Protein AF-0000000087792147 (afdb_homodimer)

pLDDT: mean 77.61, std 15.66, range [20.52, 97.12]

Organism: NCBI:txid1960156

Foldseek 3Di:
DPPQAPWPFPPPFDWDADDPVQCQQAPPAGTETEAPGKIKGAAAQFQWKDKPPDIFGAPDHRITIDHHHLFFFKIWIFGDNVPHTPDDIHIYGYDYPVQPDPVSRLVQLVLLLLLLLVLVLVQLLVQCPPPVPPLPLPPDAFDLSLLVSLCVVCVVVLLVLLVVCLVDQDWDFFWDWDKDAPVPADDDDPVQQVVQVPDPVQWDQDPNDIDGRITTDTGGDTDSADLLLQQLLLLLVSSLVSLVVSPPSHNSDPPPRSVSSNVSSVSSNVPGDHDDNDRDDDPVLCVDPSSVSNVSSSCSRSSNPDLQNVQVVVCSSRVSVQVSQLSSVLSVVQVQVCVLVVWRWNWDQDNDPDDHSDWFTWTDTPFWIKTAQYWAQFPDDTDTARIFIDGPRATAEGEHEDQDFPPCPPPDCVPGDPVVQVVFVNCCHGRVHQEYEYEYQHDDKWWQAPVGDRDDDGPSCSVVVVGGGYIYHHDGRND/DPPQAPWPPPPPQPWDADDPVQCQQQPPAGTETEAPGKIKGAAAQFQWKDKPPDIFGAPDHRITIDHHHLFFFKIWIFGDNVPHTPDDIHIYGYDYPVQPDPVSRLVQLVLLLLLLLVLVLVQLLVQCVPVVPPLPLPPDAFDLSLLVSLCVVCVVVLLVLLVVCLVDQDWDFFWDWDKDAPVPADDDDPVQQVVQVVDPVQWDQDPNDIDGRITIDTDGDTASADLLLQQLLLLLVSSLVSLVVSPPSHNSDPPPRSVSSNVSSVSSNVPHDHDDNDRDDDPVLCVDPSSNSNVSSSCSRRSNPDLQVVQVVVCSSRVSVQQSQLSSVLSVVQVQVCVLVVWRWNWDQDNDPDHHSPQAIWTDTPFWIKTAQHWAQFPDDTDTARIFIDGPRATAEGEHEDQDFAQCPPPDPVRGHPPVQVVFVNCCHGRVHQEYEYEYQDDDKWWQAPVGDRDDDGPSCSVVVVGGGYIYHHDGRND

Sequence (958 aa):
MTPFPPFLAPEKARFLPVPEELQAAFFPAKLCLFEWNDYWFEWRGATHLHVGEEEIEPFAPSLFRVRWENALGASSIQPFCDNSPTDAPLFVEILSPKFPTPSAHLQFFRALLNDLFRRAAFLIYDFEGQNSRGVESSALAPSPLWTRLFLEQNGARLAEALRFFLAQPERDLGEETVWRPAAQAARFDQAALRQTARDAALWTRFNGKIQPLQVAQNLAVSRLDTPHNRFAAAFARRLISALDDLAFPNLAFPNLAFPEIRGLCAAISARLPAWNDEIRVLPALWQRRASRELLELWRMWNGAGAPLFARFERAARLRDIAQLYEFWTFFALCQQIGAALNQTPRLEIVAAETRGLKALSRARFATGTLVFNGPAPSYSTPLRPDFLWLEAGGATLAFDAKFRLEGAESGSPARGKGADLHKMHAYCDALGVRGAMAIYPGEQSVFFGRSGAQSAFSLGDLLGGRAQGVGFWALRPGLMTPFPPFLAPEKARFLPVPEELQAAFFPAKLCLFEWNDYWFEWRGATHLHVGEEEIEPFAPSLFRVRWENALGASSIQPFCDNSPTDAPLFVEILSPKFPTPSAHLQFFRALLNDLFRRAAFLIYDFEGQNSRGVESSALAPSPLWTRLFLEQNGARLAEALRFFLAQPERDLGEETVWRPAAQAARFDQAALRQTARDAALWTRFNGKIQPLQVAQNLAVSRLDTPHNRFAAAFARRLISALDDLAFPNLAFPNLAFPEIRGLCAAISARLPAWNDEIRVLPALWQRRASRELLELWRMWNGAGAPLFARFERAARLRDIAQLYEFWTFFALCQQIGAALNQTPRLEIVAAETRGLKALSRARFATGTLVFNGPAPSYSTPLRPDFLWLEAGGATLAFDAKFRLEGAESGSPARGKGADLHKMHAYCDALGVRGAMAIYPGEQSVFFGRSGAQSAFSLGDLLGGRAQGVGFWALRPGL

InterPro domains:
  IPR007505 PD-(D/E)XK nuclease superfamily 7 [PF04411] (323-444)
  IPR018633 Domain of unknown function DUF2357 [PF09823] (106-246)

Structure (mmCIF, N/CA/C/O backbone):
data_AF-0000000087792147-model_v1
#
loop_
_entity.id
_entity.type
_entity.pdbx_description
1 polymer 'Putative component of virus defense system, contains PD-(D/E)xK nuclease domain, DUF524'
#
loop_
_atom_site.group_PDB
_atom_site.id
_atom_site.type_symbol
_atom_site.label_atom_id
_atom_site.label_alt_id
_atom_site.label_comp_id
_atom_site.label_asym_id
_atom_site.label_entity_id
_atom_site.label_seq_id
_atom_site.pdbx_PDB_ins_code
_atom_site.Cartn_x
_atom_site.Cartn_y
_atom_site.Cartn_z
_atom_site.occupancy
_atom_site.B_iso_or_equiv
_atom_site.auth_seq_id
_atom_site.auth_comp_id
_atom_site.auth_asym_id
_atom_site.auth_atom_id
_atom_site.pdbx_PDB_model_num
ATOM 1 N N . MET A 1 1 ? -2.332 36.531 -24.344 1 20.67 1 MET A N 1
ATOM 2 C CA . MET A 1 1 ? -2.92 35.25 -23.953 1 20.67 1 MET A CA 1
ATOM 3 C C . MET A 1 1 ? -1.852 34.188 -23.844 1 20.67 1 MET A C 1
ATOM 5 O O . MET A 1 1 ? -1.203 33.844 -24.844 1 20.67 1 MET A O 1
ATOM 9 N N . THR A 1 2 ? -1.034 34.125 -22.891 1 26.61 2 THR A N 1
ATOM 10 C CA . THR A 1 2 ? 0.208 33.375 -22.734 1 26.61 2 THR A CA 1
ATOM 11 C C . THR A 1 2 ? -0.025 31.875 -22.938 1 26.61 2 THR A C 1
ATOM 13 O O . THR A 1 2 ? -0.91 31.297 -22.312 1 26.61 2 THR A O 1
ATOM 16 N N . PRO A 1 3 ? 0.382 31.406 -24.031 1 29.98 3 PRO A N 1
ATOM 17 C CA . PRO A 1 3 ? 0.125 30.047 -24.516 1 29.98 3 PRO A CA 1
ATOM 18 C C . PRO A 1 3 ? 0.537 28.984 -23.5 1 29.98 3 PRO A C 1
ATOM 20 O O . PRO A 1 3 ? 1.631 29.047 -22.938 1 29.98 3 PRO A O 1
ATOM 23 N N . PHE A 1 4 ? -0.343 28.672 -22.641 1 36.84 4 PHE A N 1
ATOM 24 C CA . PHE A 1 4 ? -0.124 27.516 -21.766 1 36.84 4 PHE A CA 1
ATOM 25 C C . PHE A 1 4 ? 0.61 26.406 -22.516 1 36.84 4 PHE A C 1
ATOM 27 O O . PHE A 1 4 ? 0.404 26.219 -23.719 1 36.84 4 PHE A O 1
ATOM 34 N N . PRO A 1 5 ? 1.677 26.234 -22.219 1 39.25 5 PRO A N 1
ATOM 35 C CA . PRO A 1 5 ? 2.281 25.125 -22.953 1 39.25 5 PRO A CA 1
ATOM 36 C C . PRO A 1 5 ? 1.293 24 -23.25 1 39.25 5 PRO A C 1
ATOM 38 O O . PRO A 1 5 ? 0.322 23.828 -22.5 1 39.25 5 PRO A O 1
ATOM 41 N N . PRO A 1 6 ? 1.184 23.594 -24.531 1 41.5 6 PRO A N 1
ATOM 42 C CA . PRO A 1 6 ? 0.256 22.547 -24.984 1 41.5 6 PRO A CA 1
ATOM 43 C C . PRO A 1 6 ? 0.246 21.328 -24.062 1 41.5 6 PRO A C 1
ATOM 45 O O . PRO A 1 6 ? 1.302 20.766 -23.781 1 41.5 6 PRO A O 1
ATOM 48 N N . PHE A 1 7 ? -0.469 21.547 -22.984 1 45.75 7 PHE A N 1
ATOM 49 C CA . PHE A 1 7 ? -0.8 20.469 -22.062 1 45.75 7 PHE A CA 1
ATOM 50 C C . PHE A 1 7 ? -1.359 19.266 -22.828 1 45.75 7 PHE A C 1
ATOM 52 O O . PHE A 1 7 ? -2.207 19.422 -23.703 1 45.75 7 PHE A O 1
ATOM 59 N N . LEU A 1 8 ? -0.583 18.359 -23.172 1 45 8 LEU A N 1
ATOM 60 C CA . LEU A 1 8 ? -1.17 17.156 -23.734 1 45 8 LEU A CA 1
ATOM 61 C C . LEU A 1 8 ? -2.08 16.453 -22.734 1 45 8 LEU A C 1
ATOM 63 O O . LEU A 1 8 ? -1.631 15.594 -21.969 1 45 8 LEU A O 1
ATOM 67 N N . ALA A 1 9 ? -2.686 17.219 -21.844 1 44.31 9 ALA A N 1
ATOM 68 C CA . ALA A 1 9 ? -3.375 16.5 -20.766 1 44.31 9 ALA A CA 1
ATOM 69 C C . ALA A 1 9 ? -4.426 15.555 -21.328 1 44.31 9 ALA A C 1
ATOM 71 O O . ALA A 1 9 ? -5.039 15.836 -22.359 1 44.31 9 ALA A O 1
ATOM 72 N N . PRO A 1 10 ? -4.383 14.352 -21.078 1 41.22 10 PRO A N 1
ATOM 73 C CA . PRO A 1 10 ? -5.547 13.516 -21.391 1 41.22 10 PRO A CA 1
ATOM 74 C C . PRO A 1 10 ? -6.871 14.258 -21.188 1 41.22 10 PRO A C 1
ATOM 76 O O . PRO A 1 10 ? -6.922 15.25 -20.469 1 41.22 10 PRO A O 1
ATOM 79 N N . GLU A 1 11 ? -7.742 14.047 -22.047 1 42.81 11 GLU A N 1
ATOM 80 C CA . GLU A 1 11 ? -9.086 14.602 -21.922 1 42.81 11 GLU A CA 1
ATOM 81 C C . GLU A 1 11 ? -9.523 14.688 -20.469 1 42.81 11 GLU A C 1
ATOM 83 O O . GLU A 1 11 ? -10.219 15.625 -20.078 1 42.81 11 GLU A O 1
ATOM 88 N N . LYS A 1 12 ? -9.188 13.703 -19.734 1 42.53 12 LYS A N 1
ATOM 89 C CA . LYS A 1 12 ? -9.711 13.719 -18.375 1 42.53 12 LYS A CA 1
ATOM 90 C C . LYS A 1 12 ? -8.906 14.664 -17.484 1 42.53 12 LYS A C 1
ATOM 92 O O . LYS A 1 12 ? -9.227 14.844 -16.312 1 42.53 12 LYS A O 1
ATOM 97 N N . ALA A 1 13 ? -7.77 14.961 -17.875 1 50.88 13 ALA A N 1
ATOM 98 C CA . ALA A 1 13 ? -7.07 15.922 -17.031 1 50.88 13 ALA A CA 1
ATOM 99 C C . ALA A 1 13 ? -7.754 17.281 -17.062 1 50.88 13 ALA A C 1
ATOM 101 O O . ALA A 1 13 ? -7.652 18 -18.062 1 50.88 13 ALA A O 1
ATOM 102 N N . ARG A 1 14 ? -8.828 17.438 -16.359 1 55.34 14 ARG A N 1
ATOM 103 C CA . ARG A 1 14 ? -9.672 18.609 -16.172 1 55.34 14 ARG A CA 1
ATOM 104 C C . ARG A 1 14 ? -8.859 19.781 -15.641 1 55.34 14 ARG A C 1
ATOM 106 O O . ARG A 1 14 ? -8.32 19.719 -14.531 1 55.34 14 ARG A O 1
ATOM 113 N N . PHE A 1 15 ? -8.156 20.453 -16.594 1 64.75 15 PHE A N 1
ATOM 114 C CA . PHE A 1 15 ? -7.648 21.734 -16.156 1 64.75 15 PHE A CA 1
ATOM 115 C C . PHE A 1 15 ? -8.789 22.734 -15.945 1 64.75 15 PHE A C 1
ATOM 117 O O . PHE A 1 15 ? -9.664 22.859 -16.812 1 64.75 15 PHE A O 1
ATOM 124 N N . LEU A 1 16 ? -8.844 23.094 -14.703 1 71.19 16 LEU A N 1
ATOM 125 C CA . LEU A 1 16 ? -9.852 24.125 -14.438 1 71.19 16 LEU A CA 1
ATOM 126 C C . LEU A 1 16 ? -9.195 25.484 -14.258 1 71.19 16 LEU A C 1
ATOM 128 O O . LEU A 1 16 ? -8.391 25.688 -13.352 1 71.19 16 LEU A O 1
ATOM 132 N N . PRO A 1 17 ? -9.352 26.344 -15.383 1 80.62 17 PRO A N 1
ATOM 133 C CA . PRO A 1 17 ? -8.891 27.688 -15.055 1 80.62 17 PRO A CA 1
ATOM 134 C C . PRO A 1 17 ? -9.469 28.219 -13.742 1 80.62 17 PRO A C 1
ATOM 136 O O . PRO A 1 17 ? -10.609 27.891 -13.391 1 80.62 17 PRO A O 1
ATOM 139 N N . VAL A 1 18 ? -8.609 28.938 -13.078 1 84.94 18 VAL A N 1
ATOM 140 C CA . VAL A 1 18 ? -9.117 29.578 -11.867 1 84.94 18 VAL A CA 1
ATOM 141 C C . VAL A 1 18 ? -10.203 30.594 -12.227 1 84.94 18 VAL A C 1
ATOM 143 O O . VAL A 1 18 ? -9.984 31.469 -13.07 1 84.94 18 VAL A O 1
ATOM 146 N N . PRO A 1 19 ? -11.359 30.328 -11.703 1 84.25 19 PRO A N 1
ATOM 147 C CA . PRO A 1 19 ? -12.422 31.312 -11.969 1 84.25 19 PRO A CA 1
ATOM 148 C C . PRO A 1 19 ? -12.016 32.75 -11.625 1 84.25 19 PRO A C 1
ATOM 150 O O . PRO A 1 19 ? -11.25 32.969 -10.688 1 84.25 19 PRO A O 1
ATOM 153 N N . GLU A 1 20 ? -12.539 33.656 -12.305 1 83.31 20 GLU A N 1
ATOM 154 C CA . GLU A 1 20 ? -12.195 35.062 -12.148 1 83.31 20 GLU A CA 1
ATOM 155 C C . GLU A 1 20 ? -12.414 35.531 -10.711 1 83.31 20 GLU A C 1
ATOM 157 O O . GLU A 1 20 ? -11.602 36.281 -10.164 1 83.31 20 GLU A O 1
ATOM 162 N N . GLU A 1 21 ? -13.461 35.062 -10.109 1 83.38 21 GLU A N 1
ATOM 163 C CA . GLU A 1 21 ? -13.828 35.5 -8.766 1 83.38 21 GLU A CA 1
ATOM 164 C C . GLU A 1 21 ? -12.836 35 -7.727 1 83.38 21 GLU A C 1
ATOM 166 O O . GLU A 1 21 ? -12.734 35.531 -6.629 1 83.38 21 GLU A O 1
ATOM 171 N N . LEU A 1 22 ? -12.062 34 -8.18 1 86.25 22 LEU A N 1
ATOM 172 C CA . LEU A 1 22 ? -11.188 33.344 -7.207 1 86.25 22 LEU A CA 1
ATOM 173 C C . LEU A 1 22 ? -9.719 33.594 -7.559 1 86.25 22 LEU A C 1
ATOM 175 O O . LEU A 1 22 ? -8.82 33.031 -6.93 1 86.25 22 LEU A O 1
ATOM 179 N N . GLN A 1 23 ? -9.461 34.438 -8.484 1 81.75 23 GLN A N 1
ATOM 180 C CA . GLN A 1 23 ? -8.094 34.656 -8.953 1 81.75 23 GLN A CA 1
ATOM 181 C C . GLN A 1 23 ? -7.234 35.281 -7.855 1 81.75 23 GLN A C 1
ATOM 183 O O . GLN A 1 23 ? -6.051 34.969 -7.73 1 81.75 23 GLN A O 1
ATOM 188 N N . ALA A 1 24 ? -7.848 36.125 -7.066 1 77.5 24 ALA A N 1
ATOM 189 C CA . ALA A 1 24 ? -7.109 36.781 -5.988 1 77.5 24 ALA A CA 1
ATOM 190 C C . ALA A 1 24 ? -6.719 35.781 -4.906 1 77.5 24 ALA A C 1
ATOM 192 O O . ALA A 1 24 ? -5.617 35.844 -4.355 1 77.5 24 ALA A O 1
ATOM 193 N N . ALA A 1 25 ? -7.586 34.844 -4.703 1 77.94 25 ALA A N 1
ATOM 194 C CA . ALA A 1 25 ? -7.383 33.875 -3.631 1 77.94 25 ALA A CA 1
ATOM 195 C C . ALA A 1 25 ? -6.316 32.875 -4.012 1 77.94 25 ALA A C 1
ATOM 197 O O . ALA A 1 25 ? -5.566 32.375 -3.156 1 77.94 25 ALA A O 1
ATOM 198 N N . PHE A 1 26 ? -6.297 32.531 -5.293 1 82.62 26 PHE A N 1
ATOM 199 C CA . PHE A 1 26 ? -5.391 31.484 -5.738 1 82.62 26 PHE A CA 1
ATOM 200 C C . PHE A 1 26 ? -4.117 32.094 -6.332 1 82.62 26 PHE A C 1
ATOM 202 O O . PHE A 1 26 ? -3.217 31.344 -6.738 1 82.62 26 PHE A O 1
ATOM 209 N N . PHE A 1 27 ? -4.047 33.375 -6.234 1 79.88 27 PHE A N 1
ATOM 210 C CA . PHE A 1 27 ? -2.867 34 -6.824 1 79.88 27 PHE A CA 1
ATOM 211 C C . PHE A 1 27 ? -1.593 33.438 -6.199 1 79.88 27 PHE A C 1
ATOM 213 O O . PHE A 1 27 ? -1.509 33.281 -4.98 1 79.88 27 PHE A O 1
ATOM 220 N N . PRO A 1 28 ? -0.67 33.062 -7.043 1 80.5 28 PRO A N 1
ATOM 221 C CA . PRO A 1 28 ? -0.471 33.344 -8.461 1 80.5 28 PRO A CA 1
ATOM 222 C C . PRO A 1 28 ? -0.913 32.219 -9.375 1 80.5 28 PRO A C 1
ATOM 224 O O . PRO A 1 28 ? -0.603 32.219 -10.562 1 80.5 28 PRO A O 1
ATOM 227 N N . ALA A 1 29 ? -1.59 31.312 -8.844 1 85.88 29 ALA A N 1
ATOM 228 C CA . ALA A 1 29 ? -1.987 30.172 -9.656 1 85.88 29 ALA A CA 1
ATOM 229 C C . ALA A 1 29 ? -3.014 30.562 -10.711 1 85.88 29 ALA A C 1
ATOM 231 O O . ALA A 1 29 ? -3.932 31.344 -10.43 1 85.88 29 ALA A O 1
ATOM 232 N N . LYS A 1 30 ? -2.783 30.031 -11.938 1 79.62 30 LYS A N 1
ATOM 233 C CA . LYS A 1 30 ? -3.717 30.328 -13.023 1 79.62 30 LYS A CA 1
ATOM 234 C C . LYS A 1 30 ? -4.531 29.078 -13.391 1 79.62 30 LYS A C 1
ATOM 236 O O . LYS A 1 30 ? -5.574 29.188 -14.039 1 79.62 30 LYS A O 1
ATOM 241 N N . LEU A 1 31 ? -4.039 28.031 -12.922 1 87.5 31 LEU A N 1
ATOM 242 C CA . LEU A 1 31 ? -4.676 26.766 -13.266 1 87.5 31 LEU A CA 1
ATOM 243 C C . LEU A 1 31 ? -4.898 25.922 -12.023 1 87.5 31 LEU A C 1
ATOM 245 O O . LEU A 1 31 ? -4.117 25.984 -11.07 1 87.5 31 LEU A O 1
ATOM 249 N N . CYS A 1 32 ? -6.027 25.234 -12.055 1 87.62 32 CYS A N 1
ATOM 250 C CA . CYS A 1 32 ? -6.297 24.234 -11.031 1 87.62 32 CYS A CA 1
ATOM 251 C C . CYS A 1 32 ? -6.141 22.828 -11.602 1 87.62 32 CYS A C 1
ATOM 253 O O . CYS A 1 32 ? -6.641 22.531 -12.688 1 87.62 32 CYS A O 1
ATOM 255 N N . LEU A 1 33 ? -5.328 22.078 -10.898 1 87.06 33 LEU A N 1
ATOM 256 C CA . LEU A 1 33 ? -5.125 20.672 -11.258 1 87.06 33 LEU A CA 1
ATOM 257 C C . LEU A 1 33 ? -5.57 19.75 -10.125 1 87.06 33 LEU A C 1
ATOM 259 O O . LEU A 1 33 ? -5.836 20.219 -9.008 1 87.06 33 LEU A O 1
ATOM 263 N N . PHE A 1 34 ? -5.715 18.484 -10.398 1 83.44 34 PHE A N 1
ATOM 264 C CA . PHE A 1 34 ? -6.137 17.531 -9.383 1 83.44 34 PHE A CA 1
ATOM 265 C C . PHE A 1 34 ? -4.977 16.625 -8.969 1 83.44 34 PHE A C 1
ATOM 267 O O . PHE A 1 34 ? -4.148 16.25 -9.797 1 83.44 34 PHE A O 1
ATOM 274 N N . GLU A 1 35 ? -4.969 16.344 -7.684 1 82 35 GLU A N 1
ATOM 275 C CA . GLU A 1 35 ? -3.971 15.383 -7.203 1 82 35 GLU A CA 1
ATOM 276 C C . GLU A 1 35 ? -4.219 13.992 -7.77 1 82 35 GLU A C 1
ATOM 278 O O . GLU A 1 35 ? -5.332 13.68 -8.195 1 82 35 GLU A O 1
ATOM 283 N N . TRP A 1 36 ? -3.217 13.164 -7.84 1 73.5 36 TRP A N 1
ATOM 284 C CA . TRP A 1 36 ? -3.225 11.773 -8.258 1 73.5 36 TRP A CA 1
ATOM 285 C C . TRP A 1 36 ? -3.615 11.641 -9.727 1 73.5 36 TRP A C 1
ATOM 287 O O . TRP A 1 36 ? -4.152 10.617 -10.148 1 73.5 36 TRP A O 1
ATOM 297 N N . ASN A 1 37 ? -3.549 12.75 -10.375 1 74.56 37 ASN A N 1
ATOM 298 C CA . ASN A 1 37 ? -3.705 12.742 -11.82 1 74.56 37 ASN A CA 1
ATOM 299 C C . ASN A 1 37 ? -2.379 13.008 -12.531 1 74.56 37 ASN A C 1
ATOM 301 O O . ASN A 1 37 ? -1.556 13.789 -12.039 1 74.56 37 ASN A O 1
ATOM 305 N N . ASP A 1 38 ? -2.223 12.359 -13.617 1 73.25 38 ASP A N 1
ATOM 306 C CA . ASP A 1 38 ? -1.025 12.586 -14.422 1 73.25 38 ASP A CA 1
ATOM 307 C C . ASP A 1 38 ? -1.216 13.766 -15.367 1 73.25 38 ASP A C 1
ATOM 309 O O . ASP A 1 38 ? -2.195 13.82 -16.109 1 73.25 38 ASP A O 1
ATOM 313 N N . TYR A 1 39 ? -0.367 14.75 -15.266 1 79.31 39 TYR A N 1
ATOM 314 C CA . TYR A 1 39 ? -0.357 15.898 -16.172 1 79.31 39 TYR A CA 1
ATOM 315 C C . TYR A 1 39 ? 0.904 15.906 -17.031 1 79.31 39 TYR A C 1
ATOM 317 O O . TYR A 1 39 ? 2.002 15.648 -16.531 1 79.31 39 TYR A O 1
ATOM 325 N N . TRP A 1 40 ? 0.691 16.109 -18.281 1 74.62 40 TRP A N 1
ATOM 326 C CA . TRP A 1 40 ? 1.815 16.109 -19.203 1 74.62 40 TRP A CA 1
ATOM 327 C C . TRP A 1 40 ? 2.098 17.5 -19.734 1 74.62 40 TRP A C 1
ATOM 329 O O . TRP A 1 40 ? 1.184 18.203 -20.188 1 74.62 40 TRP A O 1
ATOM 339 N N . PHE A 1 41 ? 3.328 17.938 -19.641 1 79.12 41 PHE A N 1
ATOM 340 C CA . PHE A 1 41 ? 3.76 19.25 -20.094 1 79.12 41 PHE A CA 1
ATOM 341 C C . PHE A 1 41 ? 4.844 19.125 -21.156 1 79.12 41 PHE A C 1
ATOM 343 O O . PHE A 1 41 ? 5.727 18.266 -21.047 1 79.12 41 PHE A O 1
ATOM 350 N N . GLU A 1 42 ? 4.664 19.781 -22.219 1 79 42 GLU A N 1
ATOM 351 C CA . GLU A 1 42 ? 5.719 19.906 -23.219 1 79 42 GLU A CA 1
ATOM 352 C C . GLU A 1 42 ? 6.449 21.234 -23.109 1 79 42 GLU A C 1
ATOM 354 O O . GLU A 1 42 ? 5.84 22.297 -23.266 1 79 42 GLU A O 1
ATOM 359 N N . TRP A 1 43 ? 7.691 21.141 -22.672 1 83.19 43 TRP A N 1
ATOM 360 C CA . TRP A 1 43 ? 8.508 22.344 -22.562 1 83.19 43 TRP A CA 1
ATOM 361 C C . TRP A 1 43 ? 9.766 22.219 -23.422 1 83.19 43 TRP A C 1
ATOM 363 O O . TRP A 1 43 ? 10.773 21.641 -22.969 1 83.19 43 TRP A O 1
ATOM 373 N N . ARG A 1 44 ? 9.695 22.844 -24.547 1 82.75 44 ARG A N 1
ATOM 374 C CA . ARG A 1 44 ? 10.797 22.734 -25.484 1 82.75 44 ARG A CA 1
ATOM 375 C C . ARG A 1 44 ? 12.094 23.281 -24.891 1 82.75 44 ARG A C 1
ATOM 377 O O . ARG A 1 44 ? 12.109 24.375 -24.328 1 82.75 44 ARG A O 1
ATOM 384 N N . GLY A 1 45 ? 13.172 22.547 -24.891 1 83 45 GLY A N 1
ATOM 385 C CA . GLY A 1 45 ? 14.484 22.984 -24.453 1 83 45 GLY A CA 1
ATOM 386 C C . GLY A 1 45 ? 14.758 22.703 -22.984 1 83 45 GLY A C 1
ATOM 387 O O . GLY A 1 45 ? 15.883 22.875 -22.516 1 83 45 GLY A O 1
ATOM 388 N N . ALA A 1 46 ? 13.711 22.312 -22.312 1 89.69 46 ALA A N 1
ATOM 389 C CA . ALA A 1 46 ? 13.898 22.047 -20.891 1 89.69 46 ALA A CA 1
ATOM 390 C C . ALA A 1 46 ? 14.5 20.672 -20.672 1 89.69 46 ALA A C 1
ATOM 392 O O . ALA A 1 46 ? 14.125 19.703 -21.344 1 89.69 46 ALA A O 1
ATOM 393 N N . THR A 1 47 ? 15.453 20.594 -19.734 1 91.12 47 THR A N 1
ATOM 394 C CA . THR A 1 47 ? 16.078 19.328 -19.391 1 91.12 47 THR A CA 1
ATOM 395 C C . THR A 1 47 ? 15.391 18.703 -18.188 1 91.12 47 THR A C 1
ATOM 397 O O . THR A 1 47 ? 15.43 17.469 -18 1 91.12 47 THR A O 1
ATOM 400 N N . HIS A 1 48 ? 14.922 19.562 -17.328 1 91.75 48 HIS A N 1
ATOM 401 C CA . HIS A 1 48 ? 14.18 19.078 -16.172 1 91.75 48 HIS A CA 1
ATOM 402 C C . HIS A 1 48 ? 13.195 20.141 -15.672 1 91.75 48 HIS A C 1
ATOM 404 O O . HIS A 1 48 ? 13.266 21.297 -16.078 1 91.75 48 HIS A O 1
ATOM 410 N N . LEU A 1 49 ? 12.234 19.719 -15.008 1 91.5 49 LEU A N 1
ATOM 411 C CA . LEU A 1 49 ? 11.258 20.609 -14.391 1 91.5 49 LEU A CA 1
ATOM 412 C C . LEU A 1 49 ? 11.422 20.625 -12.875 1 91.5 49 LEU A C 1
ATOM 414 O O . LEU A 1 49 ? 11.703 19.594 -12.258 1 91.5 49 LEU A O 1
ATOM 418 N N . HIS A 1 50 ? 11.336 21.781 -12.266 1 91.75 50 HIS A N 1
ATOM 419 C CA . HIS A 1 50 ? 11.18 21.891 -10.82 1 91.75 50 HIS A CA 1
ATOM 420 C C . HIS A 1 50 ? 9.711 22 -10.43 1 91.75 50 HIS A C 1
ATOM 422 O O . HIS A 1 50 ? 9.039 22.969 -10.797 1 91.75 50 HIS A O 1
ATOM 428 N N . VAL A 1 51 ? 9.219 21 -9.859 1 90.31 51 VAL A N 1
ATOM 429 C CA . VAL A 1 51 ? 7.875 21.031 -9.297 1 90.31 51 VAL A CA 1
ATOM 430 C C . VAL A 1 51 ? 7.957 21.203 -7.777 1 90.31 51 VAL A C 1
ATOM 432 O O . VAL A 1 51 ? 8.18 20.234 -7.051 1 90.31 51 VAL A O 1
ATOM 435 N N . GLY A 1 52 ? 7.711 22.438 -7.348 1 80.56 52 GLY A N 1
ATOM 436 C CA . GLY A 1 52 ? 8.07 22.719 -5.965 1 80.56 52 GLY A CA 1
ATOM 437 C C . GLY A 1 52 ? 9.539 22.5 -5.672 1 80.56 52 GLY A C 1
ATOM 438 O O . GLY A 1 52 ? 10.398 23.109 -6.309 1 80.56 52 GLY A O 1
ATOM 439 N N . GLU A 1 53 ? 9.812 21.609 -4.77 1 77 53 GLU A N 1
ATOM 440 C CA . GLU A 1 53 ? 11.195 21.328 -4.406 1 77 53 GLU A CA 1
ATOM 441 C C . GLU A 1 53 ? 11.695 20.047 -5.094 1 77 53 GLU A C 1
ATOM 443 O O . GLU A 1 53 ? 12.875 19.719 -4.996 1 77 53 GLU A O 1
ATOM 448 N N . GLU A 1 54 ? 10.844 19.484 -5.898 1 85.94 54 GLU A N 1
ATOM 449 C CA . GLU A 1 54 ? 11.203 18.219 -6.527 1 85.94 54 GLU A CA 1
ATOM 450 C C . GLU A 1 54 ? 11.633 18.422 -7.98 1 85.94 54 GLU A C 1
ATOM 452 O O . GLU A 1 54 ? 11.07 19.266 -8.688 1 85.94 54 GLU A O 1
ATOM 457 N N . GLU A 1 55 ? 12.633 17.781 -8.352 1 89.44 55 GLU A N 1
ATOM 458 C CA . GLU A 1 55 ? 13.094 17.797 -9.742 1 89.44 55 GLU A CA 1
ATOM 459 C C . GLU A 1 55 ? 12.516 16.609 -10.523 1 89.44 55 GLU A C 1
ATOM 461 O O . GLU A 1 55 ? 12.594 15.469 -10.078 1 89.44 55 GLU A O 1
ATOM 466 N N . ILE A 1 56 ? 11.875 16.891 -11.602 1 89.25 56 ILE A N 1
ATOM 467 C CA . ILE A 1 56 ? 11.258 15.875 -12.453 1 89.25 56 ILE A CA 1
ATOM 468 C C . ILE A 1 56 ? 12.031 15.758 -13.758 1 89.25 56 ILE A C 1
ATOM 470 O O . ILE A 1 56 ? 12.258 16.75 -14.453 1 89.25 56 ILE A O 1
ATOM 474 N N . GLU A 1 57 ? 12.438 14.625 -14.047 1 85.75 57 GLU A N 1
ATOM 475 C CA . GLU A 1 57 ? 13.117 14.352 -15.312 1 85.75 57 GLU A CA 1
ATOM 476 C C . GLU A 1 57 ? 12.117 14.141 -16.438 1 85.75 57 GLU A C 1
ATOM 478 O O . GLU A 1 57 ? 10.977 13.734 -16.203 1 85.75 57 GLU A O 1
ATOM 483 N N . PRO A 1 58 ? 12.602 14.562 -17.609 1 81.5 58 PRO A N 1
ATOM 484 C CA . PRO A 1 58 ? 11.688 14.414 -18.75 1 81.5 58 PRO A CA 1
ATOM 485 C C . PRO A 1 58 ? 11.406 12.953 -19.094 1 81.5 58 PRO A C 1
ATOM 487 O O . PRO A 1 58 ? 12.289 12.102 -18.953 1 81.5 58 PRO A O 1
ATOM 490 N N . PHE A 1 59 ? 10.188 12.727 -19.312 1 67.56 59 PHE A N 1
ATOM 491 C CA . PHE A 1 59 ? 9.766 11.414 -19.812 1 67.56 59 PHE A CA 1
ATOM 492 C C . PHE A 1 59 ? 10.32 11.172 -21.219 1 67.56 59 PHE A C 1
ATOM 494 O O . PHE A 1 59 ? 10.719 10.047 -21.531 1 67.56 59 PHE A O 1
ATOM 501 N N . ALA A 1 60 ? 10.219 12.047 -22.125 1 63.34 60 ALA A N 1
ATOM 502 C CA . ALA A 1 60 ? 10.797 12.203 -23.469 1 63.34 60 ALA A CA 1
ATOM 503 C C . ALA A 1 60 ? 11.32 13.625 -23.672 1 63.34 60 ALA A C 1
ATOM 505 O O . ALA A 1 60 ? 11.078 14.508 -22.844 1 63.34 60 ALA A O 1
ATOM 506 N N . PRO A 1 61 ? 12.133 13.688 -24.688 1 71.12 61 PRO A N 1
ATOM 507 C CA . PRO A 1 61 ? 12.656 15.047 -24.875 1 71.12 61 PRO A CA 1
ATOM 508 C C . PRO A 1 61 ? 11.57 16.109 -24.828 1 71.12 61 PRO A C 1
ATOM 510 O O . PRO A 1 61 ? 10.633 16.078 -25.625 1 71.12 61 PRO A O 1
ATOM 513 N N . SER A 1 62 ? 11.633 16.938 -23.938 1 78.06 62 SER A N 1
ATOM 514 C CA . SER A 1 62 ? 10.789 18.125 -23.766 1 78.06 62 SER A CA 1
ATOM 515 C C . SER A 1 62 ? 9.406 17.75 -23.234 1 78.06 62 SER A C 1
ATOM 517 O O . SER A 1 62 ? 8.484 18.562 -23.266 1 78.06 62 SER A O 1
ATOM 519 N N . LEU A 1 63 ? 9.242 16.469 -22.953 1 76.56 63 LEU A N 1
ATOM 520 C CA . LEU A 1 63 ? 7.961 16 -22.438 1 76.56 63 LEU A CA 1
ATOM 521 C C . LEU A 1 63 ? 8.086 15.57 -20.969 1 76.56 63 LEU A C 1
ATOM 523 O O . LEU A 1 63 ? 8.922 14.727 -20.641 1 76.56 63 LEU A O 1
ATOM 527 N N . PHE A 1 64 ? 7.254 16.203 -20.141 1 80.75 64 PHE A N 1
ATOM 528 C CA . PHE A 1 64 ? 7.348 15.953 -18.719 1 80.75 64 PHE A CA 1
ATOM 529 C C . PHE A 1 64 ? 6.012 15.461 -18.156 1 80.75 64 PHE A C 1
ATOM 531 O O . PHE A 1 64 ? 4.953 15.945 -18.562 1 80.75 64 PHE A O 1
ATOM 538 N N . ARG A 1 65 ? 6.078 14.453 -17.344 1 78.94 65 ARG A N 1
ATOM 539 C CA . ARG A 1 65 ? 4.914 14 -16.594 1 78.94 65 ARG A CA 1
ATOM 540 C C . ARG A 1 65 ? 4.98 14.484 -15.148 1 78.94 65 ARG A C 1
ATOM 542 O O . ARG A 1 65 ? 5.977 14.258 -14.453 1 78.94 65 ARG A O 1
ATOM 549 N N . VAL A 1 66 ? 3.941 15.203 -14.75 1 82.31 66 VAL A N 1
ATOM 550 C CA . VAL A 1 66 ? 3.896 15.711 -13.383 1 82.31 66 VAL A CA 1
ATOM 551 C C . VAL A 1 66 ? 2.676 15.141 -12.664 1 82.31 66 VAL A C 1
ATOM 553 O O . VAL A 1 66 ? 1.579 15.102 -13.227 1 82.31 66 VAL A O 1
ATOM 556 N N . ARG A 1 67 ? 2.914 14.539 -11.516 1 81.25 67 ARG A N 1
ATOM 557 C CA . ARG A 1 67 ? 1.84 14 -10.695 1 81.25 67 ARG A CA 1
ATOM 558 C C . ARG A 1 67 ? 2.025 14.398 -9.227 1 81.25 67 ARG A C 1
ATOM 560 O O . ARG A 1 67 ? 3.107 14.219 -8.664 1 81.25 67 ARG A O 1
ATOM 567 N N . TRP A 1 68 ? 1.009 15.094 -8.719 1 80 68 TRP A N 1
ATOM 568 C CA . TRP A 1 68 ? 1.023 15.414 -7.293 1 80 68 TRP A CA 1
ATOM 569 C C . TRP A 1 68 ? 0.366 14.305 -6.48 1 80 68 TRP A C 1
ATOM 571 O O . TRP A 1 68 ? -0.808 13.984 -6.684 1 80 68 TRP A O 1
ATOM 581 N N . GLU A 1 69 ? 1.164 13.648 -5.648 1 74.31 69 GLU A N 1
ATOM 582 C CA . GLU A 1 69 ? 0.633 12.602 -4.781 1 74.31 69 GLU A CA 1
ATOM 583 C C . GLU A 1 69 ? 0.521 13.094 -3.338 1 74.31 69 GLU A C 1
ATOM 585 O O . GLU A 1 69 ? 1.534 13.344 -2.682 1 74.31 69 GLU A O 1
ATOM 590 N N . ASN A 1 70 ? -0.659 13.18 -2.871 1 66.5 70 ASN A N 1
ATOM 591 C CA . ASN A 1 70 ? -0.935 13.617 -1.508 1 66.5 70 ASN A CA 1
ATOM 592 C C . ASN A 1 70 ? -0.416 15.031 -1.256 1 66.5 70 ASN A C 1
ATOM 594 O O . ASN A 1 70 ? 0.19 15.297 -0.217 1 66.5 70 ASN A O 1
ATOM 598 N N . ALA A 1 71 ? -0.413 15.773 -2.287 1 72.75 71 ALA A N 1
ATOM 599 C CA . ALA A 1 71 ? 0.009 17.172 -2.191 1 72.75 71 ALA A CA 1
ATOM 600 C C . ALA A 1 71 ? -1.083 18.109 -2.691 1 72.75 71 ALA A C 1
ATOM 602 O O . ALA A 1 71 ? -1.425 18.094 -3.877 1 72.75 71 ALA A O 1
ATOM 603 N N . LEU A 1 72 ? -1.682 18.734 -1.83 1 80.19 72 LEU A N 1
ATOM 604 C CA . LEU A 1 72 ? -2.736 19.688 -2.145 1 80.19 72 LEU A CA 1
ATOM 605 C C . LEU A 1 72 ? -2.266 21.125 -1.895 1 80.19 72 LEU A C 1
ATOM 607 O O . LEU A 1 72 ? -1.452 21.359 -0.999 1 80.19 72 LEU A O 1
ATOM 611 N N . GLY A 1 73 ? -2.805 21.953 -2.742 1 84.94 73 GLY A N 1
ATOM 612 C CA . GLY A 1 73 ? -2.492 23.359 -2.514 1 84.94 73 GLY A CA 1
ATOM 613 C C . GLY A 1 73 ? -1.642 23.969 -3.611 1 84.94 73 GLY A C 1
ATOM 614 O O . GLY A 1 73 ? -1.738 23.562 -4.773 1 84.94 73 GLY A O 1
ATOM 615 N N . ALA A 1 74 ? -0.926 25 -3.209 1 84.94 74 ALA A N 1
ATOM 616 C CA . ALA A 1 74 ? -0.159 25.766 -4.191 1 84.94 74 ALA A CA 1
ATOM 617 C C . ALA A 1 74 ? 1.103 25 -4.605 1 84.94 74 ALA A C 1
ATOM 619 O O . ALA A 1 74 ? 1.761 24.375 -3.771 1 84.94 74 ALA A O 1
ATOM 620 N N . SER A 1 75 ? 1.291 24.953 -5.84 1 86.75 75 SER A N 1
ATOM 621 C CA . SER A 1 75 ? 2.508 24.375 -6.398 1 86.75 75 SER A CA 1
ATOM 622 C C . SER A 1 75 ? 3.002 25.172 -7.602 1 86.75 75 SER A C 1
ATOM 624 O O . SER A 1 75 ? 2.35 26.125 -8.023 1 86.75 75 SER A O 1
ATOM 626 N N . SER A 1 76 ? 4.207 24.953 -7.969 1 88.75 76 SER A N 1
ATOM 627 C CA . SER A 1 76 ? 4.777 25.641 -9.117 1 88.75 76 SER A CA 1
ATOM 628 C C . SER A 1 76 ? 5.559 24.672 -10.008 1 88.75 76 SER A C 1
ATOM 630 O O . SER A 1 76 ? 6.109 23.688 -9.523 1 88.75 76 SER A O 1
ATOM 632 N N . ILE A 1 77 ? 5.461 24.922 -11.289 1 90.06 77 ILE A N 1
ATOM 633 C CA . ILE A 1 77 ? 6.23 24.188 -12.289 1 90.06 77 ILE A CA 1
ATOM 634 C C . ILE A 1 77 ? 7.172 25.141 -13.023 1 90.06 77 ILE A C 1
ATOM 636 O O . ILE A 1 77 ? 6.73 26.109 -13.633 1 90.06 77 ILE A O 1
ATOM 640 N N . GLN A 1 78 ? 8.477 24.891 -12.867 1 92.12 78 GLN A N 1
ATOM 641 C CA . GLN A 1 78 ? 9.461 25.75 -13.531 1 92.12 78 GLN A CA 1
ATOM 642 C C . GLN A 1 78 ? 10.422 24.922 -14.375 1 92.12 78 GLN A C 1
ATOM 644 O O . GLN A 1 78 ? 11.117 24.047 -13.859 1 92.12 78 GLN A O 1
ATOM 649 N N . PRO A 1 79 ? 10.469 25.125 -15.664 1 92.06 79 PRO A N 1
ATOM 650 C CA . PRO A 1 79 ? 11.406 24.406 -16.531 1 92.06 79 PRO A CA 1
ATOM 651 C C . PRO A 1 79 ? 12.828 24.969 -16.469 1 92.06 79 PRO A C 1
ATOM 653 O O . PRO A 1 79 ? 13.016 26.172 -16.359 1 92.06 79 PRO A O 1
ATOM 656 N N . PHE A 1 80 ? 13.734 24.047 -16.453 1 93.19 80 PHE A N 1
ATOM 657 C CA . PHE A 1 80 ? 15.148 24.406 -16.422 1 93.19 80 PHE A CA 1
ATOM 658 C C . PHE A 1 80 ? 15.914 23.75 -17.562 1 93.19 80 PHE A C 1
ATOM 660 O O . PHE A 1 80 ? 15.562 22.656 -18 1 93.19 80 PHE A O 1
ATOM 667 N N . CYS A 1 81 ? 16.75 24.422 -18.109 1 92.5 81 CYS A N 1
ATOM 668 C CA . CYS A 1 81 ? 17.812 23.859 -18.938 1 92.5 81 CYS A CA 1
ATOM 669 C C . CYS A 1 81 ? 19.141 23.875 -18.203 1 92.5 81 CYS A C 1
ATOM 671 O O . CYS A 1 81 ? 19.75 24.922 -18.031 1 92.5 81 CYS A O 1
ATOM 673 N N . ASP A 1 82 ? 19.484 22.703 -17.703 1 87.38 82 ASP A N 1
ATOM 674 C CA . ASP A 1 82 ? 20.672 22.594 -16.844 1 87.38 82 ASP A CA 1
ATOM 675 C C . ASP A 1 82 ? 20.5 23.422 -15.57 1 87.38 82 ASP A C 1
ATOM 677 O O . ASP A 1 82 ? 19.594 23.172 -14.773 1 87.38 82 ASP A O 1
ATOM 681 N N . ASN A 1 83 ? 21.156 24.531 -15.422 1 86.12 83 ASN A N 1
ATOM 682 C CA . ASN A 1 83 ? 21.078 25.25 -14.156 1 86.12 83 ASN A CA 1
ATOM 683 C C . ASN A 1 83 ? 20.359 26.578 -14.328 1 86.12 83 ASN A C 1
ATOM 685 O O . ASN A 1 83 ? 20.297 27.391 -13.398 1 86.12 83 ASN A O 1
ATOM 689 N N . SER A 1 84 ? 19.703 26.734 -15.516 1 91.56 84 SER A N 1
ATOM 690 C CA . SER A 1 84 ? 19.047 28.016 -15.742 1 91.56 84 SER A CA 1
ATOM 691 C C . SER A 1 84 ? 17.562 27.828 -16.078 1 91.56 84 SER A C 1
ATOM 693 O O . SER A 1 84 ? 17.203 26.922 -16.828 1 91.56 84 SER A O 1
ATOM 695 N N . PRO A 1 85 ? 16.75 28.719 -15.484 1 91.88 85 PRO A N 1
ATOM 696 C CA . PRO A 1 85 ? 15.328 28.625 -15.844 1 91.88 85 PRO A CA 1
ATOM 697 C C . PRO A 1 85 ? 15.062 29.031 -17.297 1 91.88 85 PRO A C 1
ATOM 699 O O . PRO A 1 85 ? 15.656 29.984 -17.797 1 91.88 85 PRO A O 1
ATOM 702 N N . THR A 1 86 ? 14.273 28.25 -18.031 1 89.69 86 THR A N 1
ATOM 703 C CA . THR A 1 86 ? 13.969 28.516 -19.438 1 89.69 86 THR A CA 1
ATOM 704 C C . THR A 1 86 ? 12.688 29.328 -19.562 1 89.69 86 THR A C 1
ATOM 706 O O . THR A 1 86 ? 12.453 29.969 -20.594 1 89.69 86 THR A O 1
ATOM 709 N N . ASP A 1 87 ? 11.836 29.234 -18.625 1 87.69 87 ASP A N 1
ATOM 710 C CA . ASP A 1 87 ? 10.555 29.938 -18.625 1 87.69 87 ASP A CA 1
ATOM 711 C C . ASP A 1 87 ? 10.156 30.344 -17.203 1 87.69 87 ASP A C 1
ATOM 713 O O . ASP A 1 87 ? 10.758 29.891 -16.234 1 87.69 87 ASP A O 1
ATOM 717 N N . ALA A 1 88 ? 9.188 31.328 -17.203 1 87.38 88 ALA A N 1
ATOM 718 C CA . ALA A 1 88 ? 8.633 31.719 -15.914 1 87.38 88 ALA A CA 1
ATOM 719 C C . ALA A 1 88 ? 7.895 30.562 -15.258 1 87.38 88 ALA A C 1
ATOM 721 O O . ALA A 1 88 ? 7.402 29.656 -15.953 1 87.38 88 ALA A O 1
ATOM 722 N N . PRO A 1 89 ? 7.902 30.547 -13.945 1 89.31 89 PRO A N 1
ATOM 723 C CA . PRO A 1 89 ? 7.188 29.469 -13.258 1 89.31 89 PRO A CA 1
ATOM 724 C C . PRO A 1 89 ? 5.684 29.5 -13.523 1 89.31 89 PRO A C 1
ATOM 726 O O . PRO A 1 89 ? 5.086 30.578 -13.602 1 89.31 89 PRO A O 1
ATOM 729 N N . LEU A 1 90 ? 5.168 28.328 -13.836 1 88.25 90 LEU A N 1
ATOM 730 C CA . LEU A 1 90 ? 3.725 28.156 -13.914 1 88.25 90 LEU A CA 1
ATOM 731 C C . LEU A 1 90 ? 3.143 27.797 -12.555 1 88.25 90 LEU A C 1
ATOM 733 O O . LEU A 1 90 ? 3.441 26.734 -12 1 88.25 90 LEU A O 1
ATOM 737 N N . PHE A 1 91 ? 2.336 28.734 -12.047 1 86.94 91 PHE A N 1
ATOM 738 C CA . PHE A 1 91 ? 1.731 28.5 -10.742 1 86.94 91 PHE A CA 1
ATOM 739 C C . PHE A 1 91 ? 0.384 27.797 -10.891 1 86.94 91 PHE A C 1
ATOM 741 O O . PHE A 1 91 ? -0.431 28.188 -11.727 1 86.94 91 PHE A O 1
ATOM 748 N N . VAL A 1 92 ? 0.277 26.719 -10.141 1 88.44 92 VAL A N 1
ATOM 749 C CA . VAL A 1 92 ? -0.945 25.922 -10.227 1 88.44 92 VAL A CA 1
ATOM 750 C C . VAL A 1 92 ? -1.484 25.656 -8.828 1 88.44 92 VAL A C 1
ATOM 752 O O . VAL A 1 92 ? -0.761 25.797 -7.84 1 88.44 92 VAL A O 1
ATOM 755 N N . GLU A 1 93 ? -2.783 25.391 -8.758 1 87.56 93 GLU A N 1
ATOM 756 C CA . GLU A 1 93 ? -3.447 24.953 -7.531 1 87.56 93 GLU A CA 1
ATOM 757 C C . GLU A 1 93 ? -3.908 23.5 -7.645 1 87.56 93 GLU A C 1
ATOM 759 O O . GLU A 1 93 ? -4.637 23.141 -8.57 1 87.56 93 GLU A O 1
ATOM 764 N N . ILE A 1 94 ? -3.445 22.734 -6.703 1 87.56 94 ILE A N 1
ATOM 765 C CA . ILE A 1 94 ? -3.791 21.328 -6.742 1 87.56 94 ILE A CA 1
ATOM 766 C C . ILE A 1 94 ? -5.02 21.062 -5.871 1 87.56 94 ILE A C 1
ATOM 768 O O . ILE A 1 94 ? -5.012 21.359 -4.676 1 87.56 94 ILE A O 1
ATOM 772 N N . LEU A 1 95 ? -6.035 20.484 -6.492 1 84.62 95 LEU A N 1
ATOM 773 C CA . LEU A 1 95 ? -7.297 20.203 -5.812 1 84.62 95 LEU A CA 1
ATOM 774 C C . LEU A 1 95 ? -7.426 18.719 -5.496 1 84.62 95 LEU A C 1
ATOM 776 O O . LEU A 1 95 ? -6.75 17.891 -6.109 1 84.62 95 LEU A O 1
ATOM 780 N N . SER A 1 96 ? -8.172 18.438 -4.469 1 80.56 96 SER A N 1
ATOM 781 C CA . SER A 1 96 ? -8.562 17.062 -4.168 1 80.56 96 SER A CA 1
ATOM 782 C C . SER A 1 96 ? -9.898 16.719 -4.816 1 80.56 96 SER A C 1
ATOM 784 O O . SER A 1 96 ? -10.797 17.562 -4.887 1 80.56 96 SER A O 1
ATOM 786 N N . PRO A 1 97 ? -10.016 15.516 -5.273 1 77.69 97 PRO A N 1
ATOM 787 C CA . PRO A 1 97 ? -11.32 15.109 -5.805 1 77.69 97 PRO A CA 1
ATOM 788 C C . PRO A 1 97 ? -12.438 15.195 -4.762 1 77.69 97 PRO A C 1
ATOM 790 O O . PRO A 1 97 ? -13.617 15.242 -5.117 1 77.69 97 PRO A O 1
ATOM 793 N N . LYS A 1 98 ? -12.086 15.227 -3.451 1 74.75 98 LYS A N 1
ATOM 794 C CA . LYS A 1 98 ? -13.07 15.383 -2.389 1 74.75 98 LYS A CA 1
ATOM 795 C C . LYS A 1 98 ? -13.727 16.766 -2.449 1 74.75 98 LYS A C 1
ATOM 797 O O . LYS A 1 98 ? -14.883 16.922 -2.059 1 74.75 98 LYS A O 1
ATOM 802 N N . PHE A 1 99 ? -12.906 17.703 -2.855 1 80.62 99 PHE A N 1
ATOM 803 C CA . PHE A 1 99 ? -13.367 19.078 -3.094 1 80.62 99 PHE A CA 1
ATOM 804 C C . PHE A 1 99 ? -13.016 19.516 -4.508 1 80.62 99 PHE A C 1
ATOM 806 O O . PHE A 1 99 ? -12.07 20.281 -4.703 1 80.62 99 PHE A O 1
ATOM 813 N N . PRO A 1 100 ? -13.828 19.109 -5.438 1 79.94 100 PRO A N 1
ATOM 814 C CA . PRO A 1 100 ? -13.445 19.172 -6.852 1 79.94 100 PRO A CA 1
ATOM 815 C C . PRO A 1 100 ? -13.516 20.578 -7.426 1 79.94 100 PRO A C 1
ATOM 817 O O . PRO A 1 100 ? -12.977 20.844 -8.508 1 79.94 100 PRO A O 1
ATOM 820 N N . THR A 1 101 ? -14.164 21.5 -6.727 1 85.19 101 THR A N 1
ATOM 821 C CA . THR A 1 101 ? -14.227 22.859 -7.246 1 85.19 101 THR A CA 1
ATOM 822 C C . THR A 1 101 ? -13.281 23.781 -6.465 1 85.19 101 THR A C 1
ATOM 824 O O . THR A 1 101 ? -13.062 23.578 -5.27 1 85.19 101 THR A O 1
ATOM 827 N N . PRO A 1 102 ? -12.711 24.719 -7.238 1 85 102 PRO A N 1
ATOM 828 C CA . PRO A 1 102 ? -11.836 25.672 -6.543 1 85 102 PRO A CA 1
ATOM 829 C C . PRO A 1 102 ? -12.516 26.328 -5.348 1 85 102 PRO A C 1
ATOM 831 O O . PRO A 1 102 ? -11.875 26.562 -4.32 1 85 102 PRO A O 1
ATOM 834 N N . SER A 1 103 ? -13.828 26.594 -5.531 1 85.31 103 SER A N 1
ATOM 835 C CA . SER A 1 103 ? -14.562 27.219 -4.438 1 85.31 103 SER A CA 1
ATOM 836 C C . SER A 1 103 ? -14.672 26.297 -3.236 1 85.31 103 SER A C 1
ATOM 838 O O . SER A 1 103 ? -14.453 26.703 -2.098 1 85.31 103 SER A O 1
ATOM 840 N N . ALA A 1 104 ? -14.953 25.047 -3.512 1 84.25 104 ALA A N 1
ATOM 841 C CA . ALA A 1 104 ? -15.062 24.062 -2.439 1 84.25 104 ALA A CA 1
ATOM 842 C C . ALA A 1 104 ? -13.711 23.828 -1.772 1 84.25 104 ALA A C 1
ATOM 844 O O . ALA A 1 104 ? -13.633 23.641 -0.555 1 84.25 104 ALA A O 1
ATOM 845 N N . HIS A 1 105 ? -12.781 23.844 -2.619 1 85.38 105 HIS A N 1
ATOM 846 C CA . HIS A 1 105 ? -11.422 23.672 -2.129 1 85.38 105 HIS A CA 1
ATOM 847 C C . HIS A 1 105 ? -11.039 24.812 -1.182 1 85.38 105 HIS A C 1
ATOM 849 O O . HIS A 1 105 ? -10.516 24.562 -0.093 1 85.38 105 HIS A O 1
ATOM 855 N N . LEU A 1 106 ? -11.328 26 -1.587 1 83.19 106 LEU A N 1
ATOM 856 C CA . LEU A 1 106 ? -10.992 27.172 -0.788 1 83.19 106 LEU A CA 1
ATOM 857 C C . LEU A 1 106 ? -11.812 27.203 0.5 1 83.19 106 LEU A C 1
ATOM 859 O O . LEU A 1 106 ? -11.297 27.594 1.556 1 83.19 106 LEU A O 1
ATOM 863 N N . GLN A 1 107 ? -13 26.875 0.389 1 83.69 107 GLN A N 1
ATOM 864 C CA . GLN A 1 107 ? -13.867 26.875 1.561 1 83.69 107 GLN A CA 1
ATOM 865 C C . GLN A 1 107 ? -13.367 25.891 2.615 1 83.69 107 GLN A C 1
ATOM 867 O O . GLN A 1 107 ? -13.359 26.203 3.807 1 83.69 107 GLN A O 1
ATOM 872 N N . PHE A 1 108 ? -13.023 24.75 2.203 1 83.88 108 PHE A N 1
ATOM 873 C CA . PHE A 1 108 ? -12.516 23.766 3.141 1 83.88 108 PHE A CA 1
ATOM 874 C C . PHE A 1 108 ? -11.211 24.234 3.77 1 83.88 108 PHE A C 1
ATOM 876 O O . PHE A 1 108 ? -11 24.078 4.973 1 83.88 108 PHE A O 1
ATOM 883 N N . PHE A 1 109 ? -10.375 24.766 2.939 1 84.75 109 PHE A N 1
ATOM 884 C CA . PHE A 1 109 ? -9.086 25.25 3.41 1 84.75 109 PHE A CA 1
ATOM 885 C C . PHE A 1 109 ? -9.266 26.297 4.5 1 84.75 109 PHE A C 1
ATOM 887 O O . PHE A 1 109 ? -8.625 26.219 5.551 1 84.75 109 PHE A O 1
ATOM 894 N N . ARG A 1 110 ? -10.141 27.188 4.238 1 80.94 110 ARG A N 1
ATOM 895 C CA . ARG A 1 110 ? -10.406 28.25 5.199 1 80.94 110 ARG A CA 1
ATOM 896 C C . ARG A 1 110 ? -11 27.703 6.488 1 80.94 110 ARG A C 1
ATOM 898 O O . ARG A 1 110 ? -10.633 28.125 7.582 1 80.94 110 ARG A O 1
ATOM 905 N N . ALA A 1 111 ? -11.906 26.781 6.312 1 85 111 ALA A N 1
ATOM 906 C CA . ALA A 1 111 ? -12.523 26.156 7.48 1 85 111 ALA A CA 1
ATOM 907 C C . ALA A 1 111 ? -11.484 25.406 8.312 1 85 111 ALA A C 1
ATOM 909 O O . ALA A 1 111 ? -11.531 25.453 9.547 1 85 111 ALA A O 1
ATOM 910 N N . LEU A 1 112 ? -10.617 24.734 7.633 1 88.81 112 LEU A N 1
ATOM 911 C CA . LEU A 1 112 ? -9.555 23.984 8.297 1 88.81 112 LEU A CA 1
ATOM 912 C C . LEU A 1 112 ? -8.633 24.922 9.078 1 88.81 112 LEU A C 1
ATOM 914 O O . LEU A 1 112 ? -8.328 24.656 10.242 1 88.81 112 LEU A O 1
ATOM 918 N N . LEU A 1 113 ? -8.289 26.016 8.516 1 84.12 113 LEU A N 1
ATOM 919 C CA . LEU A 1 113 ? -7.383 26.969 9.148 1 84.12 113 LEU A CA 1
ATOM 920 C C . LEU A 1 113 ? -8.047 27.625 10.352 1 84.12 113 LEU A C 1
ATOM 922 O O . LEU A 1 113 ? -7.43 27.766 11.406 1 84.12 113 LEU A O 1
ATOM 926 N N . ASN A 1 114 ? -9.281 28.031 10.125 1 83.31 114 ASN A N 1
ATOM 927 C CA . ASN A 1 114 ? -10.008 28.688 11.195 1 83.31 114 ASN A CA 1
ATOM 928 C C . ASN A 1 114 ? -10.195 27.766 12.398 1 83.31 114 ASN A C 1
ATOM 930 O O . ASN A 1 114 ? -10.008 28.188 13.547 1 83.31 114 ASN A O 1
ATOM 934 N N . ASP A 1 115 ? -10.555 26.578 12.094 1 88.94 115 ASP A N 1
ATOM 935 C CA . ASP A 1 115 ? -10.781 25.641 13.18 1 88.94 115 ASP A CA 1
ATOM 936 C C . ASP A 1 115 ? -9.469 25.25 13.859 1 88.94 115 ASP A C 1
ATOM 938 O O . ASP A 1 115 ? -9.438 25.031 15.07 1 88.94 115 ASP A O 1
ATOM 942 N N . LEU A 1 116 ? -8.469 25.094 13.07 1 86.75 116 LEU A N 1
ATOM 943 C CA . LEU A 1 116 ? -7.148 24.812 13.625 1 86.75 116 LEU A CA 1
ATOM 944 C C . LEU A 1 116 ? -6.707 25.922 14.57 1 86.75 116 LEU A C 1
ATOM 946 O O . LEU A 1 116 ? -6.23 25.641 15.68 1 86.75 116 LEU A O 1
ATOM 950 N N . PHE A 1 117 ? -6.934 27.109 14.18 1 78.94 117 PHE A N 1
ATOM 951 C CA . PHE A 1 117 ? -6.566 28.266 15.008 1 78.94 117 PHE A CA 1
ATOM 952 C C . PHE A 1 117 ? -7.383 28.281 16.297 1 78.94 117 PHE A C 1
ATOM 954 O O . PHE A 1 117 ? -6.836 28.484 17.375 1 78.94 117 PHE A O 1
ATOM 961 N N . ARG A 1 118 ? -8.609 28.078 16.141 1 80.69 118 ARG A N 1
ATOM 962 C CA . ARG A 1 118 ? -9.5 28.109 17.297 1 80.69 118 ARG A CA 1
ATOM 963 C C . ARG A 1 118 ? -9.078 27.062 18.328 1 80.69 118 ARG A C 1
ATOM 965 O O . ARG A 1 118 ? -9.023 27.359 19.531 1 80.69 118 ARG A O 1
ATOM 972 N N . ARG A 1 119 ? -8.789 25.938 17.844 1 81.81 119 ARG A N 1
ATOM 973 C CA . ARG A 1 119 ? -8.445 24.844 18.734 1 81.81 119 ARG A CA 1
ATOM 974 C C . ARG A 1 119 ? -7.066 25.047 19.344 1 81.81 119 ARG A C 1
ATOM 976 O O . ARG A 1 119 ? -6.863 24.797 20.531 1 81.81 119 ARG A O 1
ATOM 983 N N . ALA A 1 120 ? -6.156 25.469 18.547 1 78.5 120 ALA A N 1
ATOM 984 C CA . ALA A 1 120 ? -4.797 25.688 19.031 1 78.5 120 ALA A CA 1
ATOM 985 C C . ALA A 1 120 ? -4.754 26.844 20.031 1 78.5 120 ALA A C 1
ATOM 987 O O . ALA A 1 120 ? -4.102 26.734 21.078 1 78.5 120 ALA A O 1
ATOM 988 N N . ALA A 1 121 ? -5.414 27.906 19.703 1 71.25 121 ALA A N 1
ATOM 989 C CA . ALA A 1 121 ? -5.445 29.094 20.578 1 71.25 121 ALA A CA 1
ATOM 990 C C . ALA A 1 121 ? -6.062 28.766 21.938 1 71.25 121 ALA A C 1
ATOM 992 O O . ALA A 1 121 ? -5.598 29.234 22.969 1 71.25 121 ALA A O 1
ATOM 993 N N . PHE A 1 122 ? -7.082 28 21.859 1 67.88 122 PHE A N 1
ATOM 994 C CA . PHE A 1 122 ? -7.773 27.609 23.094 1 67.88 122 PHE A CA 1
ATOM 995 C C . PHE A 1 122 ? -6.848 26.812 24 1 67.88 122 PHE A C 1
ATOM 997 O O . PHE A 1 122 ? -6.816 27.047 25.219 1 67.88 122 PHE A O 1
ATOM 1004 N N . LEU A 1 123 ? -6.09 25.969 23.438 1 67.25 123 LEU A N 1
ATOM 1005 C CA . LEU A 1 123 ? -5.258 25.062 24.234 1 67.25 123 LEU A CA 1
ATOM 1006 C C . LEU A 1 123 ? -4.008 25.781 24.734 1 67.25 123 LEU A C 1
ATOM 1008 O O . LEU A 1 123 ? -3.531 25.516 25.844 1 67.25 123 LEU A O 1
ATOM 1012 N N . ILE A 1 124 ? -3.539 26.625 23.922 1 61.53 124 ILE A N 1
ATOM 1013 C CA . ILE A 1 124 ? -2.332 27.359 24.312 1 61.53 124 ILE A CA 1
ATOM 1014 C C . ILE A 1 124 ? -2.668 28.375 25.406 1 61.53 124 ILE A C 1
ATOM 1016 O O . ILE A 1 124 ? -1.896 28.562 26.344 1 61.53 124 ILE A O 1
ATOM 1020 N N . TYR A 1 125 ? -3.785 29 25.234 1 58.47 125 TYR A N 1
ATOM 1021 C CA . TYR A 1 125 ? -4.242 29.984 26.203 1 58.47 125 TYR A CA 1
ATOM 1022 C C . TYR A 1 125 ? -4.512 29.328 27.547 1 58.47 125 TYR A C 1
ATOM 1024 O O . TYR A 1 125 ? -4.148 29.875 28.594 1 58.47 125 TYR A O 1
ATOM 1032 N N . ASP A 1 126 ? -5.211 28.266 27.469 1 53.72 126 ASP A N 1
ATOM 1033 C CA . ASP A 1 126 ? -5.516 27.594 28.734 1 53.72 126 ASP A CA 1
ATOM 1034 C C . ASP A 1 126 ? -4.234 27.172 29.453 1 53.72 126 ASP A C 1
ATOM 1036 O O . ASP A 1 126 ? -4.215 27.078 30.688 1 53.72 126 ASP A O 1
ATOM 1040 N N . PHE A 1 127 ? -3.207 26.906 28.641 1 46.47 127 PHE A N 1
ATOM 1041 C CA . PHE A 1 127 ? -1.936 26.453 29.188 1 46.47 127 PHE A CA 1
ATOM 1042 C C . PHE A 1 127 ? -1.206 27.578 29.891 1 46.47 127 PHE A C 1
ATOM 1044 O O . PHE A 1 127 ? -0.522 27.359 30.891 1 46.47 127 PHE A O 1
ATOM 1051 N N . GLU A 1 128 ? -1.098 28.703 29.156 1 46.41 128 GLU A N 1
ATOM 1052 C CA . GLU A 1 128 ? -0.348 29.797 29.766 1 46.41 128 GLU A CA 1
ATOM 1053 C C . GLU A 1 128 ? -0.957 30.203 31.109 1 46.41 128 GLU A C 1
ATOM 1055 O O . GLU A 1 128 ? -0.273 30.781 31.953 1 46.41 128 GLU A O 1
ATOM 1060 N N . GLY A 1 129 ? -2.105 30.062 31.344 1 41.25 129 GLY A N 1
ATOM 1061 C CA . GLY A 1 129 ? -2.6 30.453 32.656 1 41.25 129 GLY A CA 1
ATOM 1062 C C . GLY A 1 129 ? -1.951 29.703 33.781 1 41.25 129 GLY A C 1
ATOM 1063 O O . GLY A 1 129 ? -1.743 30.25 34.875 1 41.25 129 GLY A O 1
ATOM 1064 N N . GLN A 1 130 ? -1.873 28.312 33.75 1 40.62 130 GLN A N 1
ATOM 1065 C CA . GLN A 1 130 ? -1.37 27.703 34.969 1 40.62 130 GLN A CA 1
ATOM 1066 C C . GLN A 1 130 ? 0.127 27.953 35.125 1 40.62 130 GLN A C 1
ATOM 1068 O O . GLN A 1 130 ? 0.584 28.328 36.219 1 40.62 130 GLN A O 1
ATOM 1073 N N . ASN A 1 131 ? 1.11 27.078 34.469 1 37.69 131 ASN A N 1
ATOM 1074 C CA . ASN A 1 131 ? 2.553 27.203 34.688 1 37.69 131 ASN A CA 1
ATOM 1075 C C . ASN A 1 131 ? 3.178 28.125 33.625 1 37.69 131 ASN A C 1
ATOM 1077 O O . ASN A 1 131 ? 3.576 27.688 32.562 1 37.69 131 ASN A O 1
ATOM 1081 N N . SER A 1 132 ? 2.777 29.281 33.438 1 40.22 132 SER A N 1
ATOM 1082 C CA . SER A 1 132 ? 3.066 30.375 32.5 1 40.22 132 SER A CA 1
ATOM 1083 C C . SER A 1 132 ? 4.57 30.578 32.344 1 40.22 132 SER A C 1
ATOM 1085 O O . SER A 1 132 ? 5.008 31.562 31.75 1 40.22 132 SER A O 1
ATOM 1087 N N . ARG A 1 133 ? 5.434 29.969 33 1 39.31 133 ARG A N 1
ATOM 1088 C CA . ARG A 1 133 ? 6.82 30.422 33.031 1 39.31 133 ARG A CA 1
ATOM 1089 C C . ARG A 1 133 ? 7.469 30.266 31.656 1 39.31 133 ARG A C 1
ATOM 1091 O O . ARG A 1 133 ? 8.523 30.844 31.391 1 39.31 133 ARG A O 1
ATOM 1098 N N . GLY A 1 134 ? 7.082 29.25 30.844 1 36.16 134 GLY A N 1
ATOM 1099 C CA . GLY A 1 134 ? 8.047 28.906 29.812 1 36.16 134 GLY A CA 1
ATOM 1100 C C . GLY A 1 134 ? 7.648 29.406 28.438 1 36.16 134 GLY A C 1
ATOM 1101 O O . GLY A 1 134 ? 8.203 28.969 27.422 1 36.16 134 GLY A O 1
ATOM 1102 N N . VAL A 1 135 ? 6.512 29.719 28.234 1 39.91 135 VAL A N 1
ATOM 1103 C CA . VAL A 1 135 ? 6.426 30.172 26.859 1 39.91 135 VAL A CA 1
ATOM 1104 C C . VAL A 1 135 ? 7.281 31.422 26.672 1 39.91 135 VAL A C 1
ATOM 1106 O O . VAL A 1 135 ? 7.004 32.469 27.266 1 39.91 135 VAL A O 1
ATOM 1109 N N . GLU A 1 136 ? 8.5 31.312 26.531 1 39.12 136 GLU A N 1
ATOM 1110 C CA . GLU A 1 136 ? 9.328 32.438 26.156 1 39.12 136 GLU A CA 1
ATOM 1111 C C . GLU A 1 136 ? 8.609 33.344 25.156 1 39.12 136 GLU A C 1
ATOM 1113 O O . GLU A 1 136 ? 8.078 32.875 24.156 1 39.12 136 GLU A O 1
ATOM 1118 N N . SER A 1 137 ? 7.938 34.406 25.641 1 43.25 137 SER A N 1
ATOM 1119 C CA . SER A 1 137 ? 7.453 35.531 24.812 1 43.25 137 SER A CA 1
ATOM 1120 C C . SER A 1 137 ? 8.32 35.719 23.578 1 43.25 137 SER A C 1
ATOM 1122 O O . SER A 1 137 ? 9.531 35.938 23.688 1 43.25 137 SER A O 1
ATOM 1124 N N . SER A 1 138 ? 8.133 34.938 22.656 1 45.53 138 SER A N 1
ATOM 1125 C CA . SER A 1 138 ? 8.906 35.281 21.469 1 45.53 138 SER A CA 1
ATOM 1126 C C . SER A 1 138 ? 8.711 36.719 21.078 1 45.53 138 SER A C 1
ATOM 1128 O O . SER A 1 138 ? 7.586 37.25 21.094 1 45.53 138 SER A O 1
ATOM 1130 N N . ALA A 1 139 ? 9.68 37.531 21.281 1 49.16 139 ALA A N 1
ATOM 1131 C CA . ALA A 1 139 ? 9.773 38.938 20.844 1 49.16 139 ALA A CA 1
ATOM 1132 C C . ALA A 1 139 ? 9.25 39.094 19.422 1 49.16 139 ALA A C 1
ATOM 1134 O O . ALA A 1 139 ? 9.031 40.219 18.953 1 49.16 139 ALA A O 1
ATOM 1135 N N . LEU A 1 140 ? 9.047 37.969 18.797 1 53.44 140 LEU A N 1
ATOM 1136 C CA . LEU A 1 140 ? 8.742 38.156 17.391 1 53.44 140 LEU A CA 1
ATOM 1137 C C . LEU A 1 140 ? 7.238 38.312 17.172 1 53.44 140 LEU A C 1
ATOM 1139 O O . LEU A 1 140 ? 6.441 37.688 17.875 1 53.44 140 LEU A O 1
ATOM 1143 N N . ALA A 1 141 ? 6.895 39.375 16.5 1 58.47 141 ALA A N 1
ATOM 1144 C CA . ALA A 1 141 ? 5.512 39.625 16.094 1 58.47 141 ALA A CA 1
ATOM 1145 C C . ALA A 1 141 ? 4.887 38.375 15.516 1 58.47 141 ALA A C 1
ATOM 1147 O O . ALA A 1 141 ? 5.555 37.594 14.82 1 58.47 141 ALA A O 1
ATOM 1148 N N . PRO A 1 142 ? 3.629 38.094 16.062 1 70.31 142 PRO A N 1
ATOM 1149 C CA . PRO A 1 142 ? 2.928 36.938 15.492 1 70.31 142 PRO A CA 1
ATOM 1150 C C . PRO A 1 142 ? 2.824 37 13.969 1 70.31 142 PRO A C 1
ATOM 1152 O O . PRO A 1 142 ? 2.891 38.094 13.391 1 70.31 142 PRO A O 1
ATOM 1155 N N . SER A 1 143 ? 2.82 35.969 13.328 1 74.06 143 SER A N 1
ATOM 1156 C CA . SER A 1 143 ? 2.727 35.906 11.875 1 74.06 143 SER A CA 1
ATOM 1157 C C . SER A 1 143 ? 1.454 36.562 11.367 1 74.06 143 SER A C 1
ATOM 1159 O O . SER A 1 143 ? 0.448 36.625 12.078 1 74.06 143 SER A O 1
ATOM 1161 N N . PRO A 1 144 ? 1.532 37.125 10.234 1 75.88 144 PRO A N 1
ATOM 1162 C CA . PRO A 1 144 ? 0.352 37.75 9.641 1 75.88 144 PRO A CA 1
ATOM 1163 C C . PRO A 1 144 ? -0.848 36.812 9.562 1 75.88 144 PRO A C 1
ATOM 1165 O O . PRO A 1 144 ? -1.987 37.219 9.773 1 75.88 144 PRO A O 1
ATOM 1168 N N . LEU A 1 145 ? -0.559 35.594 9.305 1 76.56 145 LEU A N 1
ATOM 1169 C CA . LEU A 1 145 ? -1.662 34.656 9.234 1 76.56 145 LEU A CA 1
ATOM 1170 C C . LEU A 1 145 ? -2.316 34.469 10.602 1 76.56 145 LEU A C 1
ATOM 1172 O O . LEU A 1 145 ? -3.545 34.438 10.703 1 76.56 145 LEU A O 1
ATOM 1176 N N . TRP A 1 146 ? -1.497 34.406 11.531 1 78.12 146 TRP A N 1
ATOM 1177 C CA . TRP A 1 146 ? -2.025 34.281 12.883 1 78.12 146 TRP A CA 1
ATOM 1178 C C . TRP A 1 146 ? -2.836 35.531 13.273 1 78.12 146 TRP A C 1
ATOM 1180 O O . TRP A 1 146 ? -3.912 35.406 13.867 1 78.12 146 TRP A O 1
ATOM 1190 N N . THR A 1 147 ? -2.281 36.625 13 1 81 147 THR A N 1
ATOM 1191 C CA . THR A 1 147 ? -2.971 37.875 13.32 1 81 147 THR A CA 1
ATOM 1192 C C . THR A 1 147 ? -4.324 37.938 12.617 1 81 147 THR A C 1
ATOM 1194 O O . THR A 1 147 ? -5.32 38.344 13.211 1 81 147 THR A O 1
ATOM 1197 N N . ARG A 1 148 ? -4.32 37.5 11.43 1 79.75 148 ARG A N 1
ATOM 1198 C CA . ARG A 1 148 ? -5.566 37.5 10.672 1 79.75 148 ARG A CA 1
ATOM 1199 C C . ARG A 1 148 ? -6.598 36.562 11.305 1 79.75 148 ARG A C 1
ATOM 1201 O O . ARG A 1 148 ? -7.758 36.938 11.484 1 79.75 148 ARG A O 1
ATOM 1208 N N . LEU A 1 149 ? -6.188 35.406 11.516 1 78.44 149 LEU A N 1
ATOM 1209 C CA . LEU A 1 149 ? -7.102 34.406 12.086 1 78.44 149 LEU A CA 1
ATOM 1210 C C . LEU A 1 149 ? -7.578 34.875 13.469 1 78.44 149 LEU A C 1
ATOM 1212 O O . LEU A 1 149 ? -8.75 34.688 13.812 1 78.44 149 LEU A O 1
ATOM 1216 N N . PHE A 1 150 ? -6.676 35.438 14.266 1 82 150 PHE A N 1
ATOM 1217 C CA . PHE A 1 150 ? -7.008 36 15.57 1 82 150 PHE A CA 1
ATOM 1218 C C . PHE A 1 150 ? -8.086 37.062 15.445 1 82 150 PHE A C 1
ATOM 1220 O O . PHE A 1 150 ? -9.062 37.062 16.188 1 82 150 PHE A O 1
ATOM 1227 N N . LEU A 1 151 ? -7.957 37.938 14.523 1 84.44 151 LEU A N 1
ATOM 1228 C CA . LEU A 1 151 ? -8.883 39.062 14.359 1 84.44 151 LEU A CA 1
ATOM 1229 C C . LEU A 1 151 ? -10.219 38.562 13.805 1 84.44 151 LEU A C 1
ATOM 1231 O O . LEU A 1 151 ? -11.273 39.125 14.141 1 84.44 151 LEU A O 1
ATOM 1235 N N . GLU A 1 152 ? -10.156 37.562 12.977 1 80 152 GLU A N 1
ATOM 1236 C CA . GLU A 1 152 ? -11.398 37.031 12.438 1 80 152 GLU A CA 1
ATOM 1237 C C . GLU A 1 152 ? -12.234 36.375 13.531 1 80 152 GLU A C 1
ATOM 1239 O O . GLU A 1 152 ? -13.469 36.438 13.508 1 80 152 GLU A O 1
ATOM 1244 N N . GLN A 1 153 ? -11.594 35.875 14.398 1 80.25 153 GLN A N 1
ATOM 1245 C CA . GLN A 1 153 ? -12.305 35.125 15.422 1 80.25 153 GLN A CA 1
ATOM 1246 C C . GLN A 1 153 ? -12.656 36 16.609 1 80.25 153 GLN A C 1
ATOM 1248 O O . GLN A 1 153 ? -13.688 35.812 17.25 1 80.25 153 GLN A O 1
ATOM 1253 N N . ASN A 1 154 ? -11.742 36.969 16.938 1 85.38 154 ASN A N 1
ATOM 1254 C CA . ASN A 1 154 ? -11.906 37.719 18.156 1 85.38 154 ASN A CA 1
ATOM 1255 C C . ASN A 1 154 ? -12.078 39.219 17.875 1 85.38 154 ASN A C 1
ATOM 1257 O O . ASN A 1 154 ? -12.031 40.031 18.781 1 85.38 154 ASN A O 1
ATOM 1261 N N . GLY A 1 155 ? -12.289 39.562 16.656 1 87.19 155 GLY A N 1
ATOM 1262 C CA . GLY A 1 155 ? -12.344 40.969 16.266 1 87.19 155 GLY A CA 1
ATOM 1263 C C . GLY A 1 155 ? -13.391 41.75 17.016 1 87.19 155 GLY A C 1
ATOM 1264 O O . GLY A 1 155 ? -13.117 42.844 17.516 1 87.19 155 GLY A O 1
ATOM 1265 N N . ALA A 1 156 ? -14.586 41.156 17.078 1 89.25 156 ALA A N 1
ATOM 1266 C CA . ALA A 1 156 ? -15.68 41.844 17.766 1 89.25 156 ALA A CA 1
ATOM 1267 C C . ALA A 1 156 ? -15.367 42.031 19.25 1 89.25 156 ALA A C 1
ATOM 1269 O O . ALA A 1 156 ? -15.594 43.094 19.828 1 89.25 156 ALA A O 1
ATOM 1270 N N . ARG A 1 157 ? -14.922 41 19.859 1 90.25 157 ARG A N 1
ATOM 1271 C CA . ARG A 1 157 ? -14.555 41.031 21.266 1 90.25 157 ARG A CA 1
ATOM 1272 C C . ARG A 1 157 ? -13.43 42.031 21.516 1 90.25 157 ARG A C 1
ATOM 1274 O O . ARG A 1 157 ? -13.453 42.781 22.5 1 90.25 157 ARG A O 1
ATOM 1281 N N . LEU A 1 158 ? -12.469 42.031 20.625 1 93.62 158 LEU A N 1
ATOM 1282 C CA . LEU A 1 158 ? -11.336 42.938 20.75 1 93.62 158 LEU A CA 1
ATOM 1283 C C . LEU A 1 158 ? -11.797 44.375 20.609 1 93.62 158 LEU A C 1
ATOM 1285 O O . LEU A 1 158 ? -11.367 45.25 21.391 1 93.62 158 LEU A O 1
ATOM 1289 N N . ALA A 1 159 ? -12.656 44.625 19.688 1 93.88 159 ALA A N 1
ATOM 1290 C CA . ALA A 1 159 ? -13.18 46 19.484 1 93.88 159 ALA A CA 1
ATOM 1291 C C . ALA A 1 159 ? -13.922 46.469 20.734 1 93.88 159 ALA A C 1
ATOM 1293 O O . ALA A 1 159 ? -13.75 47.625 21.156 1 93.88 159 ALA A O 1
ATOM 1294 N N . GLU A 1 160 ? -14.68 45.594 21.266 1 93.62 160 GLU A N 1
ATOM 1295 C CA . GLU A 1 160 ? -15.414 45.938 22.484 1 93.62 160 GLU A CA 1
ATOM 1296 C C . GLU A 1 160 ? -14.477 46.219 23.641 1 93.62 160 GLU A C 1
ATOM 1298 O O . GLU A 1 160 ? -14.68 47.156 24.391 1 93.62 160 GLU A O 1
ATOM 1303 N N . ALA A 1 161 ? -13.484 45.406 23.781 1 94.31 161 ALA A N 1
ATOM 1304 C CA . ALA A 1 161 ? -12.516 45.594 24.859 1 94.31 161 ALA A CA 1
ATOM 1305 C C . ALA A 1 161 ? -11.758 46.906 24.688 1 94.31 161 ALA A C 1
ATOM 1307 O O . ALA A 1 161 ? -11.508 47.625 25.656 1 94.31 161 ALA A O 1
ATOM 1308 N N . LEU A 1 162 ? -11.406 47.219 23.5 1 94.94 162 LEU A N 1
ATOM 1309 C CA . LEU A 1 162 ? -10.688 48.438 23.219 1 94.94 162 LEU A CA 1
ATOM 1310 C C . LEU A 1 162 ? -11.57 49.656 23.484 1 94.94 162 LEU A C 1
ATOM 1312 O O . LEU A 1 162 ? -11.109 50.656 24.062 1 94.94 162 LEU A O 1
ATOM 1316 N N . ARG A 1 163 ? -12.844 49.562 23.078 1 94 163 ARG A N 1
ATOM 1317 C CA . ARG A 1 163 ? -13.789 50.656 23.328 1 94 163 ARG A CA 1
ATOM 1318 C C . ARG A 1 163 ? -13.984 50.875 24.828 1 94 163 ARG A C 1
ATOM 1320 O O . ARG A 1 163 ? -14.016 52.031 25.297 1 94 163 ARG A O 1
ATOM 1327 N N . PHE A 1 164 ? -14.164 49.781 25.438 1 93.06 164 PHE A N 1
ATOM 1328 C CA . PHE A 1 164 ? -14.367 49.844 26.891 1 93.06 164 PHE A CA 1
ATOM 1329 C C . PHE A 1 164 ? -13.164 50.469 27.578 1 93.06 164 PHE A C 1
ATOM 1331 O O . PHE A 1 164 ? -13.32 51.312 28.469 1 93.06 164 PHE A O 1
ATOM 1338 N N . PHE A 1 165 ? -11.977 50.125 27.172 1 93.38 165 PHE A N 1
ATOM 1339 C CA . PHE A 1 165 ? -10.766 50.656 27.781 1 93.38 165 PHE A CA 1
ATOM 1340 C C . PHE A 1 165 ? -10.625 52.156 27.469 1 93.38 165 PHE A C 1
ATOM 1342 O O . PHE A 1 165 ? -10.227 52.938 28.344 1 93.38 165 PHE A O 1
ATOM 1349 N N . LEU A 1 166 ? -10.898 52.562 26.281 1 91.5 166 LEU A N 1
ATOM 1350 C CA . LEU A 1 166 ? -10.805 53.938 25.844 1 91.5 166 LEU A CA 1
ATOM 1351 C C . LEU A 1 166 ? -11.781 54.812 26.625 1 91.5 166 LEU A C 1
ATOM 1353 O O . LEU A 1 166 ? -11.508 56 26.859 1 91.5 166 LEU A O 1
ATOM 1357 N N . ALA A 1 167 ? -12.883 54.281 27 1 90.56 167 ALA A N 1
ATOM 1358 C CA . ALA A 1 167 ? -13.906 55.031 27.719 1 90.56 167 ALA A CA 1
ATOM 1359 C C . ALA A 1 167 ? -13.516 55.219 29.188 1 90.56 167 ALA A C 1
ATOM 1361 O O . ALA A 1 167 ? -13.969 56.156 29.828 1 90.56 167 ALA A O 1
ATOM 1362 N N . GLN A 1 168 ? -12.695 54.25 29.672 1 87.12 168 GLN A N 1
ATOM 1363 C CA . GLN A 1 168 ? -12.367 54.344 31.094 1 87.12 168 GLN A CA 1
ATOM 1364 C C . GLN A 1 168 ? -10.875 54.094 31.328 1 87.12 168 GLN A C 1
ATOM 1366 O O . GLN A 1 168 ? -10.5 53.156 32.031 1 87.12 168 GLN A O 1
ATOM 1371 N N . PRO A 1 169 ? -10.031 54.969 30.812 1 86.44 169 PRO A N 1
ATOM 1372 C CA . PRO A 1 169 ? -8.609 54.812 31.125 1 86.44 169 PRO A CA 1
ATOM 1373 C C . PRO A 1 169 ? -8.297 54.969 32.625 1 86.44 169 PRO A C 1
ATOM 1375 O O . PRO A 1 169 ? -9.055 55.625 33.312 1 86.44 169 PRO A O 1
ATOM 1378 N N . GLU A 1 170 ? -7.348 54.281 33 1 85.25 170 GLU A N 1
ATOM 1379 C CA . GLU A 1 170 ? -6.965 54.406 34.406 1 85.25 170 GLU A CA 1
ATOM 1380 C C . GLU A 1 170 ? -6.27 55.75 34.656 1 85.25 170 GLU A C 1
ATOM 1382 O O . GLU A 1 170 ? -5.406 56.156 33.875 1 85.25 170 GLU A O 1
ATOM 1387 N N . ARG A 1 171 ? -6.645 56.438 35.719 1 83.19 171 ARG A N 1
ATOM 1388 C CA . ARG A 1 171 ? -6.035 57.688 36.062 1 83.19 171 ARG A CA 1
ATOM 1389 C C . ARG A 1 171 ? -5.426 57.625 37.469 1 83.19 171 ARG A C 1
ATOM 1391 O O . ARG A 1 171 ? -5.996 57 38.375 1 83.19 171 ARG A O 1
ATOM 1398 N N . ASP A 1 172 ? -4.211 57.844 37.469 1 78.06 172 ASP A N 1
ATOM 1399 C CA . ASP A 1 172 ? -3.551 57.969 38.75 1 78.06 172 ASP A CA 1
ATOM 1400 C C . ASP A 1 172 ? -3.566 59.438 39.25 1 78.06 172 ASP A C 1
ATOM 1402 O O . ASP A 1 172 ? -3.232 60.344 38.5 1 78.06 172 ASP A O 1
ATOM 1406 N N . LEU A 1 173 ? -4.184 59.562 40.375 1 69.44 173 LEU A N 1
ATOM 1407 C CA . LEU A 1 173 ? -4.215 60.906 40.969 1 69.44 173 LEU A CA 1
ATOM 1408 C C . LEU A 1 173 ? -2.916 61.188 41.719 1 69.44 173 LEU A C 1
ATOM 1410 O O . LEU A 1 173 ? -2.551 60.5 42.656 1 69.44 173 LEU A O 1
ATOM 1414 N N . GLY A 1 174 ? -1.978 61.625 40.969 1 66.25 174 GLY A N 1
ATOM 1415 C CA . GLY A 1 174 ? -0.786 62.094 41.656 1 66.25 174 GLY A CA 1
ATOM 1416 C C . GLY A 1 174 ? -0.868 63.531 42.094 1 66.25 174 GLY A C 1
ATOM 1417 O O . GLY A 1 174 ? -1.854 64.188 41.812 1 66.25 174 GLY A O 1
ATOM 1418 N N . GLU A 1 175 ? -0.059 63.812 43.156 1 68.5 175 GLU A N 1
ATOM 1419 C CA . GLU A 1 175 ? 0.042 65.188 43.656 1 68.5 175 GLU A CA 1
ATOM 1420 C C . GLU A 1 175 ? 1.285 65.875 43.094 1 68.5 175 GLU A C 1
ATOM 1422 O O . GLU A 1 175 ? 2.355 65.25 43 1 68.5 175 GLU A O 1
ATOM 1427 N N . GLU A 1 176 ? 1.026 66.75 42.281 1 71.44 176 GLU A N 1
ATOM 1428 C CA . GLU A 1 176 ? 2.164 67.562 41.875 1 71.44 176 GLU A CA 1
ATOM 1429 C C . GLU A 1 176 ? 2.188 68.875 42.625 1 71.44 176 GLU A C 1
ATOM 1431 O O . GLU A 1 176 ? 1.15 69.562 42.812 1 71.44 176 GLU A O 1
ATOM 1436 N N . THR A 1 177 ? 3.436 69.188 43.219 1 70.62 177 THR A N 1
ATOM 1437 C CA . THR A 1 177 ? 3.602 70.438 43.938 1 70.62 177 THR A CA 1
ATOM 1438 C C . THR A 1 177 ? 3.844 71.562 42.969 1 70.62 177 THR A C 1
ATOM 1440 O O . THR A 1 177 ? 4.77 71.5 42.156 1 70.62 177 THR A O 1
ATOM 1443 N N . VAL A 1 178 ? 2.902 72.312 42.906 1 75.5 178 VAL A N 1
ATOM 1444 C CA . VAL A 1 178 ? 3.104 73.562 42.094 1 75.5 178 VAL A CA 1
ATOM 1445 C C . VAL A 1 178 ? 3.281 74.75 43.031 1 75.5 178 VAL A C 1
ATOM 1447 O O . VAL A 1 178 ? 2.586 74.875 44.031 1 75.5 178 VAL A O 1
ATOM 1450 N N . TRP A 1 179 ? 4.367 75.562 42.625 1 75.62 179 TRP A N 1
ATOM 1451 C CA . TRP A 1 179 ? 4.613 76.75 43.406 1 75.62 179 TRP A CA 1
ATOM 1452 C C . TRP A 1 179 ? 3.809 77.938 42.844 1 75.62 179 TRP A C 1
ATOM 1454 O O . TRP A 1 179 ? 3.861 78.25 41.656 1 75.62 179 TRP A O 1
ATOM 1464 N N . ARG A 1 180 ? 2.945 78.438 43.625 1 75.88 180 ARG A N 1
ATOM 1465 C CA . ARG A 1 180 ? 2.127 79.562 43.219 1 75.88 180 ARG A CA 1
ATOM 1466 C C . ARG A 1 180 ? 2.377 80.75 44.156 1 75.88 180 ARG A C 1
ATOM 1468 O O . ARG A 1 180 ? 2.779 80.562 45.312 1 75.88 180 ARG A O 1
ATOM 1475 N N . PRO A 1 181 ? 2.215 81.938 43.5 1 77.88 181 PRO A N 1
ATOM 1476 C CA . PRO A 1 181 ? 2.291 83.125 44.375 1 77.88 181 PRO A CA 1
ATOM 1477 C C . PRO A 1 181 ? 1.314 83.062 45.531 1 77.88 181 PRO A C 1
ATOM 1479 O O . PRO A 1 181 ? 0.201 82.562 45.406 1 77.88 181 PRO A O 1
ATOM 1482 N N . ALA A 1 182 ? 1.758 83.375 46.625 1 71.94 182 ALA A N 1
ATOM 1483 C CA . ALA A 1 182 ? 1.032 83.25 47.875 1 71.94 182 ALA A CA 1
ATOM 1484 C C . ALA A 1 182 ? -0.378 83.812 47.75 1 71.94 182 ALA A C 1
ATOM 1486 O O . ALA A 1 182 ? -1.319 83.312 48.375 1 71.94 182 ALA A O 1
ATOM 1487 N N . ALA A 1 183 ? -0.532 84.75 46.906 1 73.5 183 ALA A N 1
ATOM 1488 C CA . ALA A 1 183 ? -1.827 85.438 46.75 1 73.5 183 ALA A CA 1
ATOM 1489 C C . ALA A 1 183 ? -2.789 84.562 45.938 1 73.5 183 ALA A C 1
ATOM 1491 O O . ALA A 1 183 ? -4.008 84.688 46.062 1 73.5 183 ALA A O 1
ATOM 1492 N N . GLN A 1 184 ? -2.23 83.625 45.312 1 72.38 184 GLN A N 1
ATOM 1493 C CA . GLN A 1 184 ? -3.049 82.812 44.375 1 72.38 184 GLN A CA 1
ATOM 1494 C C . GLN A 1 184 ? -3.174 81.375 44.875 1 72.38 184 GLN A C 1
ATOM 1496 O O . GLN A 1 184 ? -3.836 80.562 44.25 1 72.38 184 GLN A O 1
ATOM 1501 N N . ALA A 1 185 ? -2.562 81.125 45.875 1 63.75 185 ALA A N 1
ATOM 1502 C CA . ALA A 1 185 ? -2.562 79.75 46.375 1 63.75 185 ALA A CA 1
ATOM 1503 C C . ALA A 1 185 ? -3.863 79.438 47.094 1 63.75 185 ALA A C 1
ATOM 1505 O O . ALA A 1 185 ? -4.281 80.188 48 1 63.75 185 ALA A O 1
ATOM 1506 N N . ALA A 1 186 ? -4.715 78.625 46.562 1 63.03 186 ALA A N 1
ATOM 1507 C CA . ALA A 1 186 ? -6.051 78.375 47.094 1 63.03 186 ALA A CA 1
ATOM 1508 C C . ALA A 1 186 ? -6.02 77.312 48.156 1 63.03 186 ALA A C 1
ATOM 1510 O O . ALA A 1 186 ? -6.777 77.312 49.125 1 63.03 186 ALA A O 1
ATOM 1511 N N . ARG A 1 187 ? -5.441 76.125 47.969 1 61.53 187 ARG A N 1
ATOM 1512 C CA . ARG A 1 187 ? -5.508 75.062 48.906 1 61.53 187 ARG A CA 1
ATOM 1513 C C . ARG A 1 187 ? -4.133 74.688 49.469 1 61.53 187 ARG A C 1
ATOM 1515 O O . ARG A 1 187 ? -3.152 74.625 48.75 1 61.53 187 ARG A O 1
ATOM 1522 N N . PHE A 1 188 ? -4.031 74.875 50.906 1 60.03 188 PHE A N 1
ATOM 1523 C CA . PHE A 1 188 ? -2.773 74.625 51.625 1 60.03 188 PHE A CA 1
ATOM 1524 C C . PHE A 1 188 ? -2.805 73.312 52.344 1 60.03 188 PHE A C 1
ATOM 1526 O O . PHE A 1 188 ? -3.768 73 53.062 1 60.03 188 PHE A O 1
ATOM 1533 N N . ASP A 1 189 ? -2.127 72.375 51.781 1 63.56 189 ASP A N 1
ATOM 1534 C CA . ASP A 1 189 ? -1.948 71.188 52.625 1 63.56 189 ASP A CA 1
ATOM 1535 C C . ASP A 1 189 ? -0.707 71.312 53.5 1 63.56 189 ASP A C 1
ATOM 1537 O O . ASP A 1 189 ? 0.17 72.188 53.219 1 63.56 189 ASP A O 1
ATOM 1541 N N . GLN A 1 190 ? -0.764 70.625 54.625 1 66.94 190 GLN A N 1
ATOM 1542 C CA . GLN A 1 190 ? 0.269 70.75 55.656 1 66.94 190 GLN A CA 1
ATOM 1543 C C . GLN A 1 190 ? 1.652 70.438 55.062 1 66.94 190 GLN A C 1
ATOM 1545 O O . GLN A 1 190 ? 2.625 71.125 55.438 1 66.94 190 GLN A O 1
ATOM 1550 N N . ALA A 1 191 ? 1.691 69.625 54.156 1 68.69 191 ALA A N 1
ATOM 1551 C CA . ALA A 1 191 ? 2.982 69.25 53.594 1 68.69 191 ALA A CA 1
ATOM 1552 C C . ALA A 1 191 ? 3.518 70.375 52.688 1 68.69 191 ALA A C 1
ATOM 1554 O O . ALA A 1 191 ? 4.715 70.688 52.688 1 68.69 191 ALA A O 1
ATOM 1555 N N . ALA A 1 192 ? 2.619 71 52 1 69 192 ALA A N 1
ATOM 1556 C CA . ALA A 1 192 ? 3.006 72.125 51.156 1 69 192 ALA A CA 1
ATOM 1557 C C . ALA A 1 192 ? 3.498 73.312 51.969 1 69 192 ALA A C 1
ATOM 1559 O O . ALA A 1 192 ? 4.484 73.938 51.594 1 69 192 ALA A O 1
ATOM 1560 N N . LEU A 1 193 ? 2.877 73.375 53.094 1 69 193 LEU A N 1
ATOM 1561 C CA . LEU A 1 193 ? 3.279 74.5 53.969 1 69 193 LEU A CA 1
ATOM 1562 C C . LEU A 1 193 ? 4.648 74.188 54.594 1 69 193 LEU A C 1
ATOM 1564 O O . LEU A 1 193 ? 5.465 75.125 54.75 1 69 193 LEU A O 1
ATOM 1568 N N . ARG A 1 194 ? 4.855 73 54.812 1 72.19 194 ARG A N 1
ATOM 1569 C CA . ARG A 1 194 ? 6.152 72.625 55.375 1 72.19 194 ARG A CA 1
ATOM 1570 C C . ARG A 1 194 ? 7.258 72.812 54.344 1 72.19 194 ARG A C 1
ATOM 1572 O O . ARG A 1 194 ? 8.359 73.25 54.688 1 72.19 194 ARG A O 1
ATOM 1579 N N . GLN A 1 195 ? 6.871 72.625 53.188 1 71.62 195 GLN A N 1
ATOM 1580 C CA . GLN A 1 195 ? 7.855 72.75 52.125 1 71.62 195 GLN A CA 1
ATOM 1581 C C . GLN A 1 195 ? 8.148 74.188 51.844 1 71.62 195 GLN A C 1
ATOM 1583 O O . GLN A 1 195 ? 9.305 74.562 51.594 1 71.62 195 GLN A O 1
ATOM 1588 N N . THR A 1 196 ? 7.133 74.938 51.875 1 72.75 196 THR A N 1
ATOM 1589 C CA . THR A 1 196 ? 7.305 76.375 51.688 1 72.75 196 THR A CA 1
ATOM 1590 C C . THR A 1 196 ? 8.164 76.938 52.812 1 72.75 196 THR A C 1
ATOM 1592 O O . THR A 1 196 ? 9.023 77.812 52.562 1 72.75 196 THR A O 1
ATOM 1595 N N . ALA A 1 197 ? 7.961 76.438 53.969 1 75 197 ALA A N 1
ATOM 1596 C CA . ALA A 1 197 ? 8.656 76.938 55.125 1 75 197 ALA A CA 1
ATOM 1597 C C . ALA A 1 197 ? 10.141 76.562 55.094 1 75 197 ALA A C 1
ATOM 1599 O O . ALA A 1 197 ? 10.977 77.312 55.625 1 75 197 ALA A O 1
ATOM 1600 N N . ARG A 1 198 ? 10.438 75.562 54.344 1 73.06 198 ARG A N 1
ATOM 1601 C CA . ARG A 1 198 ? 11.82 75.125 54.344 1 73.06 198 ARG A CA 1
ATOM 1602 C C . ARG A 1 198 ? 12.664 75.875 53.344 1 73.06 198 ARG A C 1
ATOM 1604 O O . ARG A 1 198 ? 13.883 76 53.5 1 73.06 198 ARG A O 1
ATOM 1611 N N . ASP A 1 199 ? 11.984 76.438 52.438 1 67.06 199 ASP A N 1
ATOM 1612 C CA . ASP A 1 199 ? 12.758 77.25 51.5 1 67.06 199 ASP A CA 1
ATOM 1613 C C . ASP A 1 199 ? 12.711 78.75 51.875 1 67.06 199 ASP A C 1
ATOM 1615 O O . ASP A 1 199 ? 11.727 79.438 51.562 1 67.06 199 ASP A O 1
ATOM 1619 N N . ALA A 1 200 ? 13.727 79.188 52.469 1 67.75 200 ALA A N 1
ATOM 1620 C CA . ALA A 1 200 ? 13.875 80.562 52.969 1 67.75 200 ALA A CA 1
ATOM 1621 C C . ALA A 1 200 ? 13.844 81.562 51.844 1 67.75 200 ALA A C 1
ATOM 1623 O O . ALA A 1 200 ? 13.406 82.688 52.031 1 67.75 200 ALA A O 1
ATOM 1624 N N . ALA A 1 201 ? 14.234 81.062 50.719 1 70.62 201 ALA A N 1
ATOM 1625 C CA . ALA A 1 201 ? 14.336 82 49.594 1 70.62 201 ALA A CA 1
ATOM 1626 C C . ALA A 1 201 ? 12.953 82.438 49.094 1 70.62 201 ALA A C 1
ATOM 1628 O O . ALA A 1 201 ? 12.828 83.438 48.406 1 70.62 201 ALA A O 1
ATOM 1629 N N . LEU A 1 202 ? 11.93 81.812 49.719 1 69.38 202 LEU A N 1
ATOM 1630 C CA . LEU A 1 202 ? 10.578 82.125 49.25 1 69.38 202 LEU A CA 1
ATOM 1631 C C . LEU A 1 202 ? 9.867 83.062 50.156 1 69.38 202 LEU A C 1
ATOM 1633 O O . LEU A 1 202 ? 8.703 83.438 49.938 1 69.38 202 LEU A O 1
ATOM 1637 N N . TRP A 1 203 ? 10.641 83.5 51.094 1 73 203 TRP A N 1
ATOM 1638 C CA . TRP A 1 203 ? 10.031 84.375 52.062 1 73 203 TRP A CA 1
ATOM 1639 C C . TRP A 1 203 ? 10.578 85.812 51.906 1 73 203 TRP A C 1
ATOM 1641 O O . TRP A 1 203 ? 11.758 86 51.594 1 73 203 TRP A O 1
ATOM 1651 N N . THR A 1 204 ? 9.703 86.75 51.75 1 73.88 204 THR A N 1
ATOM 1652 C CA . THR A 1 204 ? 10.109 88.125 51.719 1 73.88 204 THR A CA 1
ATOM 1653 C C . THR A 1 204 ? 9.461 88.938 52.844 1 73.88 204 THR A C 1
ATOM 1655 O O . THR A 1 204 ? 8.461 88.5 53.406 1 73.88 204 THR A O 1
ATOM 1658 N N . ARG A 1 205 ? 10.148 89.938 53.312 1 72.19 205 ARG A N 1
ATOM 1659 C CA . ARG A 1 205 ? 9.633 90.875 54.312 1 72.19 205 ARG A CA 1
ATOM 1660 C C . ARG A 1 205 ? 8.906 92.062 53.656 1 72.19 205 ARG A C 1
ATOM 1662 O O . ARG A 1 205 ? 9.461 92.75 52.781 1 72.19 205 ARG A O 1
ATOM 1669 N N . PHE A 1 206 ? 7.547 92.062 53.75 1 66.44 206 PHE A N 1
ATOM 1670 C CA . PHE A 1 206 ? 6.781 93.188 53.25 1 66.44 206 PHE A CA 1
ATOM 1671 C C . PHE A 1 206 ? 5.988 93.812 54.406 1 66.44 206 PHE A C 1
ATOM 1673 O O . PHE A 1 206 ? 5.195 93.188 55.062 1 66.44 206 PHE A O 1
ATOM 1680 N N . ASN A 1 207 ? 6.086 95.125 54.625 1 73.06 207 ASN A N 1
ATOM 1681 C CA . ASN A 1 207 ? 5.473 95.938 55.656 1 73.06 207 ASN A CA 1
ATOM 1682 C C . ASN A 1 207 ? 5.645 95.312 57.062 1 73.06 207 ASN A C 1
ATOM 1684 O O . ASN A 1 207 ? 4.711 95.312 57.844 1 73.06 207 ASN A O 1
ATOM 1688 N N . GLY A 1 208 ? 6.836 94.688 57.312 1 73.44 208 GLY A N 1
ATOM 1689 C CA . GLY A 1 208 ? 7.176 94.188 58.625 1 73.44 208 GLY A CA 1
ATOM 1690 C C . GLY A 1 208 ? 6.715 92.75 58.844 1 73.44 208 GLY A C 1
ATOM 1691 O O . GLY A 1 208 ? 7.023 92.125 59.875 1 73.44 208 GLY A O 1
ATOM 1692 N N . LYS A 1 209 ? 5.867 92.25 58.094 1 71.06 209 LYS A N 1
ATOM 1693 C CA . LYS A 1 209 ? 5.371 90.875 58.25 1 71.06 209 LYS A CA 1
ATOM 1694 C C . LYS A 1 209 ? 6.051 89.938 57.25 1 71.06 209 LYS A C 1
ATOM 1696 O O . LYS A 1 209 ? 6.32 90.375 56.094 1 71.06 209 LYS A O 1
ATOM 1701 N N . ILE A 1 210 ? 6.555 88.812 57.75 1 72.19 210 ILE A N 1
ATOM 1702 C CA . ILE A 1 210 ? 7.176 87.812 56.906 1 72.19 210 ILE A CA 1
ATOM 1703 C C . ILE A 1 210 ? 6.098 87.062 56.156 1 72.19 210 ILE A C 1
ATOM 1705 O O . ILE A 1 210 ? 5.176 86.5 56.75 1 72.19 210 ILE A O 1
ATOM 1709 N N . GLN A 1 211 ? 6.062 87.25 54.875 1 74.38 211 GLN A N 1
ATOM 1710 C CA . GLN A 1 211 ? 5.078 86.562 54.062 1 74.38 211 GLN A CA 1
ATOM 1711 C C . GLN A 1 211 ? 5.75 85.75 52.938 1 74.38 211 GLN A C 1
ATOM 1713 O O . GLN A 1 211 ? 6.789 86.188 52.438 1 74.38 211 GLN A O 1
ATOM 1718 N N . PRO A 1 212 ? 5.297 84.562 52.688 1 73.62 212 PRO A N 1
ATOM 1719 C CA . PRO A 1 212 ? 5.891 83.812 51.594 1 73.62 212 PRO A CA 1
ATOM 1720 C C . PRO A 1 212 ? 5.539 84.375 50.219 1 73.62 212 PRO A C 1
ATOM 1722 O O . PRO A 1 212 ? 4.426 84.875 50 1 73.62 212 PRO A O 1
ATOM 1725 N N . LEU A 1 213 ? 6.492 84.438 49.312 1 77.75 213 LEU A N 1
ATOM 1726 C CA . LEU A 1 213 ? 6.297 84.938 47.938 1 77.75 213 LEU A CA 1
ATOM 1727 C C . LEU A 1 213 ? 5.566 83.875 47.125 1 77.75 213 LEU A C 1
ATOM 1729 O O . LEU A 1 213 ? 4.688 84.188 46.312 1 77.75 213 LEU A O 1
ATOM 1733 N N . GLN A 1 214 ? 5.961 82.625 47.375 1 76.81 214 GLN A N 1
ATOM 1734 C CA . GLN A 1 214 ? 5.352 81.5 46.719 1 76.81 214 GLN A CA 1
ATOM 1735 C C . GLN A 1 214 ? 5.039 80.375 47.719 1 76.81 214 GLN A C 1
ATOM 1737 O O . GLN A 1 214 ? 5.73 80.25 48.719 1 76.81 214 GLN A O 1
ATOM 1742 N N . VAL A 1 215 ? 3.852 79.812 47.5 1 75.81 215 VAL A N 1
ATOM 1743 C CA . VAL A 1 215 ? 3.449 78.688 48.312 1 75.81 215 VAL A CA 1
ATOM 1744 C C . VAL A 1 215 ? 3.322 77.438 47.469 1 75.81 215 VAL A C 1
ATOM 1746 O O . VAL A 1 215 ? 2.848 77.5 46.344 1 75.81 215 VAL A O 1
ATOM 1749 N N . ALA A 1 216 ? 3.867 76.375 48.062 1 73.94 216 ALA A N 1
ATOM 1750 C CA . ALA A 1 216 ? 3.742 75.062 47.406 1 73.94 216 ALA A CA 1
ATOM 1751 C C . ALA A 1 216 ? 2.309 74.562 47.5 1 73.94 216 ALA A C 1
ATOM 1753 O O . ALA A 1 216 ? 1.67 74.625 48.562 1 73.94 216 ALA A O 1
ATOM 1754 N N . GLN A 1 217 ? 1.651 74.375 46.312 1 72.5 217 GLN A N 1
ATOM 1755 C CA . GLN A 1 217 ? 0.34 73.75 46.25 1 72.5 217 GLN A CA 1
ATOM 1756 C C . GLN A 1 217 ? 0.428 72.375 45.594 1 72.5 217 GLN A C 1
ATOM 1758 O O . GLN A 1 217 ? 1.086 72.188 44.562 1 72.5 217 GLN A O 1
ATOM 1763 N N . ASN A 1 218 ? -0.082 71.375 46.375 1 68.06 218 ASN A N 1
ATOM 1764 C CA . ASN A 1 218 ? -0.183 70.062 45.781 1 68.06 218 ASN A CA 1
ATOM 1765 C C . ASN A 1 218 ? -1.438 69.875 44.938 1 68.06 218 ASN A C 1
ATOM 1767 O O . ASN A 1 218 ? -2.555 70.062 45.438 1 68.06 218 ASN A O 1
ATOM 1771 N N . LEU A 1 219 ? -1.245 70 43.719 1 63.81 219 LEU A N 1
ATOM 1772 C CA . LEU A 1 219 ? -2.367 69.75 42.812 1 63.81 219 LEU A CA 1
ATOM 1773 C C . LEU A 1 219 ? -2.496 68.312 42.438 1 63.81 219 LEU A C 1
ATOM 1775 O O . LEU A 1 219 ? -1.493 67.625 42.156 1 63.81 219 LEU A O 1
ATOM 1779 N N . ALA A 1 220 ? -3.646 67.875 42.656 1 64.38 220 ALA A N 1
ATOM 1780 C CA . ALA A 1 220 ? -3.949 66.5 42.156 1 64.38 220 ALA A CA 1
ATOM 1781 C C . ALA A 1 220 ? -3.92 66.438 40.656 1 64.38 220 ALA A C 1
ATOM 1783 O O . ALA A 1 220 ? -4.625 67.188 39.969 1 64.38 220 ALA A O 1
ATOM 1784 N N . VAL A 1 221 ? -2.85 65.938 40.125 1 65.12 221 VAL A N 1
ATOM 1785 C CA . VAL A 1 221 ? -2.791 65.812 38.656 1 65.12 221 VAL A CA 1
ATOM 1786 C C . VAL A 1 221 ? -3.107 64.375 38.281 1 65.12 221 VAL A C 1
ATOM 1788 O O . VAL A 1 221 ? -2.6 63.438 38.875 1 65.12 221 VAL A O 1
ATOM 1791 N N . SER A 1 222 ? -4.199 64.312 37.5 1 69.12 222 SER A N 1
ATOM 1792 C CA . SER A 1 222 ? -4.551 63.062 36.906 1 69.12 222 SER A CA 1
ATOM 1793 C C . SER A 1 222 ? -3.598 62.656 35.781 1 69.12 222 SER A C 1
ATOM 1795 O O . SER A 1 222 ? -3.484 63.406 34.812 1 69.12 222 SER A O 1
ATOM 1797 N N . ARG A 1 223 ? -2.771 61.625 36.094 1 79.62 223 ARG A N 1
ATOM 1798 C CA . ARG A 1 223 ? -1.843 61.156 35.062 1 79.62 223 ARG A CA 1
ATOM 1799 C C . ARG A 1 223 ? -2.324 59.875 34.438 1 79.62 223 ARG A C 1
ATOM 1801 O O . ARG A 1 223 ? -2.875 59 35.125 1 79.62 223 ARG A O 1
ATOM 1808 N N . LEU A 1 224 ? -2.33 59.969 33.219 1 86 224 LEU A N 1
ATOM 1809 C CA . LEU A 1 224 ? -2.713 58.781 32.438 1 86 224 LEU A CA 1
ATOM 1810 C C . LEU A 1 224 ? -1.55 57.812 32.344 1 86 224 LEU A C 1
ATOM 1812 O O . LEU A 1 224 ? -1.715 56.688 31.828 1 86 224 LEU A O 1
ATOM 1816 N N . ASP A 1 225 ? -0.448 58.156 32.906 1 84.31 225 ASP A N 1
ATOM 1817 C CA . ASP A 1 225 ? 0.724 57.281 32.812 1 84.31 225 ASP A CA 1
ATOM 1818 C C . ASP A 1 225 ? 0.688 56.188 33.844 1 84.31 225 ASP A C 1
ATOM 1820 O O . ASP A 1 225 ? 1.41 56.25 34.844 1 84.31 225 ASP A O 1
ATOM 1824 N N . THR A 1 226 ? -0.163 55.281 33.719 1 87.5 226 THR A N 1
ATOM 1825 C CA . THR A 1 226 ? -0.306 54.125 34.594 1 87.5 226 THR A CA 1
ATOM 1826 C C . THR A 1 226 ? 0.115 52.844 33.844 1 87.5 226 THR A C 1
ATOM 1828 O O . THR A 1 226 ? 0.16 52.844 32.625 1 87.5 226 THR A O 1
ATOM 1831 N N . PRO A 1 227 ? 0.492 51.844 34.594 1 86.56 227 PRO A N 1
ATOM 1832 C CA . PRO A 1 227 ? 0.848 50.594 33.969 1 86.56 227 PRO A CA 1
ATOM 1833 C C . PRO A 1 227 ? -0.257 50.062 33.062 1 86.56 227 PRO A C 1
ATOM 1835 O O . PRO A 1 227 ? 0.029 49.438 32 1 86.56 227 PRO A O 1
ATOM 1838 N N . HIS A 1 228 ? -1.515 50.281 33.406 1 89.31 228 HIS A N 1
ATOM 1839 C CA . HIS A 1 228 ? -2.652 49.812 32.625 1 89.31 228 HIS A CA 1
ATOM 1840 C C . HIS A 1 228 ? -2.682 50.5 31.25 1 89.31 228 HIS A C 1
ATOM 1842 O O . HIS A 1 228 ? -2.85 49.844 30.234 1 89.31 228 HIS A O 1
ATOM 1848 N N . ASN A 1 229 ? -2.494 51.812 31.328 1 90 229 ASN A N 1
ATOM 1849 C CA . ASN A 1 229 ? -2.545 52.625 30.094 1 90 229 ASN A CA 1
ATOM 1850 C C . ASN A 1 229 ? -1.32 52.344 29.219 1 90 229 ASN A C 1
ATOM 1852 O O . ASN A 1 229 ? -1.422 52.344 27.984 1 90 229 ASN A O 1
ATOM 1856 N N . ARG A 1 230 ? -0.207 52.156 29.828 1 87.88 230 ARG A N 1
ATOM 1857 C CA . ARG A 1 230 ? 0.998 51.812 29.078 1 87.88 230 ARG A CA 1
ATOM 1858 C C . ARG A 1 230 ? 0.834 50.5 28.344 1 87.88 230 ARG A C 1
ATOM 1860 O O . ARG A 1 230 ? 1.27 50.344 27.188 1 87.88 230 ARG A O 1
ATOM 1867 N N . PHE A 1 231 ? 0.303 49.469 29 1 90 231 PHE A N 1
ATOM 1868 C CA . PHE A 1 231 ? 0.055 48.188 28.391 1 90 231 PHE A CA 1
ATOM 1869 C C . PHE A 1 231 ? -0.861 48.312 27.172 1 90 231 PHE A C 1
ATOM 1871 O O . PHE A 1 231 ? -0.556 47.781 26.094 1 90 231 PHE A O 1
ATOM 1878 N N . ALA A 1 232 ? -1.962 48.969 27.406 1 91.5 232 ALA A N 1
ATOM 1879 C CA . ALA A 1 232 ? -2.947 49.094 26.344 1 91.5 232 ALA A CA 1
ATOM 1880 C C . ALA A 1 232 ? -2.35 49.812 25.141 1 91.5 232 ALA A C 1
ATOM 1882 O O . ALA A 1 232 ? -2.6 49.438 23.984 1 91.5 232 ALA A O 1
ATOM 1883 N N . ALA A 1 233 ? -1.596 50.875 25.391 1 91.44 233 ALA A N 1
ATOM 1884 C CA . ALA A 1 233 ? -0.968 51.656 24.328 1 91.44 233 ALA A CA 1
ATOM 1885 C C . ALA A 1 233 ? 0.046 50.781 23.562 1 91.44 233 ALA A C 1
ATOM 1887 O O . ALA A 1 233 ? 0.102 50.844 22.328 1 91.44 233 ALA A O 1
ATOM 1888 N N . ALA A 1 234 ? 0.791 50.094 24.297 1 89.56 234 ALA A N 1
ATOM 1889 C CA . ALA A 1 234 ? 1.796 49.219 23.672 1 89.56 234 ALA A CA 1
ATOM 1890 C C . ALA A 1 234 ? 1.142 48.156 22.812 1 89.56 234 ALA A C 1
ATOM 1892 O O . ALA A 1 234 ? 1.596 47.875 21.703 1 89.56 234 ALA A O 1
ATOM 1893 N N . PHE A 1 235 ? 0.17 47.469 23.344 1 90 235 PHE A N 1
ATOM 1894 C CA . PHE A 1 235 ? -0.569 46.438 22.594 1 90 235 PHE A CA 1
ATOM 1895 C C . PHE A 1 235 ? -1.186 47.031 21.344 1 90 235 PHE A C 1
ATOM 1897 O O . PHE A 1 235 ? -1.092 46.438 20.266 1 90 235 PHE A O 1
ATOM 1904 N N . ALA A 1 236 ? -1.802 48.188 21.5 1 91.62 236 ALA A N 1
ATOM 1905 C CA . ALA A 1 236 ? -2.43 48.844 20.375 1 91.62 236 ALA A CA 1
ATOM 1906 C C . ALA A 1 236 ? -1.407 49.156 19.281 1 91.62 236 ALA A C 1
ATOM 1908 O O . ALA A 1 236 ? -1.676 48.938 18.094 1 91.62 236 ALA A O 1
ATOM 1909 N N . ARG A 1 237 ? -0.291 49.625 19.656 1 90.06 237 ARG A N 1
ATOM 1910 C CA . ARG A 1 237 ? 0.744 49.969 18.688 1 90.06 237 ARG A CA 1
ATOM 1911 C C . ARG A 1 237 ? 1.23 48.719 17.953 1 90.06 237 ARG A C 1
ATOM 1913 O O . ARG A 1 237 ? 1.452 48.75 16.734 1 90.06 237 ARG A O 1
ATOM 1920 N N . ARG A 1 238 ? 1.419 47.688 18.672 1 88.25 238 ARG A N 1
ATOM 1921 C CA . ARG A 1 238 ? 1.855 46.438 18.062 1 88.25 238 ARG A CA 1
ATOM 1922 C C . ARG A 1 238 ? 0.803 45.906 17.109 1 88.25 238 ARG A C 1
ATOM 1924 O O . ARG A 1 238 ? 1.139 45.344 16.062 1 88.25 238 ARG A O 1
ATOM 1931 N N . LEU A 1 239 ? -0.404 46 17.516 1 88.81 239 LEU A N 1
ATOM 1932 C CA . LEU A 1 239 ? -1.489 45.531 16.656 1 88.81 239 LEU A CA 1
ATOM 1933 C C . LEU A 1 239 ? -1.564 46.344 15.375 1 88.81 239 LEU A C 1
ATOM 1935 O O . LEU A 1 239 ? -1.847 45.812 14.305 1 88.81 239 LEU A O 1
ATOM 1939 N N . ILE A 1 240 ? -1.35 47.656 15.523 1 87.69 240 ILE A N 1
ATOM 1940 C CA . ILE A 1 240 ? -1.348 48.531 14.344 1 87.69 240 ILE A CA 1
ATOM 1941 C C . ILE A 1 240 ? -0.246 48.062 13.383 1 87.69 240 ILE A C 1
ATOM 1943 O O . ILE A 1 240 ? -0.472 47.969 12.172 1 87.69 240 ILE A O 1
ATOM 1947 N N . SER A 1 241 ? 0.858 47.812 13.922 1 85.19 241 SER A N 1
ATOM 1948 C CA . SER A 1 241 ? 1.977 47.344 13.109 1 85.19 241 SER A CA 1
ATOM 1949 C C . SER A 1 241 ? 1.655 46.031 12.43 1 85.19 241 SER A C 1
ATOM 1951 O O . SER A 1 241 ? 2.029 45.812 11.273 1 85.19 241 SER A O 1
ATOM 1953 N N . ALA A 1 242 ? 1.069 45.156 13.172 1 83.31 242 ALA A N 1
ATOM 1954 C CA . ALA A 1 242 ? 0.713 43.844 12.633 1 83.31 242 ALA A CA 1
ATOM 1955 C C . ALA A 1 242 ? -0.343 43.969 11.531 1 83.31 242 ALA A C 1
ATOM 1957 O O . ALA A 1 242 ? -0.324 43.219 10.555 1 83.31 242 ALA A O 1
ATOM 1958 N N . LEU A 1 243 ? -1.294 44.875 11.742 1 83.25 243 LEU A N 1
ATOM 1959 C CA . LEU A 1 243 ? -2.359 45.094 10.773 1 83.25 243 LEU A CA 1
ATOM 1960 C C . LEU A 1 243 ? -1.802 45.656 9.469 1 83.25 243 LEU A C 1
ATOM 1962 O O . LEU A 1 243 ? -2.285 45.312 8.383 1 83.25 243 LEU A O 1
ATOM 1966 N N . ASP A 1 244 ? -0.814 46.406 9.594 1 77.88 244 ASP A N 1
ATOM 1967 C CA . ASP A 1 244 ? -0.193 47 8.414 1 77.88 244 ASP A CA 1
ATOM 1968 C C . ASP A 1 244 ? 0.59 45.969 7.621 1 77.88 244 ASP A C 1
ATOM 1970 O O . ASP A 1 244 ? 0.77 46.125 6.41 1 77.88 244 ASP A O 1
ATOM 1974 N N . ASP A 1 245 ? 0.913 44.969 8.305 1 73.94 245 ASP A N 1
ATOM 1975 C CA . ASP A 1 245 ? 1.717 43.906 7.688 1 73.94 245 ASP A CA 1
ATOM 1976 C C . ASP A 1 245 ? 0.837 42.781 7.184 1 73.94 245 ASP A C 1
ATOM 1978 O O . ASP A 1 245 ? 1.344 41.75 6.711 1 73.94 245 ASP A O 1
ATOM 1982 N N . LEU A 1 246 ? -0.498 42.844 7.422 1 70.12 246 LEU A N 1
ATOM 1983 C CA . LEU A 1 246 ? -1.402 41.75 7.047 1 70.12 246 LEU A CA 1
ATOM 1984 C C . LEU A 1 246 ? -1.405 41.562 5.535 1 70.12 246 LEU A C 1
ATOM 1986 O O . LEU A 1 246 ? -2.031 40.625 5.031 1 70.12 246 LEU A O 1
ATOM 1990 N N . ALA A 1 247 ? -0.759 42.312 4.684 1 55.31 247 ALA A N 1
ATOM 1991 C CA . ALA A 1 247 ? -0.824 42.094 3.242 1 55.31 247 ALA A CA 1
ATOM 1992 C C . ALA A 1 247 ? -0.426 40.656 2.902 1 55.31 247 ALA A C 1
ATOM 1994 O O . ALA A 1 247 ? 0.742 40.281 3.031 1 55.31 247 ALA A O 1
ATOM 1995 N N . PHE A 1 248 ? -1.376 39.75 3.338 1 51.72 248 PHE A N 1
ATOM 1996 C CA . PHE A 1 248 ? -1.127 38.406 2.842 1 51.72 248 PHE A CA 1
ATOM 1997 C C . PHE A 1 248 ? -1.679 38.25 1.431 1 51.72 248 PHE A C 1
ATOM 1999 O O . PHE A 1 248 ? -2.844 37.875 1.253 1 51.72 248 PHE A O 1
ATOM 2006 N N . PRO A 1 249 ? -1.096 38.906 0.535 1 47.31 249 PRO A N 1
ATOM 2007 C CA . PRO A 1 249 ? -1.679 38.781 -0.802 1 47.31 249 PRO A CA 1
ATOM 2008 C C . PRO A 1 249 ? -2.107 37.344 -1.115 1 47.31 249 PRO A C 1
ATOM 2010 O O . PRO A 1 249 ? -3.078 37.125 -1.846 1 47.31 249 PRO A O 1
ATOM 2013 N N . ASN A 1 250 ? -1.329 36.375 -0.7 1 48.16 250 ASN A N 1
ATOM 2014 C CA . ASN A 1 250 ? -1.471 35.094 -1.331 1 48.16 250 ASN A CA 1
ATOM 2015 C C . ASN A 1 250 ? -2.473 34.188 -0.585 1 48.16 250 ASN A C 1
ATOM 2017 O O . ASN A 1 250 ? -2.719 33.062 -0.978 1 48.16 250 ASN A O 1
ATOM 2021 N N . LEU A 1 251 ? -2.857 34.5 0.576 1 49.66 251 LEU A N 1
ATOM 2022 C CA . LEU A 1 251 ? -3.645 33.5 1.279 1 49.66 251 LEU A CA 1
ATOM 2023 C C . LEU A 1 251 ? -5.137 33.75 1.073 1 49.66 251 LEU A C 1
ATOM 2025 O O . LEU A 1 251 ? -5.965 33.031 1.669 1 49.66 251 LEU A O 1
ATOM 2029 N N . ALA A 1 252 ? -5.648 33.812 -0.171 1 51.81 252 ALA A N 1
ATOM 2030 C CA . ALA A 1 252 ? -7.035 33.781 -0.622 1 51.81 252 ALA A CA 1
ATOM 2031 C C . ALA A 1 252 ? -7.953 34.469 0.389 1 51.81 252 ALA A C 1
ATOM 2033 O O . ALA A 1 252 ? -9.148 34.188 0.453 1 51.81 252 ALA A O 1
ATOM 2034 N N . PHE A 1 253 ? -7.512 35.094 1.452 1 54.16 253 PHE A N 1
ATOM 2035 C CA . PHE A 1 253 ? -8.469 35.688 2.371 1 54.16 253 PHE A CA 1
ATOM 2036 C C . PHE A 1 253 ? -8.891 37.062 1.889 1 54.16 253 PHE A C 1
ATOM 2038 O O . PHE A 1 253 ? -8.086 37.781 1.285 1 54.16 253 PHE A O 1
ATOM 2045 N N . PRO A 1 254 ? -10.219 37.219 1.693 1 53.88 254 PRO A N 1
ATOM 2046 C CA . PRO A 1 254 ? -10.633 38.594 1.371 1 53.88 254 PRO A CA 1
ATOM 2047 C C . PRO A 1 254 ? -9.891 39.625 2.199 1 53.88 254 PRO A C 1
ATOM 2049 O O . PRO A 1 254 ? -9.508 39.375 3.34 1 53.88 254 PRO A O 1
ATOM 2052 N N . ASN A 1 255 ? -9.297 40.5 1.442 1 52.25 255 ASN A N 1
ATOM 2053 C CA . ASN A 1 255 ? -8.664 41.625 2.131 1 52.25 255 ASN A CA 1
ATOM 2054 C C . ASN A 1 255 ? -9.562 42.188 3.238 1 52.25 255 ASN A C 1
ATOM 2056 O O . ASN A 1 255 ? -10.609 42.781 2.959 1 52.25 255 ASN A O 1
ATOM 2060 N N . LEU A 1 256 ? -9.797 41.406 4.285 1 56.5 256 LEU A N 1
ATOM 2061 C CA . LEU A 1 256 ? -10.547 41.969 5.395 1 56.5 256 LEU A CA 1
ATOM 2062 C C . LEU A 1 256 ? -9.734 43.062 6.109 1 56.5 256 LEU A C 1
ATOM 2064 O O . LEU A 1 256 ? -8.594 42.812 6.516 1 56.5 256 LEU A O 1
ATOM 2068 N N . ALA A 1 257 ? -9.961 44.312 5.676 1 63.53 257 ALA A N 1
ATOM 2069 C CA . ALA A 1 257 ? -9.492 45.438 6.457 1 63.53 257 ALA A CA 1
ATOM 2070 C C . ALA A 1 257 ? -10.258 45.562 7.766 1 63.53 257 ALA A C 1
ATOM 2072 O O . ALA A 1 257 ? -11.461 45.281 7.816 1 63.53 257 ALA A O 1
ATOM 2073 N N . PHE A 1 258 ? -9.469 45.469 8.977 1 80.56 258 PHE A N 1
ATOM 2074 C CA . PHE A 1 258 ? -10.008 45.688 10.312 1 80.56 258 PHE A CA 1
ATOM 2075 C C . PHE A 1 258 ? -9.914 47.156 10.695 1 80.56 258 PHE A C 1
ATOM 2077 O O . PHE A 1 258 ? -9.273 47.5 11.688 1 80.56 258 PHE A O 1
ATOM 2084 N N . PRO A 1 259 ? -10.75 47.938 9.789 1 83.38 259 PRO A N 1
ATOM 2085 C CA . PRO A 1 259 ? -10.594 49.406 10 1 83.38 259 PRO A CA 1
ATOM 2086 C C . PRO A 1 259 ? -11.023 49.812 11.398 1 83.38 259 PRO A C 1
ATOM 2088 O O . PRO A 1 259 ? -10.43 50.75 11.977 1 83.38 259 PRO A O 1
ATOM 2091 N N . GLU A 1 260 ? -12.055 49.219 11.898 1 88.88 260 GLU A N 1
ATOM 2092 C CA . GLU A 1 260 ? -12.531 49.594 13.227 1 88.88 260 GLU A CA 1
ATOM 2093 C C . GLU A 1 260 ? -11.461 49.312 14.289 1 88.88 260 GLU A C 1
ATOM 2095 O O . GLU A 1 260 ? -11.219 50.188 15.148 1 88.88 260 GLU A O 1
ATOM 2100 N N . ILE A 1 261 ? -10.852 48.156 14.203 1 92 261 ILE A N 1
ATOM 2101 C CA . ILE A 1 261 ? -9.828 47.812 15.18 1 92 261 ILE A CA 1
ATOM 2102 C C . ILE A 1 261 ? -8.625 48.719 15.031 1 92 261 ILE A C 1
ATOM 2104 O O . ILE A 1 261 ? -8.07 49.188 16.031 1 92 261 ILE A O 1
ATOM 2108 N N . ARG A 1 262 ? -8.266 49 13.836 1 90.88 262 ARG A N 1
ATOM 2109 C CA . ARG A 1 262 ? -7.152 49.906 13.602 1 90.88 262 ARG A CA 1
ATOM 2110 C C . ARG A 1 262 ? -7.445 51.281 14.164 1 90.88 262 ARG A C 1
ATOM 2112 O O . ARG A 1 262 ? -6.578 51.906 14.766 1 90.88 262 ARG A O 1
ATOM 2119 N N . GLY A 1 263 ? -8.68 51.75 13.883 1 92.19 263 GLY A N 1
ATOM 2120 C CA . GLY A 1 263 ? -9.086 53.062 14.398 1 92.19 263 GLY A CA 1
ATOM 2121 C C . GLY A 1 263 ? -9.047 53.156 15.914 1 92.19 263 GLY A C 1
ATOM 2122 O O . GLY A 1 263 ? -8.586 54.125 16.484 1 92.19 263 GLY A O 1
ATOM 2123 N N . LEU A 1 264 ? -9.492 52.125 16.547 1 94.62 264 LEU A N 1
ATOM 2124 C CA . LEU A 1 264 ? -9.508 52.094 18 1 94.62 264 LEU A CA 1
ATOM 2125 C C . LEU A 1 264 ? -8.094 52.031 18.562 1 94.62 264 LEU A C 1
ATOM 2127 O O . LEU A 1 264 ? -7.793 52.719 19.547 1 94.62 264 LEU A O 1
ATOM 2131 N N . CYS A 1 265 ? -7.27 51.281 17.922 1 94.06 265 CYS A N 1
ATOM 2132 C CA . CYS A 1 265 ? -5.883 51.188 18.359 1 94.06 265 CYS A CA 1
ATOM 2133 C C . CYS A 1 265 ? -5.164 52.531 18.188 1 94.06 265 CYS A C 1
ATOM 2135 O O . CYS A 1 265 ? -4.375 52.938 19.031 1 94.06 265 CYS A O 1
ATOM 2137 N N . ALA A 1 266 ? -5.469 53.156 17.078 1 92.94 266 ALA A N 1
ATOM 2138 C CA . ALA A 1 266 ? -4.883 54.469 16.844 1 92.94 266 ALA A CA 1
ATOM 2139 C C . ALA A 1 266 ? -5.316 55.469 17.906 1 92.94 266 ALA A C 1
ATOM 2141 O O . ALA A 1 266 ? -4.512 56.281 18.359 1 92.94 266 ALA A O 1
ATOM 2142 N N . ALA A 1 267 ? -6.547 55.406 18.266 1 93.94 267 ALA A N 1
ATOM 2143 C CA . ALA A 1 267 ? -7.078 56.312 19.297 1 93.94 267 ALA A CA 1
ATOM 2144 C C . ALA A 1 267 ? -6.398 56.062 20.641 1 93.94 267 ALA A C 1
ATOM 2146 O O . ALA A 1 267 ? -6.051 57 21.344 1 93.94 267 ALA A O 1
ATOM 2147 N N . ILE A 1 268 ? -6.16 54.844 20.922 1 93.19 268 ILE A N 1
ATOM 2148 C CA . ILE A 1 268 ? -5.512 54.5 22.172 1 93.19 268 ILE A CA 1
ATOM 2149 C C . ILE A 1 268 ? -4.055 54.969 22.156 1 93.19 268 ILE A C 1
ATOM 2151 O O . ILE A 1 268 ? -3.568 55.562 23.125 1 93.19 268 ILE A O 1
ATOM 2155 N N . SER A 1 269 ? -3.451 54.688 21.062 1 90 269 SER A N 1
ATOM 2156 C CA . SER A 1 269 ? -2.043 55.031 20.938 1 90 269 SER A CA 1
ATOM 2157 C C . SER A 1 269 ? -1.846 56.562 20.984 1 90 269 SER A C 1
ATOM 2159 O O . SER A 1 269 ? -0.816 57.031 21.469 1 90 269 SER A O 1
ATOM 2161 N N . ALA A 1 270 ? -2.809 57.281 20.562 1 88.81 270 ALA A N 1
ATOM 2162 C CA . ALA A 1 270 ? -2.725 58.75 20.547 1 88.81 270 ALA A CA 1
ATOM 2163 C C . ALA A 1 270 ? -3.031 59.312 21.922 1 88.81 270 ALA A C 1
ATOM 2165 O O . ALA A 1 270 ? -2.451 60.344 22.328 1 88.81 270 ALA A O 1
ATOM 2166 N N . ARG A 1 271 ? -3.859 58.688 22.625 1 88.44 271 ARG A N 1
ATOM 2167 C CA . ARG A 1 271 ? -4.371 59.25 23.875 1 88.44 271 ARG A CA 1
ATOM 2168 C C . ARG A 1 271 ? -3.502 58.812 25.062 1 88.44 271 ARG A C 1
ATOM 2170 O O . ARG A 1 271 ? -3.336 59.562 26.016 1 88.44 271 ARG A O 1
ATOM 2177 N N . LEU A 1 272 ? -3.018 57.625 24.938 1 87.38 272 LEU A N 1
ATOM 2178 C CA . LEU A 1 272 ? -2.354 57.062 26.109 1 87.38 272 LEU A CA 1
ATOM 2179 C C . LEU A 1 272 ? -0.842 57.031 25.906 1 87.38 272 LEU A C 1
ATOM 2181 O O . LEU A 1 272 ? -0.362 56.844 24.781 1 87.38 272 LEU A O 1
ATOM 2185 N N . PRO A 1 273 ? -0.149 57.312 26.938 1 78.56 273 PRO A N 1
ATOM 2186 C CA . PRO A 1 273 ? 1.312 57.344 26.828 1 78.56 273 PRO A CA 1
ATOM 2187 C C . PRO A 1 273 ? 1.898 55.938 26.656 1 78.56 273 PRO A C 1
ATOM 2189 O O . PRO A 1 273 ? 1.376 54.969 27.219 1 78.56 273 PRO A O 1
ATOM 2192 N N . ALA A 1 274 ? 2.742 55.688 25.625 1 69.81 274 ALA A N 1
ATOM 2193 C CA . ALA A 1 274 ? 3.496 54.438 25.469 1 69.81 274 ALA A CA 1
ATOM 2194 C C . ALA A 1 274 ? 5 54.688 25.547 1 69.81 274 ALA A C 1
ATOM 2196 O O . ALA A 1 274 ? 5.508 55.625 24.938 1 69.81 274 ALA A O 1
ATOM 2197 N N . TRP A 1 275 ? 5.695 54.344 26.625 1 60.19 275 TRP A N 1
ATOM 2198 C CA . TRP A 1 275 ? 7.129 54.625 26.672 1 60.19 275 TRP A CA 1
ATOM 2199 C C . TRP A 1 275 ? 7.879 53.719 25.703 1 60.19 275 TRP A C 1
ATOM 2201 O O . TRP A 1 275 ? 8.734 54.188 24.953 1 60.19 275 TRP A O 1
ATOM 2211 N N . ASN A 1 276 ? 7.883 52.312 25.953 1 61.66 276 ASN A N 1
ATOM 2212 C CA . ASN A 1 276 ? 8.578 51.344 25.109 1 61.66 276 ASN A CA 1
ATOM 2213 C C . ASN A 1 276 ? 7.625 50.281 24.562 1 61.66 276 ASN A C 1
ATOM 2215 O O . ASN A 1 276 ? 6.543 50.094 25.125 1 61.66 276 ASN A O 1
ATOM 2219 N N . ASP A 1 277 ? 7.895 49.938 23.328 1 64.12 277 ASP A N 1
ATOM 2220 C CA . ASP A 1 277 ? 7.109 48.906 22.656 1 64.12 277 ASP A CA 1
ATOM 2221 C C . ASP A 1 277 ? 7.188 47.562 23.406 1 64.12 277 ASP A C 1
ATOM 2223 O O . ASP A 1 277 ? 6.609 46.562 22.969 1 64.12 277 ASP A O 1
ATOM 2227 N N . GLU A 1 278 ? 7.777 47.594 24.547 1 70.31 278 GLU A N 1
ATOM 2228 C CA . GLU A 1 278 ? 7.891 46.344 25.312 1 70.31 278 GLU A CA 1
ATOM 2229 C C . GLU A 1 278 ? 6.703 46.156 26.25 1 70.31 278 GLU A C 1
ATOM 2231 O O . GLU A 1 278 ? 6.371 47.062 27.016 1 70.31 278 GLU A O 1
ATOM 2236 N N . ILE A 1 279 ? 5.898 45.25 26.062 1 74.69 279 ILE A N 1
ATOM 2237 C CA . ILE A 1 279 ? 4.734 44.938 26.875 1 74.69 279 ILE A CA 1
ATOM 2238 C C . ILE A 1 279 ? 5.156 44.125 28.078 1 74.69 279 ILE A C 1
ATOM 2240 O O . ILE A 1 279 ? 5.723 43.031 27.922 1 74.69 279 ILE A O 1
ATOM 2244 N N . ARG A 1 280 ? 5.191 44.688 29.297 1 72.44 280 ARG A N 1
ATOM 2245 C CA . ARG A 1 280 ? 5.418 43.969 30.547 1 72.44 280 ARG A CA 1
ATOM 2246 C C . ARG A 1 280 ? 4.094 43.625 31.219 1 72.44 280 ARG A C 1
ATOM 2248 O O . ARG A 1 280 ? 3.293 44.531 31.5 1 72.44 280 ARG A O 1
ATOM 2255 N N . VAL A 1 281 ? 3.844 42.375 31.328 1 77.44 281 VAL A N 1
ATOM 2256 C CA . VAL A 1 281 ? 2.609 41.938 31.969 1 77.44 281 VAL A CA 1
ATOM 2257 C C . VAL A 1 281 ? 2.77 42 33.5 1 77.44 281 VAL A C 1
ATOM 2259 O O . VAL A 1 281 ? 3.475 41.188 34.094 1 77.44 281 VAL A O 1
ATOM 2262 N N . LEU A 1 282 ? 2.189 43.031 34.094 1 79.06 282 LEU A N 1
ATOM 2263 C CA . LEU A 1 282 ? 2.217 43.188 35.531 1 79.06 282 LEU A CA 1
ATOM 2264 C C . LEU A 1 282 ? 0.976 42.562 36.188 1 79.06 282 LEU A C 1
ATOM 2266 O O . LEU A 1 282 ? -0.102 42.562 35.594 1 79.06 282 LEU A O 1
ATOM 2270 N N . PRO A 1 283 ? 1.086 41.969 37.375 1 82.19 283 PRO A N 1
ATOM 2271 C CA . PRO A 1 283 ? -0.067 41.406 38.062 1 82.19 283 PRO A CA 1
ATOM 2272 C C . PRO A 1 283 ? -1.215 42.406 38.219 1 82.19 283 PRO A C 1
ATOM 2274 O O . PRO A 1 283 ? -2.385 42 38.188 1 82.19 283 PRO A O 1
ATOM 2277 N N . ALA A 1 284 ? -0.906 43.656 38.312 1 81.69 284 ALA A N 1
ATOM 2278 C CA . ALA A 1 284 ? -1.902 44.688 38.531 1 81.69 284 ALA A CA 1
ATOM 2279 C C . ALA A 1 284 ? -2.873 44.781 37.375 1 81.69 284 ALA A C 1
ATOM 2281 O O . ALA A 1 284 ? -4.023 45.188 37.531 1 81.69 284 ALA A O 1
ATOM 2282 N N . LEU A 1 285 ? -2.441 44.312 36.281 1 86.69 285 LEU A N 1
ATOM 2283 C CA . LEU A 1 285 ? -3.254 44.406 35.062 1 86.69 285 LEU A CA 1
ATOM 2284 C C . LEU A 1 285 ? -4.473 43.5 35.156 1 86.69 285 LEU A C 1
ATOM 2286 O O . LEU A 1 285 ? -5.488 43.75 34.5 1 86.69 285 LEU A O 1
ATOM 2290 N N . TRP A 1 286 ? -4.398 42.5 36 1 85.56 286 TRP A N 1
ATOM 2291 C CA . TRP A 1 286 ? -5.473 41.531 36.125 1 85.56 286 TRP A CA 1
ATOM 2292 C C . TRP A 1 286 ? -6.574 42.031 37.031 1 85.56 286 TRP A C 1
ATOM 2294 O O . TRP A 1 286 ? -7.684 41.5 37.062 1 85.56 286 TRP A O 1
ATOM 2304 N N . GLN A 1 287 ? -6.305 43.094 37.719 1 83.31 287 GLN A N 1
ATOM 2305 C CA . GLN A 1 287 ? -7.207 43.531 38.781 1 83.31 287 GLN A CA 1
ATO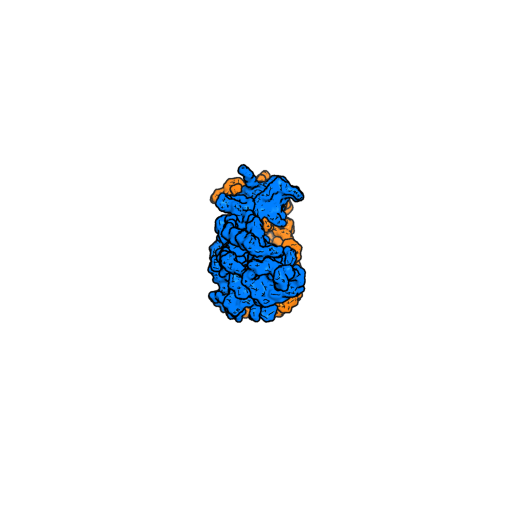M 2306 C C . GLN A 1 287 ? -8.336 44.406 38.188 1 83.31 287 GLN A C 1
ATOM 2308 O O . GLN A 1 287 ? -9.445 44.406 38.75 1 83.31 287 GLN A O 1
ATOM 2313 N N . ARG A 1 288 ? -7.988 45.031 37.125 1 86.94 288 ARG A N 1
ATOM 2314 C CA . ARG A 1 288 ? -9 45.875 36.5 1 86.94 288 ARG A CA 1
ATOM 2315 C C . ARG A 1 288 ? -9.68 45.125 35.344 1 86.94 288 ARG A C 1
ATOM 2317 O O . ARG A 1 288 ? -9.016 44.5 34.531 1 86.94 288 ARG A O 1
ATOM 2324 N N . ARG A 1 289 ? -11 45.219 35.312 1 85.5 289 ARG A N 1
ATOM 2325 C CA . ARG A 1 289 ? -11.797 44.5 34.312 1 85.5 289 ARG A CA 1
ATOM 2326 C C . ARG A 1 289 ? -11.352 44.875 32.906 1 85.5 289 ARG A C 1
ATOM 2328 O O . ARG A 1 289 ? -11.18 44 32.031 1 85.5 289 ARG A O 1
ATOM 2335 N N . ALA A 1 290 ? -11.203 46.188 32.656 1 85.75 290 ALA A N 1
ATOM 2336 C CA . ALA A 1 290 ? -10.867 46.688 31.312 1 85.75 290 ALA A CA 1
ATOM 2337 C C . ALA A 1 290 ? -9.523 46.125 30.844 1 85.75 290 ALA A C 1
ATOM 2339 O O . ALA A 1 290 ? -9.375 45.719 29.688 1 85.75 290 ALA A O 1
ATOM 2340 N N . SER A 1 291 ? -8.594 46.094 31.719 1 89.56 291 SER A N 1
ATOM 2341 C CA . SER A 1 291 ? -7.262 45.625 31.359 1 89.56 291 SER A CA 1
ATOM 2342 C C . SER A 1 291 ? -7.219 44.094 31.266 1 89.56 291 SER A C 1
ATOM 2344 O O . SER A 1 291 ? -6.48 43.531 30.438 1 89.56 291 SER A O 1
ATOM 2346 N N . ARG A 1 292 ? -8 43.469 32.031 1 88.56 292 ARG A N 1
ATOM 2347 C CA . ARG A 1 292 ? -8.016 42 32.062 1 88.56 292 ARG A CA 1
ATOM 2348 C C . ARG A 1 292 ? -8.438 41.438 30.703 1 88.56 292 ARG A C 1
ATOM 2350 O O . ARG A 1 292 ? -7.812 40.5 30.203 1 88.56 292 ARG A O 1
ATOM 2357 N N . GLU A 1 293 ? -9.508 41.938 30.188 1 88.62 293 GLU A N 1
ATOM 2358 C CA . GLU A 1 293 ? -10 41.469 28.906 1 88.62 293 GLU A CA 1
ATOM 2359 C C . GLU A 1 293 ? -8.961 41.688 27.797 1 88.62 293 GLU A C 1
ATOM 2361 O O . GLU A 1 293 ? -8.75 40.781 26.969 1 88.62 293 GLU A O 1
ATOM 2366 N N . LEU A 1 294 ? -8.344 42.812 27.812 1 90.31 294 LEU A N 1
ATOM 2367 C CA . LEU A 1 294 ? -7.312 43.125 26.812 1 90.31 294 LEU A CA 1
ATOM 2368 C C . LEU A 1 294 ? -6.102 42.219 27 1 90.31 294 LEU A C 1
ATOM 2370 O O . LEU A 1 294 ? -5.477 41.812 26.031 1 90.31 294 LEU A O 1
ATOM 2374 N N . LEU A 1 295 ? -5.848 42 28.234 1 87 295 LEU A N 1
ATOM 2375 C CA . LEU A 1 295 ? -4.707 41.156 28.547 1 87 295 LEU A CA 1
ATOM 2376 C C . LEU A 1 295 ? -4.941 39.719 28.047 1 87 295 LEU A C 1
ATOM 2378 O O . LEU A 1 295 ? -4.031 39.094 27.516 1 87 295 LEU A O 1
ATOM 2382 N N . GLU A 1 296 ? -6.102 39.25 28.203 1 82.12 296 GLU A N 1
ATOM 2383 C CA . GLU A 1 296 ? -6.449 37.906 27.719 1 82.12 296 GLU A CA 1
ATOM 2384 C C . GLU A 1 296 ? -6.301 37.812 26.188 1 82.12 296 GLU A C 1
ATOM 2386 O O . GLU A 1 296 ? -5.758 36.844 25.672 1 82.12 296 GLU A O 1
ATOM 2391 N N . LEU A 1 297 ? -6.793 38.781 25.531 1 85.62 297 LEU A N 1
ATOM 2392 C CA . LEU A 1 297 ? -6.723 38.812 24.078 1 85.62 297 LEU A CA 1
ATOM 2393 C C . LEU A 1 297 ? -5.277 38.969 23.609 1 85.62 297 LEU A C 1
ATOM 2395 O O . LEU A 1 297 ? -4.883 38.406 22.594 1 85.62 297 LEU A O 1
ATOM 2399 N N . TRP A 1 298 ? -4.516 39.781 24.344 1 84.56 298 TRP A N 1
ATOM 2400 C CA . TRP A 1 298 ? -3.098 39.938 24.031 1 84.56 298 TRP A CA 1
ATOM 2401 C C . TRP A 1 298 ? -2.357 38.625 24.172 1 84.56 298 TRP A C 1
ATOM 2403 O O . TRP A 1 298 ? -1.534 38.25 23.328 1 84.56 298 TRP A O 1
ATOM 2413 N N . ARG A 1 299 ? -2.631 37.969 25.156 1 77.19 299 ARG A N 1
ATOM 2414 C CA . ARG A 1 299 ? -1.979 36.688 25.391 1 77.19 299 ARG A CA 1
ATOM 2415 C C . ARG A 1 299 ? -2.311 35.688 24.281 1 77.19 299 ARG A C 1
ATOM 2417 O O . ARG A 1 299 ? -1.447 34.938 23.859 1 77.19 299 ARG A O 1
ATOM 2424 N N . MET A 1 300 ? -3.508 35.688 23.922 1 76.06 300 MET A N 1
ATOM 2425 C CA . MET A 1 300 ? -3.936 34.812 22.844 1 76.06 300 MET A CA 1
ATOM 2426 C C . MET A 1 300 ? -3.201 35.125 21.547 1 76.06 300 MET A C 1
ATOM 2428 O O . MET A 1 300 ? -2.781 34.25 20.812 1 76.06 300 MET A O 1
ATOM 2432 N N . TRP A 1 301 ? -3.104 36.375 21.281 1 79.94 301 TRP A N 1
ATOM 2433 C CA . TRP A 1 301 ? -2.48 36.844 20.047 1 79.94 301 TRP A CA 1
ATOM 2434 C C . TRP A 1 301 ? -0.969 36.656 20.094 1 79.94 301 TRP A C 1
ATOM 2436 O O . TRP A 1 301 ? -0.36 36.219 19.109 1 79.94 301 TRP A O 1
ATOM 2446 N N . ASN A 1 302 ? -0.409 36.969 21.203 1 71.94 302 ASN A N 1
ATOM 2447 C CA . ASN A 1 302 ? 1.044 36.938 21.328 1 71.94 302 ASN A CA 1
ATOM 2448 C C . ASN A 1 302 ? 1.567 35.531 21.531 1 71.94 302 ASN A C 1
ATOM 2450 O O . ASN A 1 302 ? 2.734 35.25 21.25 1 71.94 302 ASN A O 1
ATOM 2454 N N . GLY A 1 303 ? 0.881 34.656 22.125 1 61.53 303 GLY A N 1
ATOM 2455 C CA . GLY A 1 303 ? 1.312 33.312 22.375 1 61.53 303 GLY A CA 1
ATOM 2456 C C . GLY A 1 303 ? 1.628 32.531 21.109 1 61.53 303 GLY A C 1
ATOM 2457 O O . GLY A 1 303 ? 2.275 31.484 21.156 1 61.53 303 GLY A O 1
ATOM 2458 N N . ALA A 1 304 ? 1.121 32.969 19.984 1 53.06 304 ALA A N 1
ATOM 2459 C CA . ALA A 1 304 ? 1.281 32.312 18.688 1 53.06 304 ALA A CA 1
ATOM 2460 C C . ALA A 1 304 ? 2.744 32.312 18.25 1 53.06 304 ALA A C 1
ATOM 2462 O O . ALA A 1 304 ? 3.078 31.828 17.172 1 53.06 304 ALA A O 1
ATOM 2463 N N . GLY A 1 305 ? 3.627 33 18.922 1 51.72 305 GLY A N 1
ATOM 2464 C CA . GLY A 1 305 ? 5.02 33.031 18.5 1 51.72 305 GLY A CA 1
ATOM 2465 C C . GLY A 1 305 ? 5.691 31.672 18.594 1 51.72 305 GLY A C 1
ATOM 2466 O O . GLY A 1 305 ? 6.852 31.516 18.203 1 51.72 305 GLY A O 1
ATOM 2467 N N . ALA A 1 306 ? 4.941 30.75 18.844 1 53.78 306 ALA A N 1
ATOM 2468 C CA . ALA A 1 306 ? 5.559 29.453 19.109 1 53.78 306 ALA A CA 1
ATOM 2469 C C . ALA A 1 306 ? 5.918 28.734 17.812 1 53.78 306 ALA A C 1
ATOM 2471 O O . ALA A 1 306 ? 5.324 29 16.766 1 53.78 306 ALA A O 1
ATOM 2472 N N . PRO A 1 307 ? 7.195 28.219 17.75 1 56.75 307 PRO A N 1
ATOM 2473 C CA . PRO A 1 307 ? 7.664 27.391 16.641 1 56.75 307 PRO A CA 1
ATOM 2474 C C . PRO A 1 307 ? 6.539 26.609 15.977 1 56.75 307 PRO A C 1
ATOM 2476 O O . PRO A 1 307 ? 6.566 26.375 14.766 1 56.75 307 PRO A O 1
ATOM 2479 N N . LEU A 1 308 ? 5.484 26.344 16.688 1 60.75 308 LEU A N 1
ATOM 2480 C CA . LEU A 1 308 ? 4.352 25.609 16.141 1 60.75 308 LEU A CA 1
ATOM 2481 C C . LEU A 1 308 ? 3.664 26.422 15.039 1 60.75 308 LEU A C 1
ATOM 2483 O O . LEU A 1 308 ? 3.297 25.891 14 1 60.75 308 LEU A O 1
ATOM 2487 N N . PHE A 1 309 ? 3.768 27.641 15.219 1 62.44 309 PHE A N 1
ATOM 2488 C CA . PHE A 1 309 ? 2.975 28.453 14.305 1 62.44 309 PHE A CA 1
ATOM 2489 C C . PHE A 1 309 ? 3.754 28.75 13.031 1 62.44 309 PHE A C 1
ATOM 2491 O O . PHE A 1 309 ? 3.162 28.953 11.969 1 62.44 309 PHE A O 1
ATOM 2498 N N . ALA A 1 310 ? 5.023 28.656 13.25 1 64.75 310 ALA A N 1
ATOM 2499 C CA . ALA A 1 310 ? 5.805 28.812 12.031 1 64.75 310 ALA A CA 1
ATOM 2500 C C . ALA A 1 310 ? 5.523 27.672 11.047 1 64.75 310 ALA A C 1
ATOM 2502 O O . ALA A 1 310 ? 5.434 27.906 9.836 1 64.75 310 ALA A O 1
ATOM 2503 N N . ARG A 1 311 ? 5.309 26.547 11.516 1 68.25 311 ARG A N 1
ATOM 2504 C CA . ARG A 1 311 ? 5.012 25.406 10.656 1 68.25 311 ARG A CA 1
ATOM 2505 C C . ARG A 1 311 ? 3.605 25.5 10.078 1 68.25 311 ARG A C 1
ATOM 2507 O O . ARG A 1 311 ? 3.381 25.141 8.922 1 68.25 311 ARG A O 1
ATOM 2514 N N . PHE A 1 312 ? 2.873 25.984 11.023 1 73.62 312 PHE A N 1
ATOM 2515 C CA . PHE A 1 312 ? 1.5 26.188 10.586 1 73.62 312 PHE A CA 1
ATOM 2516 C C . PHE A 1 312 ? 1.446 27.188 9.43 1 73.62 312 PHE A C 1
ATOM 2518 O O . PHE A 1 312 ? 0.744 26.969 8.445 1 73.62 312 PHE A O 1
ATOM 2525 N N . GLU A 1 313 ? 2.277 28.109 9.633 1 71.88 313 GLU A N 1
ATOM 2526 C CA . GLU A 1 313 ? 2.283 29.156 8.617 1 71.88 313 GLU A CA 1
ATOM 2527 C C . GLU A 1 313 ? 2.842 28.641 7.293 1 71.88 313 GLU A C 1
ATOM 2529 O O . GLU A 1 313 ? 2.332 29 6.227 1 71.88 313 GLU A O 1
ATOM 2534 N N . ARG A 1 314 ? 3.867 27.938 7.418 1 72.81 314 ARG A N 1
ATOM 2535 C CA . ARG A 1 314 ? 4.453 27.375 6.199 1 72.81 314 ARG A CA 1
ATOM 2536 C C . ARG A 1 314 ? 3.465 26.469 5.48 1 72.81 314 ARG A C 1
ATOM 2538 O O . ARG A 1 314 ? 3.303 26.562 4.262 1 72.81 314 ARG A O 1
ATOM 2545 N N . ALA A 1 315 ? 2.852 25.625 6.234 1 77.94 315 ALA A N 1
ATOM 2546 C CA . ALA A 1 315 ? 1.862 24.719 5.652 1 77.94 315 ALA A CA 1
ATOM 2547 C C . ALA A 1 315 ? 0.689 25.5 5.062 1 77.94 315 ALA A C 1
ATOM 2549 O O . ALA A 1 315 ? 0.162 25.141 4.008 1 77.94 315 ALA A O 1
ATOM 2550 N N . ALA A 1 316 ? 0.349 26.547 5.703 1 77.75 316 ALA A N 1
ATOM 2551 C CA . ALA A 1 316 ? -0.762 27.375 5.238 1 77.75 316 ALA A CA 1
ATOM 2552 C C . ALA A 1 316 ? -0.4 28.094 3.949 1 77.75 316 ALA A C 1
ATOM 2554 O O . ALA A 1 316 ? -1.206 28.172 3.02 1 77.75 316 ALA A O 1
ATOM 2555 N N . ARG A 1 317 ? 0.798 28.578 3.941 1 71.88 317 ARG A N 1
ATOM 2556 C CA . ARG A 1 317 ? 1.258 29.297 2.756 1 71.88 317 ARG A CA 1
ATOM 2557 C C . ARG A 1 317 ? 1.272 28.375 1.534 1 71.88 317 ARG A C 1
ATOM 2559 O O . ARG A 1 317 ? 0.958 28.812 0.425 1 71.88 317 ARG A O 1
ATOM 2566 N N . LEU A 1 318 ? 1.633 27.172 1.844 1 71.5 318 LEU A N 1
ATOM 2567 C CA . LEU A 1 318 ? 1.724 26.203 0.758 1 71.5 318 LEU A CA 1
ATOM 2568 C C . LEU A 1 318 ? 0.391 25.5 0.553 1 71.5 318 LEU A C 1
ATOM 2570 O O . LEU A 1 318 ? 0.257 24.672 -0.352 1 71.5 318 LEU A O 1
ATOM 2574 N N . ARG A 1 319 ? -0.549 25.891 1.343 1 78.88 319 ARG A N 1
ATOM 2575 C CA . ARG A 1 319 ? -1.862 25.25 1.34 1 78.88 319 ARG A CA 1
ATOM 2576 C C . ARG A 1 319 ? -1.733 23.734 1.356 1 78.88 319 ARG A C 1
ATOM 2578 O O . ARG A 1 319 ? -2.385 23.031 0.571 1 78.88 319 ARG A O 1
ATOM 2585 N N . ASP A 1 320 ? -0.758 23.297 2.15 1 79.81 320 ASP A N 1
ATOM 2586 C CA . ASP A 1 320 ? -0.562 21.859 2.375 1 79.81 320 ASP A CA 1
ATOM 2587 C C . ASP A 1 320 ? -1.664 21.281 3.266 1 79.81 320 ASP A C 1
ATOM 2589 O O . ASP A 1 320 ? -1.468 21.109 4.469 1 79.81 320 ASP A O 1
ATOM 2593 N N . ILE A 1 321 ? -2.701 20.984 2.609 1 82.44 321 ILE A N 1
ATOM 2594 C CA . ILE A 1 321 ? -3.916 20.594 3.32 1 82.44 321 ILE A CA 1
ATOM 2595 C C . ILE A 1 321 ? -3.662 19.328 4.129 1 82.44 321 ILE A C 1
ATOM 2597 O O . ILE A 1 321 ? -4.168 19.188 5.246 1 82.44 321 ILE A O 1
ATOM 2601 N N . ALA A 1 322 ? -2.914 18.406 3.605 1 81.69 322 ALA A N 1
ATOM 2602 C CA . ALA A 1 322 ? -2.631 17.156 4.316 1 81.69 322 ALA A CA 1
ATOM 2603 C C . ALA A 1 322 ? -1.912 17.422 5.633 1 81.69 322 ALA A C 1
ATOM 2605 O O . ALA A 1 322 ? -2.293 16.891 6.68 1 81.69 322 ALA A O 1
ATOM 2606 N N . GLN A 1 323 ? -0.929 18.219 5.598 1 84.5 323 GLN A N 1
ATOM 2607 C CA . GLN A 1 323 ? -0.179 18.547 6.805 1 84.5 323 GLN A CA 1
ATOM 2608 C C . GLN A 1 323 ? -1.038 19.344 7.781 1 84.5 323 GLN A C 1
ATOM 2610 O O . GLN A 1 323 ? -0.971 19.125 8.992 1 84.5 323 GLN A O 1
ATOM 2615 N N . LEU A 1 324 ? -1.762 20.297 7.254 1 86.81 324 LEU A N 1
ATOM 2616 C CA . LEU A 1 324 ? -2.639 21.094 8.102 1 86.81 324 LEU A CA 1
ATOM 2617 C C . LEU A 1 324 ? -3.674 20.219 8.797 1 86.81 324 LEU A C 1
ATOM 2619 O O . LEU A 1 324 ? -4.031 20.469 9.953 1 86.81 324 LEU A O 1
ATOM 2623 N N . TYR A 1 325 ? -4.164 19.203 8.062 1 89.69 325 TYR A N 1
ATOM 2624 C CA . TYR A 1 325 ? -5.125 18.297 8.68 1 89.69 325 TYR A CA 1
ATOM 2625 C C . TYR A 1 325 ? -4.473 17.484 9.797 1 89.69 325 TYR A C 1
ATOM 2627 O O . TYR A 1 325 ? -5.109 17.188 10.805 1 89.69 325 TYR A O 1
ATOM 2635 N N . GLU A 1 326 ? -3.289 17.109 9.586 1 90.38 326 GLU A N 1
ATOM 2636 C CA . GLU A 1 326 ? -2.533 16.422 10.625 1 90.38 326 GLU A CA 1
ATOM 2637 C C . GLU A 1 326 ? -2.422 17.281 11.883 1 90.38 326 GLU A C 1
ATOM 2639 O O . GLU A 1 326 ? -2.65 16.797 12.992 1 90.38 326 GLU A O 1
ATOM 2644 N N . PHE A 1 327 ? -2.072 18.547 11.695 1 86.75 327 PHE A N 1
ATOM 2645 C CA . PHE A 1 327 ? -1.988 19.469 12.82 1 86.75 327 PHE A CA 1
ATOM 2646 C C . PHE A 1 327 ? -3.346 19.625 13.5 1 86.75 327 PHE A C 1
ATOM 2648 O O . PHE A 1 327 ? -3.445 19.578 14.727 1 86.75 327 PHE A O 1
ATOM 2655 N N . TRP A 1 328 ? -4.25 19.828 12.664 1 91.44 328 TRP A N 1
ATOM 2656 C CA . TRP A 1 328 ? -5.609 19.984 13.172 1 91.44 328 TRP A CA 1
ATOM 2657 C C . TRP A 1 328 ? -6.035 18.766 13.992 1 91.44 328 TRP A C 1
ATOM 2659 O O . TRP A 1 328 ? -6.641 18.906 15.055 1 91.44 328 TRP A O 1
ATOM 2669 N N . THR A 1 329 ? -5.723 17.578 13.461 1 94 329 THR A N 1
ATOM 2670 C CA . THR A 1 329 ? -6.102 16.344 14.117 1 94 329 THR A CA 1
ATOM 2671 C C . THR A 1 329 ? -5.473 16.234 15.508 1 94 329 THR A C 1
ATOM 2673 O O . THR A 1 329 ? -6.09 15.727 16.438 1 94 329 THR A O 1
ATOM 2676 N N . PHE A 1 330 ? -4.262 16.672 15.695 1 92 330 PHE A N 1
ATOM 2677 C CA . PHE A 1 330 ? -3.609 16.656 17 1 92 330 PHE A CA 1
ATOM 2678 C C . PHE A 1 330 ? -4.43 17.438 18.016 1 92 330 PHE A C 1
ATOM 2680 O O . PHE A 1 330 ? -4.734 16.922 19.094 1 92 330 PHE A O 1
ATOM 2687 N N . PHE A 1 331 ? -4.84 18.625 17.656 1 89.69 331 PHE A N 1
ATOM 2688 C CA . PHE A 1 331 ? -5.582 19.469 18.578 1 89.69 331 PHE A CA 1
ATOM 2689 C C . PHE A 1 331 ? -7 18.953 18.781 1 89.69 331 PHE A C 1
ATOM 2691 O O . PHE A 1 331 ? -7.562 19.078 19.859 1 89.69 331 PHE A O 1
ATOM 2698 N N . ALA A 1 332 ? -7.531 18.453 17.688 1 93 332 ALA A N 1
ATOM 2699 C CA . ALA A 1 332 ? -8.852 17.844 17.797 1 93 332 ALA A CA 1
ATOM 2700 C C . ALA A 1 332 ? -8.828 16.656 18.766 1 93 332 ALA A C 1
ATOM 2702 O O . ALA A 1 332 ? -9.742 16.5 19.578 1 93 332 ALA A O 1
ATOM 2703 N N . LEU A 1 333 ? -7.797 15.883 18.656 1 95.19 333 LEU A N 1
ATOM 2704 C CA . LEU A 1 333 ? -7.641 14.734 19.547 1 95.19 333 LEU A CA 1
ATOM 2705 C C . LEU A 1 333 ? -7.465 15.188 21 1 95.19 333 LEU A C 1
ATOM 2707 O O . LEU A 1 333 ? -8.031 14.578 21.906 1 95.19 333 LEU A O 1
ATOM 2711 N N . CYS A 1 334 ? -6.633 16.203 21.203 1 92.25 334 CYS A N 1
ATOM 2712 C CA . CYS A 1 334 ? -6.449 16.734 22.547 1 92.25 334 CYS A CA 1
ATOM 2713 C C . CYS A 1 334 ? -7.785 17.109 23.172 1 92.25 334 CYS A C 1
ATOM 2715 O O . CYS A 1 334 ? -8.055 16.766 24.328 1 92.25 334 CYS A O 1
ATOM 2717 N N . GLN A 1 335 ? -8.586 17.766 22.391 1 90.81 335 GLN A N 1
ATOM 2718 C CA . GLN A 1 335 ? -9.883 18.219 22.891 1 90.81 335 GLN A CA 1
ATOM 2719 C C . GLN A 1 335 ? -10.812 17.031 23.156 1 90.81 335 GLN A C 1
ATOM 2721 O O . GLN A 1 335 ? -11.492 16.984 24.188 1 90.81 335 GLN A O 1
ATOM 2726 N N . GLN A 1 336 ? -10.859 16.109 22.234 1 93.69 336 GLN A N 1
ATOM 2727 C CA . GLN A 1 336 ? -11.734 14.961 22.359 1 93.69 336 GLN A CA 1
ATOM 2728 C C . GLN A 1 336 ? -11.328 14.078 23.547 1 93.69 336 GLN A C 1
ATOM 2730 O O . GLN A 1 336 ? -12.18 13.57 24.266 1 93.69 336 GLN A O 1
ATOM 2735 N N . ILE A 1 337 ? -10.031 13.867 23.719 1 95.19 337 ILE A N 1
ATOM 2736 C CA . ILE A 1 337 ? -9.523 13.07 24.828 1 95.19 337 ILE A CA 1
ATOM 2737 C C . ILE A 1 337 ? -9.828 13.781 26.156 1 95.19 337 ILE A C 1
ATOM 2739 O O . ILE A 1 337 ? -10.25 13.148 27.125 1 95.19 337 ILE A O 1
ATOM 2743 N N . GLY A 1 338 ? -9.586 15.07 26.125 1 93.19 338 GLY A N 1
ATOM 2744 C CA . GLY A 1 338 ? -9.922 15.844 27.312 1 93.19 338 GLY A CA 1
ATOM 2745 C C . GLY A 1 338 ? -11.375 15.727 27.719 1 93.19 338 GLY A C 1
ATOM 2746 O O . GLY A 1 338 ? -11.688 15.539 28.906 1 93.19 338 GLY A O 1
ATOM 2747 N N . ALA A 1 339 ? -12.234 15.805 26.766 1 91.81 339 ALA A N 1
ATOM 2748 C CA . ALA A 1 339 ? -13.672 15.695 27.016 1 91.81 339 ALA A CA 1
ATOM 2749 C C . ALA A 1 339 ? -14.039 14.297 27.516 1 91.81 339 ALA A C 1
ATOM 2751 O O . ALA A 1 339 ? -14.859 14.148 28.422 1 91.81 339 ALA A O 1
ATOM 2752 N N . ALA A 1 340 ? -13.484 13.305 26.922 1 94.12 340 ALA A N 1
ATOM 2753 C CA . ALA A 1 340 ? -13.797 11.922 27.266 1 94.12 340 ALA A CA 1
ATOM 2754 C C . ALA A 1 340 ? -13.312 11.594 28.672 1 94.12 340 ALA A C 1
ATOM 2756 O O . ALA A 1 340 ? -13.969 10.852 29.406 1 94.12 340 ALA A O 1
ATOM 2757 N N . LEU A 1 341 ? -12.164 12.164 29.047 1 94.12 341 LEU A N 1
ATOM 2758 C CA . LEU A 1 341 ? -11.555 11.859 30.328 1 94.12 341 LEU A CA 1
ATOM 2759 C C . LEU A 1 341 ? -11.898 12.93 31.359 1 94.12 341 LEU A C 1
ATOM 2761 O O . LEU A 1 341 ? -11.609 12.766 32.562 1 94.12 341 LEU A O 1
ATOM 2765 N N . ASN A 1 342 ? -12.539 14.023 30.875 1 92.44 342 ASN A N 1
ATOM 2766 C CA . ASN A 1 342 ? -12.797 15.18 31.719 1 92.44 342 ASN A CA 1
ATOM 2767 C C . ASN A 1 342 ? -11.516 15.711 32.344 1 92.44 342 ASN A C 1
ATOM 2769 O O . ASN A 1 342 ? -11.43 15.852 33.562 1 92.44 342 ASN A O 1
ATOM 2773 N N . GLN A 1 343 ? -10.516 15.852 31.469 1 91.12 343 GLN A N 1
ATOM 2774 C CA . GLN A 1 343 ? -9.203 16.344 31.875 1 91.12 343 GLN A CA 1
ATOM 2775 C C . GLN A 1 343 ? -8.719 17.438 30.922 1 91.12 343 GLN A C 1
ATOM 2777 O O . GLN A 1 343 ? -9.078 17.469 29.75 1 91.12 343 GLN A O 1
ATOM 2782 N N . THR A 1 344 ? -7.922 18.344 31.406 1 84.5 344 THR A N 1
ATOM 2783 C CA . THR A 1 344 ? -7.27 19.359 30.609 1 84.5 344 THR A CA 1
ATOM 2784 C C . THR A 1 344 ? -5.801 19.031 30.375 1 84.5 344 THR A C 1
ATOM 2786 O O . THR A 1 344 ? -5.059 18.797 31.344 1 84.5 344 THR A O 1
ATOM 2789 N N . PRO A 1 345 ? -5.449 18.969 29.125 1 87.12 345 PRO A N 1
ATOM 2790 C CA . PRO A 1 345 ? -4.062 18.578 28.875 1 87.12 345 PRO A CA 1
ATOM 2791 C C . PRO A 1 345 ? -3.082 19.734 29.047 1 87.12 345 PRO A C 1
ATOM 2793 O O . PRO A 1 345 ? -3.455 20.906 28.875 1 87.12 345 PRO A O 1
ATOM 2796 N N . ARG A 1 346 ? -1.854 19.359 29.469 1 80.94 346 ARG A N 1
ATOM 2797 C CA . ARG A 1 346 ? -0.707 20.266 29.391 1 80.94 346 ARG A CA 1
ATOM 2798 C C . ARG A 1 346 ? 0.061 20.062 28.094 1 80.94 346 ARG A C 1
ATOM 2800 O O . ARG A 1 346 ? 0.587 18.984 27.828 1 80.94 346 ARG A O 1
ATOM 2807 N N . LEU A 1 347 ? 0.069 21.094 27.297 1 78.56 347 LEU A N 1
ATOM 2808 C CA . LEU A 1 347 ? 0.702 20.984 25.984 1 78.56 347 LEU A CA 1
ATOM 2809 C C . LEU A 1 347 ? 2.197 21.266 26.078 1 78.56 347 LEU A C 1
ATOM 2811 O O . LEU A 1 347 ? 2.611 22.219 26.734 1 78.56 347 LEU A O 1
ATOM 2815 N N . GLU A 1 348 ? 2.99 20.375 25.625 1 77.12 348 GLU A N 1
ATOM 2816 C CA . GLU A 1 348 ? 4.434 20.531 25.469 1 77.12 348 GLU A CA 1
ATOM 2817 C C . GLU A 1 348 ? 4.82 20.547 23.984 1 77.12 348 GLU A C 1
ATOM 2819 O O . GLU A 1 348 ? 4.965 19.484 23.375 1 77.12 348 GLU A O 1
ATOM 2824 N N . ILE A 1 349 ? 4.926 21.703 23.453 1 68.69 349 ILE A N 1
ATOM 2825 C CA . ILE A 1 349 ? 5.219 21.844 22.031 1 68.69 349 ILE A CA 1
ATOM 2826 C C . ILE A 1 349 ? 6.719 22.016 21.828 1 68.69 349 ILE A C 1
ATOM 2828 O O . ILE A 1 349 ? 7.344 22.875 22.469 1 68.69 349 ILE A O 1
ATOM 2832 N N . VAL A 1 350 ? 7.418 21.031 21.281 1 59.88 350 VAL A N 1
ATOM 2833 C CA . VAL A 1 350 ? 8.852 21.094 21.047 1 59.88 350 VAL A CA 1
ATOM 2834 C C . VAL A 1 350 ? 9.125 21.766 19.703 1 59.88 350 VAL A C 1
ATOM 2836 O O . VAL A 1 350 ? 8.57 21.359 18.672 1 59.88 350 VAL A O 1
ATOM 2839 N N . ALA A 1 351 ? 9.578 23.031 19.688 1 51.28 351 ALA A N 1
ATOM 2840 C CA . ALA A 1 351 ? 9.953 23.766 18.484 1 51.28 351 ALA A CA 1
ATOM 2841 C C . ALA A 1 351 ? 11.273 23.25 17.922 1 51.28 351 ALA A C 1
ATOM 2843 O O . ALA A 1 351 ? 12.258 23.094 18.656 1 51.28 351 ALA A O 1
ATOM 2844 N N . ALA A 1 352 ? 11.367 22.203 17.312 1 46.97 352 ALA A N 1
ATOM 2845 C CA . ALA A 1 352 ? 12.703 21.875 16.812 1 46.97 352 ALA A CA 1
ATOM 2846 C C . ALA A 1 352 ? 13.102 22.797 15.672 1 46.97 352 ALA A C 1
ATOM 2848 O O . ALA A 1 352 ? 12.234 23.328 14.969 1 46.97 352 ALA A O 1
ATOM 2849 N N . GLU A 1 353 ? 14.352 23.469 15.797 1 42.47 353 GLU A N 1
ATOM 2850 C CA . GLU A 1 353 ? 14.977 24.344 14.805 1 42.47 353 GLU A CA 1
ATOM 2851 C C . GLU A 1 353 ? 14.531 23.984 13.391 1 42.47 353 GLU A C 1
ATOM 2853 O O . GLU A 1 353 ? 14.328 24.859 12.555 1 42.47 353 GLU A O 1
ATOM 2858 N N . THR A 1 354 ? 15.102 22.875 12.859 1 39.03 354 THR A N 1
ATOM 2859 C CA . THR A 1 354 ? 15.102 22.891 11.406 1 39.03 354 THR A CA 1
ATOM 2860 C C . THR A 1 354 ? 13.688 22.766 10.852 1 39.03 354 THR A C 1
ATOM 2862 O O . THR A 1 354 ? 13.336 23.406 9.867 1 39.03 354 THR A O 1
ATOM 2865 N N . ARG A 1 355 ? 13.172 21.719 10.461 1 35.5 355 ARG A N 1
ATOM 2866 C CA . ARG A 1 355 ? 12.117 21.406 9.492 1 35.5 355 ARG A CA 1
ATOM 2867 C C . ARG A 1 355 ? 10.836 20.984 10.195 1 35.5 355 ARG A C 1
ATOM 2869 O O . ARG A 1 355 ? 10.633 19.812 10.484 1 35.5 355 ARG A O 1
ATOM 2876 N N . GLY A 1 356 ? 9.875 22.172 10.898 1 36.44 356 GLY A N 1
ATOM 2877 C CA . GLY A 1 356 ? 8.445 22.062 11.125 1 36.44 356 GLY A CA 1
ATOM 2878 C C . GLY A 1 356 ? 8.102 21.375 12.445 1 36.44 356 GLY A C 1
ATOM 2879 O O . GLY A 1 356 ? 8.969 21.219 13.305 1 36.44 356 GLY A O 1
ATOM 2880 N N . LEU A 1 357 ? 6.703 21.297 13.031 1 41.31 357 LEU A N 1
ATOM 2881 C CA . LEU A 1 357 ? 6.281 20.516 14.188 1 41.31 357 LEU A CA 1
ATOM 2882 C C . LEU A 1 357 ? 7.105 19.234 14.297 1 41.31 357 LEU A C 1
ATOM 2884 O O . LEU A 1 357 ? 7.121 18.422 13.375 1 41.31 357 LEU A O 1
ATOM 2888 N N . LYS A 1 358 ? 8.227 19.281 14.68 1 50.38 358 LYS A N 1
ATOM 2889 C CA . LYS A 1 358 ? 8.938 18.016 14.734 1 50.38 358 LYS A CA 1
ATOM 2890 C C . LYS A 1 358 ? 8.172 16.984 15.578 1 50.38 358 LYS A C 1
ATOM 2892 O O . LYS A 1 358 ? 7.332 17.359 16.391 1 50.38 358 LYS A O 1
ATOM 2897 N N . ALA A 1 359 ? 8.555 15.875 15.484 1 54.69 359 ALA A N 1
ATOM 2898 C CA . ALA A 1 359 ? 8.398 14.695 16.328 1 54.69 359 ALA A CA 1
ATOM 2899 C C . ALA A 1 359 ? 8.555 15.047 17.797 1 54.69 359 ALA A C 1
ATOM 2901 O O . ALA A 1 359 ? 9.328 15.938 18.156 1 54.69 359 ALA A O 1
ATOM 2902 N N . LEU A 1 360 ? 7.488 15 18.594 1 59.56 360 LEU A N 1
ATOM 2903 C CA . LEU A 1 360 ? 7.605 14.812 20.031 1 59.56 360 LEU A CA 1
ATOM 2904 C C . LEU A 1 360 ? 6.777 15.852 20.781 1 59.56 360 LEU A C 1
ATOM 2906 O O . LEU A 1 360 ? 6.902 15.992 22 1 59.56 360 LEU A O 1
ATOM 2910 N N . SER A 1 361 ? 5.879 16.797 20.016 1 76.12 361 SER A N 1
ATOM 2911 C CA . SER A 1 361 ? 4.891 17.531 20.797 1 76.12 361 SER A CA 1
ATOM 2912 C C . SER A 1 361 ? 3.969 16.594 21.547 1 76.12 361 SER A C 1
ATOM 2914 O O . SER A 1 361 ? 3.623 15.516 21.047 1 76.12 361 SER A O 1
ATOM 2916 N N . ARG A 1 362 ? 3.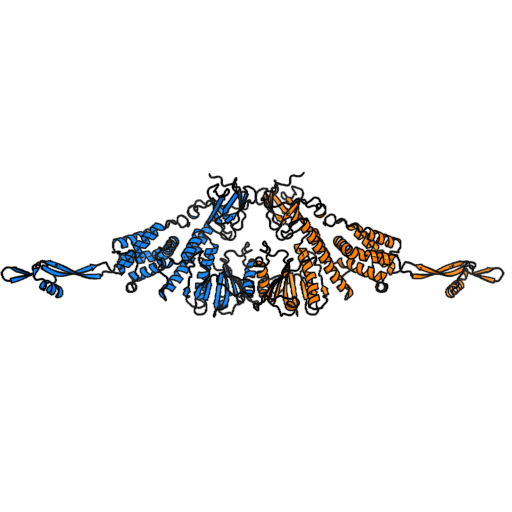695 17 22.797 1 86.19 362 ARG A N 1
ATOM 2917 C CA . ARG A 1 362 ? 2.938 16.094 23.672 1 86.19 362 ARG A CA 1
ATOM 2918 C C . ARG A 1 362 ? 1.816 16.844 24.391 1 86.19 362 ARG A C 1
ATOM 2920 O O . ARG A 1 362 ? 1.922 18.047 24.625 1 86.19 362 ARG A O 1
ATOM 2927 N N . ALA A 1 363 ? 0.761 16.25 24.5 1 89.5 363 ALA A N 1
ATOM 2928 C CA . ALA A 1 363 ? -0.302 16.656 25.406 1 89.5 363 ALA A CA 1
ATOM 2929 C C . ALA A 1 363 ? -0.423 15.695 26.594 1 89.5 363 ALA A C 1
ATOM 2931 O O . ALA A 1 363 ? -0.809 14.539 26.406 1 89.5 363 ALA A O 1
ATOM 2932 N N . ARG A 1 364 ? -0.072 16.141 27.766 1 91.19 364 ARG A N 1
ATOM 2933 C CA . ARG A 1 364 ? -0.065 15.305 28.969 1 91.19 364 ARG A CA 1
ATOM 2934 C C . ARG A 1 364 ? -1.375 15.438 29.734 1 91.19 364 ARG A C 1
ATOM 2936 O O . ARG A 1 364 ? -1.781 16.547 30.094 1 91.19 364 ARG A O 1
ATOM 2943 N N . PHE A 1 365 ? -2.021 14.383 29.891 1 93.38 365 PHE A N 1
ATOM 2944 C CA . PHE A 1 365 ? -3.205 14.266 30.734 1 93.38 365 PHE A CA 1
ATOM 2945 C C . PHE A 1 365 ? -2.869 13.562 32.031 1 93.38 365 PHE A C 1
ATOM 2947 O O . PHE A 1 365 ? -1.753 13.07 32.219 1 93.38 365 PHE A O 1
ATOM 2954 N N . ALA A 1 366 ? -3.758 13.594 32.938 1 92.75 366 ALA A N 1
ATOM 2955 C CA . ALA A 1 366 ? -3.535 12.914 34.219 1 92.75 366 ALA A CA 1
ATOM 2956 C C . ALA A 1 366 ? -3.359 11.414 34 1 92.75 366 ALA A C 1
ATOM 2958 O O . ALA A 1 366 ? -2.58 10.773 34.719 1 92.75 366 ALA A O 1
ATOM 2959 N N . THR A 1 367 ? -4.023 10.867 33.062 1 93.5 367 THR A N 1
ATOM 2960 C CA . THR A 1 367 ? -4.094 9.414 32.906 1 93.5 367 THR A CA 1
ATOM 2961 C C . THR A 1 367 ? -3.227 8.945 31.75 1 93.5 367 THR A C 1
ATOM 2963 O O . THR A 1 367 ? -3.006 7.746 31.578 1 93.5 367 THR A O 1
ATOM 2966 N N . GLY A 1 368 ? -2.754 9.891 30.953 1 95.38 368 GLY A N 1
ATOM 2967 C CA . GLY A 1 368 ? -1.975 9.5 29.781 1 95.38 368 GLY A CA 1
ATOM 2968 C C . GLY A 1 368 ? -1.377 10.68 29.047 1 95.38 368 GLY A C 1
ATOM 2969 O O . GLY A 1 368 ? -1.487 11.828 29.5 1 95.38 368 GLY A O 1
ATOM 2970 N N . THR A 1 369 ? -0.688 10.352 27.984 1 94.5 369 THR A N 1
ATOM 2971 C CA . THR A 1 369 ? -0.019 11.375 27.172 1 94.5 369 THR A CA 1
ATOM 2972 C C . THR A 1 369 ? -0.231 11.117 25.688 1 94.5 369 THR A C 1
ATOM 2974 O O . THR A 1 369 ? -0.066 9.984 25.219 1 94.5 369 THR A O 1
ATOM 2977 N N . LEU A 1 370 ? -0.718 12.102 25 1 94.88 370 LEU A N 1
ATOM 2978 C CA . LEU A 1 370 ? -0.785 12.055 23.531 1 94.88 370 LEU A CA 1
ATOM 2979 C C . LEU A 1 370 ? 0.494 12.609 22.922 1 94.88 370 LEU A C 1
ATOM 2981 O O . LEU A 1 370 ? 0.895 13.734 23.203 1 94.88 370 LEU A O 1
ATOM 2985 N N . VAL A 1 371 ? 1.13 11.797 22.125 1 91.62 371 VAL A N 1
ATOM 2986 C CA . VAL A 1 371 ? 2.406 12.195 21.531 1 91.62 371 VAL A CA 1
ATOM 2987 C C . VAL A 1 371 ? 2.262 12.336 20.031 1 91.62 371 VAL A C 1
ATOM 2989 O O . VAL A 1 371 ? 1.697 11.453 19.359 1 91.62 371 VAL A O 1
ATOM 2992 N N . PHE A 1 372 ? 2.738 13.422 19.516 1 89.38 372 PHE A N 1
ATOM 2993 C CA . PHE A 1 372 ? 2.754 13.68 18.078 1 89.38 372 PHE A CA 1
ATOM 2994 C C . PHE A 1 372 ? 4.031 13.141 17.453 1 89.38 372 PHE A C 1
ATOM 2996 O O . PHE A 1 372 ? 5.137 13.531 17.844 1 89.38 372 PHE A O 1
ATOM 3003 N N . ASN A 1 373 ? 3.859 12.227 16.469 1 84.81 373 ASN A N 1
ATOM 3004 C CA . ASN A 1 373 ? 4.961 11.656 15.695 1 84.81 373 ASN A CA 1
ATOM 3005 C C . ASN A 1 373 ? 6.051 11.094 16.609 1 84.81 373 ASN A C 1
ATOM 3007 O O . ASN A 1 373 ? 7.23 11.406 16.438 1 84.81 373 ASN A O 1
ATOM 3011 N N . GLY A 1 374 ? 5.629 10.414 17.578 1 79 374 GLY A N 1
ATOM 3012 C CA . GLY A 1 374 ? 6.551 9.812 18.531 1 79 374 GLY A CA 1
ATOM 3013 C C . GLY A 1 374 ? 7.027 8.438 18.125 1 79 374 GLY A C 1
ATOM 3014 O O . GLY A 1 374 ? 6.352 7.746 17.359 1 79 374 GLY A O 1
ATOM 3015 N N . PRO A 1 375 ? 8.211 8.141 18.562 1 76.5 375 PRO A N 1
ATOM 3016 C CA . PRO A 1 375 ? 8.711 6.785 18.312 1 76.5 375 PRO A CA 1
ATOM 3017 C C . PRO A 1 375 ? 8.039 5.738 19.203 1 76.5 375 PRO A C 1
ATOM 3019 O O . PRO A 1 375 ? 7.645 6.043 20.328 1 76.5 375 PRO A O 1
ATOM 3022 N N . ALA A 1 376 ? 7.664 4.66 18.75 1 79.75 376 ALA A N 1
ATOM 3023 C CA . ALA A 1 376 ? 7.203 3.523 19.547 1 79.75 376 ALA A CA 1
ATOM 3024 C C . ALA A 1 376 ? 7.988 2.262 19.203 1 79.75 376 ALA A C 1
ATOM 3026 O O . ALA A 1 376 ? 8.336 2.037 18.031 1 79.75 376 ALA A O 1
ATOM 3027 N N . PRO A 1 377 ? 8.352 1.625 20.234 1 83.31 377 PRO A N 1
ATOM 3028 C CA . PRO A 1 377 ? 9.047 0.362 19.984 1 83.31 377 PRO A CA 1
ATOM 3029 C C . PRO A 1 377 ? 8.242 -0.599 19.125 1 83.31 377 PRO A C 1
ATOM 3031 O O . PRO A 1 377 ? 7.023 -0.726 19.297 1 83.31 377 PRO A O 1
ATOM 3034 N N . SER A 1 378 ? 8.766 -1.024 18.094 1 88.19 378 SER A N 1
ATOM 3035 C CA . SER A 1 378 ? 8.219 -2.033 17.188 1 88.19 378 SER A CA 1
ATOM 3036 C C . SER A 1 378 ? 9.109 -3.273 17.156 1 88.19 378 SER A C 1
ATOM 3038 O O . SER A 1 378 ? 10.336 -3.172 17.234 1 88.19 378 SER A O 1
ATOM 3040 N N . TYR A 1 379 ? 8.5 -4.516 17.172 1 87.31 379 TYR A N 1
ATOM 3041 C CA . TYR A 1 379 ? 9.352 -5.699 17.188 1 87.31 379 TYR A CA 1
ATOM 3042 C C . TYR A 1 379 ? 9.906 -5.992 15.797 1 87.31 379 TYR A C 1
ATOM 3044 O O . TYR A 1 379 ? 10.805 -6.82 15.648 1 87.31 379 TYR A O 1
ATOM 3052 N N . SER A 1 380 ? 9.453 -5.293 14.773 1 87.81 380 SER A N 1
ATOM 3053 C CA . SER A 1 380 ? 9.984 -5.426 13.422 1 87.81 380 SER A CA 1
ATOM 3054 C C . SER A 1 380 ? 10.664 -4.141 12.969 1 87.81 380 SER A C 1
ATOM 3056 O O . SER A 1 380 ? 11.703 -3.76 13.508 1 87.81 380 SER A O 1
ATOM 3058 N N . THR A 1 381 ? 10.148 -3.479 11.953 1 81.81 381 THR A N 1
ATOM 3059 C CA . THR A 1 381 ? 10.695 -2.207 11.5 1 81.81 381 THR A CA 1
ATOM 3060 C C . THR A 1 381 ? 10 -1.039 12.195 1 81.81 381 THR A C 1
ATOM 3062 O O . THR A 1 381 ? 8.836 -1.147 12.586 1 81.81 381 THR A O 1
ATOM 3065 N N . PRO A 1 382 ? 10.758 -0.019 12.391 1 81.62 382 PRO A N 1
ATOM 3066 C CA . PRO A 1 382 ? 10.148 1.138 13.055 1 81.62 382 PRO A CA 1
ATOM 3067 C C . PRO A 1 382 ? 8.914 1.653 12.328 1 81.62 382 PRO A C 1
ATOM 3069 O O . PRO A 1 382 ? 8.914 1.771 11.102 1 81.62 382 PRO A O 1
ATOM 3072 N N . LEU A 1 383 ? 7.859 1.708 13.047 1 84.69 383 LEU A N 1
ATOM 3073 C CA . LEU A 1 383 ? 6.629 2.342 12.578 1 84.69 383 LEU A CA 1
ATOM 3074 C C . LEU A 1 383 ? 6.391 3.66 13.305 1 84.69 383 LEU A C 1
ATOM 3076 O O . LEU A 1 383 ? 6.676 3.779 14.5 1 84.69 383 LEU A O 1
ATOM 3080 N N . ARG A 1 384 ? 5.957 4.633 12.562 1 86.31 384 ARG A N 1
ATOM 3081 C CA . ARG A 1 384 ? 5.758 5.953 13.156 1 86.31 384 ARG A CA 1
ATOM 3082 C C . ARG A 1 384 ? 4.336 6.449 12.914 1 86.31 384 ARG A C 1
ATOM 3084 O O . ARG A 1 384 ? 4.109 7.316 12.062 1 86.31 384 ARG A O 1
ATOM 3091 N N . PRO A 1 385 ? 3.432 5.953 13.805 1 92.62 385 PRO A N 1
ATOM 3092 C CA . PRO A 1 385 ? 2.102 6.559 13.711 1 92.62 385 PRO A CA 1
ATOM 3093 C C . PRO A 1 385 ? 2.119 8.07 13.953 1 92.62 385 PRO A C 1
ATOM 3095 O O . PRO A 1 385 ? 3.01 8.57 14.648 1 92.62 385 PRO A O 1
ATOM 3098 N N . ASP A 1 386 ? 1.175 8.789 13.461 1 92.38 386 ASP A N 1
ATOM 3099 C CA . ASP A 1 386 ? 1.117 10.234 13.648 1 92.38 386 ASP A CA 1
ATOM 3100 C C . ASP A 1 386 ? 0.912 10.594 15.117 1 92.38 386 ASP A C 1
ATOM 3102 O O . ASP A 1 386 ? 1.463 11.586 15.602 1 92.38 386 ASP A O 1
ATOM 3106 N N . PHE A 1 387 ? 0.081 9.781 15.812 1 95.62 387 PHE A N 1
ATOM 3107 C CA . PHE A 1 387 ? -0.244 10.055 17.203 1 95.62 387 PHE A CA 1
ATOM 3108 C C . PHE A 1 387 ? -0.221 8.773 18.031 1 95.62 387 PHE A C 1
ATOM 3110 O O . PHE A 1 387 ? -0.751 7.75 17.609 1 95.62 387 PHE A O 1
ATOM 3117 N N . LEU A 1 388 ? 0.401 8.859 19.203 1 95.62 388 LEU A N 1
ATOM 3118 C CA . LEU A 1 388 ? 0.426 7.746 20.156 1 95.62 388 LEU A CA 1
ATOM 3119 C C . LEU A 1 388 ? -0.155 8.164 21.5 1 95.62 388 LEU A C 1
ATOM 3121 O O . LEU A 1 388 ? 0.114 9.266 21.984 1 95.62 388 LEU A O 1
ATOM 3125 N N . TRP A 1 389 ? -1.021 7.383 22 1 96.38 389 TRP A N 1
ATOM 3126 C CA . TRP A 1 389 ? -1.487 7.531 23.375 1 96.38 389 TRP A CA 1
ATOM 3127 C C . TRP A 1 389 ? -0.684 6.645 24.328 1 96.38 389 TRP A C 1
ATOM 3129 O O . TRP A 1 389 ? -0.637 5.422 24.156 1 96.38 389 TRP A O 1
ATOM 3139 N N . LEU A 1 390 ? -0.071 7.262 25.234 1 95.44 390 LEU A N 1
ATOM 3140 C CA . LEU A 1 390 ? 0.756 6.551 26.188 1 95.44 390 LEU A CA 1
ATOM 3141 C C . LEU A 1 390 ? 0.075 6.496 27.562 1 95.44 390 LEU A C 1
ATOM 3143 O O . LEU A 1 390 ? -0.45 7.508 28.031 1 95.44 390 LEU A O 1
ATOM 3147 N N . GLU A 1 391 ? -0.025 5.348 28.047 1 94.5 391 GLU A N 1
ATOM 3148 C CA . GLU A 1 391 ? -0.457 5.121 29.422 1 94.5 391 GLU A CA 1
ATOM 3149 C C . GLU A 1 391 ? 0.646 4.461 30.25 1 94.5 391 GLU A C 1
ATOM 3151 O O . GLU A 1 391 ? 1.219 3.453 29.828 1 94.5 391 GLU A O 1
ATOM 3156 N N . ALA A 1 392 ? 0.97 4.965 31.375 1 90.44 392 ALA A N 1
ATOM 3157 C CA . ALA A 1 392 ? 2.021 4.449 32.25 1 90.44 392 ALA A CA 1
ATOM 3158 C C . ALA A 1 392 ? 3.316 4.219 31.469 1 90.44 392 ALA A C 1
ATOM 3160 O O . ALA A 1 392 ? 3.961 3.18 31.625 1 90.44 392 ALA A O 1
ATOM 3161 N N . GLY A 1 393 ? 3.57 5.117 30.438 1 83.81 393 GLY A N 1
ATOM 3162 C CA . GLY A 1 393 ? 4.832 5.105 29.719 1 83.81 393 GLY A CA 1
ATOM 3163 C C . GLY A 1 393 ? 4.805 4.215 28.484 1 83.81 393 GLY A C 1
ATOM 3164 O O . GLY A 1 393 ? 5.746 4.223 27.688 1 83.81 393 GLY A O 1
ATOM 3165 N N . GLY A 1 394 ? 3.768 3.42 28.312 1 91.56 394 GLY A N 1
ATOM 3166 C CA . GLY A 1 394 ? 3.678 2.537 27.156 1 91.56 394 GLY A CA 1
ATOM 3167 C C . GLY A 1 394 ? 2.59 2.939 26.172 1 91.56 394 GLY A C 1
ATOM 3168 O O . GLY A 1 394 ? 1.522 3.404 26.578 1 91.56 394 GLY A O 1
ATOM 3169 N N . ALA A 1 395 ? 2.869 2.754 24.938 1 94.31 395 ALA A N 1
ATOM 3170 C CA . ALA A 1 395 ? 1.874 3.07 23.906 1 94.31 395 ALA A CA 1
ATOM 3171 C C . ALA A 1 395 ? 0.704 2.092 23.969 1 94.31 395 ALA A C 1
ATOM 3173 O O . ALA A 1 395 ? 0.904 0.875 24 1 94.31 395 ALA A O 1
ATOM 3174 N N . THR A 1 396 ? -0.508 2.576 24.031 1 96.69 396 THR A N 1
ATOM 3175 C CA . THR A 1 396 ? -1.678 1.709 24.109 1 96.69 396 THR A CA 1
ATOM 3176 C C . THR A 1 396 ? -2.6 1.92 22.922 1 96.69 396 THR A C 1
ATOM 3178 O O . THR A 1 396 ? -3.363 1.024 22.547 1 96.69 396 THR A O 1
ATOM 3181 N N . LEU A 1 397 ? -2.605 3.121 22.359 1 97.12 397 LEU A N 1
ATOM 3182 C CA . LEU A 1 397 ? -3.4 3.418 21.172 1 97.12 397 LEU A CA 1
ATOM 3183 C C . LEU A 1 397 ? -2.561 4.141 20.125 1 97.12 397 LEU A C 1
ATOM 3185 O O . LEU A 1 397 ? -1.63 4.875 20.469 1 97.12 397 LEU A O 1
ATOM 3189 N N . ALA A 1 398 ? -2.832 3.922 18.875 1 96.94 398 ALA A N 1
ATOM 3190 C CA . ALA A 1 398 ? -2.215 4.625 17.766 1 96.94 398 ALA A CA 1
ATOM 3191 C C . ALA A 1 398 ? -3.271 5.273 16.875 1 96.94 398 ALA A C 1
ATOM 3193 O O . ALA A 1 398 ? -4.332 4.691 16.625 1 96.94 398 ALA A O 1
ATOM 3194 N N . PHE A 1 399 ? -3.027 6.477 16.484 1 96.75 399 PHE A N 1
ATOM 3195 C CA . PHE A 1 399 ? -3.898 7.191 15.562 1 96.75 399 PHE A CA 1
ATOM 3196 C C . PHE A 1 399 ? -3.115 7.68 14.352 1 96.75 399 PHE A C 1
ATOM 3198 O O . PHE A 1 399 ? -1.938 8.023 14.461 1 96.75 399 PHE A O 1
ATOM 3205 N N . ASP A 1 400 ? -3.734 7.633 13.25 1 94 400 ASP A N 1
ATOM 3206 C CA . ASP A 1 400 ? -3.129 8.109 12.008 1 94 400 ASP A CA 1
ATOM 3207 C C . ASP A 1 400 ? -4.094 9 11.234 1 94 400 ASP A C 1
ATOM 3209 O O . ASP A 1 400 ? -5.223 8.594 10.945 1 94 400 ASP A O 1
ATOM 3213 N N . ALA A 1 401 ? -3.643 10.234 10.93 1 93 401 ALA A N 1
ATOM 3214 C CA . ALA A 1 401 ? -4.473 11.148 10.148 1 93 401 ALA A CA 1
ATOM 3215 C C . ALA A 1 401 ? -4.348 10.867 8.656 1 93 401 ALA A C 1
ATOM 3217 O O . ALA A 1 401 ? -3.248 10.891 8.102 1 93 401 ALA A O 1
ATOM 3218 N N . LYS A 1 402 ? -5.426 10.477 8.062 1 86.38 402 LYS A N 1
ATOM 3219 C CA . LYS A 1 402 ? -5.492 10.195 6.629 1 86.38 402 LYS A CA 1
ATOM 3220 C C . LYS A 1 402 ? -6.469 11.141 5.93 1 86.38 402 LYS A C 1
ATOM 3222 O O . LYS A 1 402 ? -7.68 10.914 5.941 1 86.38 402 LYS A O 1
ATOM 3227 N N . PHE A 1 403 ? -5.898 12.18 5.34 1 81.44 403 PHE A N 1
ATOM 3228 C CA . PHE A 1 403 ? -6.797 13.078 4.629 1 81.44 403 PHE A CA 1
ATOM 3229 C C . PHE A 1 403 ? -7.539 12.336 3.521 1 81.44 403 PHE A C 1
ATOM 3231 O O . PHE A 1 403 ? -8.734 12.562 3.305 1 81.44 403 PHE A O 1
ATOM 3238 N N . ARG A 1 404 ? -6.781 11.445 2.766 1 71.25 404 ARG A N 1
ATOM 3239 C CA . ARG A 1 404 ? -7.406 10.602 1.749 1 71.25 404 ARG A CA 1
ATOM 3240 C C . ARG A 1 404 ? -7.266 9.125 2.098 1 71.25 404 ARG A C 1
ATOM 3242 O O . ARG A 1 404 ? -6.172 8.664 2.424 1 71.25 404 ARG A O 1
ATOM 3249 N N . LEU A 1 405 ? -8.469 8.5 2.203 1 60.72 405 LEU A N 1
ATOM 3250 C CA . LEU A 1 405 ? -8.422 7.051 2.385 1 60.72 405 LEU A CA 1
ATOM 3251 C C . LEU A 1 405 ? -8.234 6.344 1.049 1 60.72 405 LEU A C 1
ATOM 3253 O O . LEU A 1 405 ? -8.805 6.754 0.037 1 60.72 405 LEU A O 1
ATOM 3257 N N . GLU A 1 406 ? -7.25 5.547 0.939 1 56.19 406 GLU A N 1
ATOM 3258 C CA . GLU A 1 406 ? -6.984 4.801 -0.288 1 56.19 406 GLU A CA 1
ATOM 3259 C C . GLU A 1 406 ? -8.219 4.02 -0.733 1 56.19 406 GLU A C 1
ATOM 3261 O O . GLU A 1 406 ? -8.883 3.379 0.084 1 56.19 406 GLU A O 1
ATOM 3266 N N . GLY A 1 407 ? -8.656 3.979 -2.027 1 51.03 407 GLY A N 1
ATOM 3267 C CA . GLY A 1 407 ? -9.75 3.234 -2.621 1 51.03 407 GLY A CA 1
ATOM 3268 C C . GLY A 1 407 ? -11.102 3.914 -2.445 1 51.03 407 GLY A C 1
ATOM 3269 O O . GLY A 1 407 ? -12.125 3.4 -2.898 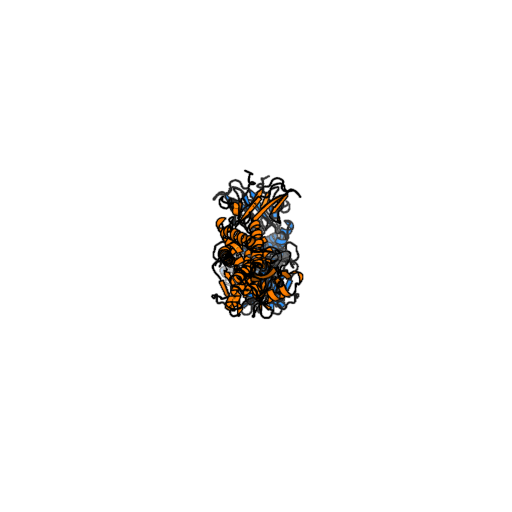1 51.03 407 GLY A O 1
ATOM 3270 N N . ALA A 1 408 ? -11.273 4.98 -1.509 1 49.84 408 ALA A N 1
ATOM 3271 C CA . ALA A 1 408 ? -12.578 5.586 -1.261 1 49.84 408 ALA A CA 1
ATOM 3272 C C . ALA A 1 408 ? -13.086 6.324 -2.498 1 49.84 408 ALA A C 1
ATOM 3274 O O . ALA A 1 408 ? -13.336 7.531 -2.449 1 49.84 408 ALA A O 1
ATOM 3275 N N . GLU A 1 409 ? -12.469 6.125 -3.559 1 44.56 409 GLU A N 1
ATOM 3276 C CA . GLU A 1 409 ? -13.133 6.852 -4.641 1 44.56 409 GLU A CA 1
ATOM 3277 C C . GLU A 1 409 ? -14.648 6.812 -4.484 1 44.56 409 GLU A C 1
ATOM 3279 O O . GLU A 1 409 ? -15.344 7.723 -4.93 1 44.56 409 GLU A O 1
ATOM 3284 N N . SER A 1 410 ? -15.219 5.566 -4.336 1 40.81 410 SER A N 1
ATOM 3285 C CA . SER A 1 410 ? -16.672 5.555 -4.496 1 40.81 410 SER A CA 1
ATOM 3286 C C . SER A 1 410 ? -17.375 5.883 -3.184 1 40.81 410 SER A C 1
ATOM 3288 O O . SER A 1 410 ? -18.578 5.648 -3.043 1 40.81 410 SER A O 1
ATOM 3290 N N . GLY A 1 411 ? -17 6.672 -2.334 1 42.12 411 GLY A N 1
ATOM 3291 C CA . GLY A 1 411 ? -17.797 7.262 -1.265 1 42.12 411 GLY A CA 1
ATOM 3292 C C . GLY A 1 411 ? -17.891 6.375 -0.037 1 42.12 411 GLY A C 1
ATOM 3293 O O . GLY A 1 411 ? -18.422 6.789 0.993 1 42.12 411 GLY A O 1
ATOM 3294 N N . SER A 1 412 ? -18.219 5.156 -0.174 1 42.88 412 SER A N 1
ATOM 3295 C CA . SER A 1 412 ? -18.531 4.398 1.034 1 42.88 412 SER A CA 1
ATOM 3296 C C . SER A 1 412 ? -17.25 3.975 1.759 1 42.88 412 SER A C 1
ATOM 3298 O O . SER A 1 412 ? -16.359 3.383 1.154 1 42.88 412 SER A O 1
ATOM 3300 N N . PRO A 1 413 ? -17.109 4.551 2.891 1 45.56 413 PRO A N 1
ATOM 3301 C CA . PRO A 1 413 ? -15.961 4.219 3.742 1 45.56 413 PRO A CA 1
ATOM 3302 C C . PRO A 1 413 ? -15.688 2.719 3.797 1 45.56 413 PRO A C 1
ATOM 3304 O O . PRO A 1 413 ? -14.594 2.303 4.203 1 45.56 413 PRO A O 1
ATOM 3307 N N . ALA A 1 414 ? -16.828 1.934 3.875 1 41.72 414 ALA A N 1
ATOM 3308 C CA . ALA A 1 414 ? -16.734 0.488 4.059 1 41.72 414 ALA A CA 1
ATOM 3309 C C . ALA A 1 414 ? -15.75 -0.131 3.066 1 41.72 414 ALA A C 1
ATOM 3311 O O . ALA A 1 414 ? -15.172 -1.184 3.336 1 41.72 414 ALA A O 1
ATOM 3312 N N . ARG A 1 415 ? -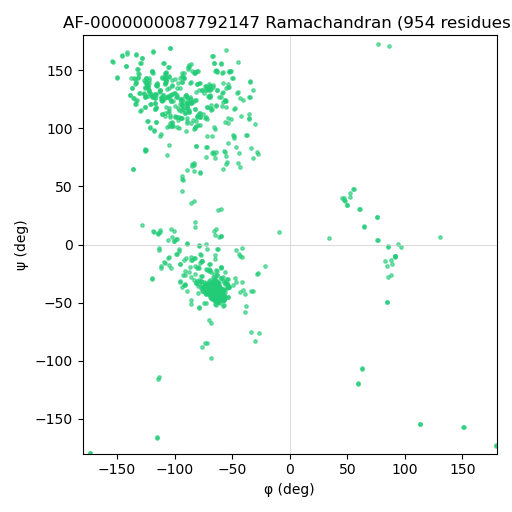15.82 0.507 1.985 1 41.72 415 ARG A N 1
ATOM 3313 C CA . ARG A 1 415 ? -14.906 -0.075 1.011 1 41.72 415 ARG A CA 1
ATOM 3314 C C . ARG A 1 415 ? -13.508 0.508 1.16 1 41.72 415 ARG A C 1
ATOM 3316 O O . ARG A 1 415 ? -12.656 0.331 0.283 1 41.72 415 ARG A O 1
ATOM 3323 N N . GLY A 1 416 ? -13.328 1.654 1.943 1 44.56 416 GLY A N 1
ATOM 3324 C CA . GLY A 1 416 ? -11.969 2.1 2.191 1 44.56 416 GLY A CA 1
ATOM 3325 C C . GLY A 1 416 ? -10.969 0.96 2.25 1 44.56 416 GLY A C 1
ATOM 3326 O O . GLY A 1 416 ? -11.281 -0.121 2.752 1 44.56 416 GLY A O 1
ATOM 3327 N N . LYS A 1 417 ? -9.898 1.317 1.473 1 53.34 417 LYS A N 1
ATOM 3328 C CA . LYS A 1 417 ? -8.828 0.503 0.91 1 53.34 417 LYS A CA 1
ATOM 3329 C C . LYS A 1 417 ? -8.109 -0.29 1.999 1 53.34 417 LYS A C 1
ATOM 3331 O O . LYS A 1 417 ? -7.93 0.201 3.115 1 53.34 417 LYS A O 1
ATOM 3336 N N . GLY A 1 418 ? -8.133 -1.569 1.937 1 64.81 418 GLY A N 1
ATOM 3337 C CA . GLY A 1 418 ? -7.414 -2.699 2.498 1 64.81 418 GLY A CA 1
ATOM 3338 C C . GLY A 1 418 ? -6.031 -2.33 3.004 1 64.81 418 GLY A C 1
ATOM 3339 O O . GLY A 1 418 ? -5.625 -2.758 4.086 1 64.81 418 GLY A O 1
ATOM 3340 N N . ALA A 1 419 ? -5.594 -1.06 2.42 1 76.31 419 ALA A N 1
ATOM 3341 C CA . ALA A 1 419 ? -4.203 -0.798 2.773 1 76.31 419 ALA A CA 1
ATOM 3342 C C . ALA A 1 419 ? -4.105 -0.021 4.082 1 76.31 419 ALA A C 1
ATOM 3344 O O . ALA A 1 419 ? -3.232 -0.291 4.91 1 76.31 419 ALA A O 1
ATOM 3345 N N . ASP A 1 420 ? -5.086 1.015 4.266 1 84.81 420 ASP A N 1
ATOM 3346 C CA . ASP A 1 420 ? -5.062 1.798 5.5 1 84.81 420 ASP A CA 1
ATOM 3347 C C . ASP A 1 420 ? -5.414 0.933 6.707 1 84.81 420 ASP A C 1
ATOM 3349 O O . ASP A 1 420 ? -4.848 1.104 7.785 1 84.81 420 ASP A O 1
ATOM 3353 N N . LEU A 1 421 ? -6.305 0.112 6.477 1 87.56 421 LEU A N 1
ATOM 3354 C CA . LEU A 1 421 ? -6.668 -0.789 7.566 1 87.56 421 LEU A CA 1
ATOM 3355 C C . LEU A 1 421 ? -5.516 -1.732 7.895 1 87.56 421 LEU A C 1
ATOM 3357 O O . LEU A 1 421 ? -5.305 -2.078 9.062 1 87.56 421 LEU A O 1
ATOM 3361 N N . HIS A 1 422 ? -4.797 -2.158 6.832 1 88.56 422 HIS A N 1
ATOM 3362 C CA . HIS A 1 422 ? -3.617 -2.986 7.059 1 88.56 422 HIS A CA 1
ATOM 3363 C C . HIS A 1 422 ? -2.6 -2.266 7.934 1 88.56 422 HIS A C 1
ATOM 3365 O O . HIS A 1 422 ? -1.972 -2.879 8.805 1 88.56 422 HIS A O 1
ATOM 3371 N N . LYS A 1 423 ? -2.475 -1.069 7.645 1 90.5 423 LYS A N 1
ATOM 3372 C CA . LYS A 1 423 ? -1.532 -0.289 8.445 1 90.5 423 LYS A CA 1
ATOM 3373 C C . LYS A 1 423 ? -1.962 -0.234 9.906 1 90.5 423 LYS A C 1
ATOM 3375 O O . LYS A 1 423 ? -1.124 -0.304 10.805 1 90.5 423 LYS A O 1
ATOM 3380 N N . MET A 1 424 ? -3.279 -0.055 10.156 1 94.56 424 MET A N 1
ATOM 3381 C CA . MET A 1 424 ? -3.781 -0.053 11.523 1 94.56 424 MET A CA 1
ATOM 3382 C C . MET A 1 424 ? -3.502 -1.388 12.211 1 94.56 424 MET A C 1
ATOM 3384 O O . MET A 1 424 ? -3.061 -1.42 13.359 1 94.56 424 MET A O 1
ATOM 3388 N N . HIS A 1 425 ? -3.764 -2.432 11.492 1 94.81 425 HIS A N 1
ATOM 3389 C CA . HIS A 1 425 ? -3.457 -3.75 12.039 1 94.81 425 HIS A CA 1
ATOM 3390 C C . HIS A 1 425 ? -1.967 -3.895 12.328 1 94.81 425 HIS A C 1
ATOM 3392 O O . HIS A 1 425 ? -1.58 -4.535 13.305 1 94.81 425 HIS A O 1
ATOM 3398 N N . ALA A 1 426 ? -1.194 -3.367 11.43 1 94.25 426 ALA A N 1
ATOM 3399 C CA . ALA A 1 426 ? 0.253 -3.424 11.617 1 94.25 426 ALA A CA 1
ATOM 3400 C C . ALA A 1 426 ? 0.664 -2.715 12.906 1 94.25 426 ALA A C 1
ATOM 3402 O O . ALA A 1 426 ? 1.551 -3.184 13.625 1 94.25 426 ALA A O 1
ATOM 3403 N N . TYR A 1 427 ? 0.043 -1.578 13.195 1 95.38 427 TYR A N 1
ATOM 3404 C CA . TYR A 1 427 ? 0.326 -0.894 14.445 1 95.38 427 TYR A CA 1
ATOM 3405 C C . TYR A 1 427 ? -0.013 -1.78 15.641 1 95.38 427 TYR A C 1
ATOM 3407 O O . TYR A 1 427 ? 0.782 -1.906 16.578 1 95.38 427 TYR A O 1
ATOM 3415 N N . CYS A 1 428 ? -1.175 -2.404 15.594 1 96.25 428 CYS A N 1
ATOM 3416 C CA . CYS A 1 428 ? -1.616 -3.236 16.703 1 96.25 428 CYS A CA 1
ATOM 3417 C C . CYS A 1 428 ? -0.639 -4.379 16.953 1 96.25 428 CYS A C 1
ATOM 3419 O O . CYS A 1 428 ? -0.295 -4.668 18.109 1 96.25 428 CYS A O 1
ATOM 3421 N N . ASP A 1 429 ? -0.221 -4.934 15.891 1 95.56 429 ASP A N 1
ATOM 3422 C CA . ASP A 1 429 ? 0.653 -6.094 16.031 1 95.56 429 ASP A CA 1
ATOM 3423 C C . ASP A 1 429 ? 2.082 -5.668 16.359 1 95.56 429 ASP A C 1
ATOM 3425 O O . ASP A 1 429 ? 2.656 -6.113 17.344 1 95.56 429 ASP A O 1
ATOM 3429 N N . ALA A 1 430 ? 2.652 -4.812 15.555 1 93.5 430 ALA A N 1
ATOM 3430 C CA . ALA A 1 430 ? 4.07 -4.465 15.641 1 93.5 430 ALA A CA 1
ATOM 3431 C C . ALA A 1 430 ? 4.367 -3.662 16.906 1 93.5 430 ALA A C 1
ATOM 3433 O O . ALA A 1 430 ? 5.43 -3.814 17.5 1 93.5 430 ALA A O 1
ATOM 3434 N N . LEU A 1 431 ? 3.459 -2.762 17.312 1 93.75 431 LEU A N 1
ATOM 3435 C CA . LEU A 1 431 ? 3.689 -1.89 18.453 1 93.75 431 LEU A CA 1
ATOM 3436 C C . LEU A 1 431 ? 3.07 -2.479 19.719 1 93.75 431 LEU A C 1
ATOM 3438 O O . LEU A 1 431 ? 3.379 -2.039 20.828 1 93.75 431 LEU A O 1
ATOM 3442 N N . GLY A 1 432 ? 2.156 -3.453 19.516 1 93.12 432 GLY A N 1
ATOM 3443 C CA . GLY A 1 432 ? 1.481 -4.055 20.656 1 93.12 432 GLY A CA 1
ATOM 3444 C C . GLY A 1 432 ? 0.406 -3.166 21.25 1 93.12 432 GLY A C 1
ATOM 3445 O O . GLY A 1 432 ? 0.155 -3.207 22.453 1 93.12 432 GLY A O 1
ATOM 3446 N N . VAL A 1 433 ? -0.11 -2.252 20.438 1 95.88 433 VAL A N 1
ATOM 3447 C CA . VAL A 1 433 ? -1.162 -1.374 20.938 1 95.88 433 VAL A CA 1
ATOM 3448 C C . VAL A 1 433 ? -2.512 -2.086 20.844 1 95.88 433 VAL A C 1
ATOM 3450 O O . VAL A 1 433 ? -2.73 -2.912 19.969 1 95.88 433 VAL A O 1
ATOM 3453 N N . ARG A 1 434 ? -3.408 -1.817 21.734 1 95.31 434 ARG A N 1
ATOM 3454 C CA . ARG A 1 434 ? -4.691 -2.51 21.797 1 95.31 434 ARG A CA 1
ATOM 3455 C C . ARG A 1 434 ? -5.664 -1.952 20.766 1 95.31 434 ARG A C 1
ATOM 3457 O O . ARG A 1 434 ? -6.668 -2.59 20.438 1 95.31 434 ARG A O 1
ATOM 3464 N N . GLY A 1 435 ? -5.387 -0.715 20.281 1 95.56 435 GLY A N 1
ATOM 3465 C CA . GLY A 1 435 ? -6.254 -0.101 19.297 1 95.56 435 GLY A CA 1
ATOM 3466 C C . GLY A 1 435 ? -5.516 0.844 18.359 1 95.56 435 GLY A C 1
ATOM 3467 O O . GLY A 1 435 ? -4.574 1.521 18.781 1 95.56 435 GLY A O 1
ATOM 3468 N N . ALA A 1 436 ? -5.906 0.883 17.109 1 96.44 436 ALA A N 1
ATOM 3469 C CA . ALA A 1 436 ? -5.367 1.794 16.109 1 96.44 436 ALA A CA 1
ATOM 3470 C C . ALA A 1 436 ? -6.48 2.34 15.219 1 96.44 436 ALA A C 1
ATOM 3472 O O . ALA A 1 436 ? -7.312 1.581 14.711 1 96.44 436 ALA A O 1
ATOM 3473 N N . MET A 1 437 ? -6.527 3.645 15.078 1 95.38 437 MET A N 1
ATOM 3474 C CA . MET A 1 437 ? -7.598 4.289 14.32 1 95.38 437 MET A CA 1
ATOM 3475 C C . MET A 1 437 ? -7.023 5.203 13.242 1 95.38 437 MET A C 1
ATOM 3477 O O . MET A 1 437 ? -6.121 5.992 13.508 1 95.38 437 MET A O 1
ATOM 3481 N N . ALA A 1 438 ? -7.52 5.035 12.039 1 93.88 438 ALA A N 1
ATOM 3482 C CA . ALA A 1 438 ? -7.273 6.027 10.992 1 93.88 438 ALA A CA 1
ATOM 3483 C C . ALA A 1 438 ? -8.297 7.152 11.047 1 93.88 438 ALA A C 1
ATOM 3485 O O . ALA A 1 438 ? -9.508 6.902 11.008 1 93.88 438 ALA A O 1
ATOM 3486 N N . ILE A 1 439 ? -7.832 8.367 11.211 1 94.38 439 ILE A N 1
ATOM 3487 C CA . ILE A 1 439 ? -8.711 9.523 11.305 1 94.38 439 ILE A CA 1
ATOM 3488 C C . ILE A 1 439 ? -8.797 10.219 9.953 1 94.38 439 ILE A C 1
ATOM 3490 O O . ILE A 1 439 ? -7.777 10.531 9.336 1 94.38 439 ILE A O 1
ATOM 3494 N N . TYR A 1 440 ? -9.992 10.445 9.445 1 89.12 440 TYR A N 1
ATOM 3495 C CA . TYR A 1 440 ? -10.164 11.047 8.125 1 89.12 440 TYR A CA 1
ATOM 3496 C C . TYR A 1 440 ? -11.352 12 8.109 1 89.12 440 TYR A C 1
ATOM 3498 O O . TYR A 1 440 ? -12.234 11.914 8.969 1 89.12 440 TYR A O 1
ATOM 3506 N N . PRO A 1 441 ? -11.266 12.984 7.191 1 87 441 PRO A N 1
ATOM 3507 C CA . PRO A 1 441 ? -12.359 13.953 7.125 1 87 441 PRO A CA 1
ATOM 3508 C C . PRO A 1 441 ? -13.594 13.406 6.406 1 87 441 PRO A C 1
ATOM 3510 O O . PRO A 1 441 ? -14.016 13.961 5.391 1 87 441 PRO A O 1
ATOM 3513 N N . GLY A 1 442 ? -14.148 12.398 6.934 1 81.5 442 GLY A N 1
ATOM 3514 C CA . GLY A 1 442 ? -15.352 11.789 6.383 1 81.5 442 GLY A CA 1
ATOM 3515 C C . GLY A 1 442 ? -16.547 11.906 7.301 1 81.5 442 GLY A C 1
ATOM 3516 O O . GLY A 1 442 ? -16.562 12.734 8.219 1 81.5 442 GLY A O 1
ATOM 3517 N N . GLU A 1 443 ? -17.547 11.148 6.988 1 81 443 GLU A N 1
ATOM 3518 C CA . GLU A 1 443 ? -18.797 11.305 7.715 1 81 443 GLU A CA 1
ATOM 3519 C C . GLU A 1 443 ? -19.094 10.094 8.586 1 81 443 GLU A C 1
ATOM 3521 O O . GLU A 1 443 ? -19.859 10.18 9.547 1 81 443 GLU A O 1
ATOM 3526 N N . GLN A 1 444 ? -18.453 9.023 8.273 1 83.62 444 GLN A N 1
ATOM 3527 C CA . GLN A 1 444 ? -18.828 7.789 8.961 1 83.62 444 GLN A CA 1
ATOM 3528 C C . GLN A 1 444 ? -17.609 7.145 9.625 1 83.62 444 GLN A C 1
ATOM 3530 O O . GLN A 1 444 ? -16.562 6.992 9 1 83.62 444 GLN A O 1
ATOM 3535 N N . SER A 1 445 ? -17.797 6.859 10.93 1 88.06 445 SER A N 1
ATOM 3536 C CA . SER A 1 445 ? -16.781 6.113 11.656 1 88.06 445 SER A CA 1
ATOM 3537 C C . SER A 1 445 ? -17.078 4.621 11.656 1 88.06 445 SER A C 1
ATOM 3539 O O . SER A 1 445 ? -18.25 4.215 11.664 1 88.06 445 SER A O 1
ATOM 3541 N N . VAL A 1 446 ? -16.141 3.805 11.516 1 87.38 446 VAL A N 1
ATOM 3542 C CA . VAL A 1 446 ? -16.281 2.352 11.555 1 87.38 446 VAL A CA 1
ATOM 3543 C C . VAL A 1 446 ? -15.234 1.762 12.5 1 87.38 446 VAL A C 1
ATOM 3545 O O . VAL A 1 446 ? -14.055 2.125 12.445 1 87.38 446 VAL A O 1
ATOM 3548 N N . PHE A 1 447 ? -15.656 0.917 13.391 1 90.88 447 PHE A N 1
ATOM 3549 C CA . PHE A 1 447 ? -14.766 0.265 14.336 1 90.88 447 PHE A CA 1
ATOM 3550 C C . PHE A 1 447 ? -14.922 -1.249 14.281 1 90.88 447 PHE A C 1
ATOM 3552 O O . PHE A 1 447 ? -16.047 -1.761 14.289 1 90.88 447 PHE A O 1
ATOM 3559 N N . PHE A 1 448 ? -13.844 -1.979 14.102 1 90.94 448 PHE A N 1
ATOM 3560 C CA . PHE A 1 448 ? -13.789 -3.436 14.141 1 90.94 448 PHE A CA 1
ATOM 3561 C C . PHE A 1 448 ? -13.172 -3.92 15.453 1 90.94 448 PHE A C 1
ATOM 3563 O O . PHE A 1 448 ? -11.969 -3.775 15.672 1 90.94 448 PHE A O 1
ATOM 3570 N N . GLY A 1 449 ? -13.984 -4.523 16.25 1 90.88 449 GLY A N 1
ATOM 3571 C CA . GLY A 1 449 ? -13.516 -5.004 17.547 1 90.88 449 GLY A CA 1
ATOM 3572 C C . GLY A 1 449 ? -12.914 -6.395 17.484 1 90.88 449 GLY A C 1
ATOM 3573 O O . GLY A 1 449 ? -13.398 -7.254 16.734 1 90.88 449 GLY A O 1
ATOM 3574 N N . ARG A 1 450 ? -11.836 -6.645 18.172 1 88.31 450 ARG A N 1
ATOM 3575 C CA . ARG A 1 450 ? -11.172 -7.945 18.203 1 88.31 450 ARG A CA 1
ATOM 3576 C C . ARG A 1 450 ? -12.141 -9.039 18.641 1 88.31 450 ARG A C 1
ATOM 3578 O O . ARG A 1 450 ? -12.008 -10.195 18.234 1 88.31 450 ARG A O 1
ATOM 3585 N N . SER A 1 451 ? -13.008 -8.703 19.453 1 77.94 451 SER A N 1
ATOM 3586 C CA . SER A 1 451 ? -13.977 -9.672 19.953 1 77.94 451 SER A CA 1
ATOM 3587 C C . SER A 1 451 ? -15.133 -9.859 18.984 1 77.94 451 SER A C 1
ATOM 3589 O O . SER A 1 451 ? -16.062 -10.617 19.266 1 77.94 451 SER A O 1
ATOM 3591 N N . GLY A 1 452 ? -15.031 -9.359 17.562 1 68.94 452 GLY A N 1
ATOM 3592 C CA . GLY A 1 452 ? -15.992 -9.602 16.5 1 68.94 452 GLY A CA 1
ATOM 3593 C C . GLY A 1 452 ? -17.109 -8.578 16.453 1 68.94 452 GLY A C 1
ATOM 3594 O O . GLY A 1 452 ? -17.891 -8.539 15.5 1 68.94 452 GLY A O 1
ATOM 3595 N N . ALA A 1 453 ? -17.531 -7.895 17.453 1 56.31 453 ALA A N 1
ATOM 3596 C CA . ALA A 1 453 ? -18.719 -7.051 17.422 1 56.31 453 ALA A CA 1
ATOM 3597 C C . ALA A 1 453 ? -18.406 -5.684 16.812 1 56.31 453 ALA A C 1
ATOM 3599 O O . ALA A 1 453 ? -17.438 -5.035 17.188 1 56.31 453 ALA A O 1
ATOM 3600 N N . GLN A 1 454 ? -18.781 -5.492 15.5 1 60.22 454 GLN A N 1
ATOM 3601 C CA . GLN A 1 454 ? -18.703 -4.156 14.914 1 60.22 454 GLN A CA 1
ATOM 3602 C C . GLN A 1 454 ? -19.5 -3.145 15.734 1 60.22 454 GLN A C 1
ATOM 3604 O O . GLN A 1 454 ? -20.703 -3.307 15.938 1 60.22 454 GLN A O 1
ATOM 3609 N N . SER A 1 455 ? -19.016 -2.66 16.922 1 58.94 455 SER A N 1
ATOM 3610 C CA . SER A 1 455 ? -19.812 -1.826 17.812 1 58.94 455 SER A CA 1
ATOM 3611 C C . SER A 1 455 ? -19.516 -0.346 17.594 1 58.94 455 SER A C 1
ATOM 3613 O O . SER A 1 455 ? -18.469 0.012 17.047 1 58.94 455 SER A O 1
ATOM 3615 N N . ALA A 1 456 ? -20.547 0.408 17.609 1 66.38 456 ALA A N 1
ATOM 3616 C CA . ALA A 1 456 ? -20.375 1.827 17.922 1 66.38 456 ALA A CA 1
ATOM 3617 C C . ALA A 1 456 ? -19.281 2.039 18.953 1 66.38 456 ALA A C 1
ATOM 3619 O O . ALA A 1 456 ? -19.125 1.232 19.875 1 66.38 456 ALA A O 1
ATOM 3620 N N . PHE A 1 457 ? -18.172 2.65 18.547 1 76.69 457 PHE A N 1
ATOM 3621 C CA . PHE A 1 457 ? -17.125 2.881 19.547 1 76.69 457 PHE A CA 1
ATOM 3622 C C . PHE A 1 457 ? -17.141 4.328 20.016 1 76.69 457 PHE A C 1
ATOM 3624 O O . PHE A 1 457 ? -17.672 5.207 19.328 1 76.69 457 PHE A O 1
ATOM 3631 N N . SER A 1 458 ? -16.891 4.453 21.328 1 85.62 458 SER A N 1
ATOM 3632 C CA . SER A 1 458 ? -16.609 5.785 21.859 1 85.62 458 SER A CA 1
ATOM 3633 C C . SER A 1 458 ? -15.133 5.938 22.219 1 85.62 458 SER A C 1
ATOM 3635 O O . SER A 1 458 ? -14.445 4.945 22.484 1 85.62 458 SER A O 1
ATOM 3637 N N . LEU A 1 459 ? -14.672 7.133 22.047 1 91.06 459 LEU A N 1
ATOM 3638 C CA . LEU A 1 459 ? -13.289 7.402 22.422 1 91.06 459 LEU A CA 1
ATOM 3639 C C . LEU A 1 459 ? -13.016 6.98 23.859 1 91.06 459 LEU A C 1
ATOM 3641 O O . LEU A 1 459 ? -11.93 6.488 24.172 1 91.06 459 LEU A O 1
ATOM 3645 N N . GLY A 1 460 ? -14.023 7.184 24.688 1 90.56 460 GLY A N 1
ATOM 3646 C CA . GLY A 1 460 ? -13.898 6.734 26.062 1 90.56 460 GLY A CA 1
ATOM 3647 C C . GLY A 1 460 ? -13.633 5.246 26.188 1 90.56 460 GLY A C 1
ATOM 3648 O O . GLY A 1 460 ? -12.812 4.82 27.016 1 90.56 460 GLY A O 1
ATOM 3649 N N . ASP A 1 461 ? -14.297 4.477 25.359 1 90.19 461 ASP A N 1
ATOM 3650 C CA . ASP A 1 461 ? -14.125 3.029 25.375 1 90.19 461 ASP A CA 1
ATOM 3651 C C . ASP A 1 461 ? -12.734 2.637 24.891 1 90.19 461 ASP A C 1
ATOM 3653 O O . ASP A 1 461 ? -12.148 1.669 25.375 1 90.19 461 ASP A O 1
ATOM 3657 N N . LEU A 1 462 ? -12.266 3.332 23.969 1 92.44 462 LEU A N 1
ATOM 3658 C CA . LEU A 1 462 ? -10.93 3.074 23.453 1 92.44 462 LEU A CA 1
ATOM 3659 C C . LEU A 1 462 ? -9.867 3.402 24.484 1 92.44 462 LEU A C 1
ATOM 3661 O O . LEU A 1 462 ? -8.953 2.604 24.734 1 92.44 462 LEU A O 1
ATOM 3665 N N . LEU A 1 463 ? -10.039 4.543 25.125 1 94.56 463 LEU A N 1
ATOM 3666 C CA . LEU A 1 463 ? -9.07 5.008 26.109 1 94.56 463 LEU A CA 1
ATOM 3667 C C . LEU A 1 463 ? -9.094 4.121 27.359 1 94.56 463 LEU A C 1
ATOM 3669 O O . LEU A 1 463 ? -8.047 3.873 27.969 1 94.56 463 LEU A O 1
ATOM 3673 N N . GLY A 1 464 ? -10.266 3.611 27.672 1 91.19 464 GLY A N 1
ATOM 3674 C CA . GLY A 1 464 ? -10.414 2.787 28.859 1 91.19 464 GLY A CA 1
ATOM 3675 C C . GLY A 1 464 ? -10.062 1.33 28.625 1 91.19 464 GLY A C 1
ATOM 3676 O O . GLY A 1 464 ? -9.992 0.542 29.562 1 91.19 464 GLY A O 1
ATOM 3677 N N . GLY A 1 465 ? -9.93 0.905 27.375 1 90.06 465 GLY A N 1
ATOM 3678 C CA . GLY A 1 465 ? -9.523 -0.457 27.078 1 90.06 465 GLY A CA 1
ATOM 3679 C C . GLY A 1 465 ? -10.688 -1.38 26.797 1 90.06 465 GLY A C 1
ATOM 3680 O O . GLY A 1 465 ? -10.5 -2.555 26.469 1 90.06 465 GLY A O 1
ATOM 3681 N N . ARG A 1 466 ? -11.883 -0.898 26.891 1 88.94 466 ARG A N 1
ATOM 3682 C CA . ARG A 1 466 ? -13.062 -1.724 26.656 1 88.94 466 ARG A CA 1
ATOM 3683 C C . ARG A 1 466 ? -13.219 -2.053 25.172 1 88.94 466 ARG A C 1
ATOM 3685 O O . ARG A 1 466 ? -13.758 -3.102 24.812 1 88.94 466 ARG A O 1
ATOM 3692 N N . ALA A 1 467 ? -12.812 -1.089 24.344 1 89.62 467 ALA A N 1
ATOM 3693 C CA . ALA A 1 467 ? -12.805 -1.323 22.906 1 89.62 467 ALA A CA 1
ATOM 3694 C C . ALA A 1 467 ? -11.391 -1.539 22.375 1 89.62 467 ALA A C 1
ATOM 3696 O O . ALA A 1 467 ? -10.5 -0.712 22.609 1 89.62 467 ALA A O 1
ATOM 3697 N N . GLN A 1 468 ? -11.172 -2.699 21.859 1 93.31 468 GLN A N 1
ATOM 3698 C CA . GLN A 1 468 ? -9.867 -3.025 21.266 1 93.31 468 GLN A CA 1
ATOM 3699 C C . GLN A 1 468 ? -10.008 -3.445 19.812 1 93.31 468 GLN A C 1
ATOM 3701 O O . GLN A 1 468 ? -10.961 -4.141 19.453 1 93.31 468 GLN A O 1
ATOM 3706 N N . GLY A 1 469 ? -9.227 -2.934 19.016 1 94 469 GLY A N 1
ATOM 3707 C CA . GLY A 1 469 ? -9.32 -3.264 17.609 1 94 469 GLY A CA 1
ATOM 3708 C C . GLY A 1 469 ? -8.852 -2.141 16.703 1 94 469 GLY A C 1
ATOM 3709 O O . GLY A 1 469 ? -7.984 -1.354 17.078 1 94 469 GLY A O 1
ATOM 3710 N N . VAL A 1 470 ? -9.328 -2.152 15.469 1 94.25 470 VAL A N 1
ATOM 3711 C CA . VAL A 1 470 ? -8.914 -1.167 14.477 1 94.25 470 VAL A CA 1
ATOM 3712 C C . VAL A 1 470 ? -10.148 -0.519 13.844 1 94.25 470 VAL A C 1
ATOM 3714 O O . VAL A 1 470 ? -11.266 -1.019 14 1 94.25 470 VAL A O 1
ATOM 3717 N N . GLY A 1 471 ? -9.953 0.624 13.25 1 91.75 471 GLY A N 1
ATOM 3718 C CA . GLY A 1 471 ? -11.102 1.234 12.594 1 91.75 471 GLY A CA 1
ATOM 3719 C C . GLY A 1 471 ? -10.773 2.566 11.945 1 91.75 471 GLY A C 1
ATOM 3720 O O . GLY A 1 471 ? -9.602 2.922 11.797 1 91.75 471 GLY A O 1
ATOM 3721 N N . PHE A 1 472 ? -11.844 3.205 11.469 1 90.56 472 PHE A N 1
ATOM 3722 C CA . PHE A 1 472 ? -11.82 4.531 10.859 1 90.56 472 PHE A CA 1
ATOM 3723 C C . PHE A 1 472 ? -12.641 5.516 11.68 1 90.56 472 PHE A C 1
ATOM 3725 O O . PHE A 1 472 ? -13.781 5.227 12.055 1 90.56 472 PHE A O 1
ATOM 3732 N N . TRP A 1 473 ? -12.023 6.629 12.047 1 92.19 473 TRP A N 1
ATOM 3733 C CA . TRP A 1 473 ? -12.688 7.664 12.828 1 92.19 473 TRP A CA 1
ATOM 3734 C C . TRP A 1 473 ? -12.906 8.922 11.992 1 92.19 473 TRP A C 1
ATOM 3736 O O . TRP A 1 473 ? -11.945 9.578 11.578 1 92.19 473 TRP A O 1
ATOM 3746 N N . ALA A 1 474 ? -14.164 9.172 11.742 1 90 474 ALA A N 1
ATOM 3747 C CA . ALA A 1 474 ? -14.5 10.352 10.945 1 90 474 ALA A CA 1
ATOM 3748 C C . ALA A 1 474 ? -14.461 11.617 11.797 1 90 474 ALA A C 1
ATOM 3750 O O . ALA A 1 474 ? -15.234 11.75 12.75 1 90 474 ALA A O 1
ATOM 3751 N N . LEU A 1 475 ? -13.477 12.531 11.562 1 90.31 475 LEU A N 1
ATOM 3752 C CA . LEU A 1 475 ? -13.359 13.836 12.203 1 90.31 475 LEU A CA 1
ATOM 3753 C C . LEU A 1 475 ? -13.164 14.938 11.164 1 90.31 475 LEU A C 1
ATOM 3755 O O . LEU A 1 475 ? -12.164 14.945 10.445 1 90.31 475 LEU A O 1
ATOM 3759 N N . ARG A 1 476 ? -14.086 15.797 11.062 1 88.44 476 ARG A N 1
ATOM 3760 C CA . ARG A 1 476 ? -14.039 16.859 10.062 1 88.44 476 ARG A CA 1
ATOM 3761 C C . ARG A 1 476 ? -13.938 18.234 10.727 1 88.44 476 ARG A C 1
ATOM 3763 O O . ARG A 1 476 ? -14.586 18.484 11.75 1 88.44 476 ARG A O 1
ATOM 3770 N N . PRO A 1 477 ? -13.039 19.078 10.062 1 88.38 477 PRO A N 1
ATOM 3771 C CA . PRO A 1 477 ? -12.977 20.453 10.586 1 88.38 477 PRO A CA 1
ATOM 3772 C C . PRO A 1 477 ? -14.266 21.219 10.336 1 88.38 477 PRO A C 1
ATOM 3774 O O . PRO A 1 477 ? -14.977 20.953 9.359 1 88.38 477 PRO A O 1
ATOM 3777 N N . GLY A 1 478 ? -14.555 22.281 10.969 1 73.5 478 GLY A N 1
ATOM 3778 C CA . GLY A 1 478 ? -15.672 23.188 10.766 1 73.5 478 GLY A CA 1
ATOM 3779 C C . GLY A 1 478 ? -16.938 22.75 11.484 1 73.5 478 GLY A C 1
ATOM 3780 O O . GLY A 1 478 ? -18.016 23.281 11.234 1 73.5 478 GLY A O 1
ATOM 3781 N N . LEU A 1 479 ? -16.969 21.516 12.25 1 51.69 479 LEU A N 1
ATOM 3782 C CA . LEU A 1 479 ? -18.188 21.219 13 1 51.69 479 LEU A CA 1
ATOM 3783 C C . LEU A 1 479 ? -18.141 21.859 14.383 1 51.69 479 LEU A C 1
ATOM 3785 O O . LEU A 1 479 ? -17.062 22.047 14.953 1 51.69 479 LEU A O 1
ATOM 3789 N N . MET B 1 1 ? 8.312 -2.605 -43.094 1 20.52 1 MET B N 1
ATOM 3790 C CA . MET B 1 1 ? 8.805 -2.342 -41.75 1 20.52 1 MET B CA 1
ATOM 3791 C C . MET B 1 1 ? 7.816 -1.482 -40.969 1 20.52 1 MET B C 1
ATOM 3793 O O . MET B 1 1 ? 7.566 -0.332 -41.344 1 20.52 1 MET B O 1
ATOM 3797 N N . THR B 1 2 ? 6.734 -1.921 -40.562 1 26.5 2 THR B N 1
ATOM 3798 C CA . THR B 1 2 ? 5.566 -1.229 -40.031 1 26.5 2 THR B CA 1
ATOM 3799 C C . THR B 1 2 ? 5.953 -0.315 -38.875 1 26.5 2 THR B C 1
ATOM 3801 O O . THR B 1 2 ? 6.648 -0.738 -37.969 1 26.5 2 THR B O 1
ATOM 3804 N N . PRO B 1 3 ? 5.98 0.93 -39.156 1 30.17 3 PRO B N 1
ATOM 3805 C CA . PRO B 1 3 ? 6.461 1.958 -38.25 1 30.17 3 PRO B CA 1
ATOM 3806 C C . PRO B 1 3 ? 5.852 1.826 -36.844 1 30.17 3 PRO B C 1
ATOM 3808 O O . PRO B 1 3 ? 4.66 1.533 -36.719 1 30.17 3 PRO B O 1
ATOM 3811 N N . PHE B 1 4 ? 6.535 1.177 -36.062 1 35.47 4 PHE B N 1
ATOM 3812 C CA . PHE B 1 4 ? 6.211 1.118 -34.656 1 35.47 4 PHE B CA 1
ATOM 3813 C C . PHE B 1 4 ? 5.531 2.406 -34.188 1 35.47 4 PHE B C 1
ATOM 3815 O O . PHE B 1 4 ? 5.879 3.492 -34.656 1 35.47 4 PHE B O 1
ATOM 3822 N N . PRO B 1 5 ? 4.402 2.338 -34.031 1 40.19 5 PRO B N 1
ATOM 3823 C CA . PRO B 1 5 ? 3.793 3.596 -33.594 1 40.19 5 PRO B CA 1
ATOM 3824 C C . PRO B 1 5 ? 4.707 4.406 -32.656 1 40.19 5 PRO B C 1
ATOM 3826 O O . PRO B 1 5 ? 5.555 3.836 -31.969 1 40.19 5 PRO B O 1
ATOM 3829 N N . PRO B 1 6 ? 4.91 5.688 -33.031 1 43.47 6 PRO B N 1
ATOM 3830 C CA . PRO B 1 6 ? 5.824 6.59 -32.312 1 43.47 6 PRO B CA 1
ATOM 3831 C C . PRO B 1 6 ? 5.641 6.559 -30.812 1 43.47 6 PRO B C 1
ATOM 3833 O O . PRO B 1 6 ? 4.52 6.723 -30.328 1 43.47 6 PRO B O 1
ATOM 3836 N N . PHE B 1 7 ? 6.301 5.559 -30.234 1 46.09 7 PHE B N 1
ATOM 3837 C CA . PHE B 1 7 ? 6.473 5.492 -28.797 1 46.09 7 PHE B CA 1
ATOM 3838 C C . PHE B 1 7 ? 6.961 6.828 -28.25 1 46.09 7 PHE B C 1
ATOM 3840 O O . PHE B 1 7 ? 7.895 7.426 -28.781 1 46.09 7 PHE B O 1
ATOM 3847 N N . LEU B 1 8 ? 6.086 7.652 -27.875 1 45.69 8 LEU B N 1
ATOM 3848 C CA . LEU B 1 8 ? 6.637 8.805 -27.172 1 45.69 8 LEU B CA 1
ATOM 3849 C C . LEU B 1 8 ? 7.398 8.367 -25.922 1 45.69 8 LEU B C 1
ATOM 3851 O O . LEU B 1 8 ? 6.812 8.234 -24.844 1 45.69 8 LEU B O 1
ATOM 3855 N N . ALA B 1 9 ? 7.988 7.164 -25.969 1 44.75 9 ALA B N 1
ATOM 3856 C CA . ALA B 1 9 ? 8.484 6.652 -24.703 1 44.75 9 ALA B CA 1
ATOM 3857 C C . ALA B 1 9 ? 9.516 7.602 -24.094 1 44.75 9 ALA B C 1
ATOM 3859 O O . ALA B 1 9 ? 10.297 8.227 -24.812 1 44.75 9 ALA B O 1
ATOM 3860 N N . PRO B 1 10 ? 9.312 8.117 -23 1 41.34 10 PRO B N 1
ATOM 3861 C CA . PRO B 1 10 ? 10.469 8.727 -22.328 1 41.34 10 PRO B CA 1
ATOM 3862 C C . PRO B 1 10 ? 11.766 7.973 -22.594 1 41.34 10 PRO B C 1
ATOM 3864 O O . PRO B 1 10 ? 11.742 6.797 -22.953 1 41.34 10 PRO B O 1
ATOM 3867 N N . GLU B 1 11 ? 12.797 8.703 -22.766 1 42.5 11 GLU B N 1
ATOM 3868 C CA . GLU B 1 11 ? 14.141 8.148 -22.906 1 42.5 11 GLU B CA 1
ATOM 3869 C C . GLU B 1 11 ? 14.297 6.867 -22.094 1 42.5 11 GLU B C 1
ATOM 3871 O O . GLU B 1 11 ? 14.969 5.93 -22.516 1 42.5 11 GLU B O 1
ATOM 3876 N N . LYS B 1 12 ? 13.734 6.871 -20.938 1 41.91 12 LYS B N 1
ATOM 3877 C CA . LYS B 1 12 ? 14.039 5.711 -20.109 1 41.91 12 LYS B CA 1
ATOM 3878 C C . LYS B 1 12 ? 13.156 4.523 -20.469 1 41.91 12 LYS B C 1
ATOM 3880 O O . LYS B 1 12 ? 13.258 3.453 -19.875 1 41.91 12 LYS B O 1
ATOM 3885 N N . ALA B 1 13 ? 12.125 4.758 -21.094 1 50.06 13 ALA B N 1
ATOM 3886 C CA . ALA B 1 13 ? 11.367 3.58 -21.516 1 50.06 13 ALA B CA 1
ATOM 3887 C C . ALA B 1 13 ? 12.156 2.744 -22.516 1 50.06 13 ALA B C 1
ATOM 3889 O O . ALA B 1 13 ? 12.25 3.1 -23.688 1 50.06 13 ALA B O 1
ATOM 3890 N N . ARG B 1 14 ? 13.141 2.027 -22.062 1 54.72 14 ARG B N 1
ATOM 3891 C CA . ARG B 1 14 ? 14.023 1.104 -22.766 1 54.72 14 ARG B CA 1
ATOM 3892 C C . ARG B 1 14 ? 13.219 0.028 -23.484 1 54.72 14 ARG B C 1
ATOM 3894 O O . ARG B 1 14 ? 12.562 -0.798 -22.859 1 54.72 14 ARG B O 1
ATOM 3901 N N . PHE B 1 15 ? 12.688 0.461 -24.656 1 64.56 15 PHE B N 1
ATOM 3902 C CA . PHE B 1 15 ? 12.211 -0.626 -25.5 1 64.56 15 PHE B CA 1
ATOM 3903 C C . PHE B 1 15 ? 13.383 -1.47 -26 1 64.56 15 PHE B C 1
ATOM 3905 O O . PHE B 1 15 ? 14.375 -0.932 -26.5 1 64.56 15 PHE B O 1
ATOM 3912 N N . LEU B 1 16 ? 13.289 -2.688 -25.547 1 70.31 16 LEU B N 1
ATOM 3913 C CA . LEU B 1 16 ? 14.32 -3.588 -26.062 1 70.31 16 LEU B CA 1
ATOM 3914 C C . LEU B 1 16 ? 13.75 -4.488 -27.156 1 70.31 16 LEU B C 1
ATOM 3916 O O . LEU B 1 16 ? 12.836 -5.27 -26.906 1 70.31 16 LEU B O 1
ATOM 3920 N N . PRO B 1 17 ? 14.156 -4.113 -28.469 1 80.38 17 PRO B N 1
ATOM 3921 C CA . PRO B 1 17 ? 13.758 -5.137 -29.422 1 80.38 17 PRO B CA 1
ATOM 3922 C C . PRO B 1 17 ? 14.164 -6.543 -29 1 80.38 17 PRO B C 1
ATOM 3924 O O . PRO B 1 17 ? 15.203 -6.723 -28.359 1 80.38 17 PRO B O 1
ATOM 3927 N N . VAL B 1 18 ? 13.266 -7.453 -29.312 1 85 18 VAL B N 1
ATOM 3928 C CA . VAL B 1 18 ? 13.625 -8.844 -29.031 1 85 18 VAL B CA 1
ATOM 3929 C C . VAL B 1 18 ? 14.836 -9.242 -29.891 1 85 18 VAL B C 1
ATOM 3931 O O . VAL B 1 18 ? 14.828 -9.07 -31.109 1 85 18 VAL B O 1
ATOM 3934 N N . PRO B 1 19 ? 15.875 -9.602 -29.203 1 84.25 19 PRO B N 1
ATOM 3935 C CA . PRO B 1 19 ? 17.047 -10.055 -29.969 1 84.25 19 PRO B CA 1
ATOM 3936 C C . PRO B 1 19 ? 16.703 -11.141 -30.969 1 84.25 19 PRO B C 1
ATOM 3938 O O . PRO B 1 19 ? 15.812 -11.961 -30.719 1 84.25 19 PRO B O 1
ATOM 3941 N N . GLU B 1 20 ? 17.391 -11.203 -32.031 1 83.31 20 GLU B N 1
ATOM 3942 C CA . GLU B 1 20 ? 17.141 -12.141 -33.125 1 83.31 20 GLU B CA 1
ATOM 3943 C C . GLU B 1 20 ? 17.172 -13.586 -32.625 1 83.31 20 GLU B C 1
ATOM 3945 O O . GLU B 1 20 ? 16.344 -14.406 -33.031 1 83.31 20 GLU B O 1
ATOM 3950 N N . GLU B 1 21 ? 18.062 -13.875 -31.734 1 83.44 21 GLU B N 1
ATOM 3951 C CA . GLU B 1 21 ? 18.25 -15.242 -31.25 1 83.44 21 GLU B CA 1
ATOM 3952 C C . GLU B 1 21 ? 17.078 -15.68 -30.391 1 83.44 21 GLU B C 1
ATOM 3954 O O . GLU B 1 21 ? 16.844 -16.875 -30.203 1 83.44 21 GLU B O 1
ATOM 3959 N N . LEU B 1 22 ? 16.312 -14.656 -29.969 1 86.12 22 LEU B N 1
ATOM 3960 C CA . LEU B 1 22 ? 15.242 -14.992 -29.031 1 86.12 22 LEU B CA 1
ATOM 3961 C C . LEU B 1 22 ? 13.875 -14.734 -29.672 1 86.12 22 LEU B C 1
ATOM 3963 O O . LEU B 1 22 ? 12.844 -14.828 -28.984 1 86.12 22 LEU B O 1
ATOM 3967 N N . GLN B 1 23 ? 13.812 -14.469 -30.906 1 81.94 23 GLN B N 1
ATOM 3968 C CA . GLN B 1 23 ? 12.562 -14.125 -31.578 1 81.94 23 GLN B CA 1
ATOM 3969 C C . GLN B 1 23 ? 11.586 -15.297 -31.562 1 81.94 23 GLN B C 1
ATOM 3971 O O . GLN B 1 23 ? 10.383 -15.102 -31.406 1 81.94 23 GLN B O 1
ATOM 3976 N N . ALA B 1 24 ? 12.133 -16.484 -31.688 1 77.38 24 ALA B N 1
ATOM 3977 C CA . ALA B 1 24 ? 11.281 -17.672 -31.688 1 77.38 24 ALA B CA 1
ATOM 3978 C C . ALA B 1 24 ? 10.656 -17.906 -30.328 1 77.38 24 ALA B C 1
ATOM 3980 O O . ALA B 1 24 ? 9.484 -18.281 -30.219 1 77.38 24 ALA B O 1
ATOM 3981 N N . ALA B 1 25 ? 11.406 -17.578 -29.328 1 77.81 25 ALA B N 1
ATOM 3982 C CA . ALA B 1 25 ? 10.961 -17.844 -27.969 1 77.81 25 ALA B CA 1
ATOM 3983 C C . ALA B 1 25 ? 9.898 -16.844 -27.531 1 77.81 25 ALA B C 1
ATOM 3985 O O . ALA B 1 25 ? 8.992 -17.188 -26.766 1 77.81 25 ALA B O 1
ATOM 3986 N N . PHE B 1 26 ? 10.047 -15.625 -28.031 1 82.56 26 PHE B N 1
ATOM 3987 C CA . PHE B 1 26 ? 9.148 -14.57 -27.594 1 82.56 26 PHE B CA 1
ATOM 3988 C C . PHE B 1 26 ? 8.031 -14.352 -28.609 1 82.56 26 PHE B C 1
ATOM 3990 O O . PHE B 1 26 ? 7.148 -13.516 -28.391 1 82.56 26 PHE B O 1
ATOM 3997 N N . PHE B 1 27 ? 8.039 -15.195 -29.578 1 79.75 27 PHE B N 1
ATOM 3998 C CA . PHE B 1 27 ? 7.023 -15 -30.609 1 79.75 27 PHE B CA 1
ATOM 3999 C C . PHE B 1 27 ? 5.625 -15.062 -30 1 79.75 27 PHE B C 1
ATOM 4001 O O . PHE B 1 27 ? 5.34 -15.945 -29.188 1 79.75 27 PHE B O 1
ATOM 4008 N N . PRO B 1 28 ? 4.836 -14.07 -30.328 1 80.56 28 PRO B N 1
ATOM 4009 C CA . PRO B 1 28 ? 4.887 -13.102 -31.422 1 80.56 28 PRO B CA 1
ATOM 4010 C C . PRO B 1 28 ? 5.375 -11.727 -30.953 1 80.56 28 PRO B C 1
ATOM 4012 O O . PRO B 1 28 ? 5.262 -10.75 -31.703 1 80.56 28 PRO B O 1
ATOM 4015 N N . ALA B 1 29 ? 5.879 -11.68 -29.844 1 86 29 ALA B N 1
ATOM 4016 C CA . ALA B 1 29 ? 6.309 -10.375 -29.328 1 86 29 ALA B CA 1
ATOM 4017 C C . ALA B 1 29 ? 7.516 -9.859 -30.094 1 86 29 ALA B C 1
ATOM 4019 O O . ALA B 1 29 ? 8.438 -10.617 -30.406 1 86 29 ALA B O 1
ATOM 4020 N N . LYS B 1 30 ? 7.438 -8.531 -30.422 1 79.94 30 LYS B N 1
ATOM 4021 C CA . LYS B 1 30 ? 8.547 -7.906 -31.141 1 79.94 30 LYS B CA 1
ATOM 4022 C C . LYS B 1 30 ? 9.32 -6.953 -30.234 1 79.94 30 LYS B C 1
ATOM 4024 O O . LYS B 1 30 ? 10.461 -6.586 -30.531 1 79.94 30 LYS B O 1
ATOM 4029 N N . LEU B 1 31 ? 8.68 -6.668 -29.203 1 87.31 31 LEU B N 1
ATOM 4030 C CA . LEU B 1 31 ? 9.266 -5.695 -28.297 1 87.31 31 LEU B CA 1
ATOM 4031 C C . LEU B 1 31 ? 9.219 -6.195 -26.859 1 87.31 31 LEU B C 1
ATOM 4033 O O . LEU B 1 31 ? 8.297 -6.922 -26.469 1 87.31 31 LEU B O 1
ATOM 4037 N N . CYS B 1 32 ? 10.273 -5.852 -26.156 1 87.56 32 CYS B N 1
ATOM 4038 C CA . CYS B 1 32 ? 10.297 -6.09 -24.719 1 87.56 32 CYS B CA 1
ATOM 4039 C C . CYS B 1 32 ? 10.125 -4.785 -23.953 1 87.56 32 CYS B C 1
ATOM 4041 O O . CYS B 1 32 ? 10.766 -3.781 -24.266 1 87.56 32 CYS B O 1
ATOM 4043 N N . LEU B 1 33 ? 9.156 -4.836 -23.062 1 87 33 LEU B N 1
ATOM 4044 C CA . LEU B 1 33 ? 8.906 -3.699 -22.188 1 87 33 LEU B CA 1
ATOM 4045 C C . LEU B 1 33 ? 9.086 -4.094 -20.719 1 87 33 LEU B C 1
ATOM 4047 O O . LEU B 1 33 ? 9.203 -5.281 -20.406 1 87 33 LEU B O 1
ATOM 4051 N N . PHE B 1 34 ? 9.164 -3.127 -19.828 1 83.38 34 PHE B N 1
ATOM 4052 C CA . PHE B 1 34 ? 9.336 -3.41 -18.406 1 83.38 34 PHE B CA 1
ATOM 4053 C C . PHE B 1 34 ? 8.062 -3.115 -17.641 1 83.38 34 PHE B C 1
ATOM 4055 O O . PHE B 1 34 ? 7.344 -2.16 -17.953 1 83.38 34 PHE B O 1
ATOM 4062 N N . GLU B 1 35 ? 7.82 -3.967 -16.672 1 81.88 35 GLU B N 1
ATOM 4063 C CA . GLU B 1 35 ? 6.688 -3.701 -15.789 1 81.88 35 GLU B CA 1
ATOM 4064 C C . GLU B 1 35 ? 6.918 -2.439 -14.961 1 81.88 35 GLU B C 1
ATOM 4066 O O . GLU B 1 35 ? 8.055 -1.998 -14.797 1 81.88 35 GLU B O 1
ATOM 4071 N N . TRP B 1 36 ? 5.879 -1.807 -14.5 1 73.31 36 TRP B N 1
ATOM 4072 C CA . TRP B 1 36 ? 5.848 -0.642 -13.625 1 73.31 36 TRP B CA 1
ATOM 4073 C C . TRP B 1 36 ? 6.453 0.576 -14.312 1 73.31 36 TRP B C 1
ATOM 4075 O O . TRP B 1 36 ? 6.969 1.479 -13.648 1 73.31 36 TRP B O 1
ATOM 4085 N N . ASN B 1 37 ? 6.566 0.437 -15.586 1 74.44 37 ASN B N 1
ATOM 4086 C CA . ASN B 1 37 ? 6.949 1.588 -16.391 1 74.44 37 ASN B CA 1
ATOM 4087 C C . ASN B 1 37 ? 5.777 2.102 -17.219 1 74.44 37 ASN B C 1
ATOM 4089 O O . ASN B 1 37 ? 4.957 1.315 -17.703 1 74.44 37 ASN B O 1
ATOM 4093 N N . ASP B 1 38 ? 5.75 3.375 -17.344 1 73.19 38 ASP B N 1
ATOM 4094 C CA . ASP B 1 38 ? 4.719 3.98 -18.188 1 73.19 38 ASP B CA 1
ATOM 4095 C C . ASP B 1 38 ? 5.152 4.02 -19.656 1 73.19 38 ASP B C 1
ATOM 4097 O O . ASP B 1 38 ? 6.238 4.508 -19.969 1 73.19 38 ASP B O 1
ATOM 4101 N N . TYR B 1 39 ? 4.379 3.426 -20.516 1 79.25 39 TYR B N 1
ATOM 4102 C CA . TYR B 1 39 ? 4.605 3.477 -21.953 1 79.25 39 TYR B CA 1
ATOM 4103 C C . TYR B 1 39 ? 3.504 4.266 -22.656 1 79.25 39 TYR B C 1
ATOM 4105 O O . TYR B 1 39 ? 2.322 4.102 -22.344 1 79.25 39 TYR B O 1
ATOM 4113 N N . TRP B 1 40 ? 3.947 5.125 -23.5 1 74.44 40 TRP B N 1
ATOM 4114 C CA . TRP B 1 40 ? 2.992 5.977 -24.203 1 74.44 40 TRP B CA 1
ATOM 4115 C C . TRP B 1 40 ? 2.91 5.594 -25.672 1 74.44 40 TRP B C 1
ATOM 4117 O O . TRP B 1 40 ? 3.938 5.461 -26.344 1 74.44 40 TRP B O 1
ATOM 4127 N N . PHE B 1 41 ? 1.712 5.375 -26.141 1 79.06 41 PHE B N 1
ATOM 4128 C CA . PHE B 1 41 ? 1.463 5 -27.531 1 79.06 41 PHE B CA 1
ATOM 4129 C C . PHE B 1 41 ? 0.564 6.023 -28.219 1 79.06 41 PHE B C 1
ATOM 4131 O O . PHE B 1 41 ? -0.389 6.52 -27.609 1 79.06 41 PHE B O 1
ATOM 4138 N N . GLU B 1 42 ? 0.968 6.465 -29.328 1 79.19 42 GLU B N 1
ATOM 4139 C CA . GLU B 1 42 ? 0.104 7.285 -30.172 1 79.19 42 GLU B CA 1
ATOM 4140 C C . GLU B 1 42 ? -0.521 6.461 -31.297 1 79.19 42 GLU B C 1
ATOM 4142 O O . GLU B 1 42 ? 0.19 5.91 -32.125 1 79.19 42 GLU B O 1
ATOM 4147 N N . TRP B 1 43 ? -1.821 6.266 -31.156 1 82.88 43 TRP B N 1
ATOM 4148 C CA . TRP B 1 43 ? -2.547 5.535 -32.188 1 82.88 43 TRP B CA 1
ATOM 4149 C C . TRP B 1 43 ? -3.664 6.391 -32.781 1 82.88 43 TRP B C 1
ATOM 4151 O O . TRP B 1 43 ? -4.762 6.457 -32.219 1 82.88 43 TRP B O 1
ATOM 4161 N N . ARG B 1 44 ? -3.357 6.914 -33.906 1 82.62 44 ARG B N 1
ATOM 4162 C CA . ARG B 1 44 ? -4.305 7.824 -34.562 1 82.62 44 ARG B CA 1
ATOM 4163 C C . ARG B 1 44 ? -5.625 7.121 -34.844 1 82.62 44 ARG B C 1
ATOM 4165 O O . ARG B 1 44 ? -5.637 6.023 -35.406 1 82.62 44 ARG B O 1
ATOM 4172 N N . GLY B 1 45 ? -6.742 7.645 -34.438 1 82.88 45 GLY B N 1
ATOM 4173 C CA . GLY B 1 45 ? -8.07 7.145 -34.75 1 82.88 45 GLY B CA 1
ATOM 4174 C C . GLY B 1 45 ? -8.594 6.152 -33.719 1 82.88 45 GLY B C 1
ATOM 4175 O O . GLY B 1 45 ? -9.766 5.766 -33.781 1 82.88 45 GLY B O 1
ATOM 4176 N N . ALA B 1 46 ? -7.707 5.762 -32.875 1 89.56 46 ALA B N 1
ATOM 4177 C CA . ALA B 1 46 ? -8.148 4.793 -31.859 1 89.56 46 ALA B CA 1
ATOM 4178 C C . ALA B 1 46 ? -8.883 5.48 -30.719 1 89.56 46 ALA B C 1
ATOM 4180 O O . ALA B 1 46 ? -8.492 6.562 -30.281 1 89.56 46 ALA B O 1
ATOM 4181 N N . THR B 1 47 ? -9.977 4.844 -30.281 1 91.19 47 THR B N 1
ATOM 4182 C CA . THR B 1 47 ? -10.75 5.379 -29.156 1 91.19 47 THR B CA 1
ATOM 4183 C C . THR B 1 47 ? -10.32 4.727 -27.844 1 91.19 47 THR B C 1
ATOM 4185 O O . THR B 1 47 ? -10.484 5.312 -26.781 1 91.19 47 THR B O 1
ATOM 4188 N N . HIS B 1 48 ? -9.914 3.492 -27.984 1 92 48 HIS B N 1
ATOM 4189 C CA . HIS B 1 48 ? -9.406 2.789 -26.812 1 92 48 HIS B CA 1
ATOM 4190 C C . HIS B 1 48 ? -8.43 1.685 -27.219 1 92 48 HIS B C 1
ATOM 4192 O O . HIS B 1 48 ? -8.344 1.324 -28.391 1 92 48 HIS B O 1
ATOM 4198 N N . LEU B 1 49 ? -7.633 1.325 -26.344 1 91.62 49 LEU B N 1
ATOM 4199 C CA . LEU B 1 49 ? -6.703 0.22 -26.547 1 91.62 49 LEU B CA 1
ATOM 4200 C C . LEU B 1 49 ? -7.109 -0.993 -25.719 1 91.62 49 LEU B C 1
ATOM 4202 O O . LEU B 1 49 ? -7.57 -0.847 -24.578 1 91.62 49 LEU B O 1
ATOM 4206 N N . HIS B 1 50 ? -7.023 -2.17 -26.266 1 91.88 50 HIS B N 1
ATOM 4207 C CA . HIS B 1 50 ? -7.09 -3.404 -25.5 1 91.88 50 HIS B CA 1
ATOM 4208 C C . HIS B 1 50 ? -5.695 -3.904 -25.141 1 91.88 50 HIS B C 1
ATOM 4210 O O . HIS B 1 50 ? -4.902 -4.242 -26.016 1 91.88 50 HIS B O 1
ATOM 4216 N N . VAL B 1 51 ? -5.387 -3.797 -23.938 1 90.5 51 VAL B N 1
ATOM 4217 C CA . VAL B 1 51 ? -4.152 -4.375 -23.422 1 90.5 51 VAL B CA 1
ATOM 4218 C C . VAL B 1 51 ? -4.457 -5.684 -22.688 1 90.5 51 VAL B C 1
ATOM 4220 O O . VAL B 1 51 ? -4.863 -5.672 -21.531 1 90.5 51 VAL B O 1
ATOM 4223 N N . GLY B 1 52 ? -4.184 -6.77 -23.375 1 80.75 52 GLY B N 1
ATOM 4224 C CA . GLY B 1 52 ? -4.734 -8.016 -22.859 1 80.75 52 GLY B CA 1
ATOM 4225 C C . GLY B 1 52 ? -6.246 -7.996 -22.766 1 80.75 52 GLY B C 1
ATOM 4226 O O . GLY B 1 52 ? -6.941 -7.777 -23.75 1 80.75 52 GLY B O 1
ATOM 4227 N N . GLU B 1 53 ? -6.734 -8.18 -21.562 1 77.25 53 GLU B N 1
ATOM 4228 C CA . GLU B 1 53 ? -8.18 -8.188 -21.359 1 77.25 53 GLU B CA 1
ATOM 4229 C C . GLU B 1 53 ? -8.664 -6.848 -20.812 1 77.25 53 GLU B C 1
ATOM 4231 O O . GLU B 1 53 ? -9.867 -6.621 -20.688 1 77.25 53 GLU B O 1
ATOM 4236 N N . GLU B 1 54 ? -7.75 -5.957 -20.688 1 86 54 GLU B N 1
ATOM 4237 C CA . GLU B 1 54 ? -8.102 -4.672 -20.094 1 86 54 GLU B CA 1
ATOM 4238 C C . GLU B 1 54 ? -8.273 -3.596 -21.156 1 86 54 GLU B C 1
ATOM 4240 O O . GLU B 1 54 ? -7.547 -3.576 -22.156 1 86 54 GLU B O 1
ATOM 4245 N N . GLU B 1 55 ? -9.25 -2.834 -21.031 1 89.81 55 GLU B N 1
ATOM 4246 C CA . GLU B 1 55 ? -9.477 -1.695 -21.906 1 89.81 55 GLU B CA 1
ATOM 4247 C C . GLU B 1 55 ? -8.883 -0.417 -21.328 1 89.81 55 GLU B C 1
ATOM 4249 O O . GLU B 1 55 ? -9.125 -0.087 -20.172 1 89.81 55 GLU B O 1
ATOM 4254 N N . ILE B 1 56 ? -8.062 0.239 -22.078 1 89.56 56 ILE B N 1
ATOM 4255 C CA . ILE B 1 56 ? -7.402 1.469 -21.656 1 89.56 56 ILE B CA 1
ATOM 4256 C C . ILE B 1 56 ? -7.965 2.652 -22.438 1 89.56 56 ILE B C 1
ATOM 4258 O O . ILE B 1 56 ? -7.988 2.633 -23.672 1 89.56 56 ILE B O 1
ATOM 4262 N N . GLU B 1 57 ? -8.398 3.59 -21.75 1 86.12 57 GLU B N 1
ATOM 4263 C CA . GLU B 1 57 ? -8.891 4.82 -22.359 1 86.12 57 GLU B CA 1
ATOM 4264 C C . GLU B 1 57 ? -7.742 5.77 -22.688 1 86.12 57 GLU B C 1
ATOM 4266 O O . GLU B 1 57 ? -6.688 5.715 -22.047 1 86.12 57 GLU B O 1
ATOM 4271 N N . PRO B 1 58 ? -8.008 6.504 -23.781 1 81.75 58 PRO B N 1
ATOM 4272 C CA . PRO B 1 58 ? -6.934 7.426 -24.156 1 81.75 58 PRO B CA 1
ATOM 4273 C C . PRO B 1 58 ? -6.719 8.539 -23.141 1 81.75 58 PRO B C 1
ATOM 4275 O O . PRO B 1 58 ? -7.676 9 -22.516 1 81.75 58 PRO B O 1
ATOM 4278 N N . PHE B 1 59 ? -5.504 8.758 -22.906 1 67.88 59 PHE B N 1
ATOM 4279 C CA . PHE B 1 59 ? -5.117 9.898 -22.078 1 67.88 59 PHE B CA 1
ATOM 4280 C C . PHE B 1 59 ? -5.457 11.211 -22.766 1 67.88 59 PHE B C 1
ATOM 4282 O O . PHE B 1 59 ? -5.879 12.172 -22.125 1 67.88 59 PHE B O 1
ATOM 4289 N N . ALA B 1 60 ? -5.152 11.422 -23.969 1 63.72 60 ALA B N 1
ATOM 4290 C CA . ALA B 1 60 ? -5.492 12.438 -24.969 1 63.72 60 ALA B CA 1
ATOM 4291 C C . ALA B 1 60 ? -5.859 11.805 -26.297 1 63.72 60 ALA B C 1
ATOM 4293 O O . ALA B 1 60 ? -5.66 10.609 -26.5 1 63.72 60 ALA B O 1
ATOM 4294 N N . PRO B 1 61 ? -6.488 12.656 -27.078 1 71.31 61 PRO B N 1
ATOM 4295 C CA . PRO B 1 61 ? -6.867 12.039 -28.359 1 71.31 61 PRO B CA 1
ATOM 4296 C C . PRO B 1 61 ? -5.715 11.281 -29.016 1 71.31 61 PRO B C 1
ATOM 4298 O O . PRO B 1 61 ? -4.672 11.875 -29.297 1 71.31 61 PRO B O 1
ATOM 4301 N N . SER B 1 62 ? -5.84 10.07 -29.172 1 78.12 62 SER B N 1
ATOM 4302 C CA . SER B 1 62 ? -4.938 9.172 -29.891 1 78.12 62 SER B CA 1
ATOM 4303 C C . SER B 1 62 ? -3.697 8.859 -29.062 1 78.12 62 SER B C 1
ATOM 4305 O O . SER B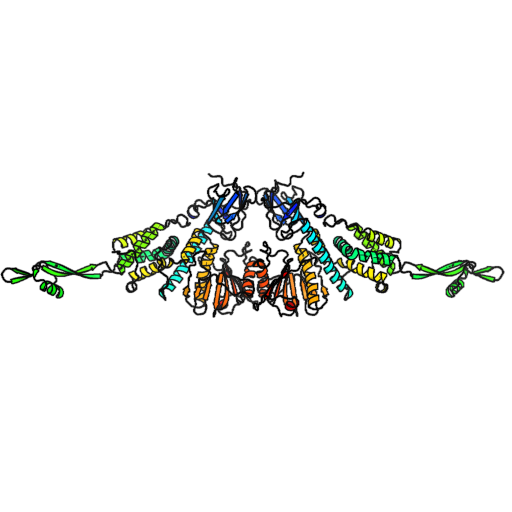 1 62 ? -2.715 8.328 -29.578 1 78.12 62 SER B O 1
ATOM 4307 N N . LEU B 1 63 ? -3.691 9.367 -27.828 1 76.81 63 LEU B N 1
ATOM 4308 C CA . LEU B 1 63 ? -2.549 9.125 -26.953 1 76.81 63 LEU B CA 1
ATOM 4309 C C . LEU B 1 63 ? -2.938 8.227 -25.797 1 76.81 63 LEU B C 1
ATOM 4311 O O . LEU B 1 63 ? -3.891 8.516 -25.062 1 76.81 63 LEU B O 1
ATOM 4315 N N . PHE B 1 64 ? -2.193 7.125 -25.688 1 80.81 64 PHE B N 1
ATOM 4316 C CA . PHE B 1 64 ? -2.537 6.133 -24.672 1 80.81 64 PHE B CA 1
ATOM 4317 C C . PHE B 1 64 ? -1.352 5.871 -23.75 1 80.81 64 PHE B C 1
ATOM 4319 O O . PHE B 1 64 ? -0.206 5.816 -24.203 1 80.81 64 PHE B O 1
ATOM 4326 N N . ARG B 1 65 ? -1.639 5.805 -22.5 1 78.88 65 ARG B N 1
ATOM 4327 C CA . ARG B 1 65 ? -0.653 5.367 -21.516 1 78.88 65 ARG B CA 1
ATOM 4328 C C . ARG B 1 65 ? -0.911 3.93 -21.078 1 78.88 65 ARG B C 1
ATOM 4330 O O . ARG B 1 65 ? -2.02 3.592 -20.656 1 78.88 65 ARG B O 1
ATOM 4337 N N . VAL B 1 66 ? 0.109 3.098 -21.25 1 82.19 66 VAL B N 1
ATOM 4338 C CA . VAL B 1 66 ? -0.028 1.7 -20.859 1 82.19 66 VAL B CA 1
ATOM 4339 C C . VAL B 1 66 ? 1.016 1.357 -19.797 1 82.19 66 VAL B C 1
ATOM 4341 O O . VAL B 1 66 ? 2.182 1.74 -19.922 1 82.19 66 VAL B O 1
ATOM 4344 N N . ARG B 1 67 ? 0.551 0.819 -18.703 1 81 67 ARG B N 1
ATOM 4345 C CA . ARG B 1 67 ? 1.436 0.386 -17.625 1 81 67 ARG B CA 1
ATOM 4346 C C . ARG B 1 67 ? 1.047 -1 -17.125 1 81 67 ARG B C 1
ATOM 4348 O O . ARG B 1 67 ? -0.122 -1.253 -16.828 1 81 67 ARG B O 1
ATOM 4355 N N . TRP B 1 68 ? 2.01 -1.91 -17.234 1 79.75 68 TRP B N 1
ATOM 4356 C CA . TRP B 1 68 ? 1.792 -3.236 -16.656 1 79.75 68 TRP B CA 1
ATOM 4357 C C . TRP B 1 68 ? 2.219 -3.277 -15.195 1 79.75 68 TRP B C 1
ATOM 4359 O O . TRP B 1 68 ? 3.383 -3.029 -14.875 1 79.75 68 TRP B O 1
ATOM 4369 N N . GLU B 1 69 ? 1.249 -3.49 -14.328 1 74.12 69 GLU B N 1
ATOM 4370 C CA . GLU B 1 69 ? 1.55 -3.607 -12.906 1 74.12 69 GLU B CA 1
ATOM 4371 C C . GLU B 1 69 ? 1.465 -5.059 -12.438 1 74.12 69 GLU B C 1
ATOM 4373 O O . GLU B 1 69 ? 0.383 -5.648 -12.422 1 74.12 69 GLU B O 1
ATOM 4378 N N . ASN B 1 70 ? 2.549 -5.586 -12.062 1 66.44 70 ASN B N 1
ATOM 4379 C CA . ASN B 1 70 ? 2.637 -6.961 -11.578 1 66.44 70 ASN B CA 1
ATOM 4380 C C . ASN B 1 70 ? 2.195 -7.961 -12.641 1 66.44 70 ASN B C 1
ATOM 4382 O O . ASN B 1 70 ? 1.452 -8.898 -12.352 1 66.44 70 ASN B O 1
ATOM 4386 N N . ALA B 1 71 ? 2.414 -7.578 -13.828 1 72.75 71 ALA B N 1
ATOM 4387 C CA . ALA B 1 71 ? 2.096 -8.453 -14.953 1 72.75 71 ALA B CA 1
ATOM 4388 C C . ALA B 1 71 ? 3.324 -8.695 -15.828 1 72.75 71 ALA B C 1
ATOM 4390 O O . ALA B 1 71 ? 3.842 -7.777 -16.453 1 72.75 71 ALA B O 1
ATOM 4391 N N . LEU B 1 72 ? 3.83 -9.805 -15.734 1 80.31 72 LEU B N 1
ATOM 4392 C CA . LEU B 1 72 ? 4.996 -10.203 -16.516 1 80.31 72 LEU B CA 1
ATOM 4393 C C . LEU B 1 72 ? 4.609 -11.211 -17.594 1 80.31 72 LEU B C 1
ATOM 4395 O O . LEU B 1 72 ? 3.678 -12 -17.406 1 80.31 72 LEU B O 1
ATOM 4399 N N . GLY B 1 73 ? 5.348 -11.078 -18.672 1 85.25 73 GLY B N 1
ATOM 4400 C CA . GLY B 1 73 ? 5.117 -12.07 -19.703 1 85.25 73 GLY B CA 1
ATOM 4401 C C . GLY B 1 73 ? 4.504 -11.477 -20.969 1 85.25 73 GLY B C 1
ATOM 4402 O O . GLY B 1 73 ? 4.754 -10.32 -21.297 1 85.25 73 GLY B O 1
ATOM 4403 N N . ALA B 1 74 ? 3.818 -12.352 -21.672 1 85.06 74 ALA B N 1
ATOM 4404 C CA . ALA B 1 74 ? 3.285 -11.945 -22.969 1 85.06 74 ALA B CA 1
ATOM 4405 C C . ALA B 1 74 ? 2.049 -11.062 -22.812 1 85.06 74 ALA B C 1
ATOM 4407 O O . ALA B 1 74 ? 1.216 -11.312 -21.938 1 85.06 74 ALA B O 1
ATOM 4408 N N . SER B 1 75 ? 2.053 -10.039 -23.516 1 87.06 75 SER B N 1
ATOM 4409 C CA . SER B 1 75 ? 0.899 -9.148 -23.562 1 87.06 75 SER B CA 1
ATOM 4410 C C . SER B 1 75 ? 0.673 -8.625 -24.984 1 87.06 75 SER B C 1
ATOM 4412 O O . SER B 1 75 ? 1.459 -8.906 -25.891 1 87.06 75 SER B O 1
ATOM 4414 N N . SER B 1 76 ? -0.456 -8.078 -25.188 1 88.88 76 SER B N 1
ATOM 4415 C CA . SER B 1 76 ? -0.774 -7.516 -26.5 1 88.88 76 SER B CA 1
ATOM 4416 C C . SER B 1 76 ? -1.478 -6.168 -26.375 1 88.88 76 SER B C 1
ATOM 4418 O O . SER B 1 76 ? -2.168 -5.918 -25.375 1 88.88 76 SER B O 1
ATOM 4420 N N . ILE B 1 77 ? -1.164 -5.305 -27.281 1 90.12 77 ILE 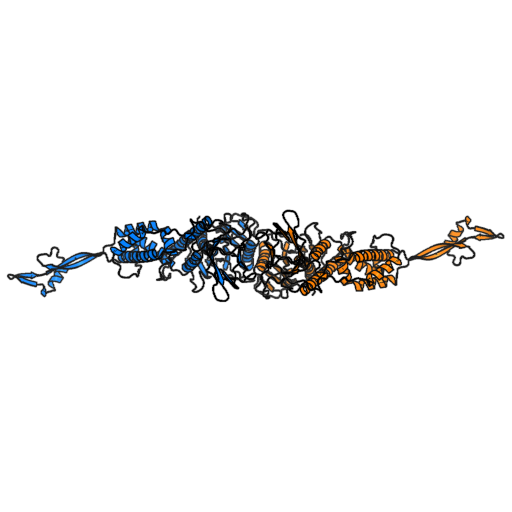B N 1
ATOM 4421 C CA . ILE B 1 77 ? -1.817 -4.004 -27.391 1 90.12 77 ILE B CA 1
ATOM 4422 C C . ILE B 1 77 ? -2.551 -3.906 -28.734 1 90.12 77 ILE B C 1
ATOM 4424 O O . ILE B 1 77 ? -1.936 -4.031 -29.797 1 90.12 77 ILE B O 1
ATOM 4428 N N . GLN B 1 78 ? -3.879 -3.777 -28.656 1 92.19 78 GLN B N 1
ATOM 4429 C CA . GLN B 1 78 ? -4.664 -3.672 -29.875 1 92.19 78 GLN B CA 1
ATOM 4430 C C . GLN B 1 78 ? -5.547 -2.426 -29.859 1 92.19 78 GLN B C 1
ATOM 4432 O O . GLN B 1 78 ? -6.379 -2.26 -28.969 1 92.19 78 GLN B O 1
ATOM 4437 N N . PRO B 1 79 ? -5.379 -1.511 -30.766 1 91.94 79 PRO B N 1
ATOM 4438 C CA . PRO B 1 79 ? -6.211 -0.31 -30.844 1 91.94 79 PRO B CA 1
ATOM 4439 C C . PRO B 1 79 ? -7.578 -0.581 -31.484 1 91.94 79 PRO B C 1
ATOM 4441 O O . PRO B 1 79 ? -7.684 -1.377 -32.406 1 91.94 79 PRO B O 1
ATOM 4444 N N . PHE B 1 80 ? -8.531 0.046 -30.875 1 93.25 80 PHE B N 1
ATOM 4445 C CA . PHE B 1 80 ? -9.898 -0.093 -31.375 1 93.25 80 PHE B CA 1
ATOM 4446 C C . PHE B 1 80 ? -10.523 1.273 -31.625 1 93.25 80 PHE B C 1
ATOM 4448 O O . PHE B 1 80 ? -10.195 2.248 -30.938 1 93.25 80 PHE B O 1
ATOM 4455 N N . CYS B 1 81 ? -11.219 1.385 -32.594 1 92.56 81 CYS B N 1
ATOM 4456 C CA . CYS B 1 81 ? -12.172 2.473 -32.781 1 92.56 81 CYS B CA 1
ATOM 4457 C C . CYS B 1 81 ? -13.602 1.987 -32.594 1 92.56 81 CYS B C 1
ATOM 4459 O O . CYS B 1 81 ? -14.148 1.276 -33.438 1 92.56 81 CYS B O 1
ATOM 4461 N N . ASP B 1 82 ? -14.102 2.291 -31.406 1 87.69 82 ASP B N 1
ATOM 4462 C CA . ASP B 1 82 ? -15.398 1.762 -31 1 87.69 82 ASP B CA 1
ATOM 4463 C C . ASP B 1 82 ? -15.367 0.238 -30.922 1 87.69 82 ASP B C 1
ATOM 4465 O O . ASP B 1 82 ? -14.625 -0.328 -30.109 1 87.69 82 ASP B O 1
ATOM 4469 N N . ASN B 1 83 ? -15.953 -0.49 -31.828 1 86.38 83 ASN B N 1
ATOM 4470 C CA . ASN B 1 83 ? -16.016 -1.938 -31.672 1 86.38 83 ASN B CA 1
ATOM 4471 C C . ASN B 1 83 ? -15.172 -2.654 -32.719 1 86.38 83 ASN B C 1
ATOM 4473 O O . ASN B 1 83 ? -15.195 -3.883 -32.812 1 86.38 83 ASN B O 1
ATOM 4477 N N . SER B 1 84 ? -14.344 -1.843 -33.438 1 91.56 84 SER B N 1
ATOM 4478 C CA . SER B 1 84 ? -13.547 -2.473 -34.469 1 91.56 84 SER B CA 1
ATOM 4479 C C . SER B 1 84 ? -12.055 -2.209 -34.281 1 91.56 84 SER B C 1
ATOM 4481 O O . SER B 1 84 ? -11.664 -1.095 -33.938 1 91.56 84 SER B O 1
ATOM 4483 N N . PRO B 1 85 ? -11.273 -3.281 -34.531 1 91.94 85 PRO B N 1
ATOM 4484 C CA . PRO B 1 85 ? -9.828 -3.062 -34.438 1 91.94 85 PRO B CA 1
ATOM 4485 C C . PRO B 1 85 ? -9.305 -2.164 -35.562 1 91.94 85 PRO B C 1
ATOM 4487 O O . PRO B 1 85 ? -9.727 -2.287 -36.719 1 91.94 85 PRO B O 1
ATOM 4490 N N . THR B 1 86 ? -8.484 -1.164 -35.219 1 89.69 86 THR B N 1
ATOM 4491 C CA . THR B 1 86 ? -7.934 -0.225 -36.188 1 89.69 86 THR B CA 1
ATOM 4492 C C . THR B 1 86 ? -6.594 -0.719 -36.719 1 89.69 86 THR B C 1
ATOM 4494 O O . THR B 1 86 ? -6.152 -0.298 -37.781 1 89.69 86 THR B O 1
ATOM 4497 N N . ASP B 1 87 ? -5.918 -1.479 -35.969 1 87.69 87 ASP B N 1
ATOM 4498 C CA . ASP B 1 87 ? -4.613 -2.014 -36.344 1 87.69 87 ASP B CA 1
ATOM 4499 C C . ASP B 1 87 ? -4.414 -3.422 -35.781 1 87.69 87 ASP B C 1
ATOM 4501 O O . ASP B 1 87 ? -5.191 -3.875 -34.938 1 87.69 87 ASP B O 1
ATOM 4505 N N . ALA B 1 88 ? -3.383 -4.098 -36.406 1 87.5 88 ALA B N 1
ATOM 4506 C CA . ALA B 1 88 ? -3.014 -5.41 -35.875 1 87.5 88 ALA B CA 1
ATOM 4507 C C . ALA B 1 88 ? -2.484 -5.297 -34.469 1 87.5 88 ALA B C 1
ATOM 4509 O O . ALA B 1 88 ? -1.948 -4.258 -34.062 1 87.5 88 ALA B O 1
ATOM 4510 N N . PRO B 1 89 ? -2.697 -6.344 -33.688 1 89.38 89 PRO B N 1
ATOM 4511 C CA . PRO B 1 89 ? -2.186 -6.316 -32.344 1 89.38 89 PRO B CA 1
ATOM 4512 C C . PRO B 1 89 ? -0.662 -6.25 -32.281 1 89.38 89 PRO B C 1
ATOM 4514 O O . PRO B 1 89 ? 0.02 -6.879 -33.094 1 89.38 89 PRO B O 1
ATOM 4517 N N . LEU B 1 90 ? -0.201 -5.348 -31.438 1 88.19 90 LEU B N 1
ATOM 4518 C CA . LEU B 1 90 ? 1.22 -5.297 -31.109 1 88.19 90 LEU B CA 1
ATOM 4519 C C . LEU B 1 90 ? 1.545 -6.227 -29.953 1 88.19 90 LEU B C 1
ATOM 4521 O O . LEU B 1 90 ? 1.084 -6.004 -28.828 1 88.19 90 LEU B O 1
ATOM 4525 N N . PHE B 1 91 ? 2.326 -7.25 -30.281 1 87.19 91 PHE B N 1
ATOM 4526 C CA . PHE B 1 91 ? 2.691 -8.203 -29.234 1 87.19 91 PHE B CA 1
ATOM 4527 C C . PHE B 1 91 ? 3.984 -7.781 -28.547 1 87.19 91 PHE B C 1
ATOM 4529 O O . PHE B 1 91 ? 4.953 -7.398 -29.203 1 87.19 91 PHE B O 1
ATOM 4536 N N . VAL B 1 92 ? 3.887 -7.734 -27.234 1 88.62 92 VAL B N 1
ATOM 4537 C CA . VAL B 1 92 ? 5.039 -7.293 -26.453 1 88.62 92 VAL B CA 1
ATOM 4538 C C . VAL B 1 92 ? 5.324 -8.297 -25.344 1 88.62 92 VAL B C 1
ATOM 4540 O O . VAL B 1 92 ? 4.465 -9.109 -25 1 88.62 92 VAL B O 1
ATOM 4543 N N . GLU B 1 93 ? 6.566 -8.312 -24.875 1 87.75 93 GLU B N 1
ATOM 4544 C CA . GLU B 1 93 ? 6.988 -9.086 -23.719 1 87.75 93 GLU B CA 1
ATOM 4545 C C . GLU B 1 93 ? 7.344 -8.172 -22.547 1 87.75 93 GLU B C 1
ATOM 4547 O O . GLU B 1 93 ? 8.18 -7.277 -22.688 1 87.75 93 GLU B O 1
ATOM 4552 N N . ILE B 1 94 ? 6.676 -8.438 -21.469 1 87.75 94 ILE B N 1
ATOM 4553 C CA . ILE B 1 94 ? 6.914 -7.59 -20.312 1 87.75 94 ILE B CA 1
ATOM 4554 C C . ILE B 1 94 ? 7.961 -8.234 -19.406 1 87.75 94 ILE B C 1
ATOM 4556 O O . ILE B 1 94 ? 7.785 -9.367 -18.953 1 87.75 94 ILE B O 1
ATOM 4560 N N . LEU B 1 95 ? 9.016 -7.477 -19.125 1 84.62 95 LEU B N 1
ATOM 4561 C CA . LEU B 1 95 ? 10.125 -7.953 -18.312 1 84.62 95 LEU B CA 1
ATOM 4562 C C . LEU B 1 95 ? 10.078 -7.332 -16.922 1 84.62 95 LEU B C 1
ATOM 4564 O O . LEU B 1 95 ? 9.445 -6.297 -16.719 1 84.62 95 LEU B O 1
ATOM 4568 N N . SER B 1 96 ? 10.625 -8.055 -15.984 1 80.5 96 SER B N 1
ATOM 4569 C CA . SER B 1 96 ? 10.852 -7.508 -14.648 1 80.5 96 SER B CA 1
ATOM 4570 C C . SER B 1 96 ? 12.242 -6.898 -14.531 1 80.5 96 SER B C 1
ATOM 4572 O O . SER B 1 96 ? 13.211 -7.422 -15.094 1 80.5 96 SER B O 1
ATOM 4574 N N . PRO B 1 97 ? 12.344 -5.824 -13.812 1 77.62 97 PRO B N 1
ATOM 4575 C CA . PRO B 1 97 ? 13.68 -5.273 -13.586 1 77.62 97 PRO B CA 1
ATOM 4576 C C . PRO B 1 97 ? 14.609 -6.254 -12.875 1 77.62 97 PRO B C 1
ATOM 4578 O O . PRO B 1 97 ? 15.836 -6.102 -12.93 1 77.62 97 PRO B O 1
ATOM 4581 N N . LYS B 1 98 ? 14.055 -7.293 -12.195 1 74.62 98 LYS B N 1
ATOM 4582 C CA . LYS B 1 98 ? 14.859 -8.328 -11.555 1 74.62 98 LYS B CA 1
ATOM 4583 C C . LYS B 1 98 ? 15.625 -9.148 -12.586 1 74.62 98 LYS B C 1
ATOM 4585 O O . LYS B 1 98 ? 16.719 -9.656 -12.305 1 74.62 98 LYS B O 1
ATOM 4590 N N . PHE B 1 99 ? 14.961 -9.305 -13.711 1 80.56 99 PHE B N 1
ATOM 4591 C CA . PHE B 1 99 ? 15.555 -9.969 -14.867 1 80.56 99 PHE B CA 1
ATOM 4592 C C . PHE B 1 99 ? 15.477 -9.078 -16.109 1 80.56 99 PHE B C 1
ATOM 4594 O O . PHE B 1 99 ? 14.641 -9.305 -16.984 1 80.56 99 PHE B O 1
ATOM 4601 N N . PRO B 1 100 ? 16.391 -8.156 -16.188 1 79.75 100 PRO B N 1
ATOM 4602 C CA . PRO B 1 100 ? 16.234 -7.031 -17.109 1 79.75 100 PRO B CA 1
ATOM 4603 C C . PRO B 1 100 ? 16.516 -7.414 -18.562 1 79.75 100 PRO B C 1
ATOM 4605 O O . PRO B 1 100 ? 16.188 -6.664 -19.469 1 79.75 100 PRO B O 1
ATOM 4608 N N . THR B 1 101 ? 17.125 -8.57 -18.781 1 85 101 THR B N 1
ATOM 4609 C CA . THR B 1 101 ? 17.375 -8.969 -20.156 1 85 101 THR B CA 1
ATOM 4610 C C . THR B 1 101 ? 16.406 -10.055 -20.594 1 85 101 THR B C 1
ATOM 4612 O O . THR B 1 101 ? 15.977 -10.875 -19.781 1 85 101 THR B O 1
ATOM 4615 N N . PRO B 1 102 ? 16.047 -9.953 -21.891 1 85.12 102 PRO B N 1
ATOM 4616 C CA . PRO B 1 102 ? 15.156 -11.008 -22.391 1 85.12 102 PRO B CA 1
ATOM 4617 C C . PRO B 1 102 ? 15.688 -12.406 -22.125 1 85.12 102 PRO B C 1
ATOM 4619 O O . PRO B 1 102 ? 14.906 -13.32 -21.828 1 85.12 102 PRO B 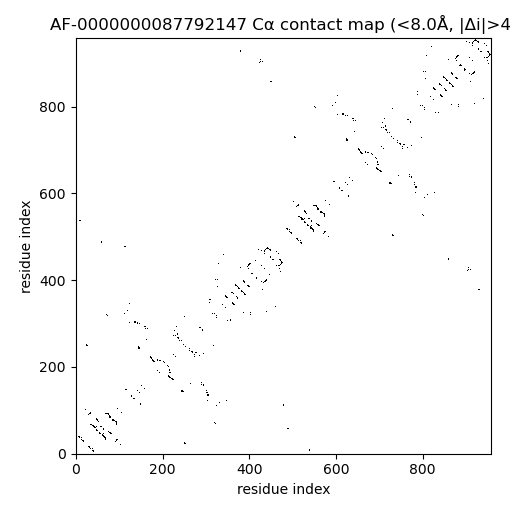O 1
ATOM 4622 N N . SER B 1 103 ? 17.016 -12.523 -22.234 1 85.25 103 SER B N 1
ATOM 4623 C CA . SER B 1 103 ? 17.609 -13.828 -21.984 1 85.25 103 SER B CA 1
ATOM 4624 C C . SER B 1 103 ? 17.453 -14.242 -20.531 1 85.25 103 SER B C 1
ATOM 4626 O O . SER B 1 103 ? 17.078 -15.383 -20.25 1 85.25 103 SER B O 1
ATOM 4628 N N . ALA B 1 104 ? 17.672 -13.32 -19.641 1 84.06 104 ALA B N 1
ATOM 4629 C CA . ALA B 1 104 ? 17.531 -13.602 -18.219 1 84.06 104 ALA B CA 1
ATOM 4630 C C . ALA B 1 104 ? 16.078 -13.883 -17.859 1 84.06 104 ALA B C 1
ATOM 4632 O O . ALA B 1 104 ? 15.789 -14.742 -17.016 1 84.06 104 ALA B O 1
ATOM 4633 N N . HIS B 1 105 ? 15.305 -13.141 -18.5 1 85.25 105 HIS B N 1
ATOM 4634 C CA . HIS B 1 105 ? 13.867 -13.328 -18.312 1 85.25 105 HIS B CA 1
ATOM 4635 C C . HIS B 1 105 ? 13.43 -14.727 -18.734 1 85.25 105 HIS B C 1
ATOM 4637 O O . HIS B 1 105 ? 12.719 -15.406 -17.984 1 85.25 105 HIS B O 1
ATOM 4643 N N . LEU B 1 106 ? 13.883 -15.133 -19.875 1 83 106 LEU B N 1
ATOM 4644 C CA . LEU B 1 106 ? 13.516 -16.438 -20.391 1 83 106 LEU B CA 1
ATOM 4645 C C . LEU B 1 106 ? 14.117 -17.562 -19.547 1 83 106 LEU B C 1
ATOM 4647 O O . LEU B 1 106 ? 13.477 -18.594 -19.328 1 83 106 LEU B O 1
ATOM 4651 N N . GLN B 1 107 ? 15.266 -17.359 -19.156 1 83.5 107 GLN B N 1
ATOM 4652 C CA . GLN B 1 107 ? 15.938 -18.375 -18.328 1 83.5 107 GLN B CA 1
ATOM 4653 C C . GLN B 1 107 ? 15.195 -18.578 -17.016 1 83.5 107 GLN B C 1
ATOM 4655 O O . GLN B 1 107 ? 15.016 -19.719 -16.578 1 83.5 107 GLN B O 1
ATOM 4660 N N . PHE B 1 108 ? 14.836 -17.547 -16.406 1 83.69 108 PHE B N 1
ATOM 4661 C CA . PHE B 1 108 ? 14.102 -17.672 -15.156 1 83.69 108 PHE B CA 1
ATOM 4662 C C . PHE B 1 108 ? 12.75 -18.344 -15.383 1 83.69 108 PHE B C 1
ATOM 4664 O O . PHE B 1 108 ? 12.336 -19.188 -14.586 1 83.69 108 PHE B O 1
ATOM 4671 N N . PHE B 1 109 ? 12.117 -17.922 -16.422 1 84.38 109 PHE B N 1
ATOM 4672 C CA . PHE B 1 109 ? 10.805 -18.484 -16.734 1 84.38 109 PHE B CA 1
ATOM 4673 C C . PHE B 1 109 ? 10.891 -20 -16.922 1 84.38 109 PHE B C 1
ATOM 4675 O O . PHE B 1 109 ? 10.078 -20.734 -16.359 1 84.38 109 PHE B O 1
ATOM 4682 N N . ARG B 1 110 ? 11.875 -20.391 -17.641 1 80.81 110 ARG B N 1
ATOM 4683 C CA . ARG B 1 110 ? 12.062 -21.812 -17.891 1 80.81 110 ARG B CA 1
ATOM 4684 C C . ARG B 1 110 ? 12.398 -22.562 -16.594 1 80.81 110 ARG B C 1
ATOM 4686 O O . ARG B 1 110 ? 11.891 -23.656 -16.359 1 80.81 110 ARG B O 1
ATOM 4693 N N . ALA B 1 111 ? 13.234 -21.953 -15.828 1 84.69 111 ALA B N 1
ATOM 4694 C CA . ALA B 1 111 ? 13.602 -22.578 -14.555 1 84.69 111 ALA B CA 1
ATOM 4695 C C . ALA B 1 111 ? 12.391 -22.703 -13.641 1 84.69 111 ALA B C 1
ATOM 4697 O O . ALA B 1 111 ? 12.234 -23.719 -12.953 1 84.69 111 ALA B O 1
ATOM 4698 N N . LEU B 1 112 ? 11.594 -21.703 -13.641 1 88.69 112 LEU B N 1
ATOM 4699 C CA . LEU B 1 112 ? 10.383 -21.703 -12.828 1 88.69 112 LEU B CA 1
ATOM 4700 C C . LEU B 1 112 ? 9.43 -22.797 -13.266 1 88.69 112 LEU B C 1
ATOM 4702 O O . LEU B 1 112 ? 8.914 -23.547 -12.43 1 88.69 112 LEU B O 1
ATOM 4706 N N . LEU B 1 113 ? 9.266 -22.969 -14.523 1 84 113 LEU B N 1
ATOM 4707 C CA . LEU B 1 113 ? 8.352 -23.969 -15.062 1 84 113 LEU B CA 1
ATOM 4708 C C . LEU B 1 113 ? 8.867 -25.375 -14.789 1 84 113 LEU B C 1
ATOM 4710 O O . LEU B 1 113 ? 8.094 -26.266 -14.383 1 84 113 LEU B O 1
ATOM 4714 N N . ASN B 1 114 ? 10.141 -25.531 -15.023 1 83.19 114 ASN B N 1
ATOM 4715 C CA . ASN B 1 114 ? 10.742 -26.844 -14.812 1 83.19 114 ASN B CA 1
ATOM 4716 C C . ASN B 1 114 ? 10.656 -27.266 -13.352 1 83.19 114 ASN B C 1
ATOM 4718 O O . ASN B 1 114 ? 10.312 -28.406 -13.055 1 83.19 114 ASN B O 1
ATOM 4722 N N . ASP B 1 115 ? 10.953 -26.359 -12.523 1 88.75 115 ASP B N 1
ATOM 4723 C CA . ASP B 1 115 ? 10.922 -26.672 -11.102 1 88.75 115 ASP B CA 1
ATOM 4724 C C . ASP B 1 115 ? 9.492 -26.875 -10.609 1 88.75 115 ASP B C 1
ATOM 4726 O O . ASP B 1 115 ? 9.242 -27.719 -9.742 1 88.75 115 ASP B O 1
ATOM 4730 N N . LEU B 1 116 ? 8.625 -26.078 -11.109 1 86.81 116 LEU B N 1
ATOM 4731 C CA . LEU B 1 116 ? 7.215 -26.234 -10.781 1 86.81 116 LEU B CA 1
ATOM 4732 C C . LEU B 1 116 ? 6.723 -27.625 -11.188 1 86.81 116 LEU B C 1
ATOM 4734 O O . LEU B 1 116 ? 6.055 -28.312 -10.406 1 86.81 116 LEU B O 1
ATOM 4738 N N . PHE B 1 117 ? 7.105 -28.031 -12.336 1 78.69 117 PHE B N 1
ATOM 4739 C CA . PHE B 1 117 ? 6.711 -29.344 -12.836 1 78.69 117 PHE B CA 1
ATOM 4740 C C . PHE B 1 117 ? 7.305 -30.453 -11.969 1 78.69 117 PHE B C 1
ATOM 4742 O O . PHE B 1 117 ? 6.609 -31.406 -11.602 1 78.69 117 PHE B O 1
ATOM 4749 N N . ARG B 1 118 ? 8.508 -30.312 -11.703 1 80.44 118 ARG B N 1
ATOM 4750 C CA . ARG B 1 118 ? 9.203 -31.328 -10.914 1 80.44 118 ARG B CA 1
ATOM 4751 C C . ARG B 1 118 ? 8.539 -31.5 -9.547 1 80.44 118 ARG B C 1
ATOM 4753 O O . ARG B 1 118 ? 8.312 -32.625 -9.102 1 80.44 118 ARG B O 1
ATOM 4760 N N . ARG B 1 119 ? 8.234 -30.422 -8.977 1 81.94 119 ARG B N 1
ATOM 4761 C CA . ARG B 1 119 ? 7.66 -30.453 -7.637 1 81.94 119 ARG B CA 1
ATOM 4762 C C . ARG B 1 119 ? 6.219 -30.953 -7.672 1 81.94 119 ARG B C 1
ATOM 4764 O O . ARG B 1 119 ? 5.809 -31.75 -6.824 1 81.94 119 ARG B O 1
ATOM 4771 N N . ALA B 1 120 ? 5.496 -30.5 -8.625 1 78.75 120 ALA B N 1
ATOM 4772 C CA . ALA B 1 120 ? 4.098 -30.906 -8.742 1 78.75 120 ALA B CA 1
ATOM 4773 C C . ALA B 1 120 ? 3.99 -32.375 -9.086 1 78.75 120 ALA B C 1
ATOM 4775 O O . ALA B 1 120 ? 3.174 -33.094 -8.508 1 78.75 120 ALA B O 1
ATOM 4776 N N . ALA B 1 121 ? 4.793 -32.812 -10.008 1 71.38 121 ALA B N 1
ATOM 4777 C CA . ALA B 1 121 ? 4.777 -34.219 -10.445 1 71.38 121 ALA B CA 1
ATOM 4778 C C . ALA B 1 121 ? 5.141 -35.156 -9.289 1 71.38 121 ALA B C 1
ATOM 4780 O O . ALA B 1 121 ? 4.547 -36.219 -9.141 1 71.38 121 ALA B O 1
ATOM 4781 N N . PHE B 1 122 ? 6.07 -34.719 -8.562 1 68.25 122 PHE B N 1
ATOM 4782 C CA . PHE B 1 122 ? 6.523 -35.531 -7.43 1 68.25 122 PHE B CA 1
ATOM 4783 C C . PHE B 1 122 ? 5.406 -35.719 -6.41 1 68.25 122 PHE B C 1
ATOM 4785 O O . PHE B 1 122 ? 5.195 -36.812 -5.898 1 68.25 122 PHE B O 1
ATOM 4792 N N . LEU B 1 123 ? 4.676 -34.688 -6.164 1 68.44 123 LEU B N 1
ATOM 4793 C CA . LEU B 1 123 ? 3.658 -34.75 -5.117 1 68.44 123 LEU B CA 1
ATOM 4794 C C . LEU B 1 123 ? 2.404 -35.469 -5.602 1 68.44 123 LEU B C 1
ATOM 4796 O O . LEU B 1 123 ? 1.737 -36.156 -4.824 1 68.44 123 LEU B O 1
ATOM 4800 N N . ILE B 1 124 ? 2.15 -35.281 -6.82 1 62.19 124 ILE B N 1
ATOM 4801 C CA . ILE B 1 124 ? 0.958 -35.906 -7.367 1 62.19 124 ILE B CA 1
ATOM 4802 C C . ILE B 1 124 ? 1.191 -37.406 -7.496 1 62.19 124 ILE B C 1
ATOM 4804 O O . ILE B 1 124 ? 0.294 -38.219 -7.215 1 62.19 124 ILE B O 1
ATOM 4808 N N . TYR B 1 125 ? 2.377 -37.75 -7.922 1 58.78 125 TYR B N 1
ATOM 4809 C CA . TYR B 1 125 ? 2.752 -39.156 -8.07 1 58.78 125 TYR B CA 1
ATOM 4810 C C . TYR B 1 125 ? 2.76 -39.844 -6.723 1 58.78 125 TYR B C 1
ATOM 4812 O O . TYR B 1 125 ? 2.273 -40.969 -6.605 1 58.78 125 TYR B O 1
ATOM 4820 N N . ASP B 1 126 ? 3.398 -39.219 -5.828 1 54.56 126 ASP B N 1
ATOM 4821 C CA . ASP B 1 126 ? 3.471 -39.844 -4.512 1 54.56 126 ASP B CA 1
ATOM 4822 C C . ASP B 1 126 ? 2.076 -40.062 -3.93 1 54.56 126 ASP B C 1
ATOM 4824 O O . ASP B 1 126 ? 1.861 -41 -3.152 1 54.56 126 ASP B O 1
ATOM 4828 N N . PHE B 1 127 ? 1.17 -39.188 -4.352 1 47.62 127 PHE B N 1
ATOM 4829 C CA . PHE B 1 127 ? -0.194 -39.219 -3.84 1 47.62 127 PHE B CA 1
ATOM 4830 C C . PHE B 1 127 ? -0.959 -40.406 -4.457 1 47.62 127 PHE B C 1
ATOM 4832 O O . PHE B 1 127 ? -1.792 -41.031 -3.795 1 47.62 127 PHE B O 1
ATOM 4839 N N . GLU B 1 128 ? -0.867 -40.469 -5.809 1 47.22 128 GLU B N 1
ATOM 4840 C CA . GLU B 1 128 ? -1.615 -41.531 -6.457 1 47.22 128 GLU B CA 1
ATOM 4841 C C . GLU B 1 128 ? -1.188 -42.906 -5.938 1 47.22 128 GLU B C 1
ATOM 4843 O O . GLU B 1 128 ? -1.967 -43.844 -5.973 1 47.22 128 GLU B O 1
ATOM 4848 N N . GLY B 1 129 ? -0.085 -43.094 -5.59 1 42.5 129 GLY B N 1
ATOM 4849 C CA . GLY B 1 129 ? 0.262 -44.406 -5.09 1 42.5 129 GLY B CA 1
ATOM 4850 C C . GLY B 1 129 ? -0.576 -44.844 -3.902 1 42.5 129 GLY B C 1
ATOM 4851 O O . GLY B 1 129 ? -0.855 -46.031 -3.73 1 42.5 129 GLY B O 1
ATOM 4852 N N . GLN B 1 130 ? -0.766 -43.938 -2.859 1 41.53 130 GLN B N 1
ATOM 4853 C CA . GLN B 1 130 ? -1.486 -44.531 -1.728 1 41.53 130 GLN B CA 1
ATOM 4854 C C . GLN B 1 130 ? -2.963 -44.719 -2.059 1 41.53 130 GLN B C 1
ATOM 4856 O O . GLN B 1 130 ? -3.525 -45.781 -1.805 1 41.53 130 GLN B O 1
ATOM 4861 N N . ASN B 1 131 ? -3.941 -43.625 -1.89 1 38.78 131 ASN B N 1
ATOM 4862 C CA . ASN B 1 131 ? -5.379 -43.781 -2.102 1 38.78 131 ASN B CA 1
ATOM 4863 C C . ASN B 1 131 ? -5.777 -43.406 -3.523 1 38.78 131 ASN B C 1
ATOM 4865 O O . ASN B 1 131 ? -5.969 -42.219 -3.818 1 38.78 131 ASN B O 1
ATOM 4869 N N . SER B 1 132 ? -5.312 -43.969 -4.539 1 41.19 132 SER B N 1
ATOM 4870 C CA . SER B 1 132 ? -5.371 -43.812 -5.984 1 41.19 132 SER B CA 1
ATOM 4871 C C . SER B 1 132 ? -6.797 -43.531 -6.453 1 41.19 132 SER B C 1
ATOM 4873 O O . SER B 1 132 ? -7.082 -43.562 -7.652 1 41.19 132 SER B O 1
ATOM 4875 N N . ARG B 1 133 ? -7.797 -43.594 -5.711 1 39.47 133 ARG B N 1
ATOM 4876 C CA . ARG B 1 133 ? -9.141 -43.625 -6.281 1 39.47 133 ARG B CA 1
ATOM 4877 C C . ARG B 1 133 ? -9.484 -42.312 -6.977 1 39.47 133 ARG B C 1
ATOM 4879 O O . ARG B 1 133 ? -10.445 -42.25 -7.742 1 39.47 133 ARG B O 1
ATOM 4886 N N . GLY B 1 134 ? -8.922 -41.188 -6.566 1 37.06 134 GLY B N 1
ATOM 4887 C CA . GLY B 1 134 ? -9.648 -39.969 -6.98 1 37.06 134 GLY B CA 1
ATOM 4888 C C . GLY B 1 134 ? -8.992 -39.25 -8.133 1 37.06 134 GLY B C 1
ATOM 4889 O O . GLY B 1 134 ? -9.344 -38.094 -8.43 1 37.06 134 GLY B O 1
ATOM 4890 N N . VAL B 1 135 ? -7.84 -39.469 -8.359 1 40.5 135 VAL B N 1
ATOM 4891 C CA . VAL B 1 135 ? -7.488 -38.688 -9.531 1 40.5 135 VAL B CA 1
ATOM 4892 C C . VAL B 1 135 ? -8.234 -39.219 -10.758 1 40.5 135 VAL B C 1
ATOM 4894 O O . VAL B 1 135 ? -8.016 -40.344 -11.172 1 40.5 135 VAL B O 1
ATOM 4897 N N . GLU B 1 136 ? -9.406 -38.906 -10.93 1 39.56 136 GLU B N 1
ATOM 4898 C CA . GLU B 1 136 ? -10.094 -39.25 -12.172 1 39.56 136 GLU B CA 1
ATOM 4899 C C . GLU B 1 136 ? -9.156 -39.094 -13.367 1 39.56 136 GLU B C 1
ATOM 4901 O O . GLU B 1 136 ? -8.508 -38.062 -13.539 1 39.56 136 GLU B O 1
ATOM 4906 N N . SER B 1 137 ? -8.484 -40.219 -13.773 1 43.53 137 SER B N 1
ATOM 4907 C CA . SER B 1 137 ? -7.809 -40.312 -15.062 1 43.53 137 SER B CA 1
ATOM 4908 C C . SER B 1 137 ? -8.492 -39.406 -16.109 1 43.53 137 SER B C 1
ATOM 4910 O O . SER B 1 137 ? -9.68 -39.594 -16.375 1 43.53 137 SER B O 1
ATOM 4912 N N . SER B 1 138 ? -8.227 -38.25 -16.062 1 46.19 138 SER B N 1
ATOM 4913 C CA . SER B 1 138 ? -8.812 -37.469 -17.172 1 46.19 138 SER B CA 1
ATOM 4914 C C . SER B 1 138 ? -8.438 -38.062 -18.516 1 46.19 138 SER B C 1
ATOM 4916 O O . SER B 1 138 ? -7.285 -38.469 -18.734 1 46.19 138 SER B O 1
ATOM 4918 N N . ALA B 1 139 ? -9.383 -38.656 -19.172 1 49.81 139 ALA B N 1
ATOM 4919 C CA . ALA B 1 139 ? -9.289 -39.188 -20.547 1 49.81 139 ALA B CA 1
ATOM 4920 C C . ALA B 1 139 ? -8.547 -38.188 -21.438 1 49.81 139 ALA B C 1
ATOM 4922 O O . ALA B 1 139 ? -8.148 -38.531 -22.562 1 49.81 139 ALA B O 1
ATOM 4923 N N . LEU B 1 140 ? -8.336 -37.031 -20.891 1 54.19 140 LEU B N 1
ATOM 4924 C CA . LEU B 1 140 ? -7.797 -36.031 -21.828 1 54.19 140 LEU B CA 1
ATOM 4925 C C . LEU B 1 140 ? -6.27 -36.062 -21.797 1 54.19 140 LEU B C 1
ATOM 4927 O O . LEU B 1 140 ? -5.66 -36.312 -20.766 1 54.19 140 LEU B O 1
ATOM 4931 N N . ALA B 1 141 ? -5.715 -36.188 -23 1 59.38 141 ALA B N 1
ATOM 4932 C CA . ALA B 1 141 ? -4.27 -36.094 -23.188 1 59.38 141 ALA B CA 1
ATOM 4933 C C . ALA B 1 141 ? -3.697 -34.906 -22.422 1 59.38 141 ALA B C 1
ATOM 4935 O O . ALA B 1 141 ? -4.324 -33.844 -22.328 1 59.38 141 ALA B O 1
ATOM 4936 N N . PRO B 1 142 ? -2.592 -35.281 -21.656 1 70.81 142 PRO B N 1
ATOM 4937 C CA . PRO B 1 142 ? -1.931 -34.156 -20.969 1 70.81 142 PRO B CA 1
ATOM 4938 C C . PRO B 1 142 ? -1.604 -33 -21.891 1 70.81 142 PRO B C 1
ATOM 4940 O O . PRO B 1 142 ? -1.489 -33.188 -23.109 1 70.81 142 PRO B O 1
ATOM 4943 N N . SER B 1 143 ? -1.59 -31.875 -21.469 1 74 143 SER B N 1
ATOM 4944 C CA . SER B 1 143 ? -1.301 -30.672 -22.234 1 74 143 SER B CA 1
ATOM 4945 C C . SER B 1 143 ? 0.083 -30.75 -22.875 1 74 143 SER B C 1
ATOM 4947 O O . SER B 1 143 ? 0.978 -31.422 -22.359 1 74 143 SER B O 1
ATOM 4949 N N . PRO B 1 144 ? 0.207 -30.156 -23.969 1 75.75 144 PRO B N 1
ATOM 4950 C CA . PRO B 1 144 ? 1.508 -30.141 -24.641 1 75.75 144 PRO B CA 1
ATOM 4951 C C . PRO B 1 144 ? 2.625 -29.609 -23.75 1 75.75 144 PRO B C 1
ATOM 4953 O O . PRO B 1 144 ? 3.754 -30.109 -23.797 1 75.75 144 PRO B O 1
ATOM 4956 N N . LEU B 1 145 ? 2.301 -28.656 -22.984 1 76.38 145 LEU B N 1
ATOM 4957 C CA . LEU B 1 145 ? 3.326 -28.109 -22.094 1 76.38 145 LEU B CA 1
ATOM 4958 C C . LEU B 1 145 ? 3.754 -29.141 -21.062 1 76.38 145 LEU B C 1
ATOM 4960 O O . LEU B 1 145 ? 4.945 -29.297 -20.797 1 76.38 145 LEU B O 1
ATOM 4964 N N . TRP B 1 146 ? 2.811 -29.797 -20.594 1 78.12 146 TRP B N 1
ATOM 4965 C CA . TRP B 1 146 ? 3.123 -30.844 -19.625 1 78.12 146 TRP B CA 1
ATOM 4966 C C . TRP B 1 146 ? 3.963 -31.938 -20.266 1 78.12 146 TRP B C 1
ATOM 4968 O O . TRP B 1 146 ? 4.934 -32.406 -19.656 1 78.12 146 TRP B O 1
ATOM 4978 N N . THR B 1 147 ? 3.529 -32.344 -21.375 1 80.88 147 THR B N 1
ATOM 4979 C CA . THR B 1 147 ? 4.266 -33.375 -22.078 1 80.88 147 THR B CA 1
ATOM 4980 C C . THR B 1 147 ? 5.707 -32.969 -22.328 1 80.88 147 THR B C 1
ATOM 4982 O O . THR B 1 147 ? 6.633 -33.75 -22.172 1 80.88 147 THR B O 1
ATOM 4985 N N . ARG B 1 148 ? 5.844 -31.75 -22.672 1 79.75 148 ARG B N 1
ATOM 4986 C CA . ARG B 1 148 ? 7.184 -31.234 -22.938 1 79.75 148 ARG B CA 1
ATOM 4987 C C . ARG B 1 148 ? 8.031 -31.25 -21.672 1 79.75 148 ARG B C 1
ATOM 4989 O O . ARG B 1 148 ? 9.18 -31.703 -21.688 1 79.75 148 ARG B O 1
ATOM 4996 N N . LEU B 1 149 ? 7.512 -30.719 -20.672 1 78.69 149 LEU B N 1
ATOM 4997 C CA . LEU B 1 149 ? 8.25 -30.672 -19.422 1 78.69 149 LEU B CA 1
ATOM 4998 C C . LEU B 1 149 ? 8.555 -32.062 -18.906 1 78.69 149 LEU B C 1
ATOM 5000 O O . LEU B 1 149 ? 9.641 -32.312 -18.391 1 78.69 149 LEU B O 1
ATOM 5004 N N . PHE B 1 150 ? 7.594 -32.969 -19.062 1 81.62 150 PHE B N 1
ATOM 5005 C CA . PHE B 1 150 ? 7.773 -34.375 -18.688 1 81.62 150 PHE B CA 1
ATOM 5006 C C . PHE B 1 150 ? 8.938 -34.969 -19.453 1 81.62 150 PHE B C 1
ATOM 5008 O O . PHE B 1 150 ? 9.805 -35.625 -18.859 1 81.62 150 PHE B O 1
ATOM 5015 N N . LEU B 1 151 ? 8.992 -34.719 -20.688 1 84.19 151 LEU B N 1
ATOM 5016 C CA . LEU B 1 151 ? 10.023 -35.312 -21.531 1 84.19 151 LEU B CA 1
ATOM 5017 C C . LEU B 1 151 ? 11.383 -34.688 -21.266 1 84.19 151 LEU B C 1
ATOM 5019 O O . LEU B 1 151 ? 12.414 -35.344 -21.359 1 84.19 151 LEU B O 1
ATOM 5023 N N . GLU B 1 152 ? 11.375 -33.438 -21 1 80 152 GLU B N 1
ATOM 5024 C CA . GLU B 1 152 ? 12.625 -32.75 -20.688 1 80 152 GLU B CA 1
ATOM 5025 C C . GLU B 1 152 ? 13.242 -33.281 -19.391 1 80 152 GLU B C 1
ATOM 5027 O O . GLU B 1 152 ? 14.469 -33.406 -19.281 1 80 152 GLU B O 1
ATOM 5032 N N . GLN B 1 153 ? 12.438 -33.656 -18.594 1 80.25 153 GLN B N 1
ATOM 5033 C CA . GLN B 1 153 ? 12.93 -34.062 -17.281 1 80.25 153 GLN B CA 1
ATOM 5034 C C . GLN B 1 153 ? 13.188 -35.562 -17.25 1 80.25 153 GLN B C 1
ATOM 5036 O O . GLN B 1 153 ? 14.109 -36.031 -16.578 1 80.25 153 GLN B O 1
ATOM 5041 N N . ASN B 1 154 ? 12.32 -36.312 -17.953 1 85.62 154 ASN B N 1
ATOM 5042 C CA . ASN B 1 154 ? 12.367 -37.75 -17.828 1 85.62 154 ASN B CA 1
ATOM 5043 C C . ASN B 1 154 ? 12.703 -38.438 -19.156 1 85.62 154 ASN B C 1
ATOM 5045 O O . ASN B 1 154 ? 12.578 -39.656 -19.297 1 85.62 154 ASN B O 1
ATOM 5049 N N . GLY B 1 155 ? 13.094 -37.688 -20.109 1 87.25 155 GLY B N 1
ATOM 5050 C CA . GLY B 1 155 ? 13.312 -38.219 -21.453 1 87.25 155 GLY B CA 1
ATOM 5051 C C . GLY B 1 155 ? 14.297 -39.344 -21.484 1 87.25 155 GLY B C 1
ATOM 5052 O O . GLY B 1 155 ? 14.039 -40.375 -22.109 1 87.25 155 GLY B O 1
ATOM 5053 N N . ALA B 1 156 ? 15.438 -39.156 -20.812 1 89.5 156 ALA B N 1
ATOM 5054 C CA . ALA B 1 156 ? 16.469 -40.188 -20.797 1 89.5 156 ALA B CA 1
ATOM 5055 C C . ALA B 1 156 ? 15.961 -41.438 -20.109 1 89.5 156 ALA B C 1
ATOM 5057 O O . ALA B 1 156 ? 16.172 -42.562 -20.594 1 89.5 156 ALA B O 1
ATOM 5058 N N . ARG B 1 157 ? 15.344 -41.281 -19 1 90.5 157 ARG B N 1
ATOM 5059 C CA . ARG B 1 157 ? 14.789 -42.406 -18.266 1 90.5 157 ARG B CA 1
ATOM 5060 C C . ARG B 1 157 ? 13.719 -43.125 -19.078 1 90.5 157 ARG B C 1
ATOM 5062 O O . ARG B 1 157 ? 13.664 -44.344 -19.094 1 90.5 157 ARG B O 1
ATOM 5069 N N . LEU B 1 158 ? 12.891 -42.344 -19.719 1 93.75 158 LEU B N 1
ATOM 5070 C CA . LEU B 1 158 ? 11.828 -42.906 -20.547 1 93.75 158 LEU B CA 1
ATOM 5071 C C . LEU B 1 158 ? 12.414 -43.688 -21.719 1 93.75 158 LEU B C 1
ATOM 5073 O O . LEU B 1 158 ? 11.953 -44.812 -22.016 1 93.75 158 LEU B O 1
ATOM 5077 N N . ALA B 1 159 ? 13.414 -43.156 -22.328 1 93.94 159 ALA B N 1
ATOM 5078 C CA . ALA B 1 159 ? 14.062 -43.844 -23.438 1 93.94 159 ALA B CA 1
ATOM 5079 C C . ALA B 1 159 ? 14.648 -45.188 -23 1 93.94 159 ALA B C 1
ATOM 5081 O O . ALA B 1 159 ? 14.508 -46.188 -23.688 1 93.94 159 ALA B O 1
ATOM 5082 N N . GLU B 1 160 ? 15.258 -45.125 -21.875 1 93.69 160 GLU B N 1
ATOM 5083 C CA . GLU B 1 160 ? 15.836 -46.375 -21.328 1 93.69 160 GLU B CA 1
ATOM 5084 C C . GLU B 1 160 ? 14.766 -47.406 -21.016 1 93.69 160 GLU B C 1
ATOM 5086 O O . GLU B 1 160 ? 14.93 -48.594 -21.312 1 93.69 160 GLU B O 1
ATOM 5091 N N . ALA B 1 161 ? 13.719 -46.969 -20.438 1 94.44 161 ALA B N 1
ATOM 5092 C CA . ALA B 1 161 ? 12.617 -47.875 -20.094 1 94.44 161 ALA B CA 1
ATOM 5093 C C . ALA B 1 161 ? 11.992 -48.469 -21.359 1 94.44 161 ALA B C 1
ATOM 5095 O O . ALA B 1 161 ? 11.664 -49.656 -21.391 1 94.44 161 ALA B O 1
ATOM 5096 N N . LEU B 1 162 ? 11.836 -47.656 -22.344 1 94.94 162 LEU B N 1
ATOM 5097 C CA . LEU B 1 162 ? 11.258 -48.125 -23.594 1 94.94 162 LEU B CA 1
ATOM 5098 C C . LEU B 1 162 ? 12.188 -49.125 -24.281 1 94.94 162 LEU B C 1
ATOM 5100 O O . LEU B 1 162 ? 11.727 -50.156 -24.797 1 94.94 162 LEU B O 1
ATOM 5104 N N . ARG B 1 163 ? 13.492 -48.844 -24.266 1 94.06 163 ARG B N 1
ATOM 5105 C CA . ARG B 1 163 ? 14.477 -49.781 -24.844 1 94.06 163 ARG B CA 1
ATOM 5106 C C . ARG B 1 163 ? 14.469 -51.094 -24.109 1 94.06 163 ARG B C 1
ATOM 5108 O O . ARG B 1 163 ? 14.516 -52.156 -24.734 1 94.06 163 ARG B O 1
ATOM 5115 N N . PHE B 1 164 ? 14.469 -50.969 -22.844 1 93.06 164 PHE B N 1
ATOM 5116 C CA . PHE B 1 164 ? 14.461 -52.156 -22.016 1 93.06 164 PHE B CA 1
ATOM 5117 C C . PHE B 1 164 ? 13.227 -53 -22.297 1 93.06 164 PHE B C 1
ATOM 5119 O O . PHE B 1 164 ? 13.32 -54.219 -22.406 1 93.06 164 PHE B O 1
ATOM 5126 N N . PHE B 1 165 ? 12.102 -52.406 -22.422 1 93.38 165 PHE B N 1
ATOM 5127 C CA . PHE B 1 165 ? 10.859 -53.125 -22.672 1 93.38 165 PHE B CA 1
ATOM 5128 C C . PHE B 1 165 ? 10.875 -53.75 -24.047 1 93.38 165 PHE B C 1
ATOM 5130 O O . PHE B 1 165 ? 10.422 -54.875 -24.219 1 93.38 165 PHE B O 1
ATOM 5137 N N . LEU B 1 166 ? 11.344 -53.062 -25.047 1 91.5 166 LEU B N 1
ATOM 5138 C CA . LEU B 1 166 ? 11.422 -53.531 -26.422 1 91.5 166 LEU B CA 1
ATOM 5139 C C . LEU B 1 166 ? 12.344 -54.75 -26.516 1 91.5 166 LEU B C 1
ATOM 5141 O O . LEU B 1 166 ? 12.125 -55.625 -27.359 1 91.5 166 LEU B O 1
ATOM 5145 N N . ALA B 1 167 ? 13.336 -54.812 -25.703 1 90.62 167 ALA B N 1
ATOM 5146 C CA . ALA B 1 167 ? 14.305 -55.906 -25.719 1 90.62 167 ALA B CA 1
ATOM 5147 C C . ALA B 1 167 ? 13.719 -57.156 -25.078 1 90.62 167 ALA B C 1
ATOM 5149 O O . ALA B 1 167 ? 14.141 -58.281 -25.406 1 90.62 167 ALA B O 1
ATOM 5150 N N . GLN B 1 168 ? 12.758 -56.906 -24.141 1 87.06 168 GLN B N 1
ATOM 5151 C CA . GLN B 1 168 ? 12.234 -58.062 -23.438 1 87.06 168 GLN B CA 1
ATOM 5152 C C . GLN B 1 168 ? 10.711 -58 -23.312 1 87.06 168 GLN B C 1
ATOM 5154 O O . GLN B 1 168 ? 10.172 -57.969 -22.219 1 87.06 168 GLN B O 1
ATOM 5159 N N . PRO B 1 169 ? 10.023 -58.062 -24.453 1 86.12 169 PRO B N 1
ATOM 5160 C CA . PRO B 1 169 ? 8.562 -58.094 -24.328 1 86.12 169 PRO B CA 1
ATOM 5161 C C . PRO B 1 169 ? 8.055 -59.344 -23.641 1 86.12 169 PRO B C 1
ATOM 5163 O O . PRO B 1 169 ? 8.742 -60.375 -23.641 1 86.12 169 PRO B O 1
ATOM 5166 N N . GLU B 1 170 ? 7.004 -59.188 -23 1 84.88 170 GLU B N 1
ATOM 5167 C CA . GLU B 1 170 ? 6.43 -60.344 -22.344 1 84.88 170 GLU B CA 1
ATOM 5168 C C . GLU B 1 170 ? 5.809 -61.312 -23.359 1 84.88 170 GLU B C 1
ATOM 5170 O O . GLU B 1 170 ? 5.109 -60.875 -24.281 1 84.88 170 GLU B O 1
ATOM 5175 N N . ARG B 1 171 ? 6.082 -62.594 -23.25 1 83.31 171 ARG B N 1
ATOM 5176 C CA . ARG B 1 171 ? 5.523 -63.594 -24.141 1 83.31 171 ARG B CA 1
ATOM 5177 C C . ARG B 1 171 ? 4.715 -64.625 -23.359 1 83.31 171 ARG B C 1
ATOM 5179 O O . ARG B 1 171 ? 5.09 -65 -22.25 1 83.31 171 ARG B O 1
ATOM 5186 N N . ASP B 1 172 ? 3.537 -64.688 -23.719 1 78.06 172 ASP B N 1
ATOM 5187 C CA . ASP B 1 172 ? 2.705 -65.75 -23.172 1 78.06 172 ASP B CA 1
ATOM 5188 C C . ASP B 1 172 ? 2.77 -67 -24.031 1 78.06 172 ASP B C 1
ATOM 5190 O O . ASP B 1 172 ? 2.617 -66.938 -25.25 1 78.06 172 ASP B O 1
ATOM 5194 N N . LEU B 1 173 ? 3.23 -68 -23.391 1 68.88 173 LEU B N 1
ATOM 5195 C CA . LEU B 1 173 ? 3.281 -69.25 -24.094 1 68.88 173 LEU B CA 1
ATOM 5196 C C . LEU B 1 173 ? 1.918 -69.938 -24.078 1 68.88 173 LEU B C 1
ATOM 5198 O O . LEU B 1 173 ? 1.377 -70.25 -23.016 1 68.88 173 LEU B O 1
ATOM 5202 N N . GLY B 1 174 ? 1.121 -69.562 -24.984 1 66.25 174 GLY B N 1
ATOM 5203 C CA . GLY B 1 174 ? -0.118 -70.312 -25.109 1 66.25 174 GLY B CA 1
ATOM 5204 C C . GLY B 1 174 ? 0.008 -71.5 -26 1 66.25 174 GLY B C 1
ATOM 5205 O O . GLY B 1 174 ? 1.071 -71.75 -26.578 1 66.25 174 GLY B O 1
ATOM 5206 N N . GLU B 1 175 ? -0.911 -72.5 -25.719 1 67.94 175 GLU B N 1
ATOM 5207 C CA . GLU B 1 175 ? -0.975 -73.688 -26.547 1 67.94 175 GLU B CA 1
ATOM 5208 C C . GLU B 1 175 ? -2.072 -73.562 -27.609 1 67.94 175 GLU B C 1
ATOM 5210 O O . GLU B 1 175 ? -3.162 -73.062 -27.312 1 67.94 175 GLU B O 1
ATOM 5215 N N . GLU B 1 176 ? -1.636 -73.438 -28.75 1 71.31 176 GLU B N 1
ATOM 5216 C CA . GLU B 1 176 ? -2.641 -73.562 -29.797 1 71.31 176 GLU B CA 1
ATOM 5217 C C . GLU B 1 176 ? -2.684 -74.938 -30.406 1 71.31 176 GLU B C 1
ATOM 5219 O O . GLU B 1 176 ? -1.639 -75.562 -30.672 1 71.31 176 GLU B O 1
ATOM 5224 N N . THR B 1 177 ? -3.977 -75.5 -30.438 1 70.56 177 THR B N 1
ATOM 5225 C CA . THR B 1 177 ? -4.156 -76.812 -31.031 1 70.56 177 THR B CA 1
ATOM 5226 C C . THR B 1 177 ? -4.172 -76.688 -32.562 1 70.56 177 THR B C 1
ATOM 5228 O O . THR B 1 177 ? -4.977 -75.938 -33.125 1 70.56 177 THR B O 1
ATOM 5231 N N . VAL B 1 178 ? -3.17 -77.188 -33.062 1 75.44 178 VAL B N 1
ATOM 5232 C CA . VAL B 1 178 ? -3.164 -77.25 -34.531 1 75.44 178 VAL B CA 1
ATOM 5233 C C . VAL B 1 178 ? -3.383 -78.688 -34.969 1 75.44 178 VAL B C 1
ATOM 5235 O O . VAL B 1 178 ? -2.83 -79.625 -34.375 1 75.44 178 VAL B O 1
ATOM 5238 N N . TRP B 1 179 ? -4.336 -78.812 -36 1 75.75 179 TRP B N 1
ATOM 5239 C CA . TRP B 1 179 ? -4.602 -80.125 -36.531 1 75.75 179 TRP B CA 1
ATOM 5240 C C . TRP B 1 179 ? -3.648 -80.438 -37.688 1 75.75 179 TRP B C 1
ATOM 5242 O O . TRP B 1 179 ? -3.514 -79.688 -38.625 1 75.75 179 TRP B O 1
ATOM 5252 N N . ARG B 1 180 ? -2.867 -81.438 -37.469 1 75.94 180 ARG B N 1
ATOM 5253 C CA . ARG B 1 180 ? -1.927 -81.875 -38.469 1 75.94 180 ARG B CA 1
ATOM 5254 C C . ARG B 1 180 ? -2.215 -83.312 -38.906 1 75.94 180 ARG B C 1
ATOM 5256 O O . ARG B 1 180 ? -2.779 -84.062 -38.156 1 75.94 180 ARG B O 1
ATOM 5263 N N . PRO B 1 181 ? -1.882 -83.5 -40.25 1 77.81 181 PRO B N 1
ATOM 5264 C CA . PRO B 1 181 ? -1.996 -84.938 -40.656 1 77.81 181 PRO B CA 1
ATOM 5265 C C . PRO B 1 181 ? -1.198 -85.875 -39.75 1 77.81 181 PRO B C 1
ATOM 5267 O O . PRO B 1 181 ? -0.116 -85.5 -39.281 1 77.81 181 PRO B O 1
ATOM 5270 N N . ALA B 1 182 ? -1.774 -86.875 -39.469 1 72.12 182 ALA B N 1
ATOM 5271 C CA . ALA B 1 182 ? -1.237 -87.875 -38.531 1 72.12 182 ALA B CA 1
ATOM 5272 C C . ALA B 1 182 ? 0.214 -88.188 -38.844 1 72.12 182 ALA B C 1
ATOM 5274 O O . ALA B 1 182 ? 1.025 -88.438 -37.938 1 72.12 182 ALA B O 1
ATOM 5275 N N . ALA B 1 183 ? 0.551 -88.125 -40.062 1 73.81 183 ALA B N 1
ATOM 5276 C CA . ALA B 1 183 ? 1.898 -88.5 -40.5 1 73.81 183 ALA B CA 1
ATOM 5277 C C . ALA B 1 183 ? 2.898 -87.375 -40.156 1 73.81 183 ALA B C 1
ATOM 5279 O O . ALA B 1 183 ? 4.098 -87.625 -40.031 1 73.81 183 ALA B O 1
ATOM 5280 N N . GLN B 1 184 ? 2.357 -86.25 -39.844 1 72.81 184 GLN B N 1
ATOM 5281 C CA . GLN B 1 184 ? 3.236 -85.062 -39.625 1 72.81 184 GLN B CA 1
ATOM 5282 C C . GLN B 1 184 ? 3.189 -84.625 -38.188 1 72.81 184 GLN B C 1
ATOM 5284 O O . GLN B 1 184 ? 3.867 -83.625 -37.812 1 72.81 184 GLN B O 1
ATOM 5289 N N . ALA B 1 185 ? 2.426 -85.188 -37.469 1 64.06 185 ALA B N 1
ATOM 5290 C CA . ALA B 1 185 ? 2.256 -84.75 -36.094 1 64.06 185 ALA B CA 1
ATOM 5291 C C . ALA B 1 185 ? 3.42 -85.25 -35.219 1 64.06 185 ALA B C 1
ATOM 5293 O O . ALA B 1 185 ? 3.762 -86.438 -35.219 1 64.06 185 ALA B O 1
ATOM 5294 N N . ALA B 1 186 ? 4.285 -84.375 -34.781 1 63.56 186 ALA B N 1
ATOM 5295 C CA . ALA B 1 186 ? 5.512 -84.75 -34.094 1 63.56 186 ALA B CA 1
ATOM 5296 C C . ALA B 1 186 ? 5.262 -84.938 -32.594 1 63.56 186 ALA B C 1
ATOM 5298 O O . ALA B 1 186 ? 5.879 -85.812 -31.953 1 63.56 186 ALA B O 1
ATOM 5299 N N . ARG B 1 187 ? 4.602 -84.062 -31.891 1 62.41 187 ARG B N 1
ATOM 5300 C CA . ARG B 1 187 ? 4.457 -84.125 -30.438 1 62.41 187 ARG B CA 1
ATOM 5301 C C . ARG B 1 187 ? 2.994 -84.312 -30.031 1 62.41 187 ARG B C 1
ATOM 5303 O O . ARG B 1 187 ? 2.119 -83.562 -30.531 1 62.41 187 ARG B O 1
ATOM 5310 N N . PHE B 1 188 ? 2.711 -85.5 -29.344 1 60.44 188 PHE B N 1
ATOM 5311 C CA . PHE B 1 188 ? 1.357 -85.875 -28.922 1 60.44 188 PHE B CA 1
ATOM 5312 C C . PHE B 1 188 ? 1.19 -85.625 -27.422 1 60.44 188 PHE B C 1
ATOM 5314 O O . PHE B 1 188 ? 2.018 -86.062 -26.625 1 60.44 188 PHE B O 1
ATOM 5321 N N . ASP B 1 189 ? 0.539 -84.562 -27.125 1 63.97 189 ASP B N 1
ATOM 5322 C CA . ASP B 1 189 ? 0.159 -84.5 -25.719 1 63.97 189 ASP B CA 1
ATOM 5323 C C . ASP B 1 189 ? -1.184 -85.188 -25.484 1 63.97 189 ASP B C 1
ATOM 5325 O O . ASP B 1 189 ? -1.955 -85.438 -26.422 1 63.97 189 ASP B O 1
ATOM 5329 N N . GLN B 1 190 ? -1.329 -85.688 -24.219 1 67.31 190 GLN B N 1
ATOM 5330 C CA . GLN B 1 190 ? -2.488 -86.5 -23.844 1 67.31 190 GLN B CA 1
ATOM 5331 C C . GLN B 1 190 ? -3.789 -85.75 -24.172 1 67.31 190 GLN B C 1
ATOM 5333 O O . GLN B 1 190 ? -4.754 -86.375 -24.625 1 67.31 190 GLN B O 1
ATOM 5338 N N . ALA B 1 191 ? -3.758 -84.5 -24.062 1 68.69 191 ALA B N 1
ATOM 5339 C CA . ALA B 1 191 ? -4.98 -83.75 -24.281 1 68.69 191 ALA B CA 1
ATOM 5340 C C . ALA B 1 191 ? -5.301 -83.688 -25.781 1 68.69 191 ALA B C 1
ATOM 5342 O O . ALA B 1 191 ? -6.461 -83.812 -26.172 1 68.69 191 ALA B O 1
ATOM 5343 N N . ALA B 1 192 ? -4.266 -83.562 -26.547 1 69.12 192 ALA B N 1
ATOM 5344 C CA . ALA B 1 192 ? -4.445 -83.562 -28 1 69.12 192 ALA B CA 1
ATOM 5345 C C . ALA B 1 192 ? -4.961 -84.875 -28.531 1 69.12 192 ALA B C 1
ATOM 5347 O O . ALA B 1 192 ? -5.832 -84.938 -29.391 1 69.12 192 ALA B O 1
ATOM 5348 N N . LEU B 1 193 ? -4.496 -85.875 -27.859 1 68.94 193 LEU B N 1
ATOM 5349 C CA . LEU B 1 193 ? -4.938 -87.188 -28.25 1 68.94 193 LEU B CA 1
ATOM 5350 C C . LEU B 1 193 ? -6.395 -87.438 -27.859 1 68.94 193 LEU B C 1
ATOM 5352 O O . LEU B 1 193 ? -7.156 -88.062 -28.609 1 68.94 193 LEU B O 1
ATOM 5356 N N . ARG B 1 194 ? -6.723 -86.875 -26.766 1 72.31 194 ARG B N 1
ATOM 5357 C CA . ARG B 1 194 ? -8.109 -87 -26.328 1 72.31 194 ARG B CA 1
ATOM 5358 C C . ARG B 1 194 ? -9.047 -86.188 -27.25 1 72.31 194 ARG B C 1
ATOM 5360 O O . ARG B 1 194 ? -10.148 -86.688 -27.562 1 72.31 194 ARG B O 1
ATOM 5367 N N . GLN B 1 195 ? -8.5 -85.188 -27.734 1 71.31 195 GLN B N 1
ATOM 5368 C CA . GLN B 1 195 ? -9.32 -84.375 -28.609 1 71.31 195 GLN B CA 1
ATOM 5369 C C . GLN B 1 195 ? -9.461 -85 -29.984 1 71.31 195 GLN B C 1
ATOM 5371 O O . GLN B 1 195 ? -10.539 -84.938 -30.594 1 71.31 195 GLN B O 1
ATOM 5376 N N . THR B 1 196 ? -8.406 -85.562 -30.391 1 72.44 196 THR B N 1
ATOM 5377 C CA . THR B 1 196 ? -8.445 -86.25 -31.656 1 72.44 196 THR B CA 1
ATOM 5378 C C . THR B 1 196 ? -9.414 -87.438 -31.578 1 72.44 196 THR B C 1
ATOM 5380 O O . THR B 1 196 ? -10.164 -87.688 -32.5 1 72.44 196 THR B O 1
ATOM 5383 N N . ALA B 1 197 ? -9.406 -88.062 -30.453 1 74.88 197 ALA B N 1
ATOM 5384 C CA . ALA B 1 197 ? -10.227 -89.25 -30.266 1 74.88 197 ALA B CA 1
ATOM 5385 C C . ALA B 1 197 ? -11.711 -88.875 -30.219 1 74.88 197 ALA B C 1
ATOM 5387 O O . ALA B 1 197 ? -12.555 -89.688 -30.609 1 74.88 197 ALA B O 1
ATOM 5388 N N . ARG B 1 198 ? -11.969 -87.625 -29.891 1 73.19 198 ARG B N 1
ATOM 5389 C CA . ARG B 1 198 ? -13.367 -87.25 -29.719 1 73.19 198 ARG B CA 1
ATOM 5390 C C . ARG B 1 198 ? -14.008 -86.938 -31.062 1 73.19 198 ARG B C 1
ATOM 5392 O O . ARG B 1 198 ? -15.227 -87 -31.219 1 73.19 198 ARG B O 1
ATOM 5399 N N . ASP B 1 199 ? -13.164 -86.562 -31.969 1 67.19 199 ASP B N 1
ATOM 5400 C CA . ASP B 1 199 ? -13.734 -86.25 -33.281 1 67.19 199 ASP B CA 1
ATOM 5401 C C . ASP B 1 199 ? -13.633 -87.438 -34.219 1 67.19 199 ASP B C 1
ATOM 5403 O O . ASP B 1 199 ? -12.57 -87.688 -34.812 1 67.19 199 ASP B O 1
ATOM 5407 N N . ALA B 1 200 ? -14.703 -88.125 -34.344 1 67.5 200 ALA B N 1
ATOM 5408 C CA . ALA B 1 200 ? -14.812 -89.375 -35.156 1 67.5 200 ALA B CA 1
ATOM 5409 C C . ALA B 1 200 ? -14.555 -89.062 -36.625 1 67.5 200 ALA B C 1
ATOM 5411 O O . ALA B 1 200 ? -14.078 -89.938 -37.375 1 67.5 200 ALA B O 1
ATOM 5412 N N . ALA B 1 201 ? -14.828 -87.812 -36.969 1 70.88 201 ALA B N 1
ATOM 5413 C CA . ALA B 1 201 ? -14.703 -87.5 -38.375 1 70.88 201 ALA B CA 1
ATOM 5414 C C . ALA B 1 201 ? -13.242 -87.438 -38.812 1 70.88 201 ALA B C 1
ATOM 5416 O O . ALA B 1 201 ? -12.945 -87.5 -40.031 1 70.88 201 ALA B O 1
ATOM 5417 N N . LEU B 1 202 ? -12.344 -87.688 -37.844 1 69.06 202 LEU B N 1
ATOM 5418 C CA . LEU B 1 202 ? -10.922 -87.562 -38.125 1 69.06 202 LEU B CA 1
ATOM 5419 C C . LEU B 1 202 ? -10.281 -88.938 -38.25 1 69.06 202 LEU B C 1
ATOM 5421 O O . LEU B 1 202 ? -9.078 -89.062 -38.5 1 69.06 202 LEU B O 1
ATOM 5425 N N . TRP B 1 203 ? -11.141 -89.875 -38.156 1 72.69 203 TRP B N 1
ATOM 5426 C CA . TRP B 1 203 ? -10.617 -91.188 -38.219 1 72.69 203 TRP B CA 1
ATOM 5427 C C . TRP B 1 203 ? -11.031 -91.938 -39.5 1 72.69 203 TRP B C 1
ATOM 5429 O O . TRP B 1 203 ? -12.141 -91.688 -40 1 72.69 203 TRP B O 1
ATOM 5439 N N . THR B 1 204 ? -10.102 -92.438 -40.188 1 74.19 204 THR B N 1
ATOM 5440 C CA . THR B 1 204 ? -10.398 -93.188 -41.375 1 74.19 204 THR B CA 1
ATOM 5441 C C . THR B 1 204 ? -9.867 -94.625 -41.25 1 74.19 204 THR B C 1
ATOM 5443 O O . THR B 1 204 ? -9 -94.875 -40.406 1 74.19 204 THR B O 1
ATOM 5446 N N . ARG B 1 205 ? -10.523 -95.625 -41.875 1 72.06 205 ARG B N 1
ATOM 5447 C CA . ARG B 1 205 ? -10.094 -97 -41.938 1 72.06 205 ARG B CA 1
ATOM 5448 C C . ARG B 1 205 ? -9.203 -97.25 -43.156 1 72.06 205 ARG B C 1
ATOM 5450 O O . ARG B 1 205 ? -9.578 -96.875 -44.281 1 72.06 205 ARG B O 1
ATOM 5457 N N . PHE B 1 206 ? -7.875 -97.375 -42.906 1 67.12 206 PHE B N 1
ATOM 5458 C CA . PHE B 1 206 ? -6.977 -97.75 -44 1 67.12 206 PHE B CA 1
ATOM 5459 C C . PHE B 1 206 ? -6.312 -99.125 -43.719 1 67.12 206 PHE B C 1
ATOM 5461 O O . PHE B 1 206 ? -5.672 -99.25 -42.688 1 67.12 206 PHE B O 1
ATOM 5468 N N . ASN B 1 207 ? -6.344 -100.062 -44.594 1 74.12 207 ASN B N 1
ATOM 5469 C CA . ASN B 1 207 ? -5.836 -101.438 -44.531 1 74.12 207 ASN B CA 1
ATOM 5470 C C . ASN B 1 207 ? -6.242 -102.125 -43.25 1 74.12 207 ASN B C 1
ATOM 5472 O O . ASN B 1 207 ? -5.434 -102.875 -42.656 1 74.12 207 ASN B O 1
ATOM 5476 N N . GLY B 1 208 ? -7.512 -101.875 -42.75 1 73.62 208 GLY B N 1
ATOM 5477 C CA . GLY B 1 208 ? -8.07 -102.562 -41.625 1 73.62 208 GLY B CA 1
ATOM 5478 C C . GLY B 1 208 ? -7.75 -101.938 -40.281 1 73.62 208 GLY B C 1
ATOM 5479 O O . GLY B 1 208 ? -8.242 -102.312 -39.25 1 73.62 208 GLY B O 1
ATOM 5480 N N . LYS B 1 209 ? -6.84 -101.062 -40.25 1 71.62 209 LYS B N 1
ATOM 5481 C CA . LYS B 1 209 ? -6.461 -100.375 -39 1 71.62 209 LYS B CA 1
ATOM 5482 C C . LYS B 1 209 ? -7.055 -99 -38.969 1 71.62 209 LYS B C 1
ATOM 5484 O O . LYS B 1 209 ? -7.109 -98.312 -39.969 1 71.62 209 LYS B O 1
ATOM 5489 N N . ILE B 1 210 ? -7.727 -98.688 -37.844 1 72.5 210 ILE B N 1
ATOM 5490 C CA . ILE B 1 210 ? -8.289 -97.375 -37.625 1 72.5 210 ILE B CA 1
ATOM 5491 C C . ILE B 1 210 ? -7.176 -96.375 -37.312 1 72.5 210 ILE B C 1
ATOM 5493 O O . ILE B 1 210 ? -6.398 -96.562 -36.375 1 72.5 210 ILE B O 1
ATOM 5497 N N . GLN B 1 211 ? -6.922 -95.5 -38.25 1 74.62 211 GLN B N 1
ATOM 5498 C CA . GLN B 1 211 ? -5.883 -94.5 -38.031 1 74.62 211 GLN B CA 1
ATOM 5499 C C . GLN B 1 211 ? -6.438 -93.062 -38.156 1 74.62 211 GLN B C 1
ATOM 5501 O O . GLN B 1 211 ? -7.359 -92.812 -38.938 1 74.62 211 GLN B O 1
ATOM 5506 N N . PRO B 1 212 ? -6.039 -92.188 -37.312 1 73.62 212 PRO B N 1
ATOM 5507 C CA . PRO B 1 212 ? -6.527 -90.812 -37.406 1 73.62 212 PRO B CA 1
ATOM 5508 C C . PRO B 1 212 ? -5.945 -90.062 -38.625 1 73.62 212 PRO B C 1
ATOM 5510 O O . PRO B 1 212 ? -4.785 -90.312 -39 1 73.62 212 PRO B O 1
ATOM 5513 N N . LEU B 1 213 ? -6.762 -89.375 -39.375 1 77.81 213 LEU B N 1
ATOM 5514 C CA . LEU B 1 213 ? -6.34 -88.562 -40.531 1 77.81 213 LEU B CA 1
ATOM 5515 C C . LEU B 1 213 ? -5.582 -87.312 -40.062 1 77.81 213 LEU B C 1
ATOM 5517 O O . LEU B 1 213 ? -4.578 -86.938 -40.688 1 77.81 213 LEU B O 1
ATOM 5521 N N . GLN B 1 214 ? -6.078 -86.75 -39.031 1 76.88 214 GLN B N 1
ATOM 5522 C CA . GLN B 1 214 ? -5.461 -85.562 -38.438 1 76.88 214 GLN B CA 1
ATOM 5523 C C . GLN B 1 214 ? -5.375 -85.75 -36.906 1 76.88 214 GLN B C 1
ATOM 5525 O O . GLN B 1 214 ? -6.211 -86.375 -36.281 1 76.88 214 GLN B O 1
ATOM 5530 N N . VAL B 1 215 ? -4.211 -85.312 -36.438 1 76.06 215 VAL B N 1
ATOM 5531 C CA . VAL B 1 215 ? -4.016 -85.312 -34.969 1 76.06 215 VAL B CA 1
ATOM 5532 C C . VAL B 1 215 ? -3.854 -83.875 -34.469 1 76.06 215 VAL B C 1
ATOM 5534 O O . VAL B 1 215 ? -3.217 -83.062 -35.125 1 76.06 215 VAL B O 1
ATOM 5537 N N . ALA B 1 216 ? -4.551 -83.688 -33.344 1 74.19 216 ALA B N 1
ATOM 5538 C CA . ALA B 1 216 ? -4.426 -82.375 -32.688 1 74.19 216 ALA B CA 1
ATOM 5539 C C . ALA B 1 216 ? -3.061 -82.188 -32.031 1 74.19 216 ALA B C 1
ATOM 5541 O O . ALA B 1 216 ? -2.572 -83.125 -31.391 1 74.19 216 ALA B O 1
ATOM 5542 N N . GLN B 1 217 ? -2.26 -81.188 -32.469 1 73 217 GLN B N 1
ATOM 5543 C CA . GLN B 1 217 ? -1.002 -80.875 -31.797 1 73 217 GLN B CA 1
ATOM 5544 C C . GLN B 1 217 ? -1.094 -79.5 -31.109 1 73 217 GLN B C 1
ATOM 5546 O O . GLN B 1 217 ? -1.606 -78.562 -31.688 1 73 217 GLN B O 1
ATOM 5551 N N . ASN B 1 218 ? -0.771 -79.562 -29.797 1 68.25 218 ASN B N 1
ATOM 5552 C CA . ASN B 1 218 ? -0.687 -78.312 -29.078 1 68.25 218 ASN B CA 1
ATOM 5553 C C . ASN B 1 218 ? 0.663 -77.625 -29.281 1 68.25 218 ASN B C 1
ATOM 5555 O O . ASN B 1 218 ? 1.707 -78.188 -28.969 1 68.25 218 ASN B O 1
ATOM 5559 N N . LEU B 1 219 ? 0.643 -76.688 -30.125 1 64.06 219 LEU B N 1
ATOM 5560 C CA . LEU B 1 219 ? 1.862 -75.938 -30.328 1 64.06 219 LEU B CA 1
ATOM 5561 C C . LEU B 1 219 ? 1.935 -74.75 -29.359 1 64.06 219 LEU B C 1
ATOM 5563 O O . LEU B 1 219 ? 0.932 -74.062 -29.125 1 64.06 219 LEU B O 1
ATOM 5567 N N . ALA B 1 220 ? 3.008 -74.75 -28.703 1 64.31 220 ALA B N 1
ATOM 5568 C CA . ALA B 1 220 ? 3.273 -73.562 -27.875 1 64.31 220 ALA B CA 1
ATOM 5569 C C . ALA B 1 220 ? 3.451 -72.312 -28.734 1 64.31 220 ALA B C 1
ATOM 5571 O O . ALA B 1 220 ? 4.289 -72.312 -29.641 1 64.31 220 ALA B O 1
ATOM 5572 N N . VAL B 1 221 ? 2.434 -71.562 -28.828 1 64.94 221 VAL B N 1
ATOM 5573 C CA . VAL B 1 221 ? 2.568 -70.312 -29.578 1 64.94 221 VAL B CA 1
ATOM 5574 C C . VAL B 1 221 ? 2.828 -69.125 -28.625 1 64.94 221 VAL B C 1
ATOM 5576 O O . VAL B 1 221 ? 2.17 -69 -27.594 1 64.94 221 VAL B O 1
ATOM 5579 N N . SER B 1 222 ? 4.02 -68.562 -28.875 1 68.75 222 SER B N 1
ATOM 5580 C CA . SER B 1 222 ? 4.352 -67.375 -28.141 1 68.75 222 SER B CA 1
ATOM 5581 C C . SER B 1 222 ? 3.549 -66.188 -28.641 1 68.75 222 SER B C 1
ATOM 5583 O O . SER B 1 222 ? 3.637 -65.812 -29.812 1 68.75 222 SER B O 1
ATOM 5585 N N . ARG B 1 223 ? 2.602 -65.75 -27.75 1 79.5 223 ARG B N 1
ATOM 5586 C CA . ARG B 1 223 ? 1.802 -64.562 -28.125 1 79.5 223 ARG B CA 1
ATOM 5587 C C . ARG B 1 223 ? 2.268 -63.344 -27.375 1 79.5 223 ARG B C 1
ATOM 5589 O O . ARG B 1 223 ? 2.643 -63.406 -26.203 1 79.5 223 ARG B O 1
ATOM 5596 N N . LEU B 1 224 ? 2.467 -62.438 -28.172 1 85.88 224 LEU B N 1
ATOM 5597 C CA . LEU B 1 224 ? 2.867 -61.125 -27.641 1 85.88 224 LEU B CA 1
ATOM 5598 C C . LEU B 1 224 ? 1.662 -60.375 -27.094 1 85.88 224 LEU B C 1
ATOM 5600 O O . LEU B 1 224 ? 1.813 -59.312 -26.484 1 85.88 224 LEU B O 1
ATOM 5604 N N . ASP B 1 225 ? 0.52 -60.969 -27.172 1 84.31 225 ASP B N 1
ATOM 5605 C CA . ASP B 1 225 ? -0.688 -60.281 -26.719 1 84.31 225 ASP B CA 1
ATOM 5606 C C . ASP B 1 225 ? -0.887 -60.438 -25.219 1 84.31 225 ASP B C 1
ATOM 5608 O O . ASP B 1 225 ? -1.732 -61.219 -24.781 1 84.31 225 ASP B O 1
ATOM 5612 N N . THR B 1 226 ? -0.104 -59.875 -24.453 1 87.44 226 THR B N 1
ATOM 5613 C CA . THR B 1 226 ? -0.175 -59.875 -23 1 87.44 226 THR B CA 1
ATOM 5614 C C . THR B 1 226 ? -0.58 -58.5 -22.469 1 87.44 226 THR B C 1
ATOM 5616 O O . THR B 1 226 ? -0.449 -57.5 -23.172 1 87.44 226 THR B O 1
ATOM 5619 N N . PRO B 1 227 ? -1.129 -58.469 -21.297 1 86.62 227 PRO B N 1
ATOM 5620 C CA . PRO B 1 227 ? -1.483 -57.156 -20.703 1 86.62 227 PRO B CA 1
ATOM 5621 C C . PRO B 1 227 ? -0.301 -56.188 -20.656 1 86.62 227 PRO B C 1
ATOM 5623 O O . PRO B 1 227 ? -0.479 -55 -20.812 1 86.62 227 PRO B O 1
ATOM 5626 N N . HIS B 1 228 ? 0.901 -56.719 -20.438 1 89.31 228 HIS B N 1
ATOM 5627 C CA . HIS B 1 228 ? 2.104 -55.906 -20.375 1 89.31 228 HIS B CA 1
ATOM 5628 C C . HIS B 1 228 ? 2.385 -55.219 -21.703 1 89.31 228 HIS B C 1
ATOM 5630 O O . HIS B 1 228 ? 2.643 -54.031 -21.75 1 89.31 228 HIS B O 1
ATOM 5636 N N . ASN B 1 229 ? 2.293 -56.062 -22.75 1 89.94 229 ASN B N 1
ATOM 5637 C CA . ASN B 1 229 ? 2.58 -55.531 -24.094 1 89.94 229 ASN B CA 1
ATOM 5638 C C . ASN B 1 229 ? 1.481 -54.594 -24.578 1 89.94 229 ASN B C 1
ATOM 5640 O O . ASN B 1 229 ? 1.76 -53.625 -25.266 1 89.94 229 ASN B O 1
ATOM 5644 N N . ARG B 1 230 ? 0.278 -54.875 -24.203 1 87.81 230 ARG B N 1
ATOM 5645 C CA . ARG B 1 230 ? -0.827 -54 -24.562 1 87.81 230 ARG B CA 1
ATOM 5646 C C . ARG B 1 230 ? -0.663 -52.625 -23.906 1 87.81 230 ARG B C 1
ATOM 5648 O O . ARG B 1 230 ? -0.932 -51.594 -24.547 1 87.81 230 ARG B O 1
ATOM 5655 N N . PHE B 1 231 ? -0.31 -52.594 -22.656 1 90.06 231 PHE B N 1
ATOM 5656 C CA . PHE B 1 231 ? -0.077 -51.344 -21.922 1 90.06 231 PHE B CA 1
ATOM 5657 C C . PHE B 1 231 ? 1.01 -50.531 -22.609 1 90.06 231 PHE B C 1
ATOM 5659 O O . PHE B 1 231 ? 0.825 -49.344 -22.859 1 90.06 231 PHE B O 1
ATOM 5666 N N . ALA B 1 232 ? 2.109 -51.188 -22.828 1 91.5 232 ALA B N 1
ATOM 5667 C CA . ALA B 1 232 ? 3.246 -50.469 -23.422 1 91.5 232 ALA B CA 1
ATOM 5668 C C . ALA B 1 232 ? 2.885 -49.906 -24.797 1 91.5 232 ALA B C 1
ATOM 5670 O O . ALA B 1 232 ? 3.268 -48.781 -25.125 1 91.5 232 ALA B O 1
ATOM 5671 N N . ALA B 1 233 ? 2.189 -50.688 -25.578 1 91.38 233 ALA B N 1
ATOM 5672 C CA . ALA B 1 233 ? 1.78 -50.25 -26.906 1 91.38 233 ALA B CA 1
ATOM 5673 C C . ALA B 1 233 ? 0.825 -49.062 -26.828 1 91.38 233 ALA B C 1
ATOM 5675 O O . ALA B 1 233 ? 0.953 -48.094 -27.594 1 91.38 233 ALA B O 1
ATOM 5676 N N . ALA B 1 234 ? -0.074 -49.156 -25.953 1 89.56 234 ALA B N 1
ATOM 5677 C CA . ALA B 1 234 ? -1.038 -48.094 -25.781 1 89.56 234 ALA B CA 1
ATOM 5678 C C . ALA B 1 234 ? -0.347 -46.812 -25.328 1 89.56 234 ALA B C 1
ATOM 5680 O O . ALA B 1 234 ? -0.651 -45.719 -25.828 1 89.56 234 ALA B O 1
ATOM 5681 N N . PHE B 1 235 ? 0.49 -46.875 -24.328 1 90.12 235 PHE B N 1
ATOM 5682 C CA . PHE B 1 235 ? 1.252 -45.75 -23.844 1 90.12 235 PHE B CA 1
ATOM 5683 C C . PHE B 1 235 ? 2.086 -45.125 -24.953 1 90.12 235 PHE B C 1
ATOM 5685 O O . PHE B 1 235 ? 2.104 -43.906 -25.125 1 90.12 235 PHE B O 1
ATOM 5692 N N . ALA B 1 236 ? 2.744 -46 -25.688 1 91.62 236 ALA B N 1
ATOM 5693 C CA . ALA B 1 236 ? 3.574 -45.531 -26.797 1 91.62 236 ALA B CA 1
ATOM 5694 C C . ALA B 1 236 ? 2.744 -44.781 -27.828 1 91.62 236 ALA B C 1
ATOM 5696 O O . ALA B 1 236 ? 3.162 -43.719 -28.312 1 91.62 236 ALA B O 1
ATOM 5697 N N . ARG B 1 237 ? 1.629 -45.281 -28.141 1 90 237 ARG B N 1
ATOM 5698 C CA . ARG B 1 237 ? 0.77 -44.625 -29.125 1 90 237 ARG B CA 1
ATOM 5699 C C . ARG B 1 237 ? 0.301 -43.281 -28.625 1 90 237 ARG B C 1
ATOM 5701 O O . ARG B 1 237 ? 0.262 -42.312 -29.391 1 90 237 ARG B O 1
ATOM 5708 N N . ARG B 1 238 ? -0.069 -43.219 -27.422 1 88.25 238 ARG B N 1
ATOM 5709 C CA . ARG B 1 238 ? -0.508 -41.938 -26.844 1 88.25 238 ARG B CA 1
ATOM 5710 C C . ARG B 1 238 ? 0.628 -40.938 -26.812 1 88.25 238 ARG B C 1
ATOM 5712 O O . ARG B 1 238 ? 0.404 -39.75 -27.031 1 88.25 238 ARG B O 1
ATOM 5719 N N . LEU B 1 239 ? 1.766 -41.406 -26.484 1 88.88 239 LEU B N 1
ATOM 5720 C CA . LEU B 1 239 ? 2.924 -40.531 -26.453 1 88.88 239 LEU B CA 1
ATOM 5721 C C . LEU B 1 239 ? 3.246 -40 -27.844 1 88.88 239 LEU B C 1
ATOM 5723 O O . LEU B 1 239 ? 3.629 -38.844 -28 1 88.88 239 LEU B O 1
ATOM 5727 N N . ILE B 1 240 ? 3.119 -40.875 -28.844 1 87.69 240 ILE B N 1
ATOM 5728 C CA . ILE B 1 240 ? 3.354 -40.438 -30.219 1 87.69 240 ILE B CA 1
ATOM 5729 C C . ILE B 1 240 ? 2.367 -39.344 -30.578 1 87.69 240 ILE B C 1
ATOM 5731 O O . ILE B 1 240 ? 2.756 -38.344 -31.156 1 87.69 240 ILE B O 1
ATOM 5735 N N . SER B 1 241 ? 1.181 -39.562 -30.219 1 85.12 241 SER B N 1
ATOM 5736 C CA . SER B 1 241 ? 0.157 -38.562 -30.5 1 85.12 241 SER B CA 1
ATOM 5737 C C . SER B 1 241 ? 0.469 -37.219 -29.797 1 85.12 241 SER B C 1
ATOM 5739 O O . SER B 1 241 ? 0.247 -36.156 -30.344 1 85.12 241 SER B O 1
ATOM 5741 N N . ALA B 1 242 ? 0.89 -37.344 -28.578 1 83.25 242 ALA B N 1
ATOM 5742 C CA . ALA B 1 242 ? 1.22 -36.156 -27.797 1 83.25 242 ALA B CA 1
ATOM 5743 C C . ALA B 1 242 ? 2.428 -35.438 -28.391 1 83.25 242 ALA B C 1
ATOM 5745 O O . ALA B 1 242 ? 2.492 -34.188 -28.375 1 83.25 242 ALA B O 1
ATOM 5746 N N . LEU B 1 243 ? 3.391 -36.188 -28.844 1 83.31 243 LEU B N 1
ATOM 5747 C CA . LEU B 1 243 ? 4.602 -35.625 -29.422 1 83.31 243 LEU B CA 1
ATOM 5748 C C . LEU B 1 243 ? 4.285 -34.875 -30.719 1 83.31 243 LEU B C 1
ATOM 5750 O O . LEU B 1 243 ? 4.891 -33.844 -31.016 1 83.31 243 LEU B O 1
ATOM 5754 N N . ASP B 1 244 ? 3.354 -35.375 -31.406 1 77.88 244 ASP B N 1
ATOM 5755 C CA . ASP B 1 244 ? 2.961 -34.75 -32.656 1 77.88 244 ASP B CA 1
ATOM 5756 C C . ASP B 1 244 ? 2.225 -33.438 -32.406 1 77.88 244 ASP B C 1
ATOM 5758 O O . ASP B 1 244 ? 2.23 -32.531 -33.281 1 77.88 244 ASP B O 1
ATOM 5762 N N . ASP B 1 245 ? 1.724 -33.344 -31.266 1 73.75 245 ASP B N 1
ATOM 5763 C CA . ASP B 1 245 ? 0.941 -32.188 -30.922 1 73.75 245 ASP B CA 1
ATOM 5764 C C . ASP B 1 245 ? 1.798 -31.141 -30.188 1 73.75 245 ASP B C 1
ATOM 5766 O O . ASP B 1 245 ? 1.293 -30.109 -29.734 1 73.75 245 ASP B O 1
ATOM 5770 N N . LEU B 1 246 ? 3.078 -31.469 -29.875 1 70.19 246 LEU B N 1
ATOM 5771 C CA . LEU B 1 246 ? 3.945 -30.578 -29.109 1 70.19 246 LEU B CA 1
ATOM 5772 C C . LEU B 1 246 ? 4.172 -29.281 -29.859 1 70.19 246 LEU B C 1
ATOM 5774 O O . LEU B 1 246 ? 4.805 -28.359 -29.328 1 70.19 246 LEU B O 1
ATOM 5778 N N . ALA B 1 247 ? 3.723 -29.016 -31.078 1 55.16 247 ALA B N 1
ATOM 5779 C CA . ALA B 1 247 ? 3.996 -27.75 -31.75 1 55.16 247 ALA B CA 1
ATOM 5780 C C . ALA B 1 247 ? 3.551 -26.578 -30.891 1 55.16 247 ALA B C 1
ATOM 5782 O O . ALA B 1 247 ? 2.354 -26.328 -30.734 1 55.16 247 ALA B O 1
ATOM 5783 N N . PHE B 1 248 ? 4.371 -26.406 -29.781 1 51.88 248 PHE B N 1
ATOM 5784 C CA . PHE B 1 248 ? 4.098 -25.172 -29.062 1 51.88 248 PHE B CA 1
ATOM 5785 C C . PHE B 1 248 ? 4.848 -24 -29.688 1 51.88 248 PHE B C 1
ATOM 5787 O O . PHE B 1 248 ? 5.996 -23.734 -29.328 1 51.88 248 PHE B O 1
ATOM 5794 N N . PRO B 1 249 ? 4.445 -23.672 -30.859 1 47.59 249 PRO B N 1
ATOM 5795 C CA . PRO B 1 249 ? 5.219 -22.578 -31.422 1 47.59 249 PRO B CA 1
ATOM 5796 C C . PRO B 1 249 ? 5.578 -21.516 -30.391 1 47.59 249 PRO B C 1
ATOM 5798 O O . PRO B 1 249 ? 6.637 -20.875 -30.484 1 47.59 249 PRO B O 1
ATOM 5801 N N . ASN B 1 250 ? 4.668 -21.172 -29.562 1 48.72 250 ASN B N 1
ATOM 5802 C CA . ASN B 1 250 ? 4.812 -19.906 -28.859 1 48.72 250 ASN B CA 1
ATOM 5803 C C . ASN B 1 250 ? 5.574 -20.078 -27.547 1 48.72 250 ASN B C 1
ATOM 5805 O O . ASN B 1 250 ? 5.77 -19.109 -26.812 1 48.72 250 ASN B O 1
ATOM 5809 N N . LEU B 1 251 ? 5.77 -21.25 -27.125 1 50.62 251 LEU B N 1
ATOM 5810 C CA . LEU B 1 251 ? 6.445 -21.281 -25.828 1 50.62 251 LEU B CA 1
ATOM 5811 C C . LEU B 1 251 ? 7.957 -21.312 -26.016 1 50.62 251 LEU B C 1
ATOM 5813 O O . LEU B 1 251 ? 8.461 -21.859 -27 1 50.62 251 LEU B O 1
ATOM 5817 N N . ALA B 1 252 ? 8.641 -20.281 -25.938 1 52.31 252 ALA B N 1
ATOM 5818 C CA . ALA B 1 252 ? 10.07 -20 -25.938 1 52.31 252 ALA B CA 1
ATOM 5819 C C . ALA B 1 252 ? 10.891 -21.281 -25.828 1 52.31 252 ALA B C 1
ATOM 5821 O O . ALA B 1 252 ? 12.047 -21.25 -25.406 1 52.31 252 ALA B O 1
ATOM 5822 N N . PHE B 1 253 ? 10.305 -22.469 -25.969 1 54.69 253 PHE B N 1
ATOM 5823 C CA . PHE B 1 253 ? 11.156 -23.641 -25.797 1 54.69 253 PHE B CA 1
ATOM 5824 C C . PHE B 1 253 ? 11.727 -24.094 -27.141 1 54.69 253 PHE B C 1
ATOM 5826 O O . PHE B 1 253 ? 11.078 -23.953 -28.188 1 54.69 253 PHE B O 1
ATOM 5833 N N . PRO B 1 254 ? 13.055 -24.156 -27.172 1 54.72 254 PRO B N 1
ATOM 5834 C CA . PRO B 1 254 ? 13.602 -24.719 -28.406 1 54.72 254 PRO B CA 1
ATOM 5835 C C . PRO B 1 254 ? 12.836 -25.953 -28.891 1 54.72 254 PRO B C 1
ATOM 5837 O O . PRO B 1 254 ? 12.273 -26.688 -28.062 1 54.72 254 PRO B O 1
ATOM 5840 N N . ASN B 1 255 ? 12.43 -25.844 -30.125 1 52.84 255 ASN B N 1
ATOM 5841 C CA . ASN B 1 255 ? 11.789 -27 -30.734 1 52.84 255 ASN B CA 1
ATOM 5842 C C . ASN B 1 255 ? 12.562 -28.281 -30.422 1 52.84 255 ASN B C 1
ATOM 5844 O O . ASN B 1 255 ? 13.688 -28.469 -30.891 1 52.84 255 ASN B O 1
ATOM 5848 N N . LEU B 1 256 ? 12.547 -28.734 -29.188 1 57.16 256 LEU B N 1
ATOM 5849 C CA . LEU B 1 256 ? 13.18 -30.016 -28.906 1 57.16 256 LEU B CA 1
ATOM 5850 C C . LEU B 1 256 ? 12.352 -31.172 -29.469 1 57.16 256 LEU B C 1
ATOM 5852 O O . LEU B 1 256 ? 11.148 -31.266 -29.219 1 57.16 256 LEU B O 1
ATOM 5856 N N . ALA B 1 257 ? 12.727 -31.578 -30.734 1 63.75 257 ALA B N 1
ATOM 5857 C CA . ALA B 1 257 ? 12.227 -32.844 -31.25 1 63.75 257 ALA B CA 1
ATOM 5858 C C . ALA B 1 257 ? 12.82 -34.031 -30.484 1 63.75 257 ALA B C 1
ATOM 5860 O O . ALA B 1 257 ? 14.016 -34.031 -30.203 1 63.75 257 ALA B O 1
ATOM 5861 N N . PHE B 1 258 ? 11.883 -34.844 -29.734 1 80.88 258 PHE B N 1
ATOM 5862 C CA . PHE B 1 258 ? 12.219 -36.094 -29.047 1 80.88 258 PHE B CA 1
ATOM 5863 C C . PHE B 1 258 ? 12.195 -37.281 -30.016 1 80.88 258 PHE B C 1
ATOM 5865 O O . PHE B 1 258 ? 11.445 -38.219 -29.812 1 80.88 258 PHE B O 1
ATOM 5872 N N . PRO B 1 259 ? 13.203 -37.125 -31.047 1 83.56 259 PRO B N 1
ATOM 5873 C CA . PRO B 1 259 ? 13.133 -38.125 -32.094 1 83.56 259 PRO B CA 1
ATOM 5874 C C . PRO B 1 259 ? 13.391 -39.531 -31.562 1 83.56 259 PRO B C 1
ATOM 5876 O O . PRO B 1 259 ? 12.805 -40.5 -32.031 1 83.56 259 PRO B O 1
ATOM 5879 N N . GLU B 1 260 ? 14.297 -39.656 -30.609 1 89.06 260 GLU B N 1
ATOM 5880 C CA . GLU B 1 260 ? 14.602 -40.969 -30.062 1 89.06 260 GLU B CA 1
ATOM 5881 C C . GLU B 1 260 ? 13.375 -41.594 -29.406 1 89.06 260 GLU B C 1
ATOM 5883 O O . GLU B 1 260 ? 13.078 -42.75 -29.609 1 89.06 260 GLU B O 1
ATOM 5888 N N . ILE B 1 261 ? 12.711 -40.781 -28.625 1 92.25 261 ILE B N 1
ATOM 5889 C CA . ILE B 1 261 ? 11.539 -41.281 -27.922 1 92.25 261 ILE B CA 1
ATOM 5890 C C . ILE B 1 261 ? 10.445 -41.625 -28.922 1 92.25 261 ILE B C 1
ATOM 5892 O O . ILE B 1 261 ? 9.789 -42.656 -28.797 1 92.25 261 ILE B O 1
ATOM 5896 N N . ARG B 1 262 ? 10.281 -40.812 -29.875 1 90.88 262 ARG B N 1
ATOM 5897 C CA . ARG B 1 262 ? 9.281 -41.094 -30.906 1 90.88 262 ARG B CA 1
ATOM 5898 C C . ARG B 1 262 ? 9.602 -42.375 -31.641 1 90.88 262 ARG B C 1
ATOM 5900 O O . ARG B 1 262 ? 8.703 -43.188 -31.906 1 90.88 262 ARG B O 1
ATOM 5907 N N . GLY B 1 263 ? 10.891 -42.531 -32 1 92.12 263 GLY B N 1
ATOM 5908 C CA . GLY B 1 263 ? 11.312 -43.75 -32.656 1 92.12 263 GLY B CA 1
ATOM 5909 C C . GLY B 1 263 ? 11.062 -45 -31.859 1 92.12 263 GLY B C 1
ATOM 5910 O O . GLY B 1 263 ? 10.594 -46 -32.375 1 92.12 263 GLY B O 1
ATOM 5911 N N . LEU B 1 264 ? 11.336 -44.938 -30.609 1 94.69 264 LEU B N 1
ATOM 5912 C CA . LEU B 1 264 ? 11.141 -46.062 -29.719 1 94.69 264 LEU B CA 1
ATOM 5913 C C . LEU B 1 264 ? 9.656 -46.406 -29.578 1 94.69 264 LEU B C 1
ATOM 5915 O O . LEU B 1 264 ? 9.273 -47.562 -29.578 1 94.69 264 LEU B O 1
ATOM 5919 N N . CYS B 1 265 ? 8.883 -45.375 -29.469 1 94.06 265 CYS B N 1
ATOM 5920 C CA . CYS B 1 265 ? 7.441 -45.562 -29.344 1 94.06 265 CYS B CA 1
ATOM 5921 C C . CYS B 1 265 ? 6.863 -46.156 -30.625 1 94.06 265 CYS B C 1
ATOM 5923 O O . CYS B 1 265 ? 5.992 -47.031 -30.562 1 94.06 265 CYS B O 1
ATOM 5925 N N . ALA B 1 266 ? 7.375 -45.688 -31.703 1 92.88 266 ALA B N 1
ATOM 5926 C CA . ALA B 1 266 ? 6.93 -46.25 -32.969 1 92.88 266 ALA B CA 1
ATOM 5927 C C . ALA B 1 266 ? 7.285 -47.719 -33.094 1 92.88 266 ALA B C 1
ATOM 5929 O O . ALA B 1 266 ? 6.488 -48.531 -33.594 1 92.88 266 ALA B O 1
ATOM 5930 N N . ALA B 1 267 ? 8.438 -48.094 -32.656 1 93.94 267 ALA B N 1
ATOM 5931 C CA . ALA B 1 267 ? 8.883 -49.469 -32.688 1 93.94 267 ALA B CA 1
ATOM 5932 C C . ALA B 1 267 ? 8 -50.344 -31.797 1 93.94 267 ALA B C 1
ATOM 5934 O O . ALA B 1 267 ? 7.633 -51.469 -32.188 1 93.94 267 ALA B O 1
ATOM 5935 N N . ILE B 1 268 ? 7.641 -49.844 -30.719 1 93.19 268 ILE B N 1
ATOM 5936 C CA . ILE B 1 268 ? 6.793 -50.562 -29.797 1 93.19 268 ILE B CA 1
ATOM 5937 C C . ILE B 1 268 ? 5.395 -50.75 -30.391 1 93.19 268 ILE B C 1
ATOM 5939 O O . ILE B 1 268 ? 4.828 -51.844 -30.375 1 93.19 268 ILE B O 1
ATOM 5943 N N . SER B 1 269 ? 4.934 -49.656 -30.906 1 89.88 269 SER B N 1
ATOM 5944 C CA . SER B 1 269 ? 3.588 -49.656 -31.469 1 89.88 269 SER B CA 1
ATOM 5945 C C . SER B 1 269 ? 3.504 -50.594 -32.656 1 89.88 269 SER B C 1
ATOM 5947 O O . SER B 1 269 ? 2.457 -51.219 -32.938 1 89.88 269 SER B O 1
ATOM 5949 N N . ALA B 1 270 ? 4.566 -50.75 -33.344 1 88.75 270 ALA B N 1
ATOM 5950 C CA . ALA B 1 270 ? 4.598 -51.625 -34.531 1 88.75 270 ALA B CA 1
ATOM 5951 C C . ALA B 1 270 ? 4.75 -53.094 -34.156 1 88.75 270 ALA B C 1
ATOM 5953 O O . ALA B 1 270 ? 4.203 -53.969 -34.812 1 88.75 270 ALA B O 1
ATOM 5954 N N . ARG B 1 271 ? 5.406 -53.312 -33.125 1 88.5 271 ARG B N 1
ATOM 5955 C CA . ARG B 1 271 ? 5.773 -54.688 -32.75 1 88.5 271 ARG B CA 1
ATOM 5956 C C . ARG B 1 271 ? 4.711 -55.312 -31.844 1 88.5 271 ARG B C 1
ATOM 5958 O O . ARG B 1 271 ? 4.465 -56.531 -31.922 1 88.5 271 ARG B O 1
ATOM 5965 N N . LEU B 1 272 ? 4.164 -54.469 -31.047 1 87.44 272 LEU B N 1
ATOM 5966 C CA . LEU B 1 272 ? 3.297 -55.031 -30.016 1 87.44 272 LEU B CA 1
ATOM 5967 C C . LEU B 1 272 ? 1.831 -54.75 -30.328 1 87.44 272 LEU B C 1
ATOM 5969 O O . LEU B 1 272 ? 1.505 -53.688 -30.906 1 87.44 272 LEU B O 1
ATOM 5973 N N . PRO B 1 273 ? 1.018 -55.688 -30.062 1 78.38 273 PRO B N 1
ATOM 5974 C CA . PRO B 1 273 ? -0.408 -55.5 -30.344 1 78.38 273 PRO B CA 1
ATOM 5975 C C . PRO B 1 273 ? -1.071 -54.469 -29.422 1 78.38 273 PRO B C 1
ATOM 5977 O O . PRO B 1 273 ? -0.716 -54.406 -28.234 1 78.38 273 PRO B O 1
ATOM 5980 N N . ALA B 1 274 ? -1.758 -53.438 -29.969 1 69.69 274 ALA B N 1
ATOM 5981 C CA . ALA B 1 274 ? -2.57 -52.531 -29.172 1 69.69 274 ALA B CA 1
ATOM 5982 C C . ALA B 1 274 ? -4.047 -52.625 -29.547 1 69.69 274 ALA B C 1
ATOM 5984 O O . ALA B 1 274 ? -4.398 -52.688 -30.719 1 69.69 274 ALA B O 1
ATOM 5985 N N . TRP B 1 275 ? -4.902 -53.25 -28.734 1 60.09 275 TRP B N 1
ATOM 5986 C CA . TRP B 1 275 ? -6.309 -53.344 -29.125 1 60.09 275 TRP B CA 1
ATOM 5987 C C . TRP B 1 275 ? -6.977 -51.969 -29.094 1 60.09 275 TRP B C 1
ATOM 5989 O O . TRP B 1 275 ? -7.664 -51.594 -30.031 1 60.09 275 TRP B O 1
ATOM 5999 N N . ASN B 1 276 ? -7.141 -51.344 -27.828 1 61.53 276 ASN B N 1
ATOM 6000 C CA . ASN B 1 276 ? -7.781 -50.031 -27.656 1 61.53 276 ASN B CA 1
ATOM 6001 C C . ASN B 1 276 ? -6.844 -49.031 -26.969 1 61.53 276 ASN B C 1
ATOM 6003 O O . ASN B 1 276 ? -5.863 -49.438 -26.344 1 61.53 276 ASN B O 1
ATOM 6007 N N . ASP B 1 277 ? -6.961 -47.812 -27.438 1 63.81 277 ASP B N 1
ATOM 6008 C CA . ASP B 1 277 ? -6.172 -46.719 -26.891 1 63.81 277 ASP B CA 1
ATOM 6009 C C . ASP B 1 277 ? -6.457 -46.531 -25.406 1 63.81 277 ASP B C 1
ATOM 6011 O O . ASP B 1 277 ? -5.91 -45.625 -24.766 1 63.81 277 ASP B O 1
ATOM 6015 N N . GLU B 1 278 ? -7.188 -47.406 -24.844 1 69.75 278 GLU B N 1
ATOM 6016 C CA . GLU B 1 278 ? -7.504 -47.281 -23.438 1 69.75 278 GLU B CA 1
ATOM 6017 C C . GLU B 1 278 ? -6.48 -48 -22.562 1 69.75 278 GLU B C 1
ATOM 6019 O O . GLU B 1 278 ? -6.195 -49.188 -22.781 1 69.75 278 GLU B O 1
ATOM 6024 N N . ILE B 1 279 ? -5.727 -47.344 -21.812 1 73.94 279 ILE B N 1
ATOM 6025 C CA . ILE B 1 279 ? -4.719 -47.906 -20.922 1 73.94 279 ILE B CA 1
ATOM 6026 C C . ILE B 1 279 ? -5.375 -48.312 -19.609 1 73.94 279 ILE B C 1
ATOM 6028 O O . ILE B 1 279 ? -5.992 -47.5 -18.922 1 73.94 279 ILE B O 1
ATOM 6032 N N . ARG B 1 280 ? -5.547 -49.625 -19.359 1 71.69 280 ARG B N 1
ATOM 6033 C CA . ARG B 1 280 ? -6 -50.188 -18.078 1 71.69 280 ARG B CA 1
ATOM 6034 C C . ARG B 1 280 ? -4.82 -50.594 -17.219 1 71.69 280 ARG B C 1
ATOM 6036 O O . ARG B 1 280 ? -3.998 -51.438 -17.641 1 71.69 280 ARG B O 1
ATOM 6043 N N . VAL B 1 281 ? -4.676 -49.938 -16.141 1 76.94 281 VAL B N 1
ATOM 6044 C CA . VAL B 1 281 ? -3.584 -50.281 -15.227 1 76.94 281 VAL B CA 1
ATOM 6045 C C . VAL B 1 281 ? -3.953 -51.531 -14.414 1 76.94 281 VAL B C 1
ATOM 6047 O O . VAL B 1 281 ? -4.801 -51.469 -13.523 1 76.94 281 VAL B O 1
ATOM 6050 N N . LEU B 1 282 ? -3.387 -52.656 -14.789 1 78.62 282 LEU B N 1
ATOM 6051 C CA . LEU B 1 282 ? -3.607 -53.906 -14.07 1 78.62 282 LEU B CA 1
ATOM 6052 C C . LEU B 1 282 ? -2.52 -54.125 -13.031 1 78.62 282 LEU B C 1
ATOM 6054 O O . LEU B 1 282 ? -1.37 -53.719 -13.227 1 78.62 282 LEU B O 1
ATOM 6058 N N . PRO B 1 283 ? -2.855 -54.719 -11.875 1 82 283 PRO B N 1
ATOM 6059 C CA . PRO B 1 283 ? -1.861 -55 -10.844 1 82 283 PRO B CA 1
ATOM 6060 C C . PRO B 1 283 ? -0.677 -55.812 -11.367 1 82 283 PRO B C 1
ATOM 6062 O O . PRO B 1 283 ? 0.451 -55.656 -10.898 1 82 283 PRO B O 1
ATOM 6065 N N . ALA B 1 284 ? -0.901 -56.625 -12.352 1 81.69 284 ALA B N 1
ATOM 6066 C CA . ALA B 1 284 ? 0.13 -57.5 -12.914 1 81.69 284 ALA B CA 1
ATOM 6067 C C . ALA B 1 284 ? 1.263 -56.688 -13.523 1 81.69 284 ALA B C 1
ATOM 6069 O O . ALA B 1 284 ? 2.404 -57.125 -13.594 1 81.69 284 ALA B O 1
ATOM 6070 N N . LEU B 1 285 ? 0.961 -55.5 -13.867 1 86.56 285 LEU B N 1
ATOM 6071 C CA . LEU B 1 285 ? 1.942 -54.625 -14.531 1 86.56 285 LEU B CA 1
ATOM 6072 C C . LEU B 1 285 ? 3.064 -54.25 -13.578 1 86.56 285 LEU B C 1
ATOM 6074 O O . LEU B 1 285 ? 4.176 -53.938 -14.016 1 86.56 285 LEU B O 1
ATOM 6078 N N . TRP B 1 286 ? 2.789 -54.312 -12.289 1 85.69 286 TRP B N 1
ATOM 6079 C CA . TRP B 1 286 ? 3.762 -53.906 -11.289 1 85.69 286 TRP B CA 1
ATOM 6080 C C . TRP B 1 286 ? 4.754 -55.031 -10.992 1 85.69 286 TRP B C 1
ATOM 6082 O O . TRP B 1 286 ? 5.801 -54.781 -10.383 1 85.69 286 TRP B O 1
ATOM 6092 N N . GLN B 1 287 ? 4.465 -56.188 -11.453 1 83.56 287 GLN B N 1
ATOM 6093 C CA . GLN B 1 287 ? 5.242 -57.344 -11.07 1 83.56 287 GLN B CA 1
ATOM 6094 C C . GLN B 1 287 ? 6.504 -57.469 -11.922 1 83.56 287 GLN B C 1
ATOM 6096 O O . GLN B 1 287 ? 7.523 -58 -11.461 1 83.56 287 GLN B O 1
ATOM 6101 N N . ARG B 1 288 ? 6.367 -57 -13.117 1 86.81 288 ARG B N 1
ATOM 6102 C CA . ARG B 1 288 ? 7.52 -57.062 -14.008 1 86.81 288 ARG B CA 1
ATOM 6103 C C . ARG B 1 288 ? 8.297 -55.75 -13.984 1 86.81 288 ARG B C 1
ATOM 6105 O O . ARG B 1 288 ? 7.707 -54.656 -14.039 1 86.81 288 ARG B O 1
ATOM 6112 N N . ARG B 1 289 ? 9.609 -55.844 -13.891 1 85.88 289 ARG B N 1
ATOM 6113 C CA . ARG B 1 289 ? 10.477 -54.688 -13.797 1 85.88 289 ARG B CA 1
ATOM 6114 C C . ARG B 1 289 ? 10.273 -53.75 -14.992 1 85.88 289 ARG B C 1
ATOM 6116 O O . ARG B 1 289 ? 10.141 -52.531 -14.82 1 85.88 289 ARG B O 1
ATOM 6123 N N . ALA B 1 290 ? 10.25 -54.312 -16.188 1 85.81 290 ALA B N 1
ATOM 6124 C CA . ALA B 1 290 ? 10.141 -53.531 -17.422 1 85.81 290 ALA B CA 1
ATOM 6125 C C . ALA B 1 290 ? 8.836 -52.75 -17.438 1 85.81 290 ALA B C 1
ATOM 6127 O O . ALA B 1 290 ? 8.828 -51.562 -17.797 1 85.81 290 ALA B O 1
ATOM 6128 N N . SER B 1 291 ? 7.797 -53.375 -17.031 1 89.56 291 SER B N 1
ATOM 6129 C CA . SER B 1 291 ? 6.5 -52.719 -17.062 1 89.56 291 SER B CA 1
ATOM 6130 C C . SER B 1 291 ? 6.355 -51.719 -15.914 1 89.56 291 SER B C 1
ATOM 6132 O O . SER B 1 291 ? 5.699 -50.688 -16.062 1 89.56 291 SER B O 1
ATOM 6134 N N . ARG B 1 292 ? 6.969 -52 -14.852 1 88.5 292 ARG B N 1
ATOM 6135 C CA . ARG B 1 292 ? 6.867 -51.156 -13.672 1 88.5 292 ARG B CA 1
ATOM 6136 C C . ARG B 1 292 ? 7.434 -49.781 -13.945 1 88.5 292 ARG B C 1
ATOM 6138 O O . ARG B 1 292 ? 6.824 -48.75 -13.594 1 88.5 292 ARG B O 1
ATOM 6145 N N . GLU B 1 293 ? 8.609 -49.719 -14.492 1 88.62 293 GLU B N 1
ATOM 6146 C CA . GLU B 1 293 ? 9.242 -48.438 -14.805 1 88.62 293 GLU B CA 1
ATOM 6147 C C . GLU B 1 293 ? 8.391 -47.625 -15.766 1 88.62 293 GLU B C 1
ATOM 6149 O O . GLU B 1 293 ? 8.234 -46.406 -15.586 1 88.62 293 GLU B O 1
ATOM 6154 N N . LEU B 1 294 ? 7.871 -48.25 -16.766 1 90.25 294 LEU B N 1
ATOM 6155 C CA . LEU B 1 294 ? 7.02 -47.562 -17.734 1 90.25 294 LEU B CA 1
ATOM 6156 C C . LEU B 1 294 ? 5.73 -47.094 -17.078 1 90.25 294 LEU B C 1
ATOM 6158 O O . LEU B 1 294 ? 5.219 -46.031 -17.422 1 90.25 294 LEU B O 1
ATOM 6162 N N . LEU B 1 295 ? 5.285 -47.938 -16.234 1 86.94 295 LEU B N 1
ATOM 6163 C CA . LEU B 1 295 ? 4.047 -47.594 -15.547 1 86.94 295 LEU B CA 1
ATOM 6164 C C . LEU B 1 295 ? 4.246 -46.375 -14.664 1 86.94 295 LEU B C 1
ATOM 6166 O O . LEU B 1 295 ? 3.373 -45.5 -14.594 1 86.94 295 LEU B O 1
ATOM 6170 N N . GLU B 1 296 ? 5.332 -46.281 -14.008 1 82.06 296 GLU B N 1
ATOM 6171 C CA . GLU B 1 296 ? 5.648 -45.125 -13.18 1 82.06 296 GLU B CA 1
ATOM 6172 C C . GLU B 1 296 ? 5.711 -43.844 -14.023 1 82.06 296 GLU B C 1
ATOM 6174 O O . GLU B 1 296 ? 5.18 -42.812 -13.633 1 82.06 296 GLU B O 1
ATOM 6179 N N . LEU B 1 297 ? 6.355 -43.938 -15.117 1 85.62 297 LEU B N 1
ATOM 6180 C CA . LEU B 1 297 ? 6.496 -42.781 -16.016 1 85.62 297 LEU B CA 1
ATOM 6181 C C . LEU B 1 297 ? 5.152 -42.406 -16.625 1 85.62 297 LEU B C 1
ATOM 6183 O O . LEU B 1 297 ? 4.859 -41.219 -16.797 1 85.62 297 LEU B O 1
ATOM 6187 N N . TRP B 1 298 ? 4.359 -43.438 -16.938 1 84.25 298 TRP B N 1
ATOM 6188 C CA . TRP B 1 298 ? 3.018 -43.156 -17.453 1 84.25 298 TRP B CA 1
ATOM 6189 C C . TRP B 1 298 ? 2.168 -42.438 -16.422 1 84.25 298 TRP B C 1
ATOM 6191 O O . TRP B 1 298 ? 1.455 -41.469 -16.75 1 84.25 298 TRP B O 1
ATOM 6201 N N . ARG B 1 299 ? 2.258 -42.875 -15.305 1 77 299 ARG B N 1
ATOM 6202 C CA . ARG B 1 299 ? 1.484 -42.25 -14.234 1 77 299 ARG B CA 1
ATOM 6203 C C . ARG B 1 299 ? 1.899 -40.781 -14.031 1 77 299 ARG B C 1
ATOM 6205 O O . ARG B 1 299 ? 1.054 -39.906 -13.797 1 77 299 ARG B O 1
ATOM 6212 N N . MET B 1 300 ? 3.135 -40.562 -14.047 1 76.06 300 MET B N 1
ATOM 6213 C CA . MET B 1 300 ? 3.648 -39.219 -13.922 1 76.06 300 MET B CA 1
ATOM 6214 C C . MET B 1 300 ? 3.135 -38.344 -15.055 1 76.06 300 MET B C 1
ATOM 6216 O O . MET B 1 300 ? 2.764 -37.188 -14.828 1 76.06 300 MET B O 1
ATOM 6220 N N . TRP B 1 301 ? 3.154 -38.875 -16.219 1 79.69 301 TRP B N 1
ATOM 6221 C CA . TRP B 1 301 ? 2.748 -38.125 -17.391 1 79.69 301 TRP B CA 1
ATOM 6222 C C . TRP B 1 301 ? 1.234 -37.938 -17.438 1 79.69 301 TRP B C 1
ATOM 6224 O O . TRP B 1 301 ? 0.744 -36.844 -17.766 1 79.69 301 TRP B O 1
ATOM 6234 N N . ASN B 1 302 ? 0.548 -38.969 -17.109 1 71.38 302 ASN B N 1
ATOM 6235 C CA . ASN B 1 302 ? -0.906 -38.969 -17.234 1 71.38 302 ASN B CA 1
ATOM 6236 C C . ASN B 1 302 ? -1.564 -38.281 -16.047 1 71.38 302 ASN B C 1
ATOM 6238 O O . ASN B 1 302 ? -2.697 -37.781 -16.156 1 71.38 302 ASN B O 1
ATOM 6242 N N . GLY B 1 303 ? -1.06 -38.344 -14.906 1 60.84 303 GLY B N 1
ATOM 6243 C CA . GLY B 1 303 ? -1.64 -37.719 -13.734 1 60.84 303 GLY B CA 1
ATOM 6244 C C . GLY B 1 303 ? -1.857 -36.219 -13.914 1 60.84 303 GLY B C 1
ATOM 6245 O O . GLY B 1 303 ? -2.615 -35.594 -13.156 1 60.84 303 GLY B O 1
ATOM 6246 N N . ALA B 1 304 ? -1.112 -35.625 -14.797 1 52 304 ALA B N 1
ATOM 6247 C CA . ALA B 1 304 ? -1.095 -34.188 -15.062 1 52 304 ALA B CA 1
ATOM 6248 C C . ALA B 1 304 ? -2.434 -33.719 -15.625 1 52 304 ALA B C 1
ATOM 6250 O O . ALA B 1 304 ? -2.629 -32.531 -15.867 1 52 304 ALA B O 1
ATOM 6251 N N . GLY B 1 305 ? -3.316 -34.656 -16.047 1 50.84 305 GLY B N 1
ATOM 6252 C CA . GLY B 1 305 ? -4.57 -34.219 -16.625 1 50.84 305 GLY B CA 1
ATOM 6253 C C . GLY B 1 305 ? -5.438 -33.406 -15.664 1 50.84 305 GLY B C 1
ATOM 6254 O O . GLY B 1 305 ? -6.508 -32.938 -16.031 1 50.84 305 GLY B O 1
ATOM 6255 N N . ALA B 1 306 ? -4.914 -33.125 -14.602 1 52.53 306 ALA B N 1
ATOM 6256 C CA . ALA B 1 306 ? -5.742 -32.5 -13.562 1 52.53 306 ALA B CA 1
ATOM 6257 C C . ALA B 1 306 ? -5.949 -31.016 -13.82 1 52.53 306 ALA B C 1
ATOM 6259 O O . ALA B 1 306 ? -5.164 -30.391 -14.531 1 52.53 306 ALA B O 1
ATOM 6260 N N . PRO B 1 307 ? -7.258 -30.562 -13.695 1 55.44 307 PRO B N 1
ATOM 6261 C CA . PRO B 1 307 ? -7.617 -29.156 -13.766 1 55.44 307 PRO B CA 1
ATOM 6262 C C . PRO B 1 307 ? -6.484 -28.234 -13.312 1 55.44 307 PRO B C 1
ATOM 6264 O O . PRO B 1 307 ? -6.344 -27.125 -13.836 1 55.44 307 PRO B O 1
ATOM 6267 N N . LEU B 1 308 ? -5.586 -28.719 -12.492 1 60.16 308 LEU B N 1
ATOM 6268 C CA . LEU B 1 308 ? -4.465 -27.906 -12.023 1 60.16 308 LEU B CA 1
ATOM 6269 C C . LEU B 1 308 ? -3.535 -27.547 -13.172 1 60.16 308 LEU B C 1
ATOM 6271 O O . LEU B 1 308 ? -3.053 -26.422 -13.258 1 60.16 308 LEU B O 1
ATOM 6275 N N . PHE B 1 309 ? -3.6 -28.375 -14.102 1 61.88 309 PHE B N 1
ATOM 6276 C CA . PHE B 1 309 ? -2.576 -28.172 -15.117 1 61.88 309 PHE B CA 1
ATOM 6277 C C . PHE B 1 309 ? -3.084 -27.25 -16.219 1 61.88 309 PHE B C 1
ATOM 6279 O O . PHE B 1 309 ? -2.297 -26.562 -16.875 1 61.88 309 PHE B O 1
ATOM 6286 N N . ALA B 1 310 ? -4.352 -27.266 -16.25 1 64.19 310 ALA B N 1
ATOM 6287 C CA . ALA B 1 310 ? -4.883 -26.297 -17.219 1 64.19 310 ALA B CA 1
ATOM 6288 C C . ALA B 1 310 ? -4.547 -24.875 -16.828 1 64.19 310 ALA B C 1
ATOM 6290 O O . ALA B 1 310 ? -4.219 -24.047 -17.672 1 64.19 310 ALA B O 1
ATOM 6291 N N . ARG B 1 311 ? -4.527 -24.609 -15.641 1 68.62 311 ARG B N 1
ATOM 6292 C CA . ARG B 1 311 ? -4.211 -23.266 -15.156 1 68.62 311 ARG B CA 1
ATOM 6293 C C . ARG B 1 311 ? -2.723 -22.984 -15.297 1 68.62 311 ARG B C 1
ATOM 6295 O O . ARG B 1 311 ? -2.336 -21.859 -15.633 1 68.62 311 ARG B O 1
ATOM 6302 N N . PHE B 1 312 ? -2.129 -24.047 -14.969 1 74.06 312 PHE B N 1
ATOM 6303 C CA . PHE B 1 312 ? -0.686 -23.922 -15.133 1 74.06 312 PHE B CA 1
ATOM 6304 C C . PHE B 1 312 ? -0.335 -23.594 -16.578 1 74.06 312 PHE B C 1
ATOM 6306 O O . PHE B 1 312 ? 0.506 -22.734 -16.844 1 74.06 312 PHE B O 1
ATOM 6313 N N . GLU B 1 313 ? -1.101 -24.234 -17.344 1 72.06 313 GLU B N 1
ATOM 6314 C CA . GLU B 1 313 ? -0.833 -24.047 -18.766 1 72.06 313 GLU B CA 1
ATOM 6315 C C . GLU B 1 313 ? -1.206 -22.641 -19.219 1 72.06 313 GLU B C 1
ATOM 6317 O O . GLU B 1 313 ? -0.498 -22.031 -20.016 1 72.06 313 GLU B O 1
ATOM 6322 N N . ARG B 1 314 ? -2.303 -22.234 -18.734 1 73.12 314 ARG B N 1
ATOM 6323 C CA . ARG B 1 314 ? -2.725 -20.875 -19.094 1 73.12 314 ARG B CA 1
ATOM 6324 C C . ARG B 1 314 ? -1.715 -19.844 -18.609 1 73.12 314 ARG B C 1
ATOM 6326 O O . ARG B 1 314 ? -1.34 -18.938 -19.344 1 73.12 314 ARG B O 1
ATOM 6333 N N . ALA B 1 315 ? -1.324 -20 -17.375 1 78.31 315 ALA B N 1
ATOM 6334 C CA . ALA B 1 315 ? -0.335 -19.094 -16.812 1 78.31 315 ALA B CA 1
ATOM 6335 C C . ALA B 1 315 ? 0.983 -19.172 -17.578 1 78.31 315 ALA B C 1
ATOM 6337 O O . ALA B 1 315 ? 1.643 -18.156 -17.812 1 78.31 315 ALA B O 1
ATOM 6338 N N . ALA B 1 316 ? 1.293 -20.312 -18 1 78.25 316 ALA B N 1
ATOM 6339 C CA . ALA B 1 316 ? 2.531 -20.531 -18.734 1 78.25 316 ALA B CA 1
ATOM 6340 C C . ALA B 1 316 ? 2.453 -19.891 -20.125 1 78.25 316 ALA B C 1
ATOM 6342 O O . ALA B 1 316 ? 3.404 -19.25 -20.578 1 78.25 316 ALA B O 1
ATOM 6343 N N . ARG B 1 317 ? 1.322 -20.078 -20.719 1 72.06 317 ARG B N 1
ATOM 6344 C CA . ARG B 1 317 ? 1.13 -19.5 -22.047 1 72.06 317 ARG B CA 1
ATOM 6345 C C . ARG B 1 317 ? 1.234 -17.984 -22.016 1 72.06 317 ARG B C 1
ATOM 6347 O O . ARG B 1 317 ? 1.767 -17.375 -22.938 1 72.06 317 ARG B O 1
ATOM 6354 N N . LEU B 1 318 ? 0.714 -17.5 -20.922 1 71.88 318 LEU B N 1
ATOM 6355 C CA . LEU B 1 318 ? 0.718 -16.047 -20.781 1 71.88 318 LEU B CA 1
ATOM 6356 C C . LEU B 1 318 ? 1.999 -15.57 -20.109 1 71.88 318 LEU B C 1
ATOM 6358 O O . LEU B 1 318 ? 2.203 -14.367 -19.938 1 71.88 318 LEU B O 1
ATOM 6362 N N . ARG B 1 319 ? 2.822 -16.516 -19.828 1 79.06 319 ARG B N 1
ATOM 6363 C CA . ARG B 1 319 ? 4.059 -16.25 -19.094 1 79.06 319 ARG B CA 1
ATOM 6364 C C . ARG B 1 319 ? 3.803 -15.344 -17.891 1 79.06 319 ARG B C 1
ATOM 6366 O O . ARG B 1 319 ? 4.52 -14.367 -17.672 1 79.06 319 ARG B O 1
ATOM 6373 N N . ASP B 1 320 ? 2.674 -15.633 -17.25 1 79.81 320 ASP B N 1
ATOM 6374 C CA . ASP B 1 320 ? 2.324 -14.945 -16.016 1 79.81 320 ASP B CA 1
ATOM 6375 C C . ASP B 1 320 ? 3.213 -15.406 -14.859 1 79.81 320 ASP B C 1
ATOM 6377 O O . ASP B 1 320 ? 2.811 -16.25 -14.062 1 79.81 320 ASP B O 1
ATOM 6381 N N . ILE B 1 321 ? 4.312 -14.797 -14.82 1 82.38 321 ILE B N 1
ATOM 6382 C CA . ILE B 1 321 ? 5.359 -15.234 -13.898 1 82.38 321 ILE B CA 1
ATOM 6383 C C . ILE B 1 321 ? 4.871 -15.109 -12.461 1 82.38 321 ILE B C 1
ATOM 6385 O O . ILE B 1 321 ? 5.176 -15.953 -11.617 1 82.38 321 ILE B O 1
ATOM 6389 N N . ALA B 1 322 ? 4.141 -14.07 -12.133 1 81.25 322 ALA B N 1
ATOM 6390 C CA . ALA B 1 322 ? 3.641 -13.883 -10.773 1 81.25 322 ALA B CA 1
ATOM 6391 C C . ALA B 1 322 ? 2.742 -15.039 -10.352 1 81.25 322 ALA B C 1
ATOM 6393 O O . ALA B 1 322 ? 2.904 -15.594 -9.258 1 81.25 322 ALA B O 1
ATOM 6394 N N . GLN B 1 323 ? 1.85 -15.398 -11.18 1 84.06 323 GLN B N 1
ATOM 6395 C CA . GLN B 1 323 ? 0.943 -16.5 -10.875 1 84.06 323 GLN B CA 1
ATOM 6396 C C . GLN B 1 323 ? 1.694 -17.828 -10.805 1 84.06 323 GLN B C 1
ATOM 6398 O O . GLN B 1 323 ? 1.41 -18.656 -9.945 1 84.06 323 GLN B O 1
ATOM 6403 N N . LEU B 1 324 ? 2.564 -18.016 -11.742 1 86.62 324 LEU B N 1
ATOM 6404 C CA . LEU B 1 324 ? 3.355 -19.25 -11.75 1 86.62 324 LEU B CA 1
ATOM 6405 C C . LEU B 1 324 ? 4.184 -19.359 -10.477 1 86.62 324 LEU B C 1
ATOM 6407 O O . LEU B 1 324 ? 4.363 -20.469 -9.945 1 86.62 324 LEU B O 1
ATOM 6411 N N . TYR B 1 325 ? 4.703 -18.219 -10.008 1 89.44 325 TYR B N 1
ATOM 6412 C CA . TYR B 1 325 ? 5.465 -18.25 -8.766 1 89.44 325 TYR B CA 1
ATOM 6413 C C . TYR B 1 325 ? 4.574 -18.609 -7.586 1 89.44 325 TYR B C 1
ATOM 6415 O O . TYR B 1 325 ? 5.012 -19.297 -6.652 1 89.44 325 TYR B O 1
ATOM 6423 N N . GLU B 1 326 ? 3.412 -18.141 -7.605 1 89.69 326 GLU B N 1
ATOM 6424 C CA . GLU B 1 326 ? 2.443 -18.5 -6.578 1 89.69 326 GLU B CA 1
ATOM 6425 C C . GLU B 1 326 ? 2.201 -20 -6.555 1 89.69 326 GLU B C 1
ATOM 6427 O O . GLU B 1 326 ? 2.207 -20.625 -5.488 1 89.69 326 GLU B O 1
ATOM 6432 N N . PHE B 1 327 ? 2.004 -20.562 -7.73 1 86.31 327 PHE B N 1
ATOM 6433 C CA . PHE B 1 327 ? 1.814 -22.016 -7.828 1 86.31 327 PHE B CA 1
ATOM 6434 C C . PHE B 1 327 ? 3.053 -22.75 -7.34 1 86.31 327 PHE B C 1
ATOM 6436 O O . PHE B 1 327 ? 2.947 -23.703 -6.57 1 86.31 327 PHE B O 1
ATOM 6443 N N . TRP B 1 328 ? 4.082 -22.281 -7.828 1 91 328 TRP B N 1
ATOM 6444 C CA . TRP B 1 328 ? 5.352 -22.891 -7.441 1 91 328 TRP B CA 1
ATOM 6445 C C . TRP B 1 328 ? 5.531 -22.859 -5.93 1 91 328 TRP B C 1
ATOM 6447 O O . TRP B 1 328 ? 5.965 -23.844 -5.324 1 91 328 TRP B O 1
ATOM 6457 N N . THR B 1 329 ? 5.215 -21.719 -5.336 1 93.75 329 THR B N 1
ATOM 6458 C CA . THR B 1 329 ? 5.379 -21.531 -3.9 1 93.75 329 THR B CA 1
ATOM 6459 C C . THR B 1 329 ? 4.527 -22.531 -3.125 1 93.75 329 THR B C 1
ATOM 6461 O O . THR B 1 329 ? 4.945 -23.031 -2.076 1 93.75 329 THR B O 1
ATOM 6464 N N . PHE B 1 330 ? 3.34 -22.859 -3.557 1 91.88 330 PHE B N 1
ATOM 6465 C CA . PHE B 1 330 ? 2.492 -23.828 -2.891 1 91.88 330 PHE B CA 1
ATOM 6466 C C . PHE B 1 330 ? 3.199 -25.188 -2.789 1 91.88 330 PHE B C 1
ATOM 6468 O O . PHE B 1 330 ? 3.283 -25.766 -1.705 1 91.88 330 PHE B O 1
ATOM 6475 N N . PHE B 1 331 ? 3.75 -25.609 -3.889 1 89.69 331 PHE B N 1
ATOM 6476 C CA . PHE B 1 331 ? 4.395 -26.922 -3.914 1 89.69 331 PHE B CA 1
ATOM 6477 C C . PHE B 1 331 ? 5.719 -26.891 -3.16 1 89.69 331 PHE B C 1
ATOM 6479 O O . PHE B 1 331 ? 6.109 -27.875 -2.535 1 89.69 331 PHE B O 1
ATOM 6486 N N . ALA B 1 332 ? 6.371 -25.75 -3.297 1 93 332 ALA B N 1
ATOM 6487 C CA . ALA B 1 332 ? 7.602 -25.578 -2.529 1 93 332 ALA B CA 1
ATOM 6488 C C . ALA B 1 332 ? 7.328 -25.641 -1.029 1 93 332 ALA B C 1
ATOM 6490 O O . ALA B 1 332 ? 8.078 -26.281 -0.28 1 93 332 ALA B O 1
ATOM 6491 N N . LEU B 1 333 ? 6.273 -25.031 -0.625 1 95 333 LEU B N 1
ATOM 6492 C CA . LEU B 1 333 ? 5.883 -25.047 0.781 1 95 333 LEU B CA 1
ATOM 6493 C C . LEU B 1 333 ? 5.512 -26.453 1.228 1 95 333 LEU B C 1
ATOM 6495 O O . LEU B 1 333 ? 5.879 -26.891 2.326 1 95 333 LEU B O 1
ATOM 6499 N N . CYS B 1 334 ? 4.742 -27.156 0.401 1 92.19 334 CYS B N 1
ATOM 6500 C CA . CYS B 1 334 ? 4.383 -28.531 0.721 1 92.19 334 CYS B CA 1
ATOM 6501 C C . CYS B 1 334 ? 5.629 -29.375 0.998 1 92.19 334 CYS B C 1
ATOM 6503 O O . CYS B 1 334 ? 5.68 -30.109 1.981 1 92.19 334 CYS B O 1
ATOM 6505 N N . GLN B 1 335 ? 6.598 -29.203 0.141 1 91 335 GLN B N 1
ATOM 6506 C CA . GLN B 1 335 ? 7.828 -29.969 0.277 1 91 335 GLN B CA 1
ATOM 6507 C C . GLN B 1 335 ? 8.602 -29.562 1.525 1 91 335 GLN B C 1
ATOM 6509 O O . GLN B 1 335 ? 9.102 -30.406 2.266 1 91 335 GLN B O 1
ATOM 6514 N N . GLN B 1 336 ? 8.727 -28.281 1.733 1 93.75 336 GLN B N 1
ATOM 6515 C CA . GLN B 1 336 ? 9.484 -27.766 2.873 1 93.75 336 GLN B CA 1
ATOM 6516 C C . GLN B 1 336 ? 8.82 -28.156 4.191 1 93.75 336 GLN B C 1
ATOM 6518 O O . GLN B 1 336 ? 9.5 -28.516 5.156 1 93.75 336 GLN B O 1
ATOM 6523 N N . ILE B 1 337 ? 7.5 -28.062 4.258 1 95.31 337 ILE B N 1
ATOM 6524 C CA . ILE B 1 337 ? 6.758 -28.438 5.457 1 95.31 337 ILE B CA 1
ATOM 6525 C C . ILE B 1 337 ? 6.895 -29.953 5.699 1 95.31 337 ILE B C 1
ATOM 6527 O O . ILE B 1 337 ? 7.105 -30.375 6.832 1 95.31 337 ILE B O 1
ATOM 6531 N N . GLY B 1 338 ? 6.762 -30.672 4.617 1 93.31 338 GLY B N 1
ATOM 6532 C CA . GLY B 1 338 ? 6.953 -32.125 4.738 1 93.31 338 GLY B CA 1
ATOM 6533 C C . GLY B 1 338 ? 8.312 -32.5 5.301 1 93.31 338 GLY B C 1
ATOM 6534 O O . GLY B 1 338 ? 8.406 -33.344 6.176 1 93.31 338 GLY B O 1
ATOM 6535 N N . ALA B 1 339 ? 9.312 -31.828 4.816 1 91.81 339 ALA B N 1
ATOM 6536 C CA . ALA B 1 339 ? 10.672 -32.094 5.281 1 91.81 339 ALA B CA 1
ATOM 6537 C C . ALA B 1 339 ? 10.844 -31.688 6.742 1 91.81 339 ALA B C 1
ATOM 6539 O O . ALA B 1 339 ? 11.492 -32.406 7.516 1 91.81 339 ALA B O 1
ATOM 6540 N N . ALA B 1 340 ? 10.32 -30.594 7.121 1 94.12 340 ALA B N 1
ATOM 6541 C CA . ALA B 1 340 ? 10.453 -30.078 8.484 1 94.12 340 ALA B CA 1
ATOM 6542 C C . ALA B 1 340 ? 9.719 -30.969 9.477 1 94.12 340 ALA B C 1
ATOM 6544 O O . ALA B 1 340 ? 10.18 -31.156 10.602 1 94.12 340 ALA B O 1
ATOM 6545 N N . LEU B 1 341 ? 8.578 -31.516 9.031 1 94.25 341 LEU B N 1
ATOM 6546 C CA . LEU B 1 341 ? 7.742 -32.312 9.922 1 94.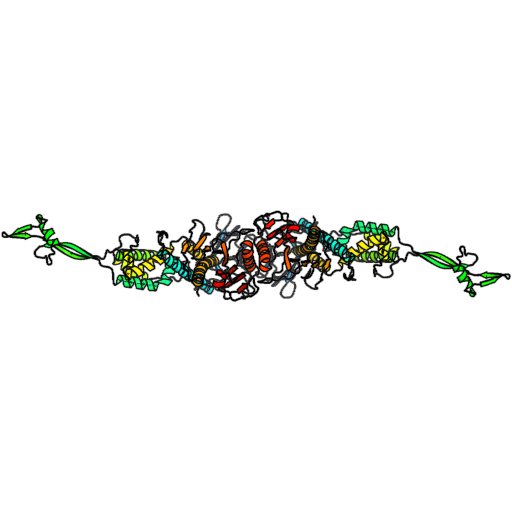25 341 LEU B CA 1
ATOM 6547 C C . LEU B 1 341 ? 7.996 -33.781 9.719 1 94.25 341 LEU B C 1
ATOM 6549 O O . LEU B 1 341 ? 7.504 -34.625 10.484 1 94.25 341 LEU B O 1
ATOM 6553 N N . ASN B 1 342 ? 8.781 -34.094 8.664 1 92.62 342 ASN B N 1
ATOM 6554 C CA . ASN B 1 342 ? 8.992 -35.5 8.266 1 92.62 342 ASN B CA 1
ATOM 6555 C C . ASN B 1 342 ? 7.664 -36.188 8 1 92.62 342 ASN B C 1
ATOM 6557 O O . ASN B 1 342 ? 7.391 -37.25 8.578 1 92.62 342 ASN B O 1
ATOM 6561 N N . GLN B 1 343 ? 6.836 -35.5 7.223 1 91.31 343 GLN B N 1
ATOM 6562 C CA . GLN B 1 343 ? 5.516 -36 6.848 1 91.31 343 GLN B CA 1
ATOM 6563 C C . GLN B 1 343 ? 5.281 -35.844 5.348 1 91.31 343 GLN B C 1
ATOM 6565 O O . GLN B 1 343 ? 5.828 -34.938 4.711 1 91.31 343 GLN B O 1
ATOM 6570 N N . THR B 1 344 ? 4.465 -36.719 4.777 1 84.88 344 THR B N 1
ATOM 6571 C CA . THR B 1 344 ? 4.039 -36.594 3.385 1 84.88 344 THR B CA 1
ATOM 6572 C C . THR B 1 344 ? 2.605 -36.094 3.293 1 84.88 344 THR B C 1
ATOM 6574 O O . THR B 1 344 ? 1.699 -36.656 3.908 1 84.88 344 THR B O 1
ATOM 6577 N N . PRO B 1 345 ? 2.471 -35.031 2.559 1 87.56 345 PRO B N 1
ATOM 6578 C CA . PRO B 1 345 ? 1.117 -34.469 2.496 1 87.56 345 PRO B CA 1
ATOM 6579 C C . PRO B 1 345 ? 0.215 -35.219 1.515 1 87.56 345 PRO B C 1
ATOM 6581 O O . PRO B 1 345 ? 0.703 -35.812 0.547 1 87.56 345 PRO B O 1
ATOM 6584 N N . ARG B 1 346 ? -1.09 -35.219 1.862 1 81.12 346 ARG B N 1
ATOM 6585 C CA . ARG B 1 346 ? -2.131 -35.594 0.913 1 81.12 346 ARG B CA 1
ATOM 6586 C C . ARG B 1 346 ? -2.684 -34.375 0.192 1 81.12 346 ARG B C 1
ATOM 6588 O O . ARG B 1 346 ? -3.26 -33.5 0.821 1 81.12 346 ARG B O 1
ATOM 6595 N N . LEU B 1 347 ? -2.471 -34.375 -1.082 1 79.38 347 LEU B N 1
ATOM 6596 C CA . LEU B 1 347 ? -2.881 -33.188 -1.86 1 79.38 347 LEU B CA 1
ATOM 6597 C C . LEU B 1 347 ? -4.34 -33.312 -2.291 1 79.38 347 LEU B C 1
ATOM 6599 O O . LEU B 1 347 ? -4.77 -34.375 -2.748 1 79.38 347 LEU B O 1
ATOM 6603 N N . GLU B 1 348 ? -5.098 -32.375 -1.983 1 77.12 348 GLU B N 1
ATOM 6604 C CA . GLU B 1 348 ? -6.465 -32.219 -2.475 1 77.12 348 GLU B CA 1
ATOM 6605 C C . GLU B 1 348 ? -6.59 -31 -3.396 1 77.12 348 GLU B C 1
ATOM 6607 O O . GLU B 1 348 ? -6.695 -29.859 -2.928 1 77.12 348 GLU B O 1
ATOM 6612 N N . ILE B 1 349 ? -6.457 -31.234 -4.641 1 68.44 349 ILE B N 1
ATOM 6613 C CA . ILE B 1 349 ? -6.48 -30.156 -5.613 1 68.44 349 ILE B CA 1
ATOM 6614 C C . ILE B 1 349 ? -7.875 -30.031 -6.219 1 68.44 349 ILE B C 1
ATOM 6616 O O . ILE B 1 349 ? -8.43 -31.016 -6.719 1 68.44 349 ILE B O 1
ATOM 6620 N N . VAL B 1 350 ? -8.625 -28.984 -5.84 1 59.84 350 VAL B N 1
ATOM 6621 C CA . VAL B 1 350 ? -9.953 -28.766 -6.398 1 59.84 350 VAL B CA 1
ATOM 6622 C C . VAL B 1 350 ? -9.844 -27.906 -7.664 1 59.84 350 VAL B C 1
ATOM 6624 O O . VAL B 1 350 ? -9.195 -26.859 -7.668 1 59.84 350 VAL B O 1
ATOM 6627 N N . ALA B 1 351 ? -10.047 -28.422 -8.836 1 51.75 351 ALA B N 1
ATOM 6628 C CA . ALA B 1 351 ? -10.023 -27.703 -10.117 1 51.75 351 ALA B CA 1
ATOM 6629 C C . ALA B 1 351 ? -11.188 -26.734 -10.227 1 51.75 351 ALA B C 1
ATOM 6631 O O . ALA B 1 351 ? -12.344 -27.109 -10.031 1 51.75 351 ALA B O 1
ATOM 6632 N N . ALA B 1 352 ? -11.156 -25.641 -9.656 1 50.34 352 ALA B N 1
ATOM 6633 C CA . ALA B 1 352 ? -12.289 -24.781 -9.961 1 50.34 352 ALA B CA 1
ATOM 6634 C C . ALA B 1 352 ? -12.211 -24.25 -11.391 1 50.34 352 ALA B C 1
ATOM 6636 O O . ALA B 1 352 ? -11.117 -24.125 -11.953 1 50.34 352 ALA B O 1
ATOM 6637 N N . GLU B 1 353 ? -13.383 -24.328 -12.164 1 45.53 353 GLU B N 1
ATOM 6638 C CA . GLU B 1 353 ? -13.531 -23.859 -13.539 1 45.53 353 GLU B CA 1
ATOM 6639 C C . GLU B 1 353 ? -12.68 -22.609 -13.797 1 45.53 353 GLU B C 1
ATOM 6641 O O . GLU B 1 353 ? -12.055 -22.484 -14.852 1 45.53 353 GLU B O 1
ATOM 6646 N N . THR B 1 354 ? -13.156 -21.438 -13.258 1 42.44 354 THR B N 1
ATOM 6647 C CA . THR B 1 354 ? -12.719 -20.203 -13.914 1 42.44 354 THR B CA 1
ATOM 6648 C C . THR B 1 354 ? -11.281 -19.875 -13.523 1 42.44 354 THR B C 1
ATOM 6650 O O . THR B 1 354 ? -10.523 -19.344 -14.328 1 42.44 354 THR B O 1
ATOM 6653 N N . ARG B 1 355 ? -11.008 -19.188 -12.484 1 38.03 355 ARG B N 1
ATOM 6654 C CA . ARG B 1 355 ? -9.812 -18.391 -12.219 1 38.03 355 ARG B CA 1
ATOM 6655 C C . ARG B 1 355 ? -8.891 -19.094 -11.234 1 38.03 355 ARG B C 1
ATOM 6657 O O . ARG B 1 355 ? -9.07 -19 -10.023 1 38.03 355 ARG B O 1
ATOM 6664 N N . GLY B 1 356 ? -7.746 -20.25 -11.797 1 43.44 356 GLY B N 1
ATOM 6665 C CA . GLY B 1 356 ? -6.496 -20.641 -11.164 1 43.44 356 GLY B CA 1
ATOM 6666 C C . GLY B 1 356 ? -6.691 -21.562 -9.977 1 43.44 356 GLY B C 1
ATOM 6667 O O . GLY B 1 356 ? -7.73 -22.219 -9.859 1 43.44 356 GLY B O 1
ATOM 6668 N N . LEU B 1 357 ? -5.445 -22.266 -9.227 1 47.84 357 LEU B N 1
ATOM 6669 C CA . LEU B 1 357 ? -5.562 -23 -7.969 1 47.84 357 LEU B CA 1
ATOM 6670 C C . LEU B 1 357 ? -6.641 -22.391 -7.082 1 47.84 357 LEU B C 1
ATOM 6672 O O . LEU B 1 357 ? -6.633 -21.188 -6.824 1 47.84 357 LEU B O 1
ATOM 6676 N N . LYS B 1 358 ? -7.855 -22.703 -7.25 1 52.22 358 LYS B N 1
ATOM 6677 C CA . LYS B 1 358 ? -8.945 -22.156 -6.441 1 52.22 358 LYS B CA 1
ATOM 6678 C C . LYS B 1 358 ? -8.586 -22.156 -4.961 1 52.22 358 LYS B C 1
ATOM 6680 O O . LYS B 1 358 ? -7.711 -22.906 -4.527 1 52.22 358 LYS B O 1
ATOM 6685 N N . ALA B 1 359 ? -9.227 -21.328 -4.242 1 54.28 359 ALA B N 1
ATOM 6686 C CA . ALA B 1 359 ? -9.258 -21.094 -2.801 1 54.28 359 ALA B CA 1
ATOM 6687 C C . ALA B 1 359 ? -9.266 -22.406 -2.031 1 54.28 359 ALA B C 1
ATOM 6689 O O . ALA B 1 359 ? -8.797 -22.469 -0.891 1 54.28 359 ALA B O 1
ATOM 6690 N N . LEU B 1 360 ? -9.32 -23.625 -2.941 1 58.62 360 LEU B N 1
ATOM 6691 C CA . LEU B 1 360 ? -9.594 -24.734 -2.031 1 58.62 360 LEU B CA 1
ATOM 6692 C C . LEU B 1 360 ? -8.594 -25.859 -2.23 1 58.62 360 LEU B C 1
ATOM 6694 O O . LEU B 1 360 ? -8.766 -26.953 -1.691 1 58.62 360 LEU B O 1
ATOM 6698 N N . SER B 1 361 ? -7.438 -25.609 -2.891 1 77.31 361 SER B N 1
ATOM 6699 C CA . SER B 1 361 ? -6.406 -26.641 -2.879 1 77.31 361 SER B CA 1
ATOM 6700 C C . SER B 1 361 ? -5.711 -26.703 -1.524 1 77.31 361 SER B C 1
ATOM 6702 O O . SER B 1 361 ? -5.422 -25.672 -0.912 1 77.31 361 SER B O 1
ATOM 6704 N N . ARG B 1 362 ? -5.633 -27.969 -0.993 1 86.94 362 ARG B N 1
ATOM 6705 C CA . ARG B 1 362 ? -5.059 -28.156 0.338 1 86.94 362 ARG B CA 1
ATOM 6706 C C . ARG B 1 362 ? -4.078 -29.312 0.362 1 86.94 362 ARG B C 1
ATOM 6708 O O . ARG B 1 362 ? -4.172 -30.234 -0.458 1 86.94 362 ARG B O 1
ATOM 6715 N N . ALA B 1 363 ? -3.098 -29.172 1.055 1 89.44 363 ALA B N 1
ATOM 6716 C CA . ALA B 1 363 ? -2.178 -30.25 1.413 1 89.44 363 ALA B CA 1
ATOM 6717 C C . ALA B 1 363 ? -2.322 -30.625 2.885 1 89.44 363 ALA B C 1
ATOM 6719 O O . ALA B 1 363 ? -2.018 -29.828 3.771 1 89.44 363 ALA B O 1
ATOM 6720 N N . ARG B 1 364 ? -2.809 -31.828 3.156 1 91 364 ARG B N 1
ATOM 6721 C CA . ARG B 1 364 ? -3.072 -32.281 4.516 1 91 364 ARG B CA 1
ATOM 6722 C C . ARG B 1 364 ? -1.896 -33.094 5.062 1 91 364 ARG B C 1
ATOM 6724 O O . ARG B 1 364 ? -1.464 -34.062 4.445 1 91 364 ARG B O 1
ATOM 6731 N N . PHE B 1 365 ? -1.374 -32.625 6.113 1 93.5 365 PHE B N 1
ATOM 6732 C CA . PHE B 1 365 ? -0.356 -33.344 6.883 1 93.5 365 PHE B CA 1
ATOM 6733 C C . PHE B 1 365 ? -0.957 -33.938 8.148 1 93.5 365 PHE B C 1
ATOM 6735 O O . PHE B 1 365 ? -2.121 -33.688 8.469 1 93.5 365 PHE B O 1
ATOM 6742 N N . ALA B 1 366 ? -0.223 -34.75 8.781 1 93.12 366 ALA B N 1
ATOM 6743 C CA . ALA B 1 366 ? -0.702 -35.344 10.023 1 93.12 366 ALA B CA 1
ATOM 6744 C C . ALA B 1 366 ? -0.96 -34.281 11.086 1 93.12 366 ALA B C 1
ATOM 6746 O O . ALA B 1 366 ? -1.891 -34.406 11.883 1 93.12 366 ALA B O 1
ATOM 6747 N N . THR B 1 367 ? -0.196 -33.25 11.078 1 93.69 367 THR B N 1
ATOM 6748 C CA . THR B 1 367 ? -0.216 -32.281 12.164 1 93.69 367 THR B CA 1
ATOM 6749 C C . THR B 1 367 ? -0.923 -31 11.734 1 93.69 367 THR B C 1
ATOM 6751 O O . THR B 1 367 ? -1.22 -30.125 12.562 1 93.69 367 THR B O 1
ATOM 6754 N N . GLY B 1 368 ? -1.17 -30.875 10.445 1 95.31 368 GLY B N 1
ATOM 6755 C CA . GLY B 1 368 ? -1.783 -29.656 9.961 1 95.31 368 GLY B CA 1
ATOM 6756 C C . GLY B 1 368 ? -2.152 -29.703 8.492 1 95.31 368 GLY B C 1
ATOM 6757 O O . GLY B 1 368 ? -2.016 -30.75 7.852 1 95.31 368 GLY B O 1
ATOM 6758 N N . THR B 1 369 ? -2.691 -28.609 8.023 1 94.19 369 THR B N 1
ATOM 6759 C CA . THR B 1 369 ? -3.135 -28.516 6.641 1 94.19 369 THR B CA 1
ATOM 6760 C C . THR B 1 369 ? -2.699 -27.188 6.02 1 94.19 369 THR B C 1
ATOM 6762 O O . THR B 1 369 ? -2.871 -26.125 6.625 1 94.19 369 THR B O 1
ATOM 6765 N N . LEU B 1 370 ? -2.027 -27.25 4.895 1 94.38 370 LEU B N 1
ATOM 6766 C CA . LEU B 1 370 ? -1.723 -26.062 4.105 1 94.38 370 LEU B CA 1
ATOM 6767 C C . LEU B 1 370 ? -2.83 -25.781 3.096 1 94.38 370 LEU B C 1
ATOM 6769 O O . LEU B 1 370 ? -3.174 -26.641 2.289 1 94.38 370 LEU B O 1
ATOM 6773 N N . VAL B 1 371 ? -3.414 -24.625 3.197 1 91.56 371 VAL B N 1
ATOM 6774 C CA . VAL B 1 371 ? -4.539 -24.281 2.332 1 91.56 371 VAL B CA 1
ATOM 6775 C C . VAL B 1 371 ? -4.129 -23.156 1.371 1 91.56 371 VAL B C 1
ATOM 6777 O O . VAL B 1 371 ? -3.518 -22.172 1.782 1 91.56 371 VAL B O 1
ATOM 6780 N N . PHE B 1 372 ? -4.43 -23.344 0.116 1 89.38 372 PHE B N 1
ATOM 6781 C CA . PHE B 1 372 ? -4.191 -22.344 -0.916 1 89.38 372 PHE B CA 1
ATOM 6782 C C . PHE B 1 372 ? -5.379 -21.391 -1.043 1 89.38 372 PHE B C 1
ATOM 6784 O O . PHE B 1 372 ? -6.5 -21.828 -1.302 1 89.38 372 PHE B O 1
ATOM 6791 N N . ASN B 1 373 ? -5.102 -20.078 -0.854 1 83 373 ASN B N 1
ATOM 6792 C CA . ASN B 1 373 ? -6.09 -19.016 -1.009 1 83 373 ASN B CA 1
ATOM 6793 C C . ASN B 1 373 ? -7.344 -19.297 -0.188 1 83 373 ASN B C 1
ATOM 6795 O O . ASN B 1 373 ? -8.461 -19.188 -0.697 1 83 373 ASN B O 1
ATOM 6799 N N . GLY B 1 374 ? -7.148 -19.766 0.964 1 78 374 GLY B N 1
ATOM 6800 C CA . GLY B 1 374 ? -8.266 -20.094 1.841 1 78 374 GLY B CA 1
ATOM 6801 C C . GLY B 1 374 ? -8.773 -18.906 2.625 1 78 374 GLY B C 1
ATOM 6802 O O . GLY B 1 374 ? -8.023 -17.953 2.875 1 78 374 GLY B O 1
ATOM 6803 N N . PRO B 1 375 ? -10.031 -18.938 2.898 1 75.62 375 PRO B N 1
ATOM 6804 C CA . PRO B 1 375 ? -10.586 -17.891 3.764 1 75.62 375 PRO B CA 1
ATOM 6805 C C . PRO B 1 375 ? -10.164 -18.062 5.223 1 75.62 375 PRO B C 1
ATOM 6807 O O . PRO B 1 375 ? -9.938 -19.172 5.688 1 75.62 375 PRO B O 1
ATOM 6810 N N . ALA B 1 376 ? -9.805 -17.078 5.883 1 79.5 376 ALA B N 1
ATOM 6811 C CA . ALA B 1 376 ? -9.578 -17.094 7.324 1 79.5 376 ALA B CA 1
ATOM 6812 C C . ALA B 1 376 ? -10.398 -16.016 8.016 1 79.5 376 ALA B C 1
ATOM 6814 O O . ALA B 1 376 ? -10.578 -14.914 7.477 1 79.5 376 ALA B O 1
ATOM 6815 N N . PRO B 1 377 ? -10.969 -16.438 9.055 1 83.06 377 PRO B N 1
ATOM 6816 C CA . PRO B 1 377 ? -11.727 -15.445 9.812 1 83.06 377 PRO B CA 1
ATOM 6817 C C . PRO B 1 377 ? -10.867 -14.242 10.227 1 83.06 377 PRO B C 1
ATOM 6819 O O . PRO B 1 377 ? -9.719 -14.414 10.633 1 83.06 377 PRO B O 1
ATOM 6822 N N . SER B 1 378 ? -11.25 -13.141 9.883 1 88.19 378 SER B N 1
ATOM 6823 C CA . SER B 1 378 ? -10.656 -11.867 10.258 1 88.19 378 SER B CA 1
ATOM 6824 C C . SER B 1 378 ? -11.625 -11.023 11.086 1 88.19 378 SER B C 1
ATOM 6826 O O . SER B 1 378 ? -12.836 -11.062 10.852 1 88.19 378 SER B O 1
ATOM 6828 N N . TYR B 1 379 ? -11.141 -10.359 12.195 1 87.06 379 TYR B N 1
ATOM 6829 C CA . TYR B 1 379 ? -12.078 -9.594 13.008 1 87.06 379 TYR B CA 1
ATOM 6830 C C . TYR B 1 379 ? -12.43 -8.266 12.352 1 87.06 379 TYR B C 1
ATOM 6832 O O . TYR B 1 379 ? -13.367 -7.582 12.773 1 87.06 379 TYR B O 1
ATOM 6840 N N . SER B 1 380 ? -11.75 -7.898 11.281 1 87.62 380 SER B N 1
ATOM 6841 C CA . SER B 1 380 ? -12.062 -6.691 10.523 1 87.62 380 SER B CA 1
ATOM 6842 C C . SER B 1 380 ? -12.562 -7.031 9.125 1 87.62 380 SER B C 1
ATOM 6844 O O . SER B 1 380 ? -13.648 -7.582 8.961 1 87.62 380 SER B O 1
ATOM 6846 N N . THR B 1 381 ? -11.82 -6.676 8.094 1 81.25 381 THR B N 1
ATOM 6847 C CA . THR B 1 381 ? -12.188 -7.023 6.727 1 81.25 381 THR B CA 1
ATOM 6848 C C . THR B 1 381 ? -11.523 -8.328 6.301 1 81.25 381 THR B C 1
ATOM 6850 O O . THR B 1 381 ? -10.445 -8.664 6.793 1 81.25 381 THR B O 1
ATOM 6853 N N . PRO B 1 382 ? -12.227 -9.023 5.477 1 81.38 382 PRO B N 1
ATOM 6854 C CA . PRO B 1 382 ? -11.648 -10.289 5.023 1 81.38 382 PRO B CA 1
ATOM 6855 C C . PRO B 1 382 ? -10.266 -10.117 4.391 1 81.38 382 PRO B C 1
ATOM 6857 O O . PRO B 1 382 ? -10.07 -9.195 3.59 1 81.38 382 PRO B O 1
ATOM 6860 N N . LEU B 1 383 ? -9.352 -10.805 4.934 1 84.69 383 LEU B N 1
ATOM 6861 C CA . LEU B 1 383 ? -8.016 -10.906 4.352 1 84.69 383 LEU B CA 1
ATOM 6862 C C . LEU B 1 383 ? -7.789 -12.289 3.75 1 84.69 383 LEU B C 1
ATOM 6864 O O . LEU B 1 383 ? -8.258 -13.289 4.293 1 84.69 383 LEU B O 1
ATOM 6868 N N . ARG B 1 384 ? -7.152 -12.312 2.623 1 86.12 384 ARG B N 1
ATOM 6869 C CA . ARG B 1 384 ? -6.945 -13.578 1.935 1 86.12 384 ARG B CA 1
ATOM 6870 C C . ARG B 1 384 ? -5.469 -13.805 1.628 1 86.12 384 ARG B C 1
ATOM 6872 O O . ARG B 1 384 ? -5.039 -13.664 0.479 1 86.12 384 ARG B O 1
ATOM 6879 N N . PRO B 1 385 ? -4.754 -14.289 2.695 1 92.38 385 PRO B N 1
ATOM 6880 C CA . PRO B 1 385 ? -3.381 -14.68 2.373 1 92.38 385 PRO B CA 1
ATOM 6881 C C . PRO B 1 385 ? -3.316 -15.773 1.308 1 92.38 385 PRO B C 1
ATOM 6883 O O . PRO B 1 385 ? -4.262 -16.547 1.16 1 92.38 385 PRO B O 1
ATOM 6886 N N . ASP B 1 386 ? -2.256 -15.867 0.596 1 91.69 386 ASP B N 1
ATOM 6887 C CA . ASP B 1 386 ? -2.113 -16.875 -0.449 1 91.69 386 ASP B CA 1
ATOM 6888 C C . ASP B 1 386 ? -2.125 -18.281 0.141 1 91.69 386 ASP B C 1
ATOM 6890 O O . ASP B 1 386 ? -2.676 -19.219 -0.458 1 91.69 386 ASP B O 1
ATOM 6894 N N . PHE B 1 387 ? -1.487 -18.438 1.331 1 95 387 PHE B N 1
ATOM 6895 C CA . PHE B 1 387 ? -1.378 -19.75 1.965 1 95 387 PHE B CA 1
ATOM 6896 C C . PHE B 1 387 ? -1.638 -19.656 3.463 1 95 387 PHE B C 1
ATOM 6898 O O . PHE B 1 387 ? -1.132 -18.734 4.125 1 95 387 PHE B O 1
ATOM 6905 N N . LEU B 1 388 ? -2.43 -20.578 3.979 1 95.25 388 LEU B N 1
ATOM 6906 C CA . LEU B 1 388 ? -2.697 -20.672 5.41 1 95.25 388 LEU B CA 1
ATOM 6907 C C . LEU B 1 388 ? -2.314 -22.047 5.945 1 95.25 388 LEU B C 1
ATOM 6909 O O . LEU B 1 388 ? -2.568 -23.078 5.297 1 95.25 388 LEU B O 1
ATOM 6913 N N . TRP B 1 389 ? -1.607 -22.078 7.004 1 96.06 389 TRP B N 1
ATOM 6914 C CA . TRP B 1 389 ? -1.362 -23.297 7.754 1 96.06 389 TRP B CA 1
ATOM 6915 C C . TRP B 1 389 ? -2.377 -23.469 8.883 1 96.06 389 TRP B C 1
ATOM 6917 O O . TRP B 1 389 ? -2.494 -22.594 9.75 1 96.06 389 TRP B O 1
ATOM 6927 N N . LEU B 1 390 ? -3.084 -24.516 8.805 1 95.19 390 LEU B N 1
ATOM 6928 C CA . LEU B 1 390 ? -4.113 -24.797 9.805 1 95.19 390 LEU B CA 1
ATOM 6929 C C . LEU B 1 390 ? -3.668 -25.906 10.742 1 95.19 390 LEU B C 1
ATOM 6931 O O . LEU B 1 390 ? -3.152 -26.938 10.297 1 95.19 390 LEU B O 1
ATOM 6935 N N . GLU B 1 391 ? -3.742 -25.625 11.961 1 94.62 391 GLU B N 1
ATOM 6936 C CA . GLU B 1 391 ? -3.559 -26.625 13.008 1 94.62 391 GLU B CA 1
ATOM 6937 C C . GLU B 1 391 ? -4.828 -26.797 13.836 1 94.62 391 GLU B C 1
ATOM 6939 O O . GLU B 1 391 ? -5.402 -25.812 14.312 1 94.62 391 GLU B O 1
ATOM 6944 N N . ALA B 1 392 ? -5.293 -27.984 14.023 1 90.69 392 ALA B N 1
ATOM 6945 C CA . ALA B 1 392 ? -6.508 -28.297 14.773 1 90.69 392 ALA B CA 1
ATOM 6946 C C . ALA B 1 392 ? -7.672 -27.422 14.305 1 90.69 392 ALA B C 1
ATOM 6948 O O . ALA B 1 392 ? -8.414 -26.859 15.117 1 90.69 392 ALA B O 1
ATOM 6949 N N . GLY B 1 393 ? -7.676 -27.094 12.938 1 84.44 393 GLY B N 1
ATOM 6950 C CA . GLY B 1 393 ? -8.797 -26.406 12.32 1 84.44 393 GLY B CA 1
ATOM 6951 C C . GLY B 1 393 ? -8.641 -24.891 12.336 1 84.44 393 GLY B C 1
ATOM 6952 O O . GLY B 1 393 ? -9.438 -24.188 11.719 1 84.44 393 GLY B O 1
ATOM 6953 N N . GLY B 1 394 ? -7.656 -24.375 13.055 1 91.69 394 GLY B N 1
ATOM 6954 C CA . GLY B 1 394 ? -7.449 -22.938 13.109 1 91.69 394 GLY B CA 1
ATOM 6955 C C . GLY B 1 394 ? -6.188 -22.484 12.398 1 91.69 394 GLY B C 1
ATOM 6956 O O . GLY B 1 394 ? -5.164 -23.172 12.438 1 91.69 394 GLY B O 1
ATOM 6957 N N . ALA B 1 395 ? -6.277 -21.359 11.781 1 94.19 395 ALA B N 1
ATOM 6958 C CA . ALA B 1 395 ? -5.109 -20.812 11.102 1 94.19 395 ALA B CA 1
ATOM 6959 C C . ALA B 1 395 ? -4.043 -20.375 12.102 1 94.19 395 ALA B C 1
ATOM 6961 O O . ALA B 1 395 ? -4.344 -19.672 13.062 1 94.19 395 ALA B O 1
ATOM 6962 N N . THR B 1 396 ? -2.83 -20.812 11.922 1 96.62 396 THR B N 1
ATOM 6963 C CA . THR B 1 396 ? -1.762 -20.453 12.859 1 96.62 396 THR B CA 1
ATOM 6964 C C . THR B 1 396 ? -0.643 -19.703 12.141 1 96.62 396 THR B C 1
ATOM 6966 O O . THR B 1 396 ? 0.099 -18.953 12.773 1 96.62 396 THR B O 1
ATOM 6969 N N . LEU B 1 397 ? -0.448 -19.984 10.867 1 97 397 LEU B N 1
ATOM 6970 C CA . LEU B 1 397 ? 0.551 -19.281 10.07 1 97 397 LEU B CA 1
ATOM 6971 C C . LEU B 1 397 ? -0.046 -18.797 8.75 1 97 397 LEU B C 1
ATOM 6973 O O . LEU B 1 397 ? -0.961 -19.422 8.211 1 97 397 LEU B O 1
ATOM 6977 N N . ALA B 1 398 ? 0.41 -17.672 8.258 1 96.81 398 ALA B N 1
ATOM 6978 C CA . ALA B 1 398 ? 0.041 -17.141 6.949 1 96.81 398 ALA B CA 1
ATOM 6979 C C . ALA B 1 398 ? 1.276 -16.906 6.086 1 96.81 398 ALA B C 1
ATOM 6981 O O . ALA B 1 398 ? 2.311 -16.453 6.582 1 96.81 398 ALA B O 1
ATOM 6982 N N . PHE B 1 399 ? 1.19 -17.281 4.867 1 96.44 399 PHE B N 1
ATOM 6983 C CA . PHE B 1 399 ? 2.254 -17.047 3.9 1 96.44 399 PHE B CA 1
ATOM 6984 C C . PHE B 1 399 ? 1.721 -16.297 2.684 1 96.44 399 PHE B C 1
ATOM 6986 O O . PHE B 1 399 ? 0.574 -16.5 2.279 1 96.44 399 PHE B O 1
ATOM 6993 N N . ASP B 1 400 ? 2.5 -15.445 2.182 1 93.75 400 ASP B N 1
ATOM 6994 C CA . ASP B 1 400 ? 2.141 -14.68 0.992 1 93.75 400 ASP B CA 1
ATOM 6995 C C . ASP B 1 400 ? 3.285 -14.664 -0.019 1 93.75 400 ASP B C 1
ATOM 6997 O O . ASP B 1 400 ? 4.41 -14.289 0.314 1 93.75 400 ASP B O 1
ATOM 7001 N N . ALA B 1 401 ? 2.99 -15.117 -1.261 1 92.62 401 ALA B N 1
ATOM 7002 C CA . ALA B 1 401 ? 4.004 -15.109 -2.312 1 92.62 401 ALA B CA 1
ATOM 7003 C C . ALA B 1 401 ? 4.102 -13.734 -2.967 1 92.62 401 ALA B C 1
ATOM 7005 O O . ALA B 1 401 ? 3.107 -13.211 -3.477 1 92.62 401 ALA B O 1
ATOM 7006 N N . LYS B 1 402 ? 5.23 -13.125 -2.828 1 86.06 402 LYS B N 1
ATOM 7007 C CA . LYS B 1 402 ? 5.508 -11.828 -3.426 1 86.06 402 LYS B CA 1
ATOM 7008 C C . LYS B 1 402 ? 6.656 -11.906 -4.426 1 86.06 402 LYS B C 1
ATOM 7010 O O . LYS B 1 402 ? 7.828 -11.891 -4.035 1 86.06 402 LYS B O 1
ATOM 7015 N N . PHE B 1 403 ? 6.277 -11.992 -5.68 1 80.94 403 PHE B N 1
ATOM 7016 C CA . PHE B 1 403 ? 7.355 -12.039 -6.66 1 80.94 403 PHE B CA 1
ATOM 7017 C C . PHE B 1 403 ? 8.211 -10.781 -6.586 1 80.94 403 PHE B C 1
ATOM 7019 O O . PHE B 1 403 ? 9.438 -10.844 -6.691 1 80.94 403 PHE B O 1
ATOM 7026 N N . ARG B 1 404 ? 7.508 -9.578 -6.434 1 71.56 404 ARG B N 1
ATOM 7027 C CA . ARG B 1 404 ? 8.219 -8.312 -6.25 1 71.56 404 ARG B CA 1
ATOM 7028 C C . ARG B 1 404 ? 7.898 -7.695 -4.895 1 71.56 404 ARG B C 1
ATOM 7030 O O . ARG B 1 404 ? 6.727 -7.594 -4.516 1 71.56 404 ARG B O 1
ATOM 7037 N N . LEU B 1 405 ? 9.008 -7.496 -4.121 1 60.41 405 LEU B N 1
ATOM 7038 C CA . LEU B 1 405 ? 8.805 -6.781 -2.869 1 60.41 405 LEU B CA 1
ATOM 7039 C C . LEU B 1 405 ? 8.773 -5.273 -3.105 1 60.41 405 LEU B C 1
ATOM 7041 O O . LEU B 1 405 ? 9.531 -4.754 -3.92 1 60.41 405 LEU B O 1
ATOM 7045 N N . GLU B 1 406 ? 7.75 -4.613 -2.701 1 56.09 406 GLU B N 1
ATOM 7046 C CA . GLU B 1 406 ? 7.629 -3.166 -2.857 1 56.09 406 GLU B CA 1
ATOM 7047 C C . GLU B 1 406 ? 8.844 -2.443 -2.291 1 56.09 406 GLU B C 1
ATOM 7049 O O . GLU B 1 406 ? 9.312 -2.768 -1.197 1 56.09 406 GLU B O 1
ATOM 7054 N N . GLY B 1 407 ? 9.484 -1.415 -2.941 1 51.12 407 GLY B N 1
ATOM 7055 C CA . GLY B 1 407 ? 10.594 -0.585 -2.502 1 51.12 407 GLY B CA 1
ATOM 7056 C C . GLY B 1 407 ? 11.953 -1.222 -2.748 1 51.12 407 GLY B C 1
ATOM 7057 O O . GLY B 1 407 ? 12.984 -0.628 -2.441 1 51.12 407 GLY B O 1
ATOM 7058 N N . ALA B 1 408 ? 12.078 -2.561 -2.971 1 49.75 408 ALA B N 1
ATOM 7059 C CA . ALA B 1 408 ? 13.375 -3.203 -3.141 1 49.75 408 ALA B CA 1
ATOM 7060 C C . ALA B 1 408 ? 14.086 -2.686 -4.387 1 49.75 408 ALA B C 1
ATOM 7062 O O . ALA B 1 408 ? 14.469 -3.467 -5.262 1 49.75 408 ALA B O 1
ATOM 7063 N N . GLU B 1 409 ? 13.625 -1.657 -4.91 1 44 409 GLU B N 1
ATOM 7064 C CA . GLU B 1 409 ? 14.469 -1.25 -6.023 1 44 409 GLU B CA 1
ATOM 7065 C C . GLU B 1 409 ? 15.945 -1.46 -5.699 1 44 409 GLU B C 1
ATOM 7067 O O . GLU B 1 409 ? 16.75 -1.718 -6.594 1 44 409 GLU B O 1
ATOM 7072 N N . SER B 1 410 ? 16.406 -0.801 -4.59 1 40.75 410 SER B N 1
ATOM 7073 C CA . SER B 1 410 ? 17.859 -0.751 -4.465 1 40.75 410 SER B CA 1
ATOM 7074 C C . SER B 1 410 ? 18.406 -2.031 -3.842 1 40.75 410 SER B C 1
ATOM 7076 O O . SER B 1 410 ? 19.547 -2.061 -3.369 1 40.75 410 SER B O 1
ATOM 7078 N N . GLY B 1 411 ? 17.984 -3.127 -4.047 1 42.06 411 GLY B N 1
ATOM 7079 C CA . GLY B 1 411 ? 18.672 -4.371 -3.744 1 42.06 411 GLY B CA 1
ATOM 7080 C C . GLY B 1 411 ? 18.484 -4.824 -2.309 1 42.06 411 GLY B C 1
ATOM 7081 O O . GLY B 1 411 ? 18.922 -5.918 -1.937 1 42.06 411 GLY B O 1
ATOM 7082 N N . SER B 1 412 ? 18.703 -3.926 -1.395 1 42.56 412 SER B N 1
ATOM 7083 C CA . SER B 1 412 ? 18.719 -4.449 -0.032 1 42.56 412 SER B CA 1
ATOM 7084 C C . SER B 1 412 ? 17.297 -4.676 0.484 1 42.56 412 SER B C 1
ATOM 7086 O O . SER B 1 412 ? 16.469 -3.771 0.428 1 42.56 412 SER B O 1
ATOM 7088 N N . PRO B 1 413 ? 16.984 -5.844 0.68 1 45.06 413 PRO B N 1
ATOM 7089 C CA . PRO B 1 413 ? 15.68 -6.242 1.192 1 45.06 413 PRO B CA 1
ATOM 7090 C C . PRO B 1 413 ? 15.188 -5.336 2.318 1 45.06 413 PRO B C 1
ATOM 7092 O O . PRO B 1 413 ? 14 -5.367 2.668 1 45.06 413 PRO B O 1
ATOM 7095 N N . ALA B 1 414 ? 16.156 -4.77 3.174 1 41.34 414 ALA B N 1
ATOM 7096 C CA . ALA B 1 414 ? 15.844 -4.059 4.41 1 41.34 414 ALA B CA 1
ATOM 7097 C C . ALA B 1 414 ? 14.977 -2.834 4.133 1 41.34 414 ALA B C 1
ATOM 7099 O O . ALA B 1 414 ? 14.172 -2.432 4.973 1 41.34 414 ALA B O 1
ATOM 7100 N N . ARG B 1 415 ? 15.289 -2.07 3.068 1 42.81 415 ARG B N 1
ATOM 7101 C CA . ARG B 1 415 ? 14.578 -0.816 2.857 1 42.81 415 ARG B CA 1
ATOM 7102 C C . ARG B 1 415 ? 13.211 -1.064 2.219 1 42.81 415 ARG B C 1
ATOM 7104 O O . ARG B 1 415 ? 12.414 -0.139 2.072 1 42.81 415 ARG B O 1
ATOM 7111 N N . GLY B 1 416 ? 13.195 -1.973 1.242 1 44.34 416 GLY B N 1
ATOM 7112 C CA . GLY B 1 416 ? 11.93 -2.193 0.566 1 44.34 416 GLY B CA 1
ATOM 7113 C C . GLY B 1 416 ? 10.727 -1.958 1.461 1 44.34 416 GLY B C 1
ATOM 7114 O O . GLY B 1 416 ? 9.805 -1.225 1.093 1 44.34 416 GLY B O 1
ATOM 7115 N N . LYS B 1 417 ? 10.234 -3.1 2.412 1 53.03 417 LYS B N 1
ATOM 7116 C CA . LYS B 1 417 ? 8.906 -3.701 2.477 1 53.03 417 LYS B CA 1
ATOM 7117 C C . LYS B 1 417 ? 8.039 -3.012 3.527 1 53.03 417 LYS B C 1
ATOM 7119 O O . LYS B 1 417 ? 7.801 -3.566 4.602 1 53.03 417 LYS B O 1
ATOM 7124 N N . GLY B 1 418 ? 8.031 -1.821 3.541 1 66.81 418 GLY B N 1
ATOM 7125 C CA . GLY B 1 418 ? 7.156 -1.404 4.625 1 66.81 418 GLY B CA 1
ATOM 7126 C C . GLY B 1 418 ? 5.727 -1.876 4.449 1 66.81 418 GLY B C 1
ATOM 7127 O O . GLY B 1 418 ? 5.133 -2.438 5.371 1 66.81 418 GLY B O 1
ATOM 7128 N N . ALA B 1 419 ? 5.375 -1.841 3.082 1 76.75 419 ALA B N 1
ATOM 7129 C CA . ALA B 1 419 ? 3.967 -2.164 2.871 1 76.75 419 ALA B CA 1
ATOM 7130 C C . ALA B 1 419 ? 3.725 -3.666 2.998 1 76.75 419 ALA B C 1
ATOM 7132 O O . ALA B 1 419 ? 2.713 -4.094 3.561 1 76.75 419 ALA B O 1
ATOM 7133 N N . ASP B 1 420 ? 4.746 -4.453 2.471 1 85 420 ASP B N 1
ATOM 7134 C CA . ASP B 1 420 ? 4.59 -5.902 2.555 1 85 420 ASP B CA 1
ATOM 7135 C C . ASP B 1 420 ? 4.676 -6.383 4 1 85 420 ASP B C 1
ATOM 7137 O O . ASP B 1 420 ? 3.961 -7.305 4.398 1 85 420 ASP B O 1
ATOM 7141 N N . LEU B 1 421 ? 5.523 -5.781 4.676 1 87.69 421 LEU B N 1
ATOM 7142 C CA . LEU B 1 421 ? 5.637 -6.148 6.082 1 87.69 421 LEU B CA 1
ATOM 7143 C C . LEU B 1 421 ? 4.375 -5.758 6.848 1 87.69 421 LEU B C 1
ATOM 7145 O O . LEU B 1 421 ? 3.951 -6.469 7.762 1 87.69 421 LEU B O 1
ATOM 7149 N N . HIS B 1 422 ? 3.807 -4.598 6.473 1 88.69 422 HIS B N 1
ATOM 7150 C CA . HIS B 1 422 ? 2.547 -4.191 7.082 1 88.69 422 HIS B CA 1
ATOM 7151 C C . HIS B 1 422 ? 1.458 -5.234 6.848 1 88.69 422 HIS B C 1
ATOM 7153 O O . HIS B 1 422 ? 0.653 -5.512 7.738 1 88.69 422 HIS B O 1
ATOM 7159 N N . LYS B 1 423 ? 1.468 -5.699 5.699 1 90.5 423 LYS B N 1
ATOM 7160 C CA . LYS B 1 423 ? 0.476 -6.723 5.383 1 90.5 423 LYS B CA 1
ATOM 7161 C C . LYS B 1 423 ? 0.667 -7.965 6.254 1 90.5 423 LYS B C 1
ATOM 7163 O O . LYS B 1 423 ? -0.308 -8.578 6.695 1 90.5 423 LYS B O 1
ATOM 7168 N N . MET B 1 424 ? 1.944 -8.367 6.473 1 94.62 424 MET B N 1
ATOM 7169 C CA . MET B 1 424 ? 2.217 -9.508 7.344 1 94.62 424 MET B CA 1
ATOM 7170 C C . MET B 1 424 ? 1.721 -9.234 8.766 1 94.62 424 MET B C 1
ATOM 7172 O O . MET B 1 424 ? 1.1 -10.102 9.383 1 94.62 424 MET B O 1
ATOM 7176 N N . HIS B 1 425 ? 2.006 -8.062 9.227 1 94.88 425 HIS B N 1
ATOM 7177 C CA . HIS B 1 425 ? 1.51 -7.688 10.547 1 94.88 425 HIS B CA 1
ATOM 7178 C C . HIS B 1 425 ? -0.015 -7.711 10.594 1 94.88 425 HIS B C 1
ATOM 7180 O O . HIS B 1 425 ? -0.605 -8.078 11.609 1 94.88 425 HIS B O 1
ATOM 7186 N N . ALA B 1 426 ? -0.581 -7.246 9.523 1 94.31 426 ALA B N 1
ATOM 7187 C CA . ALA B 1 426 ? -2.039 -7.246 9.445 1 94.31 426 ALA B CA 1
ATOM 7188 C C . ALA B 1 426 ? -2.594 -8.664 9.555 1 94.31 426 ALA B C 1
ATOM 7190 O O . ALA B 1 426 ? -3.619 -8.883 10.203 1 94.31 426 ALA B O 1
ATOM 7191 N N . TYR B 1 427 ? -1.938 -9.609 8.906 1 95.44 427 TYR B N 1
ATOM 7192 C CA . TYR B 1 427 ? -2.363 -11 9.039 1 95.44 427 TYR B CA 1
ATOM 7193 C C . TYR B 1 427 ? -2.291 -11.461 10.492 1 95.44 427 TYR B C 1
ATOM 7195 O O . TYR B 1 427 ? -3.23 -12.07 11 1 95.44 427 TYR B O 1
ATOM 7203 N N . CYS B 1 428 ? -1.191 -11.141 11.148 1 96.19 428 CYS B N 1
ATOM 7204 C CA . CYS B 1 428 ? -1.005 -11.578 12.531 1 96.19 428 CYS B CA 1
ATOM 7205 C C . CYS B 1 428 ? -2.1 -11.023 13.43 1 96.19 428 CYS B C 1
ATOM 7207 O O . CYS B 1 428 ? -2.648 -11.742 14.266 1 96.19 428 CYS B O 1
ATOM 7209 N N . ASP B 1 429 ? -2.387 -9.805 13.195 1 95.56 429 ASP B N 1
ATOM 7210 C CA . ASP B 1 429 ? -3.361 -9.156 14.062 1 95.56 429 ASP B CA 1
ATOM 7211 C C . ASP B 1 429 ? -4.785 -9.547 13.68 1 95.56 429 ASP B C 1
ATOM 7213 O O . ASP B 1 429 ? -5.551 -10.031 14.523 1 95.56 429 ASP B O 1
ATOM 7217 N N . ALA B 1 430 ? -5.145 -9.375 12.445 1 93.5 430 ALA B N 1
ATOM 7218 C CA . ALA B 1 430 ? -6.523 -9.531 11.984 1 93.5 430 ALA B CA 1
ATOM 7219 C C . ALA B 1 430 ? -6.957 -10.992 12.023 1 93.5 430 ALA B C 1
ATOM 7221 O O . ALA B 1 430 ? -8.117 -11.297 12.328 1 93.5 430 ALA B O 1
ATOM 7222 N N . LEU B 1 431 ? -6.062 -11.922 11.68 1 93.81 431 LEU B N 1
ATOM 7223 C CA . LEU B 1 431 ? -6.406 -13.344 11.609 1 93.81 431 LEU B CA 1
ATOM 7224 C C . LEU B 1 431 ? -6.047 -14.055 12.914 1 93.81 431 LEU B C 1
ATOM 7226 O O . LEU B 1 431 ? -6.492 -15.172 13.156 1 93.81 431 LEU B O 1
ATOM 7230 N N . GLY B 1 432 ? -5.199 -13.391 13.719 1 93.06 432 GLY B N 1
ATOM 7231 C CA . GLY B 1 432 ? -4.766 -14 14.969 1 93.06 432 GLY B CA 1
ATOM 7232 C C . GLY B 1 432 ? -3.732 -15.086 14.773 1 93.06 432 GLY B C 1
ATOM 7233 O O . GLY B 1 432 ? -3.678 -16.047 15.547 1 93.06 432 GLY B O 1
ATOM 7234 N N . VAL B 1 433 ? -3.012 -15.031 13.664 1 95.88 433 VAL B N 1
ATOM 7235 C CA . VAL B 1 433 ? -1.987 -16.047 13.422 1 95.88 433 VAL B CA 1
ATOM 7236 C C . VAL B 1 433 ? -0.705 -15.672 14.164 1 95.88 433 VAL B C 1
ATOM 7238 O O . VAL B 1 433 ? -0.411 -14.484 14.352 1 95.88 433 VAL B O 1
ATOM 7241 N N . ARG B 1 434 ? 0.05 -16.594 14.594 1 95.19 434 ARG B N 1
ATOM 7242 C CA . ARG B 1 434 ? 1.246 -16.344 15.391 1 95.19 434 ARG B CA 1
ATOM 7243 C C . ARG B 1 434 ? 2.418 -15.938 14.5 1 95.19 434 ARG B C 1
ATOM 7245 O O . ARG B 1 434 ? 3.408 -15.383 14.984 1 95.19 434 ARG B O 1
ATOM 7252 N N . GLY B 1 435 ? 2.328 -16.266 13.195 1 95.38 435 GLY B N 1
ATOM 7253 C CA . GLY B 1 435 ? 3.391 -15.906 12.266 1 95.38 435 GLY B CA 1
ATOM 7254 C C . GLY B 1 435 ? 2.895 -15.664 10.852 1 95.38 435 GLY B C 1
ATOM 7255 O O . GLY B 1 435 ? 1.961 -16.328 10.391 1 95.38 435 GLY B O 1
ATOM 7256 N N . ALA B 1 436 ? 3.486 -14.711 10.172 1 96.44 436 ALA B N 1
ATOM 7257 C CA . ALA B 1 436 ? 3.193 -14.398 8.781 1 96.44 436 ALA B CA 1
ATOM 7258 C C . ALA B 1 436 ? 4.473 -14.102 8 1 96.44 436 ALA B C 1
ATOM 7260 O O . ALA B 1 436 ? 5.312 -13.312 8.453 1 96.44 436 ALA B O 1
ATOM 7261 N N . MET B 1 437 ? 4.645 -14.766 6.887 1 95.31 437 MET B N 1
ATOM 7262 C CA . MET B 1 437 ? 5.867 -14.633 6.102 1 95.31 437 MET B CA 1
ATOM 7263 C C . MET B 1 437 ? 5.555 -14.266 4.656 1 95.31 437 MET B C 1
ATOM 7265 O O . MET B 1 437 ? 4.68 -14.875 4.035 1 95.31 437 MET B O 1
ATOM 7269 N N . ALA B 1 438 ? 6.219 -13.25 4.172 1 93.81 438 ALA B N 1
ATOM 7270 C CA . ALA B 1 438 ? 6.223 -12.984 2.734 1 93.81 438 ALA B CA 1
ATOM 7271 C C . ALA B 1 438 ? 7.316 -13.781 2.031 1 93.81 438 ALA B C 1
ATOM 7273 O O . ALA B 1 438 ? 8.492 -13.695 2.398 1 93.81 438 ALA B O 1
ATOM 7274 N N . ILE B 1 439 ? 6.918 -14.594 1.073 1 94.25 439 ILE B N 1
ATOM 7275 C CA . ILE B 1 439 ? 7.859 -15.43 0.345 1 94.25 439 ILE B CA 1
ATOM 7276 C C . ILE B 1 439 ? 8.219 -14.773 -0.982 1 94.25 439 ILE B C 1
ATOM 7278 O O . ILE B 1 439 ? 7.34 -14.383 -1.75 1 94.25 439 ILE B O 1
ATOM 7282 N N . TYR B 1 440 ? 9.492 -14.602 -1.263 1 88.94 440 TYR B N 1
ATOM 7283 C CA . TYR B 1 440 ? 9.922 -13.914 -2.475 1 88.94 440 TYR B CA 1
ATOM 7284 C C . TYR B 1 440 ? 11.172 -14.57 -3.059 1 88.94 440 TYR B C 1
ATOM 7286 O O . TYR B 1 440 ? 11.898 -15.273 -2.355 1 88.94 440 TYR B O 1
ATOM 7294 N N . PRO B 1 441 ? 11.32 -14.398 -4.391 1 86.5 441 PRO B N 1
ATOM 7295 C CA . PRO B 1 441 ? 12.484 -15.008 -5.023 1 86.5 441 PRO B CA 1
ATOM 7296 C C . PRO B 1 441 ? 13.766 -14.211 -4.801 1 86.5 441 PRO B C 1
ATOM 7298 O O . PRO B 1 441 ? 14.391 -13.75 -5.766 1 86.5 441 PRO B O 1
ATOM 7301 N N . GLY B 1 442 ? 14.141 -14.094 -3.6 1 81.19 442 GLY B N 1
ATOM 7302 C CA . GLY B 1 442 ? 15.367 -13.391 -3.24 1 81.19 442 GLY B CA 1
ATOM 7303 C C . GLY B 1 442 ? 16.406 -14.289 -2.609 1 81.19 442 GLY B C 1
ATOM 7304 O O . GLY B 1 442 ? 16.344 -15.516 -2.74 1 81.19 442 GLY B O 1
ATOM 7305 N N . GLU B 1 443 ? 17.375 -13.68 -2.021 1 80.75 443 GLU B N 1
ATOM 7306 C CA . GLU B 1 443 ? 18.5 -14.453 -1.523 1 80.75 443 GLU B CA 1
ATOM 7307 C C . GLU B 1 443 ? 18.547 -14.445 0.002 1 80.75 443 GLU B C 1
ATOM 7309 O O . GLU B 1 443 ? 19.156 -15.336 0.613 1 80.75 443 GLU B O 1
ATOM 7314 N N . GLN B 1 444 ? 17.906 -13.492 0.58 1 83.62 444 GLN B N 1
ATOM 7315 C CA . GLN B 1 444 ? 18.047 -13.344 2.023 1 83.62 444 GLN B CA 1
ATOM 7316 C C . GLN B 1 444 ? 16.703 -13.391 2.725 1 83.62 444 GLN B C 1
ATOM 7318 O O . GLN B 1 444 ? 15.758 -12.703 2.318 1 83.62 444 GLN B O 1
ATOM 7323 N N . SER B 1 445 ? 16.656 -14.289 3.727 1 88.06 445 SER B N 1
ATOM 7324 C CA . SER B 1 445 ? 15.469 -14.344 4.578 1 88.06 445 SER B CA 1
ATOM 7325 C C . SER B 1 445 ? 15.648 -13.484 5.828 1 88.06 445 SER B C 1
ATOM 7327 O O . SER B 1 445 ? 16.75 -13.367 6.352 1 88.06 445 SER B O 1
ATOM 7329 N N . VAL B 1 446 ? 14.672 -12.805 6.246 1 87.62 446 VAL B N 1
ATOM 7330 C CA . VAL B 1 446 ? 14.68 -11.984 7.453 1 87.62 446 VAL B CA 1
ATOM 7331 C C . VAL B 1 446 ? 13.453 -12.305 8.305 1 87.62 446 VAL B C 1
ATOM 7333 O O . VAL B 1 446 ? 12.336 -12.391 7.785 1 87.62 446 VAL B O 1
ATOM 7336 N N . PHE B 1 447 ? 13.664 -12.555 9.562 1 90.94 447 PHE B N 1
ATOM 7337 C CA . PHE B 1 447 ? 12.57 -12.852 10.484 1 90.94 447 PHE B CA 1
ATOM 7338 C C . PHE B 1 447 ? 12.617 -11.922 11.688 1 90.94 447 PHE B C 1
ATOM 7340 O O . PHE B 1 447 ? 13.68 -11.727 12.289 1 90.94 447 PHE B O 1
ATOM 7347 N N . PHE B 1 448 ? 11.531 -11.25 12.008 1 91.12 448 PHE B N 1
ATOM 7348 C CA . PHE B 1 448 ? 11.352 -10.406 13.195 1 91.12 448 PHE B CA 1
ATOM 7349 C C . PHE B 1 448 ? 10.5 -11.117 14.234 1 91.12 448 PHE B C 1
ATOM 7351 O O . PHE B 1 448 ? 9.289 -11.281 14.055 1 91.12 448 PHE B O 1
ATOM 7358 N N . GLY B 1 449 ? 11.109 -11.5 15.305 1 90.94 449 GLY B N 1
ATOM 7359 C CA . GLY B 1 449 ? 10.398 -12.203 16.359 1 90.94 449 GLY B CA 1
ATOM 7360 C C . GLY B 1 449 ? 9.727 -11.266 17.344 1 90.94 449 GLY B C 1
ATOM 7361 O O . GLY B 1 449 ? 10.266 -10.211 17.688 1 90.94 449 GLY B O 1
ATOM 7362 N N . ARG B 1 450 ? 8.539 -11.562 17.797 1 88 450 ARG B N 1
ATOM 7363 C CA . ARG B 1 450 ? 7.801 -10.758 18.781 1 88 450 ARG B CA 1
ATOM 7364 C C . ARG B 1 450 ? 8.609 -10.57 20.047 1 88 450 ARG B C 1
ATOM 7366 O O . ARG B 1 450 ? 8.484 -9.547 20.719 1 88 450 ARG B O 1
ATOM 7373 N N . SER B 1 451 ? 9.336 -11.508 20.391 1 77.25 451 SER B N 1
ATOM 7374 C CA . SER B 1 451 ? 10.156 -11.43 21.609 1 77.25 451 SER B CA 1
ATOM 7375 C C . SER B 1 451 ? 11.453 -10.68 21.344 1 77.25 451 SER B C 1
ATOM 7377 O O . SER B 1 451 ? 12.289 -10.555 22.25 1 77.25 451 SER B O 1
ATOM 7379 N N . GLY B 1 452 ? 11.586 -9.766 20.156 1 68 452 GLY B N 1
ATOM 7380 C CA . GLY B 1 452 ? 12.695 -8.867 19.875 1 68 452 GLY B CA 1
ATOM 7381 C C . GLY B 1 452 ? 13.844 -9.531 19.141 1 68 452 GLY B C 1
ATOM 7382 O O . GLY B 1 452 ? 14.742 -8.859 18.641 1 68 452 GLY B O 1
ATOM 7383 N N . ALA B 1 453 ? 14.117 -10.789 19.234 1 55.31 453 ALA B N 1
ATOM 7384 C CA . ALA B 1 453 ? 15.359 -11.367 18.734 1 55.31 453 ALA B CA 1
ATOM 7385 C C . ALA B 1 453 ? 15.273 -11.609 17.219 1 55.31 453 ALA B C 1
ATOM 7387 O O . ALA B 1 453 ? 14.258 -12.109 16.719 1 55.31 453 ALA B O 1
ATOM 7388 N N . GLN B 1 454 ? 15.922 -10.695 16.344 1 60.12 454 GLN B N 1
ATOM 7389 C CA . GLN B 1 454 ? 16.047 -10.914 14.914 1 60.12 454 GLN B CA 1
ATOM 7390 C C . GLN B 1 454 ? 16.766 -12.227 14.609 1 60.12 454 GLN B C 1
ATOM 7392 O O . GLN B 1 454 ? 17.969 -12.344 14.852 1 60.12 454 GLN B O 1
ATOM 7397 N N . SER B 1 455 ? 16.203 -13.43 14.961 1 59.06 455 SER B N 1
ATOM 7398 C CA . SER B 1 455 ? 16.953 -14.68 14.93 1 59.06 455 SER B CA 1
ATOM 7399 C C . SER B 1 455 ? 16.719 -15.422 13.617 1 59.06 455 SER B C 1
ATOM 7401 O O . SER B 1 455 ? 15.773 -15.125 12.891 1 59.06 455 SER B O 1
ATOM 7403 N N . ALA B 1 456 ? 17.75 -16.047 13.148 1 66.12 456 ALA B N 1
ATOM 7404 C CA . ALA B 1 456 ? 17.656 -17.156 12.203 1 66.12 456 ALA B CA 1
ATOM 7405 C C . ALA B 1 456 ? 16.422 -18.016 12.477 1 66.12 456 ALA B C 1
ATOM 7407 O O . ALA B 1 456 ? 16.062 -18.25 13.641 1 66.12 456 ALA B O 1
ATOM 7408 N N . PHE B 1 457 ? 15.414 -17.922 11.586 1 76.12 457 PHE B N 1
ATOM 7409 C CA . PHE B 1 457 ? 14.258 -18.766 11.812 1 76.12 457 PHE B CA 1
ATOM 7410 C C . PHE B 1 457 ? 14.312 -20.016 10.93 1 76.12 457 PHE B C 1
ATOM 7412 O O . PHE B 1 457 ? 15.008 -20.016 9.914 1 76.12 457 PHE B O 1
ATOM 7419 N N . SER B 1 458 ? 13.859 -21.109 11.555 1 85.75 458 SER B N 1
ATOM 7420 C CA . SER B 1 458 ? 13.609 -22.297 10.742 1 85.75 458 SER B CA 1
ATOM 7421 C C . SER B 1 458 ? 12.117 -22.547 10.578 1 85.75 458 SER B C 1
ATOM 7423 O O . SER B 1 458 ? 11.312 -22.109 11.406 1 85.75 458 SER B O 1
ATOM 7425 N N . LEU B 1 459 ? 11.781 -23.094 9.453 1 90.94 459 LEU B N 1
ATOM 7426 C CA . LEU B 1 459 ? 10.383 -23.453 9.227 1 90.94 459 LEU B CA 1
ATOM 7427 C C . LEU B 1 459 ? 9.852 -24.328 10.352 1 90.94 459 LEU B C 1
ATOM 7429 O O . LEU B 1 459 ? 8.695 -24.188 10.758 1 90.94 459 LEU B O 1
ATOM 7433 N N . GLY B 1 460 ? 10.719 -25.188 10.844 1 90.62 460 GLY B N 1
ATOM 7434 C CA . GLY B 1 460 ? 10.336 -26.016 11.977 1 90.62 460 GLY B CA 1
ATOM 7435 C C . GLY B 1 460 ? 9.93 -25.203 13.195 1 90.62 460 GLY B C 1
ATOM 7436 O O . GLY B 1 460 ? 8.953 -25.531 13.875 1 90.62 460 GLY B O 1
ATOM 7437 N N . ASP B 1 461 ? 10.664 -24.156 13.461 1 90.31 461 ASP B N 1
ATOM 7438 C CA . ASP B 1 461 ? 10.367 -23.281 14.594 1 90.31 461 ASP B CA 1
ATOM 7439 C C . ASP B 1 461 ? 9.047 -22.547 14.391 1 90.31 461 ASP B C 1
ATOM 7441 O O . ASP B 1 461 ? 8.305 -22.312 15.352 1 90.31 461 ASP B O 1
ATOM 7445 N N . LEU B 1 462 ? 8.805 -22.188 13.219 1 92.5 462 LEU B N 1
ATOM 7446 C CA . LEU B 1 462 ? 7.555 -21.5 12.898 1 92.5 462 LEU B CA 1
ATOM 7447 C C . LEU B 1 462 ? 6.367 -22.453 13.07 1 92.5 462 LEU B C 1
ATOM 7449 O O . LEU B 1 462 ? 5.367 -22.094 13.703 1 92.5 462 LEU B O 1
ATOM 7453 N N . LEU B 1 463 ? 6.531 -23.656 12.547 1 94.56 463 LEU B N 1
ATOM 7454 C CA . LEU B 1 463 ? 5.457 -24.641 12.586 1 94.56 463 LEU B CA 1
ATOM 7455 C C . LEU B 1 463 ? 5.203 -25.109 14.016 1 94.56 463 LEU B C 1
ATOM 7457 O O . LEU B 1 463 ? 4.059 -25.359 14.398 1 94.56 463 LEU B O 1
ATOM 7461 N N . GLY B 1 464 ? 6.258 -25.156 14.789 1 90.94 464 GLY B N 1
ATOM 7462 C CA . GLY B 1 464 ? 6.145 -25.625 16.156 1 90.94 464 GLY B CA 1
ATOM 7463 C C . GLY B 1 464 ? 5.734 -24.531 17.141 1 90.94 464 GLY B C 1
ATOM 7464 O O . GLY B 1 464 ? 5.469 -24.797 18.312 1 90.94 464 GLY B O 1
ATOM 7465 N N . GLY B 1 465 ? 5.734 -23.281 16.734 1 89.81 465 GLY B N 1
ATOM 7466 C CA . GLY B 1 465 ? 5.285 -22.203 17.578 1 89.81 465 GLY B CA 1
ATOM 7467 C C . GLY B 1 465 ? 6.414 -21.531 18.359 1 89.81 465 GLY B C 1
ATOM 7468 O O . GLY B 1 465 ? 6.188 -20.578 19.109 1 89.81 465 GLY B O 1
ATOM 7469 N N . ARG B 1 466 ? 7.609 -21.984 18.172 1 87.06 466 ARG B N 1
ATOM 7470 C CA . ARG B 1 466 ? 8.75 -21.422 18.875 1 87.06 466 ARG B CA 1
ATOM 7471 C C . ARG B 1 466 ? 9.117 -20.047 18.328 1 87.06 466 ARG B C 1
ATOM 7473 O O . ARG B 1 466 ? 9.641 -19.203 19.062 1 87.06 466 ARG B O 1
ATOM 7480 N N . ALA B 1 467 ? 8.898 -19.922 17.047 1 89.5 467 ALA B N 1
ATOM 7481 C CA . ALA B 1 467 ? 9.117 -18.625 16.406 1 89.5 467 ALA B CA 1
ATOM 7482 C C . ALA B 1 467 ? 7.789 -17.969 16.047 1 89.5 467 ALA B C 1
ATOM 7484 O O . ALA B 1 467 ? 6.957 -18.562 15.359 1 89.5 467 ALA B O 1
ATOM 7485 N N . GLN B 1 468 ? 7.574 -16.812 16.656 1 93.19 468 GLN B N 1
ATOM 7486 C CA . GLN B 1 468 ? 6.371 -16.047 16.359 1 93.19 468 GLN B CA 1
ATOM 7487 C C . GLN B 1 468 ? 6.719 -14.641 15.867 1 93.19 468 GLN B C 1
ATOM 7489 O O . GLN B 1 468 ? 7.66 -14.016 16.359 1 93.19 468 GLN B O 1
ATOM 7494 N N . GLY B 1 469 ? 6.125 -14.234 14.867 1 93.94 469 GLY B N 1
ATOM 7495 C CA . GLY B 1 469 ? 6.426 -12.914 14.328 1 93.94 469 GLY B CA 1
ATOM 7496 C C . GLY B 1 469 ? 6.199 -12.82 12.828 1 93.94 469 GLY B C 1
ATOM 7497 O O . GLY B 1 469 ? 5.34 -13.516 12.281 1 93.94 469 GLY B O 1
ATOM 7498 N N . VAL B 1 470 ? 6.863 -11.867 12.203 1 94.25 470 VAL B N 1
ATOM 7499 C CA . VAL B 1 470 ? 6.691 -11.625 10.773 1 94.25 470 VAL B CA 1
ATOM 7500 C C . VAL B 1 470 ? 8.055 -11.602 10.086 1 94.25 470 VAL B C 1
ATOM 7502 O O . VAL B 1 470 ? 9.094 -11.516 10.75 1 94.25 470 VAL B O 1
ATOM 7505 N N . GLY B 1 471 ? 8.055 -11.789 8.789 1 91.81 471 GLY B N 1
ATOM 7506 C CA . GLY B 1 471 ? 9.336 -11.719 8.102 1 91.81 471 GLY B CA 1
ATOM 7507 C C . GLY B 1 471 ? 9.227 -11.969 6.609 1 91.81 471 GLY B C 1
ATOM 7508 O O . GLY B 1 471 ? 8.133 -11.969 6.051 1 91.81 471 GLY B O 1
ATOM 7509 N N . PHE B 1 472 ? 10.406 -12.062 5.996 1 90.56 472 PHE B N 1
ATOM 7510 C CA . PHE B 1 472 ? 10.594 -12.367 4.582 1 90.56 472 PHE B CA 1
ATOM 7511 C C . PHE B 1 472 ? 11.352 -13.68 4.398 1 90.56 472 PHE B C 1
ATOM 7513 O O . PHE B 1 472 ? 12.383 -13.898 5.031 1 90.56 472 PHE B O 1
ATOM 7520 N N . TRP B 1 473 ? 10.766 -14.578 3.621 1 92.25 473 TRP B N 1
ATOM 7521 C CA . TRP B 1 473 ? 11.367 -15.875 3.348 1 92.25 473 TRP B CA 1
ATOM 7522 C C . TRP B 1 473 ? 11.82 -15.969 1.896 1 92.25 473 TRP B C 1
ATOM 7524 O O . TRP B 1 473 ? 11 -15.961 0.978 1 92.25 473 TRP B O 1
ATOM 7534 N N . ALA B 1 474 ? 13.125 -16.031 1.761 1 89.88 474 ALA B N 1
ATOM 7535 C CA . ALA B 1 474 ? 13.68 -16.125 0.413 1 89.88 474 ALA B CA 1
ATOM 7536 C C . ALA B 1 474 ? 13.609 -17.562 -0.112 1 89.88 474 ALA B C 1
ATOM 7538 O O . ALA B 1 474 ? 14.227 -18.469 0.449 1 89.88 474 ALA B O 1
ATOM 7539 N N . LEU B 1 475 ? 12.75 -17.828 -1.127 1 90.19 475 LEU B N 1
ATOM 7540 C CA . LEU B 1 475 ? 12.641 -19.094 -1.822 1 90.19 475 LEU B CA 1
ATOM 7541 C C . LEU B 1 475 ? 12.703 -18.906 -3.334 1 90.19 475 LEU B C 1
ATOM 7543 O O . LEU B 1 475 ? 11.828 -18.266 -3.918 1 90.19 475 LEU B O 1
ATOM 7547 N N . ARG B 1 476 ? 13.695 -19.422 -3.932 1 88.12 476 ARG B N 1
ATOM 7548 C CA . ARG B 1 476 ? 13.898 -19.25 -5.367 1 88.12 476 ARG B CA 1
ATOM 7549 C C . ARG B 1 476 ? 13.797 -20.578 -6.098 1 88.12 476 ARG B C 1
ATOM 7551 O O . ARG B 1 476 ? 14.289 -21.594 -5.609 1 88.12 476 ARG B O 1
ATOM 7558 N N . PRO B 1 477 ? 13.086 -20.469 -7.285 1 88 477 PRO B N 1
ATOM 7559 C CA . PRO B 1 477 ? 13.055 -21.688 -8.094 1 88 477 PRO B CA 1
ATOM 7560 C C . PRO B 1 477 ? 14.43 -22.062 -8.648 1 88 477 PRO B C 1
ATOM 7562 O O . PRO B 1 477 ? 15.273 -21.188 -8.859 1 88 477 PRO B O 1
ATOM 7565 N N . GLY B 1 478 ? 14.688 -23.219 -9.086 1 73.81 478 GLY B N 1
ATOM 7566 C CA . GLY B 1 478 ? 15.906 -23.688 -9.734 1 73.81 478 GLY B CA 1
ATOM 7567 C C . GLY B 1 478 ? 16.969 -24.125 -8.75 1 73.81 478 GLY B C 1
ATOM 7568 O O . GLY B 1 478 ? 18.125 -24.344 -9.133 1 73.81 478 GLY B O 1
ATOM 7569 N N . LEU B 1 479 ? 16.766 -24.031 -7.312 1 51.59 479 LEU B N 1
ATOM 7570 C CA . LEU B 1 479 ? 17.781 -24.578 -6.422 1 51.59 479 LEU B CA 1
ATOM 7571 C C . LEU B 1 479 ? 17.578 -26.078 -6.195 1 51.59 479 LEU B C 1
ATOM 7573 O O . LEU B 1 479 ? 16.438 -26.547 -6.227 1 51.59 479 LEU B O 1
#

Nearest PDB structures (foldseek):
  6e57-assembly2_B  TM=6.344E-01  e=2.425E-01  Bacteroides ovatus ATCC 8483
  6d1p-assembly1_A  TM=4.936E-01  e=6.770E-01  Bacteroides uniformis str. 3978 T3 ii
  6z0f-assembly1_A  TM=1.523E-01  e=1.366E+00  Bacillus subtilis subsp. subtilis str. 168
  6e57-assembly2_B  TM=6.938E-01  e=4.786E-01  Bacteroides ovatus ATCC 8483
  6d1p-assembly1_A  TM=4.934E-01  e=6.290E-01  Bacteroides uniformis str. 3978 T3 ii

Radius of gyration: 45.21 Å; Cα contacts (8 Å, |Δi|>4): 1863; chains: 2; bounding box: 42×198×103 Å

Solvent-accessible surface area (backbone atoms only — not comparable to full-atom values): 50683 Å² total; per-residue (Å²): 129,81,75,64,57,65,54,61,34,18,74,76,49,61,70,39,66,51,50,78,92,44,35,62,33,44,36,78,24,54,35,29,39,50,42,78,37,72,38,32,42,47,41,85,77,32,56,32,32,32,47,64,93,42,78,40,64,48,34,23,95,26,29,32,69,48,64,37,72,89,47,34,24,59,44,38,41,28,36,17,38,82,93,37,74,73,50,78,67,45,34,29,31,29,31,45,82,93,29,74,40,72,67,50,37,49,52,49,51,50,32,41,51,52,42,33,46,54,47,46,44,52,54,50,46,62,37,46,68,72,75,49,80,66,71,69,75,43,88,52,76,46,49,45,66,54,52,48,54,47,42,72,72,38,37,70,61,49,43,50,35,50,52,52,29,71,75,57,64,57,66,42,76,38,72,42,75,40,77,30,46,44,90,69,53,82,60,80,44,72,66,24,51,52,51,35,66,68,40,63,88,35,50,42,78,57,97,85,41,81,40,56,53,39,30,34,24,66,38,76,40,74,34,48,80,33,74,60,27,29,40,52,12,19,52,24,48,52,48,46,54,47,59,70,54,40,77,52,68,52,68,43,57,74,87,73,76,61,60,68,52,45,52,51,23,50,51,39,40,70,72,28,54,54,90,54,85,69,74,73,89,52,78,70,36,63,74,38,70,52,43,30,56,47,49,54,52,45,48,50,52,48,60,48,39,38,53,57,41,56,29,49,45,52,32,56,72,34,33,26,50,56,60,47,47,42,56,33,46,54,46,50,46,53,51,52,50,20,63,60,67,71,43,74,58,47,74,44,78,46,60,48,85,80,81,44,68,34,62,53,24,30,34,39,40,97,76,32,32,41,26,32,43,34,86,49,73,35,38,61,66,84,51,70,46,47,28,33,35,25,42,96,87,37,61,42,34,37,34,33,71,32,75,70,62,54,69,37,80,79,69,47,66,88,59,36,27,71,61,62,55,21,46,27,25,16,45,25,45,39,47,58,20,54,25,16,35,40,32,25,65,49,87,64,64,46,40,25,20,66,89,54,52,72,42,91,75,48,71,49,33,45,76,69,59,78,43,34,32,35,38,39,41,43,55,54,74,70,118,130,78,75,65,58,61,55,61,34,19,76,77,50,60,70,39,65,52,52,79,92,44,36,61,33,44,35,78,23,55,34,30,39,50,41,76,37,74,38,33,40,48,40,84,77,33,57,32,32,31,49,62,93,41,77,41,64,47,35,25,94,26,28,32,69,48,64,37,72,90,47,35,23,58,44,35,42,29,36,17,40,84,93,38,74,73,51,79,68,45,34,30,30,30,32,46,82,92,29,72,40,72,66,50,37,50,50,49,51,50,34,41,50,51,42,35,46,53,46,45,43,52,51,51,44,62,36,44,69,72,73,50,78,67,69,68,75,42,90,52,74,46,50,46,67,53,51,47,54,48,41,72,73,38,38,68,62,50,42,50,36,50,51,52,29,70,76,55,64,55,64,42,76,38,71,42,76,41,78,27,49,44,90,67,51,82,62,80,44,74,67,24,50,53,51,34,66,68,41,64,88,32,48,44,78,56,97,87,41,83,40,57,53,39,30,33,24,63,38,75,40,74,35,52,80,32,74,60,26,29,40,53,12,20,52,22,48,51,48,44,54,47,60,70,55,41,76,49,70,52,51,52,56,74,87,73,78,60,59,67,51,44,51,51,24,49,51,38,40,71,71,28,54,54,89,57,84,68,73,73,89,52,78,71,38,63,74,40,70,51,44,30,56,46,48,54,52,46,46,48,51,47,62,48,37,40,57,64,40,56,38,50,47,52,32,54,73,34,34,27,50,56,61,48,48,43,55,31,47,54,45,50,46,52,51,51,50,19,63,59,68,71,44,75,56,46,73,42,77,47,58,47,87,81,80,50,87,23,46,61,23,31,34,40,41,95,77,31,32,40,28,31,41,31,85,47,73,33,39,60,66,84,50,69,46,47,28,34,35,24,43,96,87,37,60,41,34,37,33,34,71,33,75,70,64,55,63,36,77,79,69,48,70,86,74,17,36,59,67,59,49,23,45,27,25,16,44,26,46,40,48,59,19,53,24,17,35,39,33,24,66,50,85,66,63,46,40,25,20,67,89,55,54,72,43,92,76,50,71,49,34,46,75,70,60,77,44,36,32,35,37,36,40,43,56,52,75,71,118

Secondary structure (DSSP, 8-state):
------B---TTS--EEPPGGGHHHHTT--EEEETT-EEEEE-TT-SEEEETTEEE--SBTTEEEEE-SS--EEEEEEEEETTEE-S--EEEEEE-TTS-SHHHHHHHHHHHHHHHHHHHHHHHHHHHHHSTT-S---SS---HHHHHHHHHHHHHHHHHHHHHHHHS---EEEEEEEEEETTT-----HHHHHHHHH-GGGEEEETTEEEESEEEEEEEEEE--SHHHHHHHHHHHHHHHHHHT---TTS-------HHHHHHHHHHHHHS----S-----GGGGTSHHHHHHHHHHHHHHGGGSHHHHHHHHHHHTT-HHHHHHHHHHHHHHHHHHHHHT-PPEEE----SSSSS-TT-EEE-SS-EEEES-----SSS----SEEEEETTEEEEEEEE-SS-TTTTSS-GGG--HHHHHHHHHHHHHH--SEEEEEESSS--EEEETTS-B----HHHHHHTS--EEEEEE--TT-/------B---TT---EEPPGGGHHHHTT--EEEETT-EEEEE-TT-SEEEETTEEE--SBTTEEEEE-SS--EEEEEEEEETTEE-S--EEEEEE-TTS-SHHHHHHHHHHHHHHHHHHHHHHHHHHHHHSTTSS---SS---HHHHHHHHHHHHHHHHHHHHHHHHS---EEEEEEEEEEGGG-----HHHHHHHHH-GGGEEEETTEEEESEEEEEEEEEE--SHHHHHHHHHHHHHHHHHHT---TTSSS-----HHHHHHHHHHHHHS----S-----GGGGTSHHHHHHHHHHHHHHGGGSHHHHHHHHHHHTT-HHHHHHHHHHHHHHHHHHHHHT--PEEE----SSSSS-TT-EEE-SS-EEEES--B--SSS-B--SEEEEETTEEEEEEEE-SS-TTTTSS-HHHH-HHHHHHHHHHHHHH--SEEEEEESSS--EEEETTS------HHHHHHTS--EEEEEE--TT-